Protein AF-A0A539E3U0-F1 (afdb_monomer)

Structure (mmCIF, N/CA/C/O backbone):
data_AF-A0A539E3U0-F1
#
_entry.id   AF-A0A539E3U0-F1
#
loop_
_atom_site.group_PDB
_atom_site.id
_atom_site.type_symbol
_atom_site.label_atom_id
_atom_site.label_alt_id
_atom_site.label_comp_id
_atom_site.label_asym_id
_atom_site.label_entity_id
_atom_site.label_seq_id
_atom_site.pdbx_PDB_ins_code
_atom_site.Cartn_x
_atom_site.Cartn_y
_atom_site.Cartn_z
_atom_site.occupancy
_atom_site.B_iso_or_equiv
_atom_site.auth_seq_id
_atom_site.auth_comp_id
_atom_site.auth_asym_id
_atom_site.auth_atom_id
_atom_site.pdbx_PDB_model_num
ATOM 1 N N . MET A 1 1 ? -37.218 37.143 34.485 1.00 33.44 1 MET A N 1
ATOM 2 C CA . MET A 1 1 ? -38.149 36.478 33.547 1.00 33.44 1 MET A CA 1
ATOM 3 C C . MET A 1 1 ? -37.913 34.990 33.686 1.00 33.44 1 MET A C 1
ATOM 5 O O . MET A 1 1 ? -36.756 34.603 33.692 1.00 33.44 1 MET A O 1
ATOM 9 N N . ALA A 1 2 ? -38.965 34.213 33.936 1.00 28.03 2 ALA A N 1
ATOM 10 C CA . ALA A 1 2 ? -38.876 32.792 34.266 1.00 28.03 2 ALA A CA 1
ATOM 11 C C . ALA A 1 2 ? -38.197 31.981 33.146 1.00 28.03 2 ALA A C 1
ATOM 13 O O . ALA A 1 2 ? -38.540 32.162 31.978 1.00 28.03 2 ALA A O 1
ATOM 14 N N . GLU A 1 3 ? -37.246 31.118 33.519 1.00 32.34 3 GLU A N 1
ATOM 15 C CA . GLU A 1 3 ? -36.592 30.146 32.638 1.00 32.34 3 GLU A CA 1
ATOM 16 C C . GLU A 1 3 ? -37.650 29.213 32.029 1.00 32.34 3 GLU A C 1
ATOM 18 O O . GLU A 1 3 ? -38.343 28.488 32.744 1.00 32.34 3 GLU A O 1
ATOM 23 N N . GLN A 1 4 ? -37.805 29.244 30.705 1.00 30.92 4 GLN A N 1
ATOM 24 C CA . GLN A 1 4 ? -38.531 28.199 29.988 1.00 30.92 4 GLN A CA 1
ATOM 25 C C . GLN A 1 4 ? -37.627 26.961 29.897 1.00 30.92 4 GLN A C 1
ATOM 27 O O . GLN A 1 4 ? -36.489 27.092 29.441 1.00 30.92 4 GLN A O 1
ATOM 32 N N . PRO A 1 5 ? -38.093 25.767 30.301 1.00 37.31 5 PRO A N 1
ATOM 33 C CA . PRO A 1 5 ? -37.320 24.544 30.137 1.00 37.31 5 PRO A CA 1
ATOM 34 C C . PRO A 1 5 ? -37.085 24.264 28.646 1.00 37.31 5 PRO A C 1
ATOM 36 O O . PRO A 1 5 ? -38.015 24.328 27.840 1.00 37.31 5 PRO A O 1
ATOM 39 N N . LEU A 1 6 ? -35.837 23.949 28.287 1.00 42.50 6 LEU A N 1
ATOM 40 C CA . LEU A 1 6 ? -35.470 23.442 26.963 1.00 42.50 6 LEU A CA 1
ATOM 41 C C . LEU A 1 6 ? -36.316 22.191 26.667 1.00 42.50 6 LEU A C 1
ATOM 43 O O . LEU A 1 6 ? -36.338 21.246 27.456 1.00 42.50 6 LEU A O 1
ATOM 47 N N . HIS A 1 7 ? -37.071 22.207 25.567 1.00 41.03 7 HIS A N 1
ATOM 48 C CA . HIS A 1 7 ? -37.987 21.126 25.197 1.00 41.03 7 HIS A CA 1
ATOM 49 C C . HIS A 1 7 ? -37.241 19.781 25.062 1.00 41.03 7 HIS A C 1
ATOM 51 O O . HIS A 1 7 ? -36.463 19.589 24.133 1.00 41.03 7 HIS A O 1
ATOM 57 N N . ARG A 1 8 ? -37.529 18.821 25.954 1.00 48.84 8 ARG A N 1
ATOM 58 C CA . ARG A 1 8 ? -37.165 17.400 25.810 1.00 48.84 8 ARG A CA 1
ATOM 59 C C . ARG A 1 8 ? -38.279 16.667 25.068 1.00 48.84 8 ARG A C 1
ATOM 61 O O . ARG A 1 8 ? -39.195 16.143 25.696 1.00 48.84 8 ARG A O 1
ATOM 68 N N . THR A 1 9 ? -38.221 16.629 23.745 1.00 45.53 9 THR A N 1
ATOM 69 C CA . THR A 1 9 ? -39.052 15.691 22.974 1.00 45.53 9 THR A CA 1
ATOM 70 C C . THR A 1 9 ? -38.102 14.640 22.411 1.00 45.53 9 THR A C 1
ATOM 72 O O . THR A 1 9 ? -37.206 15.032 21.666 1.00 45.53 9 THR A O 1
ATOM 75 N N . PRO A 1 10 ? -38.206 13.348 22.782 1.00 48.88 10 PRO A N 1
ATOM 76 C CA . PRO A 1 10 ? -37.360 12.328 22.177 1.00 48.88 10 PRO A CA 1
ATOM 77 C C . PRO A 1 10 ? -37.630 12.325 20.666 1.00 48.88 10 PRO A C 1
ATOM 79 O O . PRO A 1 10 ? -38.800 12.243 20.275 1.00 48.88 10 PRO A O 1
ATOM 82 N N . PRO A 1 11 ? -36.599 12.463 19.816 1.00 52.38 11 PRO A N 1
ATOM 83 C CA . PRO A 1 11 ? -36.804 12.476 18.380 1.00 52.38 11 PRO A CA 1
ATOM 84 C C . PRO A 1 11 ? -37.381 11.127 17.945 1.00 52.38 11 PRO A C 1
ATOM 86 O O . PRO A 1 11 ? -36.718 10.096 18.033 1.00 52.38 11 PRO A O 1
ATOM 89 N N . THR A 1 12 ? -38.636 11.129 17.502 1.00 45.22 12 THR A N 1
ATOM 90 C CA . THR A 1 12 ? -39.285 9.951 16.913 1.00 45.22 12 THR A CA 1
ATOM 91 C C . THR A 1 12 ? -39.389 10.176 15.407 1.00 45.22 12 THR A C 1
ATOM 93 O O . THR A 1 12 ? -40.139 11.036 14.939 1.00 45.22 12 THR A O 1
ATOM 96 N N . ALA A 1 13 ? -38.578 9.477 14.610 1.00 43.88 13 ALA A N 1
ATOM 97 C CA . ALA A 1 13 ? -38.684 9.556 13.154 1.00 43.88 13 ALA A CA 1
ATOM 98 C C . ALA A 1 13 ? -39.759 8.567 12.668 1.00 43.88 13 ALA A C 1
ATOM 100 O O . ALA A 1 13 ? -39.749 7.426 13.116 1.00 43.88 13 ALA A O 1
ATOM 101 N N . PRO A 1 14 ? -40.685 8.990 11.776 1.00 39.81 14 PRO A N 1
ATOM 102 C CA . PRO A 1 14 ? -40.430 9.943 10.693 1.00 39.81 14 PRO A CA 1
ATOM 103 C C . PRO A 1 14 ? -41.375 11.167 10.699 1.00 39.81 14 PRO A C 1
ATOM 105 O O . PRO A 1 14 ? -42.071 11.422 9.715 1.00 39.81 14 PRO A O 1
ATOM 108 N N . ARG A 1 15 ? -41.449 11.934 11.801 1.00 45.47 15 ARG A N 1
ATOM 109 C CA . ARG A 1 15 ? -42.314 13.138 11.878 1.00 45.47 15 ARG A CA 1
ATOM 110 C C . ARG A 1 15 ? -41.660 14.428 12.385 1.00 45.47 15 ARG A C 1
ATOM 112 O O . ARG A 1 15 ? -42.383 15.392 12.628 1.00 45.47 15 ARG A O 1
ATOM 119 N N . HIS A 1 16 ? -40.338 14.491 12.510 1.00 53.66 16 HIS A N 1
ATOM 120 C CA . HIS A 1 16 ? -39.672 15.746 12.865 1.00 53.66 16 HIS A CA 1
ATOM 121 C C . HIS A 1 16 ? -39.323 16.570 11.622 1.00 53.66 16 HIS A C 1
ATOM 123 O O . HIS A 1 16 ? -38.696 16.087 10.679 1.00 53.66 16 HIS A O 1
ATOM 129 N N . ASP A 1 17 ? -39.777 17.823 11.621 1.00 57.41 17 ASP A N 1
ATOM 130 C CA . ASP A 1 17 ? -39.372 18.830 10.651 1.00 57.41 17 ASP A CA 1
ATOM 131 C C . ASP A 1 17 ? -37.929 19.243 10.971 1.00 57.41 17 ASP A C 1
ATOM 133 O O . ASP A 1 17 ? -37.657 19.889 11.982 1.00 57.41 17 ASP A O 1
ATOM 137 N N . ALA A 1 18 ? -36.998 18.862 10.101 1.00 59.75 18 ALA A N 1
ATOM 138 C CA . ALA A 1 18 ? -35.577 19.191 10.200 1.00 59.75 18 ALA A CA 1
ATOM 139 C C . ALA A 1 18 ? -35.302 20.678 10.435 1.00 59.75 18 ALA A C 1
ATOM 141 O O . ALA A 1 18 ? -34.331 21.052 11.101 1.00 59.75 18 ALA A O 1
ATOM 142 N N . VAL A 1 19 ? -36.159 21.533 9.874 1.00 57.69 19 VAL A N 1
ATOM 143 C CA . VAL A 1 19 ? -36.068 22.979 10.038 1.00 57.69 19 VAL A CA 1
ATOM 144 C C . VAL A 1 19 ? -36.437 23.358 11.468 1.00 57.69 19 VAL A C 1
ATOM 146 O O . VAL A 1 19 ? -35.735 24.167 12.075 1.00 57.69 19 VAL A O 1
ATOM 149 N N . ALA A 1 20 ? -37.476 22.746 12.039 1.00 65.44 20 ALA A N 1
ATOM 150 C CA . ALA A 1 20 ? -37.887 22.968 13.423 1.00 65.44 20 ALA A CA 1
ATOM 151 C C . ALA A 1 20 ? -36.823 22.478 14.419 1.00 65.44 20 ALA A C 1
ATOM 153 O O . ALA A 1 20 ? -36.483 23.210 15.347 1.00 65.44 20 ALA A O 1
ATOM 154 N N . ASP A 1 21 ? -36.229 21.307 14.183 1.00 70.38 21 ASP A N 1
ATOM 155 C CA . ASP A 1 21 ? -35.202 20.719 15.053 1.00 70.38 21 ASP A CA 1
ATOM 156 C C . ASP A 1 21 ? -33.903 21.551 15.064 1.00 70.38 21 ASP A C 1
ATOM 158 O O . ASP A 1 21 ? -33.382 21.892 16.131 1.00 70.38 21 ASP A O 1
ATOM 162 N N . ARG A 1 22 ? -33.418 22.001 13.893 1.00 70.38 22 ARG A N 1
ATOM 163 C CA . ARG A 1 22 ? -32.279 22.944 13.826 1.0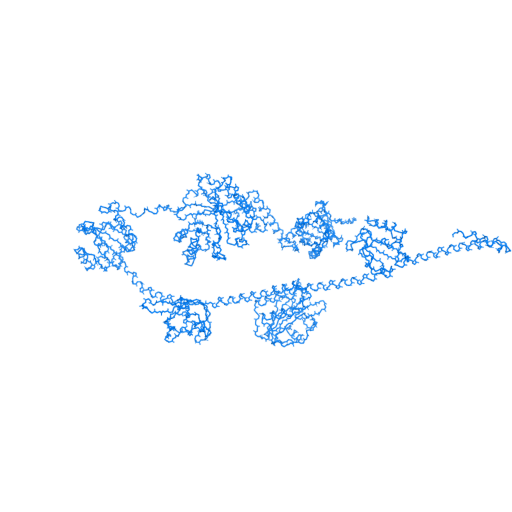0 70.38 22 ARG A CA 1
ATOM 164 C C . ARG A 1 22 ? -32.621 24.308 14.425 1.00 70.38 22 ARG A C 1
ATOM 166 O O . ARG A 1 22 ? -31.754 24.956 15.010 1.00 70.38 22 ARG A O 1
ATOM 173 N N . THR A 1 23 ? -33.871 24.755 14.307 1.00 73.81 23 THR A N 1
ATOM 174 C CA . THR A 1 23 ? -34.323 26.014 14.918 1.00 73.81 23 THR A CA 1
ATOM 175 C C . THR A 1 23 ? -34.346 25.911 16.443 1.00 73.81 23 THR A C 1
ATOM 177 O O . THR A 1 23 ? -33.890 26.838 17.113 1.00 73.81 23 THR A O 1
ATOM 180 N N . ALA A 1 24 ? -34.784 24.778 17.000 1.00 76.56 24 ALA A N 1
ATOM 181 C CA . ALA A 1 24 ? -34.726 24.515 18.434 1.00 76.56 24 ALA A CA 1
ATOM 182 C C . ALA A 1 24 ? -33.275 24.521 18.944 1.00 76.56 24 ALA A C 1
ATOM 184 O O . ALA A 1 24 ? -32.976 25.231 19.904 1.00 76.56 24 ALA A O 1
ATOM 185 N N . ALA A 1 25 ? -32.361 23.830 18.247 1.00 78.31 25 ALA A N 1
ATOM 186 C CA . ALA A 1 25 ? -30.918 23.846 18.522 1.00 78.31 25 ALA A CA 1
ATOM 187 C C . ALA A 1 25 ? -30.332 25.263 18.564 1.00 78.31 25 ALA A C 1
ATOM 189 O O . ALA A 1 25 ? -29.699 25.648 19.548 1.00 78.31 25 ALA A O 1
ATOM 190 N N . ARG A 1 26 ? -30.622 26.084 17.549 1.00 81.56 26 ARG A N 1
ATOM 191 C CA . ARG A 1 26 ? -30.184 27.488 17.509 1.00 81.56 26 ARG A CA 1
ATOM 192 C C . ARG A 1 26 ? -30.777 28.327 18.638 1.00 81.56 26 ARG A C 1
ATOM 194 O O . ARG A 1 26 ? -30.098 29.203 19.167 1.00 81.56 26 ARG A O 1
ATOM 201 N N . HIS A 1 27 ? -32.028 28.078 19.021 1.00 79.69 27 HIS A N 1
ATOM 202 C CA . HIS A 1 27 ? -32.653 28.778 20.141 1.00 79.69 27 HIS A CA 1
ATOM 203 C C . HIS A 1 27 ? -31.982 28.427 21.478 1.00 79.69 27 HIS A C 1
ATOM 205 O O . HIS A 1 27 ? -31.742 29.320 22.288 1.00 79.69 27 HIS A O 1
ATOM 211 N N . ALA A 1 28 ? -31.612 27.159 21.684 1.00 79.94 28 ALA A N 1
ATOM 212 C CA . ALA A 1 28 ? -30.886 26.715 22.873 1.00 79.94 28 ALA A CA 1
ATOM 213 C C . ALA A 1 28 ? -29.486 27.333 22.982 1.00 79.94 28 ALA A C 1
ATOM 215 O O . ALA A 1 28 ? -29.117 27.805 24.055 1.00 79.94 28 ALA A O 1
ATOM 216 N N . LEU A 1 29 ? -28.748 27.401 21.869 1.00 82.12 29 LEU A N 1
ATOM 217 C CA . LEU A 1 29 ? -27.441 28.063 21.811 1.00 82.12 29 LEU A CA 1
ATOM 218 C C . LEU A 1 29 ? -27.545 29.550 22.166 1.00 82.12 29 LEU A C 1
ATOM 220 O O . LEU A 1 29 ? -26.845 30.025 23.056 1.00 82.12 29 LEU A O 1
ATOM 224 N N . ARG A 1 30 ? -28.505 30.265 21.562 1.00 80.81 30 ARG A N 1
ATOM 225 C CA . ARG A 1 30 ? -28.760 31.682 21.873 1.00 80.81 30 ARG A CA 1
ATOM 226 C C . ARG A 1 30 ? -29.142 31.905 23.335 1.00 80.81 30 ARG A C 1
ATOM 228 O O . ARG A 1 30 ? -28.734 32.901 23.924 1.00 80.81 30 ARG A O 1
ATOM 235 N N . ALA A 1 31 ? -29.924 31.000 23.922 1.00 79.19 31 ALA A N 1
ATOM 236 C CA . ALA A 1 31 ? -30.296 31.075 25.331 1.00 79.19 31 ALA A CA 1
ATOM 237 C C . ALA A 1 31 ? -29.088 30.851 26.261 1.00 79.19 31 ALA A C 1
ATOM 239 O O . ALA A 1 31 ? -28.957 31.562 27.256 1.00 79.19 31 ALA A O 1
ATOM 240 N N . ALA A 1 32 ? -28.191 29.916 25.925 1.00 80.19 32 ALA A N 1
ATOM 241 C CA . ALA A 1 32 ? -26.948 29.685 26.662 1.00 80.19 32 ALA A CA 1
ATOM 242 C C . ALA A 1 32 ? -26.010 30.904 26.594 1.00 80.19 32 ALA A C 1
ATOM 244 O O . ALA A 1 32 ? -25.536 31.369 27.632 1.00 80.19 32 ALA A O 1
ATOM 245 N N . HIS A 1 33 ? -25.842 31.492 25.404 1.00 78.81 33 HIS A N 1
ATOM 246 C CA . HIS A 1 33 ? -25.076 32.727 25.207 1.00 78.81 33 HIS A CA 1
ATOM 247 C C . HIS A 1 33 ? -25.655 33.913 25.976 1.00 78.81 33 HIS A C 1
ATOM 249 O O . HIS A 1 33 ? -24.926 34.618 26.670 1.00 78.81 33 HIS A O 1
ATOM 255 N N . ALA A 1 34 ? -26.975 34.114 25.924 1.00 76.56 34 ALA A N 1
ATOM 256 C CA . ALA A 1 34 ? -27.645 35.178 26.674 1.00 76.56 34 ALA A CA 1
ATOM 257 C C . ALA A 1 34 ? -27.510 35.009 28.201 1.00 76.56 34 ALA A C 1
ATOM 259 O O . ALA A 1 34 ? -27.584 35.992 28.938 1.00 76.56 34 ALA A O 1
ATOM 260 N N . ALA A 1 35 ? -27.298 33.777 28.672 1.00 79.75 35 ALA A N 1
ATOM 261 C CA . ALA A 1 35 ? -27.014 33.453 30.067 1.00 79.75 35 ALA A CA 1
ATOM 262 C C . ALA A 1 35 ? -25.514 33.530 30.430 1.00 79.75 35 ALA A C 1
ATOM 264 O O . ALA A 1 35 ? -25.163 33.247 31.575 1.00 79.75 35 ALA A O 1
ATOM 265 N N . GLY A 1 36 ? -24.636 33.907 29.490 1.00 74.94 36 GLY A N 1
ATOM 266 C CA . GLY A 1 36 ? -23.188 34.017 29.697 1.00 74.94 36 GLY A CA 1
ATOM 267 C C . GLY A 1 36 ? -22.456 32.678 29.833 1.00 74.94 36 GLY A C 1
ATOM 268 O O . GLY A 1 36 ? -21.369 32.644 30.406 1.00 74.94 36 GLY A O 1
ATOM 269 N N . ARG A 1 37 ? -23.057 31.581 29.358 1.00 83.56 37 ARG A N 1
ATOM 270 C CA . ARG A 1 37 ? -22.476 30.228 29.384 1.00 83.56 37 ARG A CA 1
ATOM 271 C C . ARG A 1 37 ? -21.713 29.932 28.096 1.00 83.56 37 ARG A C 1
ATOM 273 O O . ARG A 1 37 ? -21.922 30.615 27.093 1.00 83.56 37 ARG A O 1
ATOM 280 N N . ARG A 1 38 ? -20.864 28.900 28.121 1.00 83.62 38 ARG A N 1
ATOM 281 C CA . ARG A 1 38 ? -20.092 28.441 26.954 1.00 83.62 38 ARG A CA 1
ATOM 282 C C . ARG A 1 38 ? -20.682 27.138 26.418 1.00 83.62 38 ARG A C 1
ATOM 284 O O . ARG A 1 38 ? -20.394 26.076 26.969 1.00 83.62 38 ARG A O 1
ATOM 291 N N . PRO A 1 39 ? -21.560 27.194 25.405 1.00 86.75 39 PRO A N 1
ATOM 292 C CA . PRO A 1 39 ? -22.193 25.990 24.905 1.00 86.75 39 PRO A CA 1
ATOM 293 C C . PRO A 1 39 ? -21.253 25.156 24.024 1.00 86.75 39 PRO A C 1
ATOM 295 O O . PRO A 1 39 ? -20.374 25.679 23.337 1.00 86.75 39 PRO A O 1
ATOM 298 N N . ALA A 1 40 ? -21.516 23.852 23.980 1.00 89.12 40 ALA A N 1
ATOM 299 C CA . ALA A 1 40 ? -20.907 22.912 23.047 1.00 89.12 40 ALA A CA 1
ATOM 300 C C . ALA A 1 40 ? -21.977 22.175 22.234 1.00 89.12 40 ALA A C 1
ATOM 302 O O . ALA A 1 40 ? -23.109 21.980 22.681 1.00 89.12 40 ALA A O 1
ATOM 303 N N . VAL A 1 41 ? -21.618 21.749 21.028 1.00 91.12 41 VAL A N 1
ATOM 304 C CA . VAL A 1 41 ? -22.476 21.009 20.107 1.00 91.12 41 VAL A CA 1
ATOM 305 C C . VAL A 1 41 ? -21.795 19.710 19.702 1.00 91.12 41 VAL A C 1
ATOM 307 O O . VAL A 1 41 ? -20.624 19.699 19.327 1.00 91.12 41 VAL A O 1
ATOM 310 N N . ILE A 1 42 ? -22.553 18.616 19.745 1.00 92.69 42 ILE A N 1
ATOM 311 C CA . ILE A 1 42 ? -22.129 17.293 19.288 1.00 92.69 42 ILE A CA 1
ATOM 312 C C . ILE A 1 42 ? -23.054 16.846 18.161 1.00 92.69 42 ILE A C 1
ATOM 314 O O . ILE A 1 42 ? -24.267 16.742 18.344 1.00 92.69 42 ILE A O 1
ATOM 318 N N . HIS A 1 43 ? -22.486 16.561 16.996 1.00 92.44 43 HIS A N 1
ATOM 319 C CA . HIS A 1 43 ? -23.189 15.942 15.882 1.00 92.44 43 HIS A CA 1
ATOM 320 C C . HIS A 1 43 ? -22.836 14.452 15.829 1.00 92.44 43 HIS A C 1
ATOM 322 O O . HIS A 1 43 ? -21.687 14.097 15.581 1.00 92.44 43 HIS A O 1
ATOM 328 N N . LEU A 1 44 ? -23.821 13.588 16.056 1.00 92.81 44 LEU A N 1
ATOM 329 C CA . LEU A 1 44 ? -23.704 12.130 16.041 1.00 92.81 44 LEU A CA 1
ATOM 330 C C . LEU A 1 44 ? -24.348 11.579 14.777 1.00 92.81 44 LEU A C 1
ATOM 332 O O . LEU A 1 44 ? -25.441 12.004 14.413 1.00 92.81 44 LEU A O 1
ATOM 336 N N . ASP A 1 45 ? -23.714 10.612 14.130 1.00 91.12 45 ASP A N 1
ATOM 337 C CA . ASP A 1 45 ? -24.238 10.011 12.907 1.00 91.12 45 ASP A CA 1
ATOM 338 C C . ASP A 1 45 ? -24.031 8.491 12.929 1.00 91.12 45 ASP A C 1
ATOM 340 O O . ASP A 1 45 ? -22.922 8.018 13.188 1.00 91.12 45 ASP A O 1
ATOM 344 N N . ILE A 1 46 ? -25.119 7.737 12.731 1.00 91.56 46 ILE A N 1
ATOM 345 C CA . ILE A 1 46 ? -25.136 6.275 12.850 1.00 91.56 46 ILE A CA 1
ATOM 346 C C . ILE A 1 46 ? -24.450 5.631 11.644 1.00 91.56 46 ILE A C 1
ATOM 348 O O . ILE A 1 46 ? -24.872 5.787 10.493 1.00 91.56 46 ILE A O 1
ATOM 352 N N . ASP A 1 47 ? -23.415 4.840 11.910 1.00 87.69 47 ASP A N 1
ATOM 353 C CA . ASP A 1 47 ? -22.638 4.178 10.872 1.00 87.69 47 ASP A CA 1
ATOM 354 C C . ASP A 1 47 ? -23.458 3.074 10.189 1.00 87.69 47 ASP A C 1
ATOM 356 O O . ASP A 1 47 ? -24.163 2.297 10.834 1.00 87.69 47 ASP A O 1
ATOM 360 N N . ARG A 1 48 ? -23.340 2.989 8.856 1.00 83.88 48 ARG A N 1
ATOM 361 C CA . ARG A 1 48 ? -23.921 1.921 8.014 1.00 83.88 48 ARG A CA 1
ATOM 362 C C . ARG A 1 48 ? -25.433 1.704 8.167 1.00 83.88 48 ARG A C 1
ATOM 364 O O . ARG A 1 48 ? -25.951 0.643 7.830 1.00 83.88 48 ARG A O 1
ATOM 371 N N . LEU A 1 49 ? -26.184 2.725 8.583 1.00 83.62 49 LEU A N 1
ATOM 372 C CA . LEU A 1 49 ? -27.648 2.640 8.678 1.00 83.62 49 LEU A CA 1
ATOM 373 C C . LEU A 1 49 ? -28.309 2.223 7.346 1.00 83.62 49 LEU A C 1
ATOM 375 O O . LEU A 1 49 ? -29.323 1.527 7.340 1.00 83.62 49 LEU A O 1
ATOM 379 N N . HIS A 1 50 ? -27.724 2.618 6.212 1.00 78.44 50 HIS A N 1
ATOM 380 C CA . HIS A 1 50 ? -28.206 2.242 4.883 1.00 78.44 50 HIS A CA 1
ATOM 381 C C . HIS A 1 50 ? -28.114 0.729 4.616 1.00 78.44 50 HIS A C 1
ATOM 383 O O . HIS A 1 50 ? -29.033 0.179 4.017 1.00 78.44 50 HIS A O 1
ATOM 389 N N . GLU A 1 51 ? -27.074 0.045 5.106 1.00 81.44 51 GLU A N 1
ATOM 390 C CA . GLU A 1 51 ? -26.931 -1.416 5.000 1.00 81.44 51 GLU A CA 1
ATOM 391 C C . GLU A 1 51 ? -28.015 -2.124 5.816 1.00 81.44 51 GLU A C 1
ATOM 393 O O . GLU A 1 51 ? -28.620 -3.087 5.353 1.00 81.44 51 GLU A O 1
ATOM 398 N N . ILE A 1 52 ? -28.333 -1.597 7.002 1.00 79.62 52 ILE A N 1
ATOM 399 C CA . ILE A 1 52 ? -29.418 -2.110 7.851 1.00 79.62 52 ILE A CA 1
ATOM 400 C C . ILE A 1 52 ? -30.773 -1.923 7.162 1.00 79.62 52 ILE A C 1
ATOM 402 O O . ILE A 1 52 ? -31.587 -2.848 7.132 1.00 79.62 52 ILE A O 1
ATOM 406 N N . ASN A 1 53 ? -30.999 -0.755 6.557 1.00 78.19 53 ASN A N 1
ATOM 407 C CA . ASN A 1 53 ? -32.207 -0.479 5.782 1.00 78.19 53 ASN A CA 1
ATOM 408 C C . ASN A 1 53 ? -32.326 -1.377 4.545 1.00 78.19 53 ASN A C 1
ATOM 410 O O . ASN A 1 53 ? -33.427 -1.830 4.237 1.00 78.19 53 ASN A O 1
ATOM 414 N N . ALA A 1 54 ? -31.217 -1.652 3.856 1.00 71.25 54 ALA A N 1
ATOM 415 C CA . ALA A 1 54 ? -31.187 -2.534 2.693 1.00 71.25 54 ALA A CA 1
ATOM 416 C C . ALA A 1 54 ? -31.419 -4.003 3.080 1.00 71.25 54 ALA A C 1
ATOM 418 O O . ALA A 1 54 ? -32.171 -4.706 2.409 1.00 71.25 54 ALA A O 1
ATOM 419 N N . ALA A 1 55 ? -30.817 -4.459 4.181 1.00 74.62 55 ALA A N 1
ATOM 420 C CA . ALA A 1 55 ? -30.904 -5.843 4.628 1.00 74.62 55 ALA A CA 1
ATOM 421 C C . ALA A 1 55 ? -32.260 -6.179 5.265 1.00 74.62 55 ALA A C 1
ATOM 423 O O . ALA A 1 55 ? -32.806 -7.258 5.023 1.00 74.62 55 ALA A O 1
ATOM 424 N N . TRP A 1 56 ? -32.796 -5.292 6.109 1.00 77.38 56 TRP A N 1
ATOM 425 C CA . TRP A 1 56 ? -33.949 -5.592 6.972 1.00 77.38 56 TRP A CA 1
ATOM 426 C C . TRP A 1 56 ? -35.136 -4.641 6.787 1.00 77.38 56 TRP A C 1
ATOM 428 O O . TRP A 1 56 ? -36.178 -4.833 7.410 1.00 77.38 56 TRP A O 1
ATOM 438 N N . GLY A 1 57 ? -35.026 -3.678 5.873 1.00 77.25 57 GLY A N 1
ATOM 439 C CA . GLY A 1 57 ? -36.094 -2.755 5.512 1.00 77.25 57 GLY A CA 1
ATOM 440 C C . GLY A 1 57 ? -36.075 -1.459 6.319 1.00 77.25 57 GLY A C 1
ATOM 441 O O . GLY A 1 57 ? -35.643 -1.400 7.470 1.00 77.25 57 GLY A O 1
ATOM 442 N N . GLN A 1 58 ? -36.614 -0.402 5.711 1.00 75.88 58 GLN A N 1
ATOM 443 C CA . GLN A 1 58 ? -36.601 0.959 6.259 1.00 75.88 58 GLN A CA 1
ATOM 444 C C . GLN A 1 58 ? -37.265 1.073 7.640 1.00 75.88 58 GLN A C 1
ATOM 446 O O . GLN A 1 58 ? -36.802 1.814 8.498 1.00 75.88 58 GLN A O 1
ATOM 451 N N . ARG A 1 59 ? -38.296 0.262 7.900 1.00 78.75 59 ARG A N 1
ATOM 452 C CA . ARG A 1 59 ? -38.994 0.223 9.192 1.00 78.75 59 ARG A CA 1
ATOM 453 C C . ARG A 1 59 ? -38.085 -0.215 10.348 1.00 78.75 59 ARG A C 1
ATOM 455 O O . ARG A 1 59 ? -38.253 0.259 11.466 1.00 78.75 59 ARG A O 1
ATOM 462 N N . THR A 1 60 ? -37.131 -1.109 10.091 1.00 80.56 60 THR A N 1
ATOM 463 C CA . THR A 1 60 ? -36.168 -1.576 11.096 1.00 80.56 60 THR A CA 1
ATOM 464 C C . THR A 1 60 ? -35.150 -0.490 11.423 1.00 80.56 60 THR A C 1
ATOM 466 O O . THR A 1 60 ? -34.836 -0.302 12.597 1.00 80.56 60 THR A O 1
ATOM 469 N N . GLY A 1 61 ? -34.683 0.263 10.422 1.00 80.50 61 GLY A N 1
ATOM 470 C CA . GLY A 1 61 ? -33.833 1.431 10.657 1.00 80.50 61 GLY A CA 1
ATOM 471 C C . GLY A 1 61 ? -34.562 2.564 11.371 1.00 80.50 61 GLY A C 1
ATOM 472 O O . GLY A 1 61 ? -33.995 3.150 12.286 1.00 80.50 61 GLY A O 1
ATOM 473 N N . ASP A 1 62 ? -35.831 2.818 11.046 1.00 80.62 62 ASP A N 1
ATOM 474 C CA . ASP A 1 62 ? -36.644 3.805 11.767 1.00 80.62 62 ASP A CA 1
ATOM 475 C C . ASP A 1 62 ? -36.781 3.422 13.251 1.00 80.62 62 ASP A C 1
ATOM 477 O O . ASP A 1 62 ? -36.490 4.233 14.129 1.00 80.62 62 ASP A O 1
ATOM 481 N N . CYS A 1 63 ? -37.112 2.159 13.555 1.00 83.38 63 CYS A N 1
ATOM 482 C CA . CYS A 1 63 ? -37.162 1.667 14.937 1.00 83.38 63 CYS A CA 1
ATOM 483 C C . CYS A 1 63 ? -35.801 1.737 15.649 1.00 83.38 63 CYS A C 1
ATOM 485 O O . CYS A 1 63 ? -35.748 1.996 16.854 1.00 83.38 63 CYS A O 1
ATOM 487 N N . LEU A 1 64 ? -34.701 1.502 14.927 1.00 85.75 64 LEU A N 1
ATOM 488 C CA . LEU A 1 64 ? -33.349 1.644 15.462 1.00 85.75 64 LEU A CA 1
ATOM 489 C C . LEU A 1 64 ? -33.067 3.101 15.849 1.00 85.75 64 LEU A C 1
ATOM 491 O O . LEU A 1 64 ? -32.595 3.355 16.956 1.00 85.75 64 LEU A O 1
ATOM 495 N N . LEU A 1 65 ? -33.397 4.051 14.972 1.00 85.88 65 LEU A N 1
ATOM 496 C CA . LEU A 1 65 ? -33.213 5.477 15.223 1.00 85.88 65 LEU A CA 1
ATOM 497 C C . LEU A 1 65 ? -34.094 5.992 16.359 1.00 85.88 65 LEU A C 1
ATOM 499 O O . LEU A 1 65 ? -33.596 6.716 17.216 1.00 85.88 65 LEU A O 1
ATOM 503 N N . GLU A 1 66 ? -35.365 5.597 16.423 1.00 84.38 66 GLU A N 1
ATOM 504 C CA . GLU A 1 66 ? -36.244 5.961 17.542 1.00 84.38 66 GLU A CA 1
ATOM 505 C C . GLU A 1 66 ? -35.650 5.508 18.882 1.00 84.38 66 GLU A C 1
ATOM 507 O O . GLU A 1 66 ? -35.606 6.270 19.849 1.00 84.38 66 GLU A O 1
ATOM 512 N N . LEU A 1 67 ? -35.142 4.276 18.940 1.00 85.88 67 LEU A N 1
ATOM 513 C CA . LEU A 1 67 ? -34.609 3.711 20.173 1.00 85.88 67 LEU A CA 1
ATOM 514 C C . LEU A 1 67 ? -33.262 4.330 20.565 1.00 85.88 67 LEU A C 1
ATOM 516 O O . LEU A 1 67 ? -33.008 4.551 21.750 1.00 85.88 67 LEU A O 1
ATOM 520 N N . ILE A 1 68 ? -32.418 4.665 19.588 1.00 88.38 68 ILE A N 1
ATOM 521 C CA . ILE A 1 68 ? -31.186 5.418 19.835 1.00 88.38 68 ILE A CA 1
ATOM 522 C C . ILE A 1 68 ? -31.503 6.844 20.304 1.00 88.38 68 ILE A C 1
ATOM 524 O O . ILE A 1 68 ? -30.902 7.303 21.271 1.00 88.38 68 ILE A O 1
ATOM 528 N N . GLY A 1 69 ? -32.474 7.525 19.693 1.00 84.31 69 GLY A N 1
ATOM 529 C CA . GLY A 1 69 ? -32.882 8.874 20.091 1.00 84.31 69 GLY A CA 1
ATOM 530 C C . GLY A 1 69 ? -33.364 8.944 21.539 1.00 84.31 69 GLY A C 1
ATOM 531 O O . GLY A 1 69 ? -33.006 9.865 22.272 1.00 84.31 69 GLY A O 1
ATOM 532 N N . VAL A 1 70 ? -34.109 7.927 21.970 1.00 84.69 70 VAL A N 1
ATOM 533 C CA . VAL A 1 70 ? -34.544 7.742 23.361 1.00 84.69 70 VAL A CA 1
ATOM 534 C C . VAL A 1 70 ? -33.341 7.545 24.297 1.00 84.69 70 VAL A C 1
ATOM 536 O O . VAL A 1 70 ? -33.188 8.295 25.260 1.00 84.69 70 VAL A O 1
ATOM 539 N N . ARG A 1 71 ? -32.411 6.642 23.953 1.00 88.44 71 ARG A N 1
ATOM 540 C CA . ARG A 1 71 ? -31.179 6.412 24.735 1.00 88.44 71 ARG A CA 1
ATOM 541 C C . ARG A 1 71 ? -30.318 7.664 24.886 1.00 88.44 71 ARG A C 1
ATOM 543 O O . ARG A 1 71 ? -29.774 7.911 25.958 1.00 88.44 71 ARG A O 1
ATOM 550 N N . LEU A 1 72 ? -30.180 8.443 23.816 1.00 86.56 72 LEU A N 1
ATOM 551 C CA . LEU A 1 72 ? -29.420 9.690 23.837 1.00 86.56 72 LEU A CA 1
ATOM 552 C C . LEU A 1 72 ? -30.108 10.735 24.722 1.00 86.56 72 LEU A C 1
ATOM 554 O O . LEU A 1 72 ? -29.445 11.369 25.536 1.00 86.56 72 LEU A O 1
ATOM 558 N N . ALA A 1 73 ? -31.432 10.884 24.624 1.00 82.69 73 ALA A N 1
ATOM 559 C CA . ALA A 1 73 ? -32.189 11.839 25.437 1.00 82.69 73 ALA A CA 1
ATOM 560 C C . ALA A 1 73 ? -32.113 11.551 26.948 1.00 82.69 73 ALA A C 1
ATOM 562 O O . ALA A 1 73 ? -32.145 12.480 27.754 1.00 82.69 73 ALA A O 1
ATOM 563 N N . GLU A 1 74 ? -32.005 10.281 27.333 1.00 83.06 74 GLU A N 1
ATOM 564 C CA . GLU A 1 74 ? -31.896 9.844 28.733 1.00 83.06 74 GLU A CA 1
ATOM 565 C C . GLU A 1 74 ? -30.513 10.041 29.329 1.00 83.06 74 GLU A C 1
ATOM 567 O O . GLU A 1 74 ? -30.382 10.349 30.511 1.00 83.06 74 GLU A O 1
ATOM 572 N N . ALA A 1 75 ? -29.487 9.859 28.506 1.00 83.19 75 ALA A N 1
ATOM 573 C CA . ALA A 1 75 ? -28.103 9.979 28.922 1.00 83.19 75 ALA A CA 1
ATOM 574 C C . ALA A 1 75 ? -27.659 11.426 29.146 1.00 83.19 75 ALA A C 1
ATOM 576 O O . ALA A 1 75 ? -26.654 11.673 29.808 1.00 83.19 75 ALA A O 1
ATOM 577 N N . LEU A 1 76 ? -28.391 12.378 28.569 1.00 82.62 76 LEU A N 1
ATOM 578 C CA . LEU A 1 76 ? -28.037 13.786 28.592 1.00 82.62 76 LEU A CA 1
ATOM 579 C C . LEU A 1 76 ? -28.590 14.502 29.838 1.00 82.62 76 LEU A C 1
ATOM 581 O O . LEU A 1 76 ? -29.730 14.253 30.256 1.00 82.62 76 LEU A O 1
ATOM 585 N N . PRO A 1 77 ? -27.824 15.441 30.428 1.00 77.25 77 PRO A N 1
ATOM 586 C CA . PRO A 1 77 ? -28.279 16.230 31.570 1.00 77.25 77 PRO A CA 1
ATOM 587 C C . PRO A 1 77 ? -29.474 17.131 31.212 1.00 77.25 77 PRO A C 1
ATOM 589 O O . PRO A 1 77 ? -29.820 17.334 30.049 1.00 77.25 77 PRO A O 1
ATOM 592 N N . SER A 1 78 ? -30.168 17.678 32.215 1.00 71.00 78 SER A N 1
ATOM 593 C CA . SER A 1 78 ? -31.333 18.564 32.006 1.00 71.00 78 SER A CA 1
ATOM 594 C C . SER A 1 78 ? -30.976 19.900 31.350 1.00 71.00 78 SER A C 1
ATOM 596 O O . SER A 1 78 ? -31.839 20.538 30.752 1.00 71.00 78 SER A O 1
ATOM 598 N N . SER A 1 79 ? -29.707 20.297 31.434 1.00 73.19 79 SER A N 1
ATOM 599 C CA . SER A 1 79 ? -29.113 21.438 30.737 1.00 73.19 79 SER A CA 1
ATOM 600 C C . SER A 1 79 ? -28.765 21.149 29.273 1.00 73.19 79 SER A C 1
ATOM 602 O O . SER A 1 79 ? -28.406 22.077 28.551 1.00 73.19 79 SER A O 1
ATOM 604 N N . ALA A 1 80 ? -28.855 19.893 28.834 1.00 80.69 80 ALA A N 1
ATOM 605 C CA . ALA A 1 80 ? -28.562 19.475 27.475 1.00 80.69 80 ALA A CA 1
ATOM 606 C C . ALA A 1 80 ? -29.839 19.183 26.682 1.00 80.69 80 ALA A C 1
ATOM 608 O O . ALA A 1 80 ? -30.882 18.812 27.225 1.00 80.69 80 ALA A O 1
ATOM 609 N N . MET A 1 81 ? -29.741 19.333 25.369 1.00 83.56 81 MET A N 1
ATOM 610 C CA . MET A 1 81 ? -30.828 19.095 24.430 1.00 83.56 81 MET A CA 1
ATOM 611 C C . MET A 1 81 ? -30.356 18.161 23.322 1.00 83.56 81 MET A C 1
ATOM 613 O O . MET A 1 81 ? -29.219 18.268 22.884 1.00 83.56 81 MET A O 1
ATOM 617 N N . VAL A 1 82 ? -31.234 17.281 22.840 1.00 86.56 82 VAL A N 1
ATOM 618 C CA . VAL A 1 82 ? -30.989 16.422 21.675 1.00 86.56 82 VAL A CA 1
ATOM 619 C C . VAL A 1 82 ? -32.117 16.579 20.664 1.00 86.56 82 VAL A C 1
ATOM 621 O O . VAL A 1 82 ? -33.282 16.685 21.038 1.00 86.56 82 VAL A O 1
ATOM 624 N N . THR A 1 83 ? -31.765 16.600 19.383 1.00 84.38 83 THR A N 1
ATOM 625 C CA . THR A 1 83 ? -32.693 16.677 18.244 1.00 84.38 83 THR A CA 1
ATOM 626 C C . THR A 1 83 ? -32.250 15.694 17.155 1.00 84.38 83 THR A C 1
ATOM 628 O O . THR A 1 83 ? -31.104 15.241 17.188 1.00 84.38 83 THR A O 1
ATOM 631 N N . ALA A 1 84 ? -33.118 15.342 16.199 1.00 83.12 84 ALA A N 1
ATOM 632 C CA . ALA A 1 84 ? -32.761 14.445 15.093 1.00 83.12 84 ALA A CA 1
ATOM 633 C C . ALA A 1 84 ? -33.073 15.111 13.748 1.00 83.12 84 ALA A C 1
ATOM 635 O O . ALA A 1 84 ? -34.125 14.870 13.153 1.00 83.12 84 ALA A O 1
ATOM 636 N N . PRO A 1 85 ? -32.159 15.962 13.252 1.00 64.88 85 PRO A N 1
ATOM 637 C CA . PRO A 1 85 ? -32.453 16.840 12.135 1.00 64.88 85 PRO A CA 1
ATOM 638 C C . PRO A 1 85 ? -32.736 16.105 10.821 1.00 64.88 85 PRO A C 1
ATOM 640 O O . PRO A 1 85 ? -33.480 16.670 10.042 1.00 64.88 85 PRO A O 1
ATOM 643 N N . GLN A 1 86 ? -32.177 14.912 10.543 1.00 68.81 86 GLN A N 1
ATOM 644 C CA . GLN A 1 86 ? -32.561 13.998 9.437 1.00 68.81 86 GLN A CA 1
ATOM 645 C C . GLN A 1 86 ? -31.576 12.810 9.317 1.00 68.81 86 GLN A C 1
ATOM 647 O O . GLN A 1 86 ? -30.460 12.869 9.823 1.00 68.81 86 GLN A O 1
ATOM 652 N N . GLY A 1 87 ? -31.960 11.754 8.584 1.00 65.19 87 GLY A N 1
ATOM 653 C CA . GLY A 1 87 ? -31.005 10.856 7.905 1.00 65.19 87 GLY A CA 1
ATOM 654 C C . GLY A 1 87 ? -30.126 9.957 8.779 1.00 65.19 87 GLY A C 1
ATOM 655 O O . GLY A 1 87 ? -29.070 9.537 8.323 1.00 65.19 87 GLY A O 1
ATOM 656 N N . GLY A 1 88 ? -30.541 9.658 10.011 1.00 77.19 88 GLY A N 1
ATOM 657 C CA . GLY A 1 88 ? -29.736 8.865 10.944 1.00 77.19 88 GLY A CA 1
ATOM 658 C C . GLY A 1 88 ? -28.725 9.671 11.756 1.00 77.19 88 GLY A C 1
ATOM 659 O O . GLY A 1 88 ? -27.816 9.088 12.337 1.00 77.19 88 GLY A O 1
ATOM 660 N N . ALA A 1 89 ? -28.896 10.993 11.817 1.00 85.25 89 ALA A N 1
ATOM 661 C CA . ALA A 1 89 ? -28.089 11.877 12.641 1.00 85.25 89 ALA A CA 1
ATOM 662 C C . ALA A 1 89 ? -28.852 12.418 13.862 1.00 85.25 89 ALA A C 1
ATOM 664 O O . ALA A 1 89 ? -30.057 12.679 13.799 1.00 85.25 89 ALA A O 1
ATOM 665 N N . PHE A 1 90 ? -28.114 12.656 14.947 1.00 90.44 90 PHE A N 1
ATOM 666 C CA . PHE A 1 90 ? -28.568 13.331 16.159 1.00 90.44 90 PHE A CA 1
ATOM 667 C C . PHE A 1 90 ? -27.693 14.548 16.441 1.00 90.44 90 PHE A C 1
ATOM 669 O O . PHE A 1 90 ? -26.474 14.503 16.300 1.00 90.44 90 PHE A O 1
ATOM 676 N N . LEU A 1 91 ? -28.318 15.636 16.875 1.00 88.88 91 LEU A N 1
ATOM 677 C CA . LEU A 1 91 ? -27.636 16.864 17.256 1.00 88.88 91 LEU A CA 1
ATOM 678 C C . LEU A 1 91 ? -27.874 17.130 18.737 1.00 88.88 91 LEU A C 1
ATOM 680 O O . LEU A 1 91 ? -29.021 17.291 19.158 1.00 88.88 91 LEU A O 1
ATOM 684 N N . VAL A 1 92 ? -26.792 17.193 19.502 1.00 90.94 92 VAL A N 1
ATOM 685 C CA . VAL A 1 92 ? -26.794 17.432 20.942 1.00 90.94 92 VAL A CA 1
ATOM 686 C C . VAL A 1 92 ? -26.217 18.812 21.231 1.00 90.94 92 VAL A C 1
ATOM 688 O O . VAL A 1 92 ? -25.147 19.145 20.737 1.00 90.94 92 VAL A O 1
ATOM 691 N N . VAL A 1 93 ? -26.911 19.604 22.043 1.00 88.94 93 VAL A N 1
ATOM 692 C CA . VAL A 1 93 ? -26.459 20.911 22.531 1.00 88.94 93 VAL A CA 1
ATOM 693 C C . VAL A 1 93 ? -26.259 20.818 24.038 1.00 88.94 93 VAL A C 1
ATOM 695 O O . VAL A 1 93 ? -27.208 20.527 24.764 1.00 88.94 93 VAL A O 1
ATOM 698 N N . LEU A 1 94 ? -25.041 21.075 24.503 1.00 89.25 94 LEU A N 1
ATOM 699 C CA . LEU A 1 94 ? -24.672 21.165 25.913 1.00 89.25 94 LEU A CA 1
ATOM 700 C C . LEU A 1 94 ? -24.584 22.649 26.278 1.00 89.25 94 LEU A C 1
ATOM 702 O O . LEU A 1 94 ? -23.828 23.387 25.656 1.00 89.25 94 LEU A O 1
ATOM 706 N N . ALA A 1 95 ? -25.390 23.112 27.237 1.00 80.44 95 ALA A N 1
ATOM 707 C CA . ALA A 1 95 ? -25.531 24.547 27.497 1.00 80.44 95 ALA A CA 1
ATOM 708 C C . ALA A 1 95 ? -24.335 25.202 28.214 1.00 80.44 95 ALA A C 1
ATOM 710 O O . ALA A 1 95 ? -24.273 26.429 28.221 1.00 80.44 95 ALA A O 1
ATOM 711 N N . ASP A 1 96 ? -23.448 24.430 28.846 1.00 80.12 96 ASP A N 1
ATOM 712 C CA . ASP A 1 96 ? -22.258 24.936 29.545 1.00 80.12 96 ASP A CA 1
ATOM 713 C C . ASP A 1 96 ? -21.222 23.814 29.679 1.00 80.12 96 ASP A C 1
ATOM 715 O O . ASP A 1 96 ? -21.307 23.002 30.598 1.00 80.12 96 ASP A O 1
ATOM 719 N N . GLU A 1 97 ? -20.310 23.703 28.716 1.00 78.12 97 GLU A N 1
ATOM 720 C CA . GLU A 1 97 ? -19.354 22.594 28.649 1.00 78.12 97 GLU A CA 1
ATOM 721 C C . GLU A 1 97 ? -18.034 23.047 28.012 1.00 78.12 97 GLU A C 1
ATOM 723 O O . GLU A 1 97 ? -18.023 23.789 27.029 1.00 78.12 97 GLU A O 1
ATOM 728 N N . SER A 1 98 ? -16.904 22.588 28.555 1.00 76.88 98 SER A N 1
ATOM 729 C CA . SER A 1 98 ? -15.591 22.840 27.951 1.00 76.88 98 SER A CA 1
ATOM 730 C C . SER A 1 98 ? -15.359 21.950 26.722 1.00 76.88 98 SER A C 1
ATOM 732 O O . SER A 1 98 ? -16.000 20.910 26.564 1.00 76.88 98 SER A O 1
ATOM 734 N N . CYS A 1 99 ? -14.382 22.291 25.871 1.00 73.56 99 CYS A N 1
ATOM 735 C CA . CYS A 1 99 ? -13.975 21.414 24.762 1.00 73.56 99 CYS A CA 1
ATOM 736 C C . CYS A 1 99 ? -13.647 19.990 25.227 1.00 73.56 99 CYS A C 1
ATOM 738 O O . CYS A 1 99 ? -14.062 19.014 24.605 1.00 73.56 99 CYS A O 1
ATOM 740 N N . GLU A 1 100 ? -12.938 19.866 26.345 1.00 73.56 100 GLU A N 1
ATOM 741 C CA . GLU A 1 100 ? -12.540 18.581 26.915 1.00 73.56 100 GLU A CA 1
ATOM 742 C C . GLU A 1 100 ? -13.742 17.805 27.481 1.00 73.56 100 GLU A C 1
ATOM 744 O O . GLU A 1 100 ? -13.900 16.617 27.198 1.00 73.56 100 GLU A O 1
ATOM 749 N N . GLY A 1 101 ? -14.658 18.491 28.173 1.00 80.62 101 GLY A N 1
ATOM 750 C CA . GLY A 1 101 ? -15.897 17.896 28.686 1.00 80.62 101 GLY A CA 1
ATOM 751 C C . GLY A 1 101 ? -16.869 17.468 27.582 1.00 80.62 101 GLY A C 1
ATOM 752 O O . GLY A 1 101 ? -17.513 16.417 27.670 1.00 80.62 101 GLY A O 1
ATOM 753 N N . SER A 1 102 ? -16.914 18.212 26.473 1.00 83.12 102 SER A N 1
ATOM 754 C CA . SER A 1 102 ? -17.714 17.842 25.304 1.00 83.12 102 SER A CA 1
ATOM 755 C C . SER A 1 102 ? -17.198 16.555 24.655 1.00 83.12 102 SER A C 1
ATOM 757 O O . SER A 1 102 ? -17.995 15.706 24.256 1.00 83.12 102 SER A O 1
ATOM 759 N N . ARG A 1 103 ? -15.871 16.358 24.608 1.00 85.44 103 ARG A N 1
ATOM 760 C CA . ARG A 1 103 ? -15.252 15.149 24.057 1.00 85.44 103 ARG A CA 1
ATOM 761 C C . ARG A 1 103 ? -15.585 13.920 24.894 1.00 85.44 103 ARG A C 1
ATOM 763 O O . ARG A 1 103 ? -16.041 12.928 24.330 1.00 85.44 103 ARG A O 1
ATOM 770 N N . ALA A 1 104 ? -15.448 14.018 26.215 1.00 84.19 104 ALA A N 1
ATOM 771 C CA . ALA A 1 104 ? -15.876 12.962 27.130 1.00 84.19 104 ALA A CA 1
ATOM 772 C C . ALA A 1 104 ? -17.376 12.650 26.960 1.00 84.19 104 ALA A C 1
ATOM 774 O O . ALA A 1 104 ? -17.782 11.489 26.911 1.00 84.19 104 ALA A O 1
ATOM 775 N N . SER A 1 105 ? -18.205 13.682 26.773 1.00 87.25 105 SER A N 1
ATOM 776 C CA . SER A 1 105 ? -19.631 13.511 26.483 1.00 87.25 105 SER A CA 1
ATOM 777 C C . SER A 1 1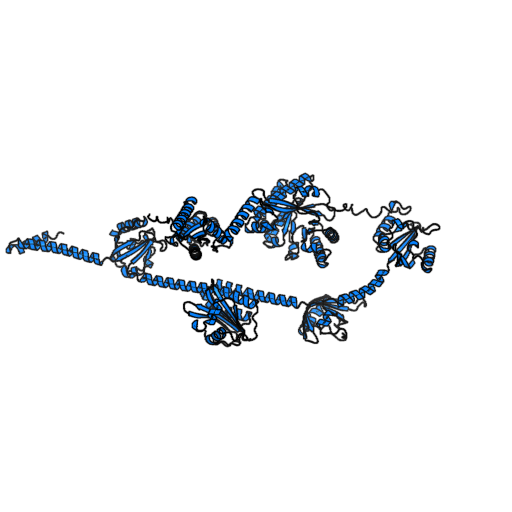05 ? -19.878 12.782 25.155 1.00 87.25 105 SER A C 1
ATOM 779 O O . SER A 1 105 ? -20.712 11.881 25.113 1.00 87.25 105 SER A O 1
ATOM 781 N N . ALA A 1 106 ? -19.149 13.087 24.075 1.00 89.31 106 ALA A N 1
ATOM 782 C CA . ALA A 1 106 ? -19.265 12.341 22.815 1.00 89.31 106 ALA A CA 1
ATOM 783 C C . ALA A 1 106 ? -18.832 10.879 22.948 1.00 89.31 106 ALA A C 1
ATOM 785 O O . ALA A 1 106 ? -19.505 10.009 22.404 1.00 89.31 106 ALA A O 1
ATOM 786 N N . GLU A 1 107 ? -17.755 10.595 23.682 1.00 89.31 107 GLU A N 1
ATOM 787 C CA . GLU A 1 107 ? -17.295 9.225 23.947 1.00 89.31 107 GLU A CA 1
ATOM 788 C C . GLU A 1 107 ? -18.380 8.411 24.661 1.00 89.31 107 GLU A C 1
ATOM 790 O O . GLU A 1 107 ? -18.723 7.304 24.234 1.00 89.31 107 GLU A O 1
ATOM 795 N N . VAL A 1 108 ? -19.010 9.005 25.678 1.00 90.19 108 VAL A N 1
ATOM 796 C CA . VAL A 1 108 ? -20.146 8.408 26.392 1.00 90.19 108 VAL A CA 1
ATOM 797 C C . VAL A 1 108 ? -21.338 8.183 25.456 1.00 90.19 108 VAL A C 1
ATOM 799 O O . VAL A 1 108 ? -21.915 7.094 25.448 1.00 90.19 108 VAL A O 1
ATOM 802 N N . LEU A 1 109 ? -21.703 9.170 24.633 1.00 91.19 109 LEU A N 1
ATOM 803 C CA . LEU A 1 109 ? -22.833 9.052 23.706 1.00 91.19 109 LEU A CA 1
ATOM 804 C C . LEU A 1 109 ? -22.581 7.990 22.622 1.00 91.19 109 LEU A C 1
ATOM 806 O O . LEU A 1 109 ? -23.468 7.176 22.363 1.00 91.19 109 LEU A O 1
ATOM 810 N N . CYS A 1 110 ? -21.379 7.913 22.045 1.00 92.12 110 CYS A N 1
ATOM 811 C CA . CYS A 1 110 ? -21.004 6.859 21.095 1.00 92.12 110 CYS A CA 1
ATOM 812 C C . CYS A 1 110 ? -21.034 5.464 21.735 1.00 92.12 110 CYS A C 1
ATOM 814 O O . CYS A 1 110 ? -21.530 4.509 21.126 1.00 92.12 110 CYS A O 1
ATOM 816 N N . ALA A 1 111 ? -20.570 5.333 22.981 1.00 89.06 111 ALA A N 1
ATOM 817 C CA . ALA A 1 111 ? -20.665 4.080 23.725 1.00 89.06 111 ALA A CA 1
ATOM 818 C C . ALA A 1 111 ? -22.128 3.671 23.975 1.00 89.06 111 ALA A C 1
ATOM 820 O O . ALA A 1 111 ? -22.468 2.490 23.907 1.00 89.06 111 ALA A O 1
ATOM 821 N N . ILE A 1 112 ? -23.018 4.636 24.220 1.00 90.12 112 ILE A N 1
ATOM 822 C CA . ILE A 1 112 ? -24.458 4.403 24.404 1.00 90.12 112 ILE A CA 1
ATOM 823 C C . ILE A 1 112 ? -25.131 3.950 23.109 1.00 90.12 112 ILE A C 1
ATOM 825 O O . ILE A 1 112 ? -25.943 3.019 23.143 1.00 90.12 112 ILE A O 1
ATOM 829 N N . VAL A 1 113 ? -24.776 4.565 21.979 1.00 90.62 113 VAL A N 1
ATOM 830 C CA . VAL A 1 113 ? -25.229 4.131 20.650 1.00 90.62 113 VAL A CA 1
ATOM 831 C C . VAL A 1 113 ? -24.791 2.691 20.372 1.00 90.62 113 VAL A C 1
ATOM 833 O O . VAL A 1 113 ? -25.597 1.891 19.902 1.00 90.62 113 VAL A O 1
ATOM 836 N N . SER A 1 114 ? -23.557 2.344 20.747 1.00 90.94 114 SER A N 1
ATOM 837 C CA . SER A 1 114 ? -22.946 1.035 20.473 1.00 90.94 114 SER A CA 1
ATOM 838 C C . SER A 1 114 ? -23.535 -0.135 21.261 1.00 90.94 114 SER A C 1
ATOM 840 O O . SER A 1 114 ? -23.256 -1.298 20.962 1.00 90.94 114 SER A O 1
ATOM 842 N N . LYS A 1 115 ? -24.389 0.135 22.254 1.00 88.88 115 LYS A N 1
ATOM 843 C CA . LYS A 1 115 ? -25.081 -0.919 23.002 1.00 88.88 115 LYS A CA 1
ATOM 844 C C . LYS A 1 115 ? -26.040 -1.685 22.073 1.00 88.88 115 LYS A C 1
ATOM 846 O O . LYS A 1 115 ? -26.853 -1.047 21.401 1.00 88.88 115 LYS A O 1
ATOM 851 N N . PRO A 1 116 ? -26.055 -3.032 22.083 1.00 88.06 116 PRO A N 1
ATOM 852 C CA . PRO A 1 116 ? -26.977 -3.808 21.258 1.00 88.06 116 PRO A CA 1
ATOM 853 C C . PRO A 1 116 ? -28.447 -3.407 21.467 1.00 88.06 116 PRO A C 1
ATOM 855 O O . PRO A 1 116 ? -28.891 -3.150 22.591 1.00 88.06 116 PRO A O 1
ATOM 858 N N . VAL A 1 117 ? -29.220 -3.359 20.386 1.00 84.25 117 VAL A N 1
ATOM 859 C CA . VAL A 1 117 ? -30.666 -3.106 20.377 1.00 84.25 117 VAL A CA 1
ATOM 860 C C . VAL A 1 117 ? -31.377 -4.361 19.897 1.00 84.25 117 VAL A C 1
ATOM 862 O O . VAL A 1 117 ? -30.946 -4.972 18.927 1.00 84.25 117 VAL A O 1
ATOM 865 N N . VAL A 1 118 ? -32.471 -4.760 20.546 1.00 82.38 118 VAL A N 1
ATOM 866 C CA . VAL A 1 118 ? -33.287 -5.879 20.057 1.00 82.38 118 VAL A CA 1
ATOM 867 C C . VAL A 1 118 ? -34.462 -5.341 19.246 1.00 82.38 118 VAL A C 1
ATOM 869 O O . VAL A 1 118 ? -35.364 -4.728 19.812 1.00 82.38 118 VAL A O 1
ATOM 872 N N . ILE A 1 119 ? -34.470 -5.598 17.938 1.00 81.06 119 ILE A N 1
ATOM 873 C CA . ILE A 1 119 ? -35.551 -5.215 17.018 1.00 81.06 119 ILE A CA 1
ATOM 874 C C . ILE A 1 119 ? -36.120 -6.496 16.412 1.00 81.06 119 ILE A C 1
ATOM 876 O O . ILE A 1 119 ? -35.381 -7.317 15.877 1.00 81.06 119 ILE A O 1
ATOM 880 N N . GLU A 1 120 ? -37.427 -6.720 16.573 1.00 76.88 120 GLU A N 1
ATOM 881 C CA . GLU A 1 120 ? -38.120 -7.932 16.092 1.00 76.88 120 GLU A CA 1
ATOM 882 C C . GLU A 1 120 ? -37.466 -9.261 16.543 1.00 76.88 120 GLU A C 1
ATOM 884 O O . GLU A 1 120 ? -37.490 -10.269 15.840 1.00 76.88 120 GLU A O 1
ATOM 889 N N . GLY A 1 121 ? -36.872 -9.276 17.743 1.00 75.19 121 GLY A N 1
ATOM 890 C CA . GLY A 1 121 ? -36.212 -10.458 18.314 1.00 75.19 121 GLY A CA 1
ATOM 891 C C . GLY A 1 121 ? -34.772 -10.688 17.841 1.00 75.19 121 GLY A C 1
ATOM 892 O O . GLY A 1 121 ? -34.167 -11.684 18.230 1.00 75.19 121 GLY A O 1
ATOM 893 N N . ARG A 1 122 ? -34.205 -9.776 17.045 1.00 71.94 122 ARG A N 1
ATOM 894 C CA . ARG A 1 122 ? -32.813 -9.820 16.575 1.00 71.94 122 ARG A CA 1
ATOM 895 C C . ARG A 1 122 ? -31.981 -8.761 17.280 1.00 71.94 122 ARG A C 1
ATOM 897 O O . ARG A 1 122 ? -32.456 -7.647 17.471 1.00 71.94 122 ARG A O 1
ATOM 904 N N . SER A 1 123 ? -30.755 -9.106 17.660 1.00 83.12 123 SER A N 1
ATOM 905 C CA . SER A 1 123 ? -29.808 -8.156 18.248 1.00 83.12 123 SER A CA 1
ATOM 906 C C . SER A 1 123 ? -29.063 -7.408 17.141 1.00 83.12 123 SER A C 1
ATOM 908 O O . SER A 1 123 ? -28.480 -8.037 16.263 1.00 83.12 123 SER A O 1
ATOM 910 N N . VAL A 1 124 ? -29.117 -6.078 17.177 1.00 82.81 124 VAL A N 1
ATOM 911 C CA . VAL A 1 124 ? -28.499 -5.160 16.217 1.00 82.81 124 VAL A CA 1
ATOM 912 C C . VAL A 1 124 ? -27.525 -4.261 16.966 1.00 82.81 124 VAL A C 1
ATOM 914 O O . VAL A 1 124 ? -27.906 -3.585 17.919 1.00 82.81 124 VAL A O 1
ATOM 917 N N . THR A 1 125 ? -26.272 -4.249 16.534 1.00 86.44 125 THR A N 1
ATOM 918 C CA . THR A 1 125 ? -25.215 -3.371 17.050 1.00 86.44 125 THR A CA 1
ATOM 919 C C . THR A 1 125 ? -24.770 -2.424 15.952 1.00 86.44 125 THR A C 1
ATOM 921 O O . THR A 1 125 ? -24.474 -2.872 14.847 1.00 86.44 125 THR A O 1
ATOM 924 N N . VAL A 1 126 ? -24.704 -1.133 16.268 1.00 89.38 126 VAL A N 1
ATOM 925 C CA . VAL A 1 126 ? -24.242 -0.078 15.358 1.00 89.38 126 VAL A CA 1
ATOM 926 C C . VAL A 1 126 ? -23.232 0.804 16.058 1.00 89.38 126 VAL A C 1
ATOM 928 O O . VAL A 1 126 ? -23.331 0.994 17.260 1.00 89.38 126 VAL A O 1
ATOM 931 N N . THR A 1 127 ? -22.282 1.360 15.322 1.00 91.75 127 THR A N 1
ATOM 932 C CA . THR A 1 127 ? -21.393 2.407 15.835 1.00 91.75 127 THR A CA 1
ATOM 933 C C . THR A 1 127 ? -21.907 3.779 15.399 1.00 91.75 127 THR A C 1
ATOM 935 O O . THR A 1 127 ? -22.799 3.877 14.552 1.00 91.75 127 THR A O 1
ATOM 938 N N . ALA A 1 128 ? -21.380 4.847 15.993 1.00 92.19 128 ALA A N 1
ATOM 939 C CA . ALA A 1 128 ? -21.622 6.205 15.522 1.00 92.19 128 ALA A CA 1
ATOM 940 C C . ALA A 1 128 ? -20.332 7.007 15.480 1.00 92.19 128 ALA A C 1
ATOM 942 O O . ALA A 1 128 ? -19.492 6.898 16.374 1.00 92.19 128 ALA A O 1
ATOM 943 N N . CYS A 1 129 ? -20.236 7.863 14.471 1.00 93.38 129 CYS A N 1
ATOM 944 C CA . CYS A 1 129 ? -19.207 8.885 14.401 1.00 93.38 129 CYS A CA 1
ATOM 945 C C . CYS A 1 129 ? -19.702 10.175 15.065 1.00 93.38 129 CYS A C 1
ATOM 947 O O . CYS A 1 129 ? -20.851 10.578 14.862 1.00 93.38 129 CYS A O 1
ATOM 949 N N . ALA A 1 130 ? -18.833 10.847 15.826 1.00 94.19 130 ALA A N 1
ATOM 950 C CA . ALA A 1 130 ? -19.167 12.096 16.515 1.00 94.19 130 ALA A CA 1
ATOM 951 C C . ALA A 1 130 ? -18.271 13.264 16.092 1.00 94.19 130 ALA A C 1
ATOM 953 O O . ALA A 1 130 ? -17.051 13.139 15.986 1.00 94.19 130 ALA A O 1
ATOM 954 N N . GLY A 1 131 ? -18.890 14.421 15.889 1.00 92.44 131 GLY A N 1
ATOM 955 C CA . GLY A 1 131 ? -18.227 15.699 15.664 1.00 92.44 131 GLY A CA 1
ATOM 956 C C . GLY A 1 131 ? -18.526 16.685 16.773 1.00 92.44 131 GLY A C 1
ATOM 957 O O . GLY A 1 131 ? -19.688 16.842 17.132 1.00 92.44 131 GLY A O 1
ATOM 958 N N . LEU A 1 132 ? -17.502 17.352 17.291 1.00 91.38 132 LEU A N 1
ATOM 959 C CA . LEU A 1 132 ? -17.601 18.268 18.427 1.00 91.38 132 LEU A CA 1
ATOM 960 C C . LEU A 1 132 ? -17.274 19.697 17.996 1.00 91.38 132 LEU A C 1
ATOM 962 O O . LEU A 1 132 ? -16.283 19.895 17.302 1.00 91.38 132 LEU A O 1
ATOM 966 N N . ALA A 1 133 ? -18.035 20.687 18.450 1.00 89.56 133 ALA A N 1
ATOM 967 C CA . ALA A 1 133 ? -17.669 22.102 18.361 1.00 89.56 133 ALA A CA 1
ATOM 968 C C . ALA A 1 133 ? -18.062 22.823 19.647 1.00 89.56 133 ALA A C 1
ATOM 970 O O . ALA A 1 133 ? -19.134 22.564 20.188 1.00 89.56 133 ALA A O 1
ATOM 971 N N . CYS A 1 134 ? -17.206 23.707 20.149 1.00 86.12 134 CYS A N 1
ATOM 972 C CA . CYS A 1 134 ? -17.428 24.381 21.427 1.00 86.12 134 CYS A CA 1
ATOM 973 C C . CYS A 1 134 ? -17.128 25.863 21.310 1.00 86.12 134 CYS A C 1
ATOM 975 O O . CYS A 1 134 ? -16.259 26.260 20.538 1.00 86.12 134 CYS A O 1
ATOM 977 N N . ASP A 1 135 ? -17.821 26.655 22.118 1.00 77.38 135 ASP A N 1
ATOM 978 C CA . ASP A 1 135 ? -17.557 28.079 22.231 1.00 77.38 135 ASP A CA 1
ATOM 979 C C . ASP A 1 135 ? -16.339 28.348 23.135 1.00 77.38 135 ASP A C 1
ATOM 981 O O . ASP A 1 135 ? -16.395 28.260 24.369 1.00 77.38 135 ASP A O 1
ATOM 985 N N . ASP A 1 136 ? -15.212 28.680 22.510 1.00 67.12 136 ASP A N 1
ATOM 986 C CA . ASP A 1 136 ? -13.961 29.028 23.181 1.00 67.12 136 ASP A CA 1
ATOM 987 C C . ASP A 1 136 ? -13.862 30.520 23.560 1.00 67.12 136 ASP A C 1
ATOM 989 O O . ASP A 1 136 ? -12.887 30.941 24.195 1.00 67.12 136 ASP A O 1
ATOM 993 N N . GLY A 1 137 ? -14.921 31.306 23.339 1.00 58.47 137 GLY A N 1
ATOM 994 C CA . GLY A 1 137 ? -14.977 32.728 23.674 1.00 58.47 137 GLY A CA 1
ATOM 995 C C . GLY A 1 137 ? -14.327 33.638 22.631 1.00 58.47 137 GLY A C 1
ATOM 996 O O . GLY A 1 137 ? -14.026 34.791 22.949 1.00 58.47 137 GLY A O 1
ATOM 997 N N . SER A 1 138 ? -14.096 33.140 21.416 1.00 51.38 138 SER A N 1
ATOM 998 C CA . SER A 1 138 ? -13.761 33.963 20.256 1.00 51.38 138 SER A CA 1
ATOM 999 C C . SER A 1 138 ? -14.979 34.800 19.827 1.00 51.38 138 SER A C 1
ATOM 1001 O O . SER A 1 138 ? -16.077 34.292 19.619 1.00 51.38 138 SER A O 1
ATOM 1003 N N . GLU A 1 139 ? -14.820 36.127 19.742 1.00 40.31 139 GLU A N 1
ATOM 1004 C CA . GLU A 1 139 ? -15.891 37.035 19.306 1.00 40.31 139 GLU A CA 1
ATOM 1005 C C . GLU A 1 139 ? -16.213 36.802 17.818 1.00 40.31 139 GLU A C 1
ATOM 1007 O O . GLU A 1 139 ? -15.570 37.360 16.929 1.00 40.31 139 GLU A O 1
ATOM 1012 N N . GLY A 1 140 ? -17.225 35.980 17.540 1.00 46.50 140 GLY A N 1
ATOM 1013 C CA . GLY A 1 140 ? -17.723 35.725 16.193 1.00 46.50 140 GLY A CA 1
ATOM 1014 C C . GLY A 1 140 ? -19.112 35.091 16.204 1.00 46.50 140 GLY A C 1
ATOM 1015 O O . GLY A 1 140 ? -19.449 34.313 17.090 1.00 46.50 140 GLY A O 1
ATOM 1016 N N . ASP A 1 141 ? -19.921 35.419 15.197 1.00 48.81 141 ASP A N 1
ATOM 1017 C CA . ASP A 1 141 ? -21.249 34.842 14.931 1.00 48.81 141 ASP A CA 1
ATOM 1018 C C . ASP A 1 141 ? -21.085 33.408 14.358 1.00 48.81 141 ASP A C 1
ATOM 1020 O O . ASP A 1 141 ? -21.515 33.101 13.247 1.00 48.81 141 ASP A O 1
ATOM 1024 N N . LEU A 1 142 ? -20.336 32.550 15.065 1.00 57.66 142 LEU A N 1
ATOM 1025 C CA . LEU A 1 142 ? -19.915 31.223 14.607 1.00 57.66 142 LEU A CA 1
ATOM 1026 C C . LEU A 1 142 ? -21.063 30.212 14.763 1.00 57.66 142 LEU A C 1
ATOM 1028 O O . LEU A 1 142 ? -21.598 30.010 15.856 1.00 57.66 142 LEU A O 1
ATOM 1032 N N . ASP A 1 143 ? -21.450 29.547 13.667 1.00 78.25 143 ASP A N 1
ATOM 1033 C CA . ASP A 1 143 ? -22.490 28.509 13.691 1.00 78.25 143 ASP A CA 1
ATOM 1034 C C . ASP A 1 143 ? -21.908 27.187 14.227 1.00 78.25 143 ASP A C 1
ATOM 1036 O O . ASP A 1 143 ? -21.512 26.299 13.470 1.00 78.25 143 ASP A O 1
ATOM 1040 N N . LEU A 1 144 ? -21.873 27.040 15.558 1.00 82.06 144 LEU A N 1
ATOM 1041 C CA . LEU A 1 144 ? -21.408 25.831 16.262 1.00 82.06 144 LEU A CA 1
ATOM 1042 C C . LEU A 1 144 ? -22.059 24.532 15.743 1.00 82.06 144 LEU A C 1
ATOM 1044 O O . LEU A 1 144 ? -21.456 23.461 15.802 1.00 82.06 144 LEU A O 1
ATOM 1048 N N . ILE A 1 145 ? -23.286 24.601 15.210 1.00 84.25 145 ILE A N 1
ATOM 1049 C CA . ILE A 1 145 ? -23.969 23.437 14.624 1.00 84.25 145 ILE A CA 1
ATOM 1050 C C . ILE A 1 145 ? -23.283 23.006 13.327 1.00 84.25 145 ILE A C 1
ATOM 1052 O O . ILE A 1 145 ? -23.114 21.810 13.082 1.00 84.25 145 ILE A O 1
ATOM 1056 N N . GLU A 1 146 ? -22.896 23.965 12.489 1.00 80.44 146 GLU A N 1
ATOM 1057 C CA . GLU A 1 146 ? -22.165 23.703 11.250 1.00 80.44 146 GLU A CA 1
ATOM 1058 C C . GLU A 1 146 ? -20.754 23.179 11.534 1.00 80.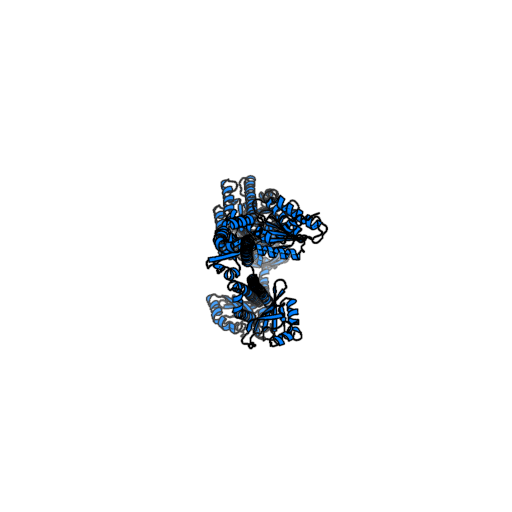44 146 GLU A C 1
ATOM 1060 O O . GLU A 1 146 ? -20.325 22.195 10.929 1.00 80.44 146 GLU A O 1
ATOM 1065 N N . GLN A 1 147 ? -20.078 23.744 12.531 1.00 84.12 147 GLN A N 1
ATOM 1066 C CA . GLN A 1 147 ? -18.756 23.295 12.964 1.00 84.12 147 GLN A CA 1
ATOM 1067 C C . GLN A 1 147 ? -18.769 21.846 13.482 1.00 84.12 147 GLN A C 1
ATOM 1069 O O . GLN A 1 147 ? -17.968 21.015 13.038 1.00 84.12 147 GLN A O 1
ATOM 1074 N N . ALA A 1 148 ? -19.727 21.495 14.349 1.00 87.69 148 ALA A N 1
ATOM 1075 C CA . ALA A 1 148 ? -19.877 20.128 14.851 1.00 87.69 148 ALA A CA 1
ATOM 1076 C C . ALA A 1 148 ? -20.197 19.141 13.716 1.00 87.69 148 ALA A C 1
ATOM 1078 O O . ALA A 1 148 ? -19.671 18.026 13.682 1.00 87.69 148 ALA A O 1
ATOM 1079 N N . PHE A 1 149 ? -21.003 19.556 12.734 1.00 84.94 149 PHE A N 1
ATOM 1080 C CA . PHE A 1 149 ? -21.277 18.760 11.536 1.00 84.94 149 PHE A CA 1
ATOM 1081 C C . PHE A 1 149 ? -20.011 18.504 10.698 1.00 84.94 149 PHE A C 1
ATOM 1083 O O . PHE A 1 149 ? -19.761 17.367 10.285 1.00 84.94 149 PHE A O 1
ATOM 1090 N N . LEU A 1 150 ? -19.178 19.525 10.466 1.00 80.06 150 LEU A N 1
ATOM 1091 C CA . LEU A 1 150 ? -17.915 19.376 9.732 1.00 80.06 150 LEU A CA 1
ATOM 1092 C C . LEU A 1 150 ? -16.944 18.433 10.453 1.00 80.06 150 LEU A C 1
ATOM 1094 O O . LEU A 1 150 ? -16.344 17.563 9.812 1.00 80.06 150 LEU A O 1
ATOM 1098 N N . ALA A 1 151 ? -16.843 18.544 11.778 1.00 85.44 151 ALA A N 1
ATOM 1099 C CA . ALA A 1 151 ? -16.057 17.628 12.595 1.00 85.44 151 ALA A CA 1
ATOM 1100 C C . ALA A 1 151 ? -16.576 16.179 12.495 1.00 85.44 151 ALA A C 1
ATOM 1102 O O . ALA A 1 151 ? -15.788 15.254 12.307 1.00 85.44 151 ALA A O 1
ATOM 1103 N N . CYS A 1 152 ? -17.897 15.970 12.487 1.00 87.44 152 CYS A N 1
ATOM 1104 C CA . CYS A 1 152 ? -18.506 14.636 12.390 1.00 87.44 152 CYS A CA 1
ATOM 1105 C C . CYS A 1 152 ? -18.179 13.962 11.050 1.00 87.44 152 CYS A C 1
ATOM 1107 O O . CYS A 1 152 ? -17.897 12.766 10.989 1.00 87.44 152 CYS A O 1
ATOM 1109 N N . ARG A 1 153 ? -18.113 14.735 9.959 1.00 75.88 153 ARG A N 1
ATOM 1110 C CA . ARG A 1 153 ? -17.671 14.196 8.664 1.00 75.88 153 ARG A CA 1
ATOM 1111 C C . ARG A 1 153 ? -16.198 13.806 8.644 1.00 75.88 153 ARG A C 1
ATOM 1113 O O . ARG A 1 153 ? -15.851 12.835 7.978 1.00 75.88 153 ARG A O 1
ATOM 1120 N N . ARG A 1 154 ? -15.332 14.529 9.363 1.00 77.25 154 ARG A N 1
ATOM 1121 C CA . ARG A 1 154 ? -13.929 14.120 9.525 1.00 77.25 154 ARG A CA 1
ATOM 1122 C C . ARG A 1 154 ? -13.832 12.802 10.283 1.00 77.25 154 ARG A C 1
ATOM 1124 O O . ARG A 1 154 ? -13.053 11.954 9.863 1.00 77.25 154 ARG A O 1
ATOM 1131 N N . ALA A 1 155 ? -14.623 12.638 11.342 1.00 83.69 155 ALA A N 1
ATOM 1132 C CA . ALA A 1 155 ? -14.740 11.360 12.033 1.00 83.69 155 ALA A CA 1
ATOM 1133 C C . ALA A 1 155 ? -15.144 10.259 11.034 1.00 83.69 155 ALA A C 1
ATOM 1135 O O . ALA A 1 155 ? -14.359 9.354 10.773 1.00 83.69 155 ALA A O 1
ATOM 1136 N N . LYS A 1 156 ? -16.250 10.422 10.299 1.00 79.94 156 LYS A N 1
ATOM 1137 C CA . LYS A 1 156 ? -16.659 9.443 9.272 1.00 79.94 156 LYS A CA 1
ATOM 1138 C C . LYS A 1 156 ? -15.566 9.076 8.263 1.00 79.94 156 LYS A C 1
ATOM 1140 O O . LYS A 1 156 ? -15.428 7.908 7.918 1.00 79.94 156 LYS A O 1
ATOM 1145 N N . ALA A 1 157 ? -14.783 10.051 7.798 1.00 67.12 157 ALA A N 1
ATOM 1146 C CA . ALA A 1 157 ? -13.677 9.808 6.870 1.00 67.12 157 ALA A CA 1
ATOM 1147 C C . ALA A 1 157 ? -12.483 9.067 7.506 1.00 67.12 157 ALA A C 1
ATOM 1149 O O . ALA A 1 157 ? -11.714 8.442 6.784 1.00 67.12 157 ALA A O 1
ATOM 1150 N N . ALA A 1 158 ? -12.313 9.147 8.829 1.00 68.44 158 ALA A N 1
ATOM 1151 C CA . ALA A 1 158 ? -11.307 8.397 9.581 1.00 68.44 158 ALA A CA 1
ATOM 1152 C C . ALA A 1 158 ? -11.748 6.954 9.898 1.00 68.44 158 ALA A C 1
ATOM 1154 O O . ALA A 1 158 ? -10.913 6.134 10.272 1.00 68.44 158 ALA A O 1
ATOM 1155 N N . GLY A 1 159 ? -13.037 6.641 9.735 1.00 67.62 159 GLY A N 1
ATOM 1156 C CA . GLY A 1 159 ? -13.609 5.306 9.909 1.00 67.62 159 GLY A CA 1
ATOM 1157 C C . GLY A 1 159 ? -14.765 5.261 10.918 1.00 67.62 159 GLY A C 1
ATOM 1158 O O . GLY A 1 159 ? -15.021 6.252 11.605 1.00 67.62 159 GLY A O 1
ATOM 1159 N N . PRO A 1 160 ? -15.477 4.120 11.019 1.00 79.94 160 PRO A N 1
ATOM 1160 C CA . PRO A 1 160 ? -16.621 3.950 11.919 1.00 79.94 160 PRO A CA 1
ATOM 1161 C C . PRO A 1 160 ? -16.245 4.116 13.397 1.00 79.94 160 PRO A C 1
ATOM 1163 O O . PRO A 1 160 ? -15.154 3.723 13.808 1.00 79.94 160 PRO A O 1
ATOM 1166 N N . GLY A 1 161 ? -17.161 4.643 14.213 1.00 83.50 161 GLY A N 1
ATOM 1167 C CA . GLY A 1 161 ? -16.972 4.772 15.665 1.00 83.50 161 GLY A CA 1
ATOM 1168 C C . GLY A 1 161 ? -15.951 5.826 16.106 1.00 83.50 161 GLY A C 1
ATOM 1169 O O . GLY A 1 161 ? -15.550 5.843 17.268 1.00 83.50 161 GLY A O 1
ATOM 1170 N N . THR A 1 162 ? -15.499 6.688 15.200 1.00 88.12 162 THR A N 1
ATOM 1171 C CA . THR A 1 162 ? -14.480 7.700 15.495 1.00 88.12 162 THR A CA 1
ATOM 1172 C C . THR A 1 162 ? -15.097 9.010 15.990 1.00 88.12 162 THR A C 1
ATOM 1174 O O . THR A 1 162 ? -16.270 9.317 15.767 1.00 88.12 162 THR A O 1
ATOM 1177 N N . ILE A 1 163 ? -14.290 9.809 16.689 1.00 90.56 163 ILE A N 1
ATOM 1178 C CA . ILE A 1 163 ? -14.698 11.094 17.261 1.00 90.56 163 ILE A CA 1
ATOM 1179 C C . ILE A 1 163 ? -13.689 12.151 16.830 1.00 90.56 163 ILE A C 1
ATOM 1181 O O . ILE A 1 163 ? -12.480 11.934 16.916 1.00 90.56 163 ILE A O 1
ATOM 1185 N N . ALA A 1 164 ? -14.172 13.302 16.373 1.00 87.38 164 ALA A N 1
ATOM 1186 C CA . ALA A 1 164 ? -13.327 14.416 15.970 1.00 87.38 164 ALA A CA 1
ATOM 1187 C C . ALA A 1 164 ? -13.838 15.733 16.559 1.00 87.38 164 ALA A C 1
ATOM 1189 O O . ALA A 1 164 ? -15.038 15.998 16.571 1.00 87.38 164 ALA A O 1
ATOM 1190 N N . ALA A 1 165 ? -12.910 16.570 17.019 1.00 86.06 165 ALA A N 1
ATOM 1191 C CA . ALA A 1 165 ? -13.198 17.945 17.401 1.00 86.06 165 ALA A CA 1
ATOM 1192 C C . ALA A 1 165 ? -12.975 18.899 16.229 1.00 86.06 165 ALA A C 1
ATOM 1194 O O . ALA A 1 165 ? -12.123 18.660 15.368 1.00 86.06 165 ALA A O 1
ATOM 1195 N N . TYR A 1 166 ? -13.772 19.959 16.202 1.00 78.25 166 TYR A N 1
ATOM 1196 C CA . TYR A 1 166 ? -13.586 21.095 15.326 1.00 78.25 166 TYR A CA 1
ATOM 1197 C C . TYR A 1 166 ? -12.368 21.907 15.779 1.00 78.25 166 TYR A C 1
ATOM 1199 O O . TYR A 1 166 ? -12.115 22.074 16.967 1.00 78.25 166 TYR A O 1
ATOM 1207 N N . ASP A 1 167 ? -11.615 22.375 14.798 1.00 72.31 167 ASP A N 1
ATOM 1208 C CA . ASP A 1 167 ? -10.434 23.228 14.889 1.00 72.31 167 ASP A CA 1
ATOM 1209 C C . ASP A 1 167 ? -10.436 24.048 13.588 1.00 72.31 167 ASP A C 1
ATOM 1211 O O . ASP A 1 167 ? -10.909 23.554 12.560 1.00 72.31 167 ASP A O 1
ATOM 1215 N N . ASP A 1 168 ? -9.921 25.273 13.591 1.00 57.59 168 ASP A N 1
ATOM 1216 C CA . ASP A 1 168 ? -9.949 26.181 12.434 1.00 57.59 168 ASP A CA 1
ATOM 1217 C C . ASP A 1 168 ? -9.225 25.590 11.205 1.00 57.59 168 ASP A C 1
ATOM 1219 O O . ASP A 1 168 ? -9.509 25.928 10.052 1.00 57.59 168 ASP A O 1
ATOM 1223 N N . SER A 1 169 ? -8.337 24.612 11.417 1.00 50.19 169 SER A N 1
ATOM 1224 C CA . SER A 1 169 ? -7.717 23.834 10.338 1.00 50.19 169 SER A CA 1
ATOM 1225 C C . SER A 1 169 ? -8.654 22.803 9.667 1.00 50.19 169 SER A C 1
ATOM 1227 O O . SER A 1 169 ? -8.358 22.337 8.557 1.00 50.19 169 SER A O 1
ATOM 1229 N N . LEU A 1 170 ? -9.785 22.437 10.298 1.00 49.53 170 LEU A N 1
ATOM 1230 C CA . LEU A 1 170 ? -10.819 21.541 9.754 1.00 49.53 170 LEU A CA 1
ATOM 1231 C C . LEU A 1 170 ? -11.756 22.237 8.773 1.00 49.53 170 LEU A C 1
ATOM 1233 O O . LEU A 1 170 ? -12.117 21.596 7.787 1.00 49.53 170 LEU A O 1
ATOM 1237 N N . GLU A 1 171 ? -12.160 23.488 9.017 1.00 44.75 171 GLU A N 1
ATOM 1238 C CA . GLU A 1 171 ? -13.084 24.209 8.127 1.00 44.75 171 GLU A CA 1
ATOM 1239 C C . GLU A 1 171 ? -12.509 24.246 6.714 1.00 44.75 171 GLU A C 1
ATOM 1241 O O . GLU A 1 171 ? -13.144 23.834 5.748 1.00 44.75 171 GLU A O 1
ATOM 1246 N N . VAL A 1 172 ? -11.219 24.571 6.621 1.00 48.53 172 VAL A N 1
ATOM 1247 C CA . VAL A 1 172 ? -10.486 24.617 5.359 1.00 48.53 172 VAL A CA 1
ATOM 1248 C C . VAL A 1 172 ? -10.356 23.232 4.723 1.00 48.53 172 VAL A C 1
ATOM 1250 O O . VAL A 1 172 ? -10.487 23.124 3.511 1.00 48.53 172 VAL A O 1
ATOM 1253 N N . LYS A 1 173 ? -10.117 22.151 5.479 1.00 43.50 173 LYS A N 1
ATOM 1254 C CA . LYS A 1 173 ? -9.884 20.808 4.902 1.00 43.50 173 LYS A CA 1
ATOM 1255 C C . LYS A 1 173 ? -11.169 20.055 4.556 1.00 43.50 173 LYS A C 1
ATOM 1257 O O . LYS A 1 173 ? -11.219 19.399 3.518 1.00 43.50 173 LYS A O 1
ATOM 1262 N N . VAL A 1 174 ? -12.202 20.138 5.392 1.00 49.06 174 VAL A N 1
ATOM 1263 C CA . VAL A 1 174 ? -13.487 19.455 5.177 1.00 49.06 174 VAL A CA 1
ATOM 1264 C C . VAL A 1 174 ? -14.334 20.206 4.152 1.00 49.06 174 VAL A C 1
ATOM 1266 O O . VAL A 1 174 ? -14.942 19.555 3.302 1.00 49.06 174 VAL A O 1
ATOM 1269 N N . GLU A 1 175 ? -14.339 21.544 4.163 1.00 52.34 175 GLU A N 1
ATOM 1270 C CA . GLU A 1 175 ? -14.988 22.324 3.104 1.00 52.34 175 GLU A CA 1
ATOM 1271 C C . GLU A 1 175 ? -14.227 22.191 1.785 1.00 52.34 175 GLU A C 1
ATOM 1273 O O . GLU A 1 175 ? -14.867 21.992 0.761 1.00 52.34 175 GLU A O 1
ATOM 1278 N N . ARG A 1 176 ? -12.881 22.168 1.777 1.00 53.72 176 ARG A N 1
ATOM 1279 C CA . ARG A 1 176 ? -12.132 21.840 0.548 1.00 53.72 176 ARG A CA 1
ATOM 1280 C C . ARG A 1 176 ? -12.454 20.444 0.041 1.00 53.72 176 ARG A C 1
ATOM 1282 O O . ARG A 1 176 ? -12.694 20.311 -1.145 1.00 53.72 176 ARG A O 1
ATOM 1289 N N . ARG A 1 177 ? -12.504 19.413 0.894 1.00 54.38 177 ARG A N 1
ATOM 1290 C CA . ARG A 1 177 ? -12.798 18.038 0.448 1.00 54.38 177 ARG A CA 1
ATOM 1291 C C . ARG A 1 177 ? -14.248 17.873 -0.014 1.00 54.38 177 ARG A C 1
ATOM 1293 O O . ARG A 1 177 ? -14.489 17.170 -0.987 1.00 54.38 177 ARG A O 1
ATOM 1300 N N . ARG A 1 178 ? -15.208 18.544 0.637 1.00 56.25 178 ARG A N 1
ATOM 1301 C CA . ARG A 1 178 ? -16.613 18.575 0.198 1.00 56.25 178 ARG A CA 1
ATOM 1302 C C . ARG A 1 178 ? -16.778 19.350 -1.099 1.00 56.25 178 ARG A C 1
ATOM 1304 O O . ARG A 1 178 ? -17.380 18.807 -2.013 1.00 56.25 178 ARG A O 1
ATOM 1311 N N . ARG A 1 179 ? -16.240 20.572 -1.186 1.00 65.88 179 ARG A N 1
ATOM 1312 C CA . ARG A 1 179 ? -16.227 21.351 -2.429 1.00 65.88 179 ARG A CA 1
ATOM 1313 C C . ARG A 1 179 ? -15.598 20.531 -3.527 1.00 65.88 179 ARG A C 1
ATOM 1315 O O . ARG A 1 179 ? -16.265 20.293 -4.505 1.00 65.88 179 ARG A O 1
ATOM 1322 N N . ARG A 1 180 ? -14.427 19.943 -3.298 1.00 68.75 180 ARG A N 1
ATOM 1323 C CA . ARG A 1 180 ? -13.750 19.100 -4.282 1.00 68.75 180 ARG A CA 1
ATOM 1324 C C . ARG A 1 180 ? -14.567 17.878 -4.701 1.00 68.75 180 ARG A C 1
ATOM 1326 O O . ARG A 1 180 ? -14.582 17.557 -5.879 1.00 68.75 180 ARG A O 1
ATOM 1333 N N . ALA A 1 181 ? -15.297 17.239 -3.786 1.00 67.19 181 ALA A N 1
ATOM 1334 C CA . ALA A 1 181 ? -16.204 16.140 -4.122 1.00 67.19 181 ALA A CA 1
ATOM 1335 C C . ALA A 1 181 ? -17.436 16.597 -4.924 1.00 67.19 181 ALA A C 1
ATOM 1337 O O . ALA A 1 181 ? -17.813 15.947 -5.897 1.00 67.19 181 ALA A O 1
ATOM 1338 N N . ASP A 1 182 ? -18.064 17.705 -4.529 1.00 71.88 182 ASP A N 1
ATOM 1339 C CA . ASP A 1 182 ? -19.206 18.295 -5.235 1.00 71.88 182 ASP A CA 1
ATOM 1340 C C . ASP A 1 182 ? -18.768 18.893 -6.587 1.00 71.88 182 ASP A C 1
ATOM 1342 O O . ASP A 1 182 ? -19.502 18.821 -7.567 1.00 71.88 182 ASP A O 1
ATOM 1346 N N . ASP A 1 183 ? -17.557 19.436 -6.665 1.00 79.94 183 ASP A N 1
ATOM 1347 C CA . ASP A 1 183 ? -16.915 19.978 -7.859 1.00 79.94 183 ASP A CA 1
ATOM 1348 C C . ASP A 1 183 ? -16.536 18.853 -8.820 1.00 79.94 183 ASP A C 1
ATOM 1350 O O . ASP A 1 183 ? -16.795 19.000 -10.003 1.00 79.94 183 ASP A O 1
ATOM 1354 N N . LEU A 1 184 ? -16.030 17.706 -8.346 1.00 82.88 184 LEU A N 1
ATOM 1355 C CA . LEU A 1 184 ? -15.752 16.534 -9.189 1.00 82.88 184 LEU A CA 1
ATOM 1356 C C . LEU A 1 184 ? -17.031 15.880 -9.724 1.00 82.88 184 LEU A C 1
ATOM 1358 O O . LEU A 1 184 ? -17.112 15.586 -10.914 1.00 82.88 184 LEU A O 1
ATOM 1362 N N . ARG A 1 185 ? -18.066 15.706 -8.888 1.00 82.56 185 ARG A N 1
ATOM 1363 C CA . ARG A 1 185 ? -19.369 15.197 -9.360 1.00 82.56 185 ARG A CA 1
ATOM 1364 C C . ARG A 1 185 ? -20.004 16.136 -10.382 1.00 82.56 185 ARG A C 1
ATOM 1366 O O . ARG A 1 185 ? -20.496 15.676 -11.408 1.00 82.56 185 ARG A O 1
ATOM 1373 N N . ARG A 1 186 ? -19.955 17.450 -10.133 1.00 82.56 186 ARG A N 1
ATOM 1374 C CA . ARG A 1 186 ? -20.375 18.461 -11.113 1.00 82.56 186 ARG A CA 1
ATOM 1375 C C . ARG A 1 186 ? -19.482 18.470 -12.341 1.00 82.56 186 ARG A C 1
ATOM 1377 O O . ARG A 1 186 ? -19.987 18.654 -13.431 1.00 82.56 186 ARG A O 1
ATOM 1384 N N . ALA A 1 187 ? -18.182 18.236 -12.216 1.00 85.38 187 ALA A N 1
ATOM 1385 C CA . ALA A 1 187 ? -17.289 18.223 -13.365 1.00 85.38 187 ALA A CA 1
ATOM 1386 C C . ALA A 1 187 ? -17.642 17.109 -14.353 1.00 85.38 187 ALA A C 1
ATOM 1388 O O . ALA A 1 187 ? -17.648 17.359 -15.561 1.00 85.38 187 ALA A O 1
ATOM 1389 N N . ILE A 1 188 ? -17.979 15.928 -13.819 1.00 85.25 188 ILE A N 1
ATOM 1390 C CA . ILE A 1 188 ? -18.455 14.768 -14.579 1.00 85.25 188 ILE A CA 1
ATOM 1391 C C . ILE A 1 188 ? -19.833 15.055 -15.203 1.00 85.25 188 ILE A C 1
ATOM 1393 O O . ILE A 1 188 ? -20.037 14.777 -16.380 1.00 85.25 188 ILE A O 1
ATOM 1397 N N . ALA A 1 189 ? -20.768 15.652 -14.452 1.00 78.69 189 ALA A N 1
ATOM 1398 C CA . ALA A 1 189 ? -22.142 15.881 -14.919 1.00 78.69 189 ALA A CA 1
ATOM 1399 C C . ALA A 1 189 ? -22.324 17.115 -15.835 1.00 78.69 189 ALA A C 1
ATOM 1401 O O . ALA A 1 189 ? -23.092 17.068 -16.794 1.00 78.69 189 ALA A O 1
ATOM 1402 N N . ASP A 1 190 ? -21.624 18.216 -15.555 1.00 67.88 190 ASP A N 1
ATOM 1403 C CA . ASP A 1 190 ? -21.850 19.558 -16.122 1.00 67.88 190 ASP A CA 1
ATOM 1404 C C . ASP A 1 190 ? -20.829 19.931 -17.217 1.00 67.88 190 ASP A C 1
ATOM 1406 O O . ASP A 1 190 ? -20.698 21.098 -17.596 1.00 67.88 190 ASP A O 1
ATOM 1410 N N . GLY A 1 191 ? -20.073 18.954 -17.731 1.00 76.00 191 GLY A N 1
ATOM 1411 C CA . GLY A 1 191 ? -19.166 19.152 -18.861 1.00 76.00 191 GLY A CA 1
ATOM 1412 C C . GLY A 1 191 ? -17.972 20.054 -18.541 1.00 76.00 191 GLY A C 1
ATOM 1413 O O . GLY A 1 191 ? -17.629 20.928 -19.342 1.00 76.00 191 GLY A O 1
ATOM 1414 N N . GLN A 1 192 ? -17.319 19.860 -17.389 1.00 90.00 192 GLN A N 1
ATOM 1415 C CA . GLN A 1 192 ? -16.037 20.514 -17.060 1.00 90.00 192 GLN A CA 1
ATOM 1416 C C . GLN A 1 192 ? -14.830 19.613 -17.335 1.00 90.00 192 GLN A C 1
ATOM 1418 O O . GLN A 1 192 ? -13.688 20.065 -17.292 1.00 90.00 192 GLN A O 1
ATOM 1423 N N . LEU A 1 193 ? -15.057 18.338 -17.617 1.00 93.50 193 LEU A N 1
ATOM 1424 C CA . LEU A 1 193 ? -14.008 17.448 -18.082 1.00 93.50 193 LEU A CA 1
ATOM 1425 C C . LEU A 1 193 ? -13.710 17.697 -19.564 1.00 93.50 193 LEU A C 1
ATOM 1427 O O . LEU A 1 193 ? -14.583 18.075 -20.349 1.00 93.50 193 LEU A O 1
ATOM 1431 N N . ARG A 1 194 ? -12.451 17.536 -19.951 1.00 93.25 194 ARG A N 1
ATOM 1432 C CA . ARG A 1 194 ? -11.978 17.629 -21.334 1.00 93.25 194 ARG A CA 1
ATOM 1433 C C . ARG A 1 194 ? -11.048 16.458 -21.592 1.00 93.25 194 ARG A C 1
ATOM 1435 O O . ARG A 1 194 ? -10.239 16.128 -20.732 1.00 93.25 194 ARG A O 1
ATOM 1442 N N . LEU A 1 195 ? -11.123 15.875 -22.779 1.00 94.81 195 LEU A N 1
ATOM 1443 C CA . LEU A 1 195 ? -10.056 15.010 -23.262 1.00 94.81 195 LEU A CA 1
ATOM 1444 C C . LEU A 1 195 ? -9.004 15.881 -23.944 1.00 94.81 195 LEU A C 1
ATOM 1446 O O . LEU A 1 195 ? -9.329 16.704 -24.804 1.00 94.81 195 LEU A O 1
ATOM 1450 N N . VAL A 1 196 ? -7.751 15.711 -23.538 1.00 95.31 196 VAL A N 1
ATOM 1451 C CA . VAL A 1 196 ? -6.610 16.012 -24.403 1.00 95.31 196 VAL A CA 1
ATOM 1452 C C . VAL A 1 196 ? -6.118 14.695 -24.974 1.00 95.31 196 VAL A C 1
ATOM 1454 O O . VAL A 1 196 ? -6.374 13.636 -24.408 1.00 95.31 196 VAL A O 1
ATOM 1457 N N . VAL A 1 197 ? -5.454 14.757 -26.113 1.00 94.06 197 VAL A N 1
ATOM 1458 C CA . VAL A 1 197 ? -4.957 13.587 -26.817 1.00 94.06 197 VAL A CA 1
ATOM 1459 C C . VAL A 1 197 ? -3.481 13.742 -27.109 1.00 94.06 197 VAL A C 1
ATOM 1461 O O . VAL A 1 197 ? -3.011 14.853 -27.373 1.00 94.06 197 VAL A O 1
ATOM 1464 N N . GLN A 1 198 ? -2.753 12.634 -27.049 1.00 92.62 198 GLN A N 1
ATOM 1465 C CA . GLN A 1 198 ? -1.350 12.588 -27.436 1.00 92.62 198 GLN A CA 1
ATOM 1466 C C . GLN A 1 198 ? -1.158 11.609 -28.603 1.00 92.62 198 GLN A C 1
ATOM 1468 O O . GLN A 1 198 ? -1.668 10.499 -28.512 1.00 92.62 198 GLN A O 1
ATOM 1473 N N . PRO A 1 199 ? -0.475 11.999 -29.696 1.00 90.75 199 PRO A N 1
ATOM 1474 C CA . PRO A 1 199 ? -0.242 11.115 -30.839 1.00 90.75 199 PRO A CA 1
ATOM 1475 C C . PRO A 1 199 ? 0.669 9.928 -30.518 1.00 90.75 199 PRO A C 1
ATOM 1477 O O . PRO A 1 199 ? 1.686 10.095 -29.843 1.00 90.75 199 PRO A O 1
ATOM 1480 N N . GLU A 1 200 ? 0.346 8.782 -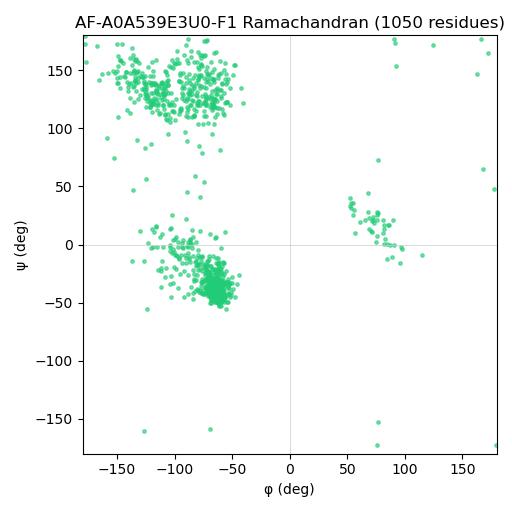31.109 1.00 91.44 200 GLU A N 1
ATOM 1481 C CA . GLU A 1 200 ? 1.195 7.595 -31.215 1.00 91.44 200 GLU A CA 1
ATOM 1482 C C . GLU A 1 200 ? 1.561 7.371 -32.687 1.00 91.44 200 GLU A C 1
ATOM 1484 O O . GLU A 1 200 ? 0.694 7.381 -33.571 1.00 91.44 200 GLU A O 1
ATOM 1489 N N . VAL A 1 201 ? 2.854 7.198 -32.952 1.00 89.00 201 VAL A N 1
ATOM 1490 C CA . VAL A 1 201 ? 3.425 7.145 -34.301 1.00 89.00 201 VAL A CA 1
ATOM 1491 C C . VAL A 1 201 ? 3.974 5.754 -34.593 1.00 89.00 201 VAL A C 1
ATOM 1493 O O . VAL A 1 201 ? 4.688 5.184 -33.770 1.00 89.00 201 VAL A O 1
ATOM 1496 N N . ASP A 1 202 ? 3.668 5.227 -35.777 1.00 88.69 202 ASP A N 1
ATOM 1497 C CA . ASP A 1 202 ? 4.316 4.037 -36.327 1.00 88.69 202 ASP A CA 1
ATOM 1498 C C . ASP A 1 202 ? 5.738 4.394 -36.769 1.00 88.69 202 ASP A C 1
ATOM 1500 O O . ASP A 1 202 ? 5.954 5.284 -37.599 1.00 88.69 202 ASP A O 1
ATOM 1504 N N . LEU A 1 203 ? 6.728 3.706 -36.203 1.00 85.25 203 LEU A N 1
ATOM 1505 C CA . LEU A 1 203 ? 8.137 3.998 -36.454 1.00 85.25 203 LEU A CA 1
ATOM 1506 C C . LEU A 1 203 ? 8.606 3.583 -37.860 1.00 85.25 203 LEU A C 1
ATOM 1508 O O . LEU A 1 203 ? 9.676 4.006 -38.296 1.00 85.25 203 LEU A O 1
ATOM 1512 N N . ARG A 1 204 ? 7.835 2.773 -38.592 1.00 80.06 204 ARG A N 1
ATOM 1513 C CA . ARG A 1 204 ? 8.210 2.233 -39.911 1.00 80.06 204 ARG A CA 1
ATOM 1514 C C . ARG A 1 204 ? 7.906 3.207 -41.040 1.00 80.06 204 ARG A C 1
ATOM 1516 O O . ARG A 1 204 ? 8.703 3.328 -41.970 1.00 80.06 204 ARG A O 1
ATOM 1523 N N . ASP A 1 205 ? 6.752 3.865 -40.986 1.00 78.31 205 ASP A N 1
ATOM 1524 C CA . ASP A 1 205 ? 6.281 4.781 -42.032 1.00 78.31 205 ASP A CA 1
ATOM 1525 C C . ASP A 1 205 ? 6.033 6.220 -41.539 1.00 78.31 205 ASP A C 1
ATOM 1527 O O . ASP A 1 205 ? 5.723 7.108 -42.344 1.00 78.31 205 ASP A O 1
ATOM 1531 N N . GLY A 1 206 ? 6.210 6.465 -40.235 1.00 79.06 206 GLY A N 1
ATOM 1532 C CA . GLY A 1 206 ? 6.048 7.767 -39.594 1.00 79.06 206 GLY A CA 1
ATOM 1533 C C . GLY A 1 206 ? 4.594 8.229 -39.496 1.00 79.06 206 GLY A C 1
ATOM 1534 O O . GLY A 1 206 ? 4.343 9.403 -39.220 1.00 79.06 206 GLY A O 1
ATOM 1535 N N . GLN A 1 207 ? 3.609 7.371 -39.769 1.00 84.25 207 GLN A N 1
ATOM 1536 C CA . GLN A 1 207 ? 2.203 7.755 -39.693 1.00 84.25 207 GLN A CA 1
ATOM 1537 C C . GLN A 1 207 ? 1.708 7.770 -38.248 1.00 84.25 207 GLN A C 1
ATOM 1539 O O . GLN A 1 207 ? 2.052 6.919 -37.435 1.00 84.25 207 GLN A O 1
ATOM 1544 N N . VAL A 1 208 ? 0.828 8.724 -37.937 1.00 86.56 208 VAL A N 1
ATOM 1545 C CA . VAL A 1 208 ? 0.059 8.675 -36.690 1.00 86.56 208 VAL A CA 1
ATOM 1546 C C . VAL A 1 208 ? -1.030 7.609 -36.842 1.00 86.56 208 VAL A C 1
ATOM 1548 O O . VAL A 1 208 ? -1.971 7.793 -37.625 1.00 86.56 208 VAL A O 1
ATOM 1551 N N . GLU A 1 209 ? -0.899 6.500 -36.116 1.00 85.44 209 GLU A N 1
ATOM 1552 C CA . GLU A 1 209 ? -1.859 5.384 -36.134 1.00 85.44 209 GLU A CA 1
ATOM 1553 C C . GLU A 1 209 ? -2.892 5.466 -35.006 1.00 85.44 209 GLU A C 1
ATOM 1555 O O . GLU A 1 209 ? -4.012 4.958 -35.142 1.00 85.44 209 GLU A O 1
ATOM 1560 N N . GLY A 1 210 ? -2.537 6.131 -33.909 1.00 89.81 210 GLY A N 1
ATOM 1561 C CA . GLY A 1 210 ? -3.401 6.258 -32.749 1.00 89.81 210 GLY A CA 1
ATOM 1562 C C . GLY A 1 210 ? -3.171 7.540 -31.970 1.00 89.81 210 GLY A C 1
ATOM 1563 O O . GLY A 1 210 ? -2.250 8.317 -32.230 1.00 89.81 210 GLY A O 1
ATOM 1564 N N . VAL A 1 211 ? -4.045 7.765 -30.999 1.00 92.81 211 VAL A N 1
ATOM 1565 C CA . VAL A 1 211 ? -3.841 8.754 -29.951 1.00 92.81 211 VAL A CA 1
ATOM 1566 C C . VAL A 1 211 ? -4.229 8.170 -28.604 1.00 92.81 211 VAL A C 1
ATOM 1568 O O . VAL A 1 211 ? -5.196 7.416 -28.507 1.00 92.81 211 VAL A O 1
ATOM 1571 N N . GLU A 1 212 ? -3.552 8.601 -27.553 1.00 95.00 212 GLU A N 1
ATOM 1572 C CA . GLU A 1 212 ? -3.960 8.318 -26.184 1.00 95.00 212 GLU A CA 1
ATOM 1573 C C . GLU A 1 212 ? -4.931 9.388 -25.679 1.00 95.00 212 GLU A C 1
ATOM 1575 O O . GLU A 1 212 ? -4.629 10.584 -25.730 1.00 95.00 212 GLU A O 1
ATOM 1580 N N . ALA A 1 213 ? -6.106 8.973 -25.199 1.00 96.06 213 ALA A N 1
ATOM 1581 C CA . ALA A 1 213 ? -7.088 9.854 -24.584 1.00 96.06 213 ALA A CA 1
ATOM 1582 C C . ALA A 1 213 ? -6.758 10.089 -23.109 1.00 96.06 213 ALA A C 1
ATOM 1584 O O . ALA A 1 213 ? -6.907 9.227 -22.244 1.00 96.06 213 ALA A O 1
ATOM 1585 N N . LEU A 1 214 ? -6.375 11.324 -22.810 1.00 94.81 214 LEU A N 1
ATOM 1586 C CA . LEU A 1 214 ? -5.917 11.746 -21.502 1.00 94.81 214 LEU A CA 1
ATOM 1587 C C . LEU A 1 214 ? -6.925 12.717 -20.889 1.00 94.81 214 LEU A C 1
ATOM 1589 O O . LEU A 1 214 ? -7.106 13.850 -21.348 1.00 94.81 214 LEU A O 1
ATOM 1593 N N . VAL A 1 215 ? -7.577 12.298 -19.806 1.00 95.50 215 VAL A N 1
ATOM 1594 C CA . VAL A 1 215 ? -8.563 13.145 -19.129 1.00 95.50 215 VAL A CA 1
ATOM 1595 C C . VAL A 1 215 ? -7.902 14.374 -18.500 1.00 95.50 215 VAL A C 1
ATOM 1597 O O . VAL A 1 215 ? -6.807 14.325 -17.936 1.00 95.50 215 VAL A O 1
ATOM 1600 N N . ARG A 1 216 ? -8.565 15.519 -18.609 1.00 94.94 216 ARG A N 1
ATOM 1601 C CA . ARG A 1 216 ? -8.214 16.767 -17.937 1.00 94.94 216 ARG A CA 1
ATOM 1602 C C . ARG A 1 216 ? -9.457 17.356 -17.307 1.00 94.94 216 ARG A C 1
ATOM 1604 O O . ARG A 1 216 ? -10.560 17.244 -17.840 1.00 94.94 216 ARG A O 1
ATOM 1611 N N . TRP A 1 217 ? -9.267 18.042 -16.194 1.00 93.50 217 TRP A N 1
ATOM 1612 C CA . TRP A 1 217 ? -10.348 18.757 -15.540 1.00 93.50 217 TRP A CA 1
ATOM 1613 C C . TRP A 1 217 ? -10.186 20.256 -15.768 1.00 93.50 217 TRP A C 1
ATOM 1615 O O . TRP A 1 217 ? -9.252 20.869 -15.262 1.00 93.50 217 TRP A O 1
ATOM 1625 N N . GLN A 1 218 ? -11.095 20.859 -16.536 1.00 90.62 218 GLN A N 1
ATOM 1626 C CA . GLN A 1 218 ? -11.178 22.308 -16.696 1.00 90.62 218 GLN A CA 1
ATOM 1627 C C . GLN A 1 218 ? -11.826 22.915 -15.447 1.00 90.62 218 GLN A C 1
ATOM 1629 O O . GLN A 1 218 ? -13.012 23.249 -15.433 1.00 90.62 218 GLN A O 1
ATOM 1634 N N . HIS A 1 219 ? -11.040 23.054 -14.384 1.00 88.38 219 HIS A N 1
ATOM 1635 C CA . HIS A 1 219 ? -11.506 23.630 -13.136 1.00 88.38 219 HIS A CA 1
ATOM 1636 C C . HIS A 1 219 ? -11.821 25.128 -13.323 1.00 88.38 219 HIS A C 1
ATOM 1638 O O . HIS A 1 219 ? -10.983 25.864 -13.860 1.00 88.38 219 HIS A O 1
ATOM 1644 N N . PRO A 1 220 ? -12.987 25.626 -12.862 1.00 82.31 220 PRO A N 1
ATOM 1645 C CA . PRO A 1 220 ? -13.401 27.016 -13.077 1.00 82.31 220 PRO A CA 1
ATOM 1646 C C . PRO A 1 220 ? -12.421 28.069 -12.545 1.00 82.31 220 PRO A C 1
ATOM 1648 O O . PRO A 1 220 ? -12.343 29.163 -13.100 1.00 82.31 220 PRO A O 1
ATOM 1651 N N . THR A 1 221 ? -11.682 27.758 -11.474 1.00 80.25 221 THR A N 1
ATOM 1652 C CA . THR A 1 221 ? -10.753 28.702 -10.827 1.00 80.25 221 THR A CA 1
ATOM 1653 C C . THR A 1 221 ? -9.286 28.302 -10.917 1.00 80.25 221 THR A C 1
ATOM 1655 O O . THR A 1 221 ? -8.428 29.167 -10.781 1.00 80.25 221 THR A O 1
ATOM 1658 N N . GLU A 1 222 ? -8.981 27.019 -11.125 1.00 80.50 222 GLU A N 1
ATOM 1659 C CA . GLU A 1 222 ? -7.596 26.504 -11.134 1.00 80.50 222 GLU A CA 1
ATOM 1660 C C . GLU A 1 222 ? -7.089 26.214 -12.553 1.00 80.50 222 GLU A C 1
ATOM 1662 O O . GLU A 1 222 ? -5.924 25.879 -12.744 1.00 80.50 222 GLU A O 1
ATOM 1667 N N . GLY A 1 223 ? -7.940 26.403 -13.565 1.00 87.69 223 GLY A N 1
ATOM 1668 C CA . GLY A 1 223 ? -7.585 26.140 -14.952 1.00 87.69 223 GLY A CA 1
ATOM 1669 C C . GLY A 1 223 ? -7.602 24.647 -15.272 1.00 87.69 223 GLY A C 1
ATOM 1670 O O . GLY A 1 223 ? -8.369 23.883 -14.692 1.00 87.69 223 GLY A O 1
ATOM 1671 N N . LEU A 1 224 ? -6.802 24.239 -16.254 1.00 89.69 224 LEU A N 1
ATOM 1672 C CA . LEU A 1 224 ? -6.777 22.863 -16.743 1.00 89.69 224 LEU A CA 1
ATOM 1673 C C . LEU A 1 224 ? -5.872 21.995 -15.853 1.00 89.69 224 LEU A C 1
ATOM 1675 O O . LEU A 1 224 ? -4.653 22.148 -15.868 1.00 89.69 224 LEU A O 1
ATOM 1679 N N . LEU A 1 225 ? -6.469 21.079 -15.094 1.00 90.12 225 LEU A N 1
ATOM 1680 C CA . LEU A 1 225 ? -5.780 20.183 -14.166 1.00 90.12 225 LEU A CA 1
ATOM 1681 C C . LEU A 1 225 ? -5.496 18.814 -14.801 1.00 90.12 225 LEU A C 1
ATOM 1683 O O . LEU A 1 225 ? -6.335 18.255 -15.517 1.00 90.12 225 LEU A O 1
ATOM 1687 N N . ALA A 1 226 ? -4.317 18.263 -14.502 1.00 88.88 226 ALA A N 1
ATOM 1688 C CA . ALA A 1 226 ? -3.893 16.926 -14.915 1.00 88.88 226 ALA A CA 1
ATOM 1689 C C . ALA A 1 226 ? -4.436 15.829 -13.970 1.00 88.88 226 ALA A C 1
ATOM 1691 O O . ALA A 1 226 ? -4.709 16.130 -12.804 1.00 88.88 226 ALA A O 1
ATOM 1692 N N . PRO A 1 227 ? -4.548 14.560 -14.422 1.00 88.12 227 PRO A N 1
ATOM 1693 C CA . PRO A 1 227 ? -5.101 13.453 -13.636 1.00 88.12 227 PRO A CA 1
ATOM 1694 C C . PRO A 1 227 ? -4.465 13.302 -12.256 1.00 88.12 227 PRO A C 1
ATOM 1696 O O . PRO A 1 227 ? -5.181 13.221 -11.265 1.00 88.12 227 PRO A O 1
ATOM 1699 N N . ALA A 1 228 ? -3.133 13.382 -12.161 1.00 83.44 228 ALA A N 1
ATOM 1700 C CA . ALA A 1 228 ? -2.403 13.264 -10.895 1.00 83.44 228 ALA A CA 1
ATOM 1701 C C . ALA A 1 228 ? -2.869 14.260 -9.813 1.00 83.44 228 ALA A C 1
ATOM 1703 O O . ALA A 1 228 ? -2.691 14.018 -8.622 1.00 83.44 228 ALA A O 1
ATOM 1704 N N . SER A 1 229 ? -3.483 15.382 -10.203 1.00 83.38 229 SER A N 1
ATOM 1705 C CA . SER A 1 229 ? -4.004 16.372 -9.262 1.00 83.38 229 SER A CA 1
ATOM 1706 C C . SER A 1 229 ? -5.359 16.000 -8.659 1.00 83.38 229 SER A C 1
ATOM 1708 O O . SER A 1 229 ? -5.681 16.554 -7.611 1.00 83.38 229 SER A O 1
ATOM 1710 N N . PHE A 1 230 ? -6.162 15.131 -9.286 1.00 87.62 230 PHE A N 1
ATOM 1711 C CA . PHE A 1 230 ? -7.542 14.856 -8.854 1.00 87.62 230 PHE A CA 1
ATOM 1712 C C . PHE A 1 230 ? -7.963 13.377 -8.860 1.00 87.62 230 PHE A C 1
ATOM 1714 O O . PHE A 1 230 ? -8.975 13.054 -8.245 1.00 87.62 230 PHE A O 1
ATOM 1721 N N . LEU A 1 231 ? -7.219 12.469 -9.498 1.00 86.31 231 LEU A N 1
ATOM 1722 C CA . LEU A 1 231 ? -7.608 11.059 -9.632 1.00 86.31 231 LEU A CA 1
ATOM 1723 C C . LEU A 1 231 ? -7.665 10.340 -8.273 1.00 86.31 231 LEU A C 1
ATOM 1725 O O . LEU A 1 231 ? -8.634 9.644 -7.995 1.00 86.31 231 LEU A O 1
ATOM 1729 N N . ALA A 1 232 ? -6.722 10.629 -7.368 1.00 79.69 232 ALA A N 1
ATOM 1730 C CA . ALA A 1 232 ? -6.752 10.114 -5.994 1.00 79.69 232 ALA A CA 1
ATOM 1731 C C . ALA A 1 232 ? -8.016 10.545 -5.219 1.00 79.69 232 ALA A C 1
ATOM 1733 O O . ALA A 1 232 ? -8.535 9.802 -4.386 1.00 79.69 232 ALA A O 1
ATOM 1734 N N . ASP A 1 233 ? -8.541 11.746 -5.498 1.00 81.19 233 ASP A N 1
ATOM 1735 C CA . ASP A 1 233 ? -9.803 12.202 -4.911 1.00 81.19 233 ASP A CA 1
ATOM 1736 C C . ASP A 1 233 ? -11.001 11.459 -5.529 1.00 81.19 233 ASP A C 1
ATOM 1738 O O . ASP A 1 233 ? -11.937 11.119 -4.810 1.00 81.19 233 ASP A O 1
ATOM 1742 N N . VAL A 1 234 ? -10.973 11.168 -6.835 1.00 85.38 234 VAL A N 1
ATOM 1743 C CA . VAL A 1 234 ? -12.010 10.384 -7.535 1.00 85.38 234 VAL A CA 1
ATOM 1744 C C . VAL A 1 234 ? -12.091 8.961 -6.974 1.00 85.38 234 VAL A C 1
ATOM 1746 O O . VAL A 1 234 ? -13.190 8.499 -6.657 1.00 85.38 234 VAL A O 1
ATOM 1749 N N . GLU A 1 235 ? -10.950 8.299 -6.774 1.00 81.69 235 GLU A N 1
ATOM 1750 C CA . GLU A 1 235 ? -10.859 6.970 -6.152 1.00 81.69 235 GLU A CA 1
ATOM 1751 C C . GLU A 1 235 ? -11.398 6.973 -4.722 1.00 81.69 235 GLU A C 1
ATOM 1753 O O . GLU A 1 235 ? -12.295 6.198 -4.388 1.00 81.69 235 GLU A O 1
ATOM 1758 N N . ALA A 1 236 ? -10.924 7.902 -3.885 1.00 73.50 236 ALA A N 1
ATOM 1759 C CA . ALA A 1 236 ? -11.352 8.006 -2.491 1.00 73.50 236 ALA A CA 1
ATOM 1760 C C . ALA A 1 236 ? -12.852 8.322 -2.334 1.00 73.50 236 ALA A C 1
ATOM 1762 O O . ALA A 1 236 ? -13.425 8.097 -1.265 1.00 73.50 236 ALA A O 1
ATOM 1763 N N . LEU A 1 237 ? -13.485 8.880 -3.370 1.00 78.94 237 LEU A N 1
ATOM 1764 C CA . LEU A 1 237 ? -14.912 9.200 -3.410 1.00 78.94 237 LEU A CA 1
ATOM 1765 C C . LEU A 1 237 ? -15.760 8.127 -4.109 1.00 78.94 237 LEU A C 1
ATOM 1767 O O . LEU A 1 237 ? -16.983 8.287 -4.152 1.00 78.94 237 LEU A O 1
ATOM 1771 N N . GLY A 1 238 ? -15.142 7.066 -4.638 1.00 82.56 238 GLY A N 1
ATOM 1772 C CA . GLY A 1 238 ? -15.825 5.996 -5.368 1.00 82.56 238 GLY A CA 1
ATOM 1773 C C . GLY A 1 238 ? -16.413 6.440 -6.710 1.00 82.56 238 GLY A C 1
ATOM 1774 O O . GLY A 1 238 ? -17.422 5.892 -7.139 1.00 82.56 238 GLY A O 1
ATOM 1775 N N . LEU A 1 239 ? -15.823 7.454 -7.353 1.00 87.62 239 LEU A N 1
ATOM 1776 C CA . LEU A 1 239 ? -16.315 8.055 -8.603 1.00 87.62 239 LEU A CA 1
ATOM 1777 C C . LEU A 1 239 ? -15.597 7.530 -9.859 1.00 87.62 239 LEU A C 1
ATOM 1779 O O . LEU A 1 239 ? -15.822 8.049 -10.951 1.00 87.62 239 LEU A O 1
ATOM 1783 N N . MET A 1 240 ? -14.727 6.523 -9.733 1.00 88.81 240 MET A N 1
ATOM 1784 C CA . MET A 1 240 ? -13.931 6.013 -10.861 1.00 88.81 240 MET A CA 1
ATOM 1785 C C . MET A 1 240 ? -14.790 5.433 -11.977 1.00 88.81 240 MET A C 1
ATOM 1787 O O . MET A 1 240 ? -14.499 5.660 -13.145 1.00 88.81 240 MET A O 1
ATOM 1791 N N . ILE A 1 241 ? -15.872 4.730 -11.635 1.00 89.56 241 ILE A N 1
ATOM 1792 C CA . ILE A 1 241 ? -16.776 4.157 -12.638 1.00 89.56 241 ILE A CA 1
ATOM 1793 C C . ILE A 1 241 ? -17.502 5.271 -13.406 1.00 89.56 241 ILE A C 1
ATOM 1795 O O . ILE A 1 241 ? -17.604 5.203 -14.630 1.00 89.56 241 ILE A O 1
ATOM 1799 N N . ASP A 1 242 ? -17.953 6.324 -12.716 1.00 89.06 242 ASP A N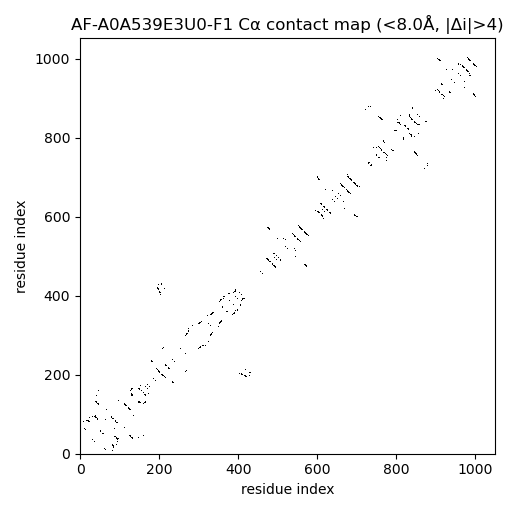 1
ATOM 1800 C CA . ASP A 1 242 ? -18.629 7.466 -13.345 1.00 89.06 242 ASP A CA 1
ATOM 1801 C C . ASP A 1 242 ? -17.673 8.246 -14.262 1.00 89.06 242 ASP A C 1
ATOM 1803 O O . ASP A 1 242 ? -18.012 8.549 -15.408 1.00 89.06 242 ASP A O 1
ATOM 1807 N N . LEU A 1 243 ? -16.454 8.527 -13.783 1.00 91.81 243 LEU A N 1
ATOM 1808 C CA . LEU A 1 243 ? -15.414 9.188 -14.571 1.00 91.81 243 LEU A CA 1
ATOM 1809 C C . LEU A 1 243 ? -15.021 8.347 -15.788 1.00 91.81 243 LEU A C 1
ATOM 1811 O O . LEU A 1 243 ? -14.974 8.863 -16.901 1.00 91.81 243 LEU A O 1
ATOM 1815 N N . GLY A 1 244 ? -14.758 7.058 -15.582 1.00 92.31 244 GLY A N 1
ATOM 1816 C CA . GLY A 1 244 ? -14.362 6.136 -16.638 1.00 92.31 244 GLY A CA 1
ATOM 1817 C C . GLY A 1 244 ? -15.448 5.956 -17.698 1.00 92.31 244 GLY A C 1
ATOM 1818 O O . GLY A 1 244 ? -15.138 5.907 -18.885 1.00 92.31 244 GLY A O 1
ATOM 1819 N N . THR A 1 245 ? -16.723 5.958 -17.298 1.00 91.44 245 THR A N 1
ATOM 1820 C CA . THR A 1 245 ? -17.858 5.949 -18.236 1.00 91.44 245 THR A CA 1
ATOM 1821 C C . THR A 1 245 ? -17.886 7.221 -19.081 1.00 91.44 245 THR A C 1
ATOM 1823 O O . THR A 1 245 ? -18.046 7.141 -20.296 1.00 91.44 245 THR A O 1
ATOM 1826 N N . TRP A 1 246 ? -17.680 8.391 -18.466 1.00 93.00 246 TRP A N 1
ATOM 1827 C CA . TRP A 1 246 ? -17.604 9.656 -19.201 1.00 93.00 246 TRP A CA 1
ATOM 1828 C C . TRP A 1 246 ? -16.430 9.673 -20.192 1.00 93.00 246 TRP A C 1
ATOM 1830 O O . TRP A 1 246 ? -16.610 10.042 -21.351 1.00 93.00 246 TRP A O 1
ATOM 1840 N N . VAL A 1 247 ? -15.240 9.232 -19.762 1.00 95.38 247 VAL A N 1
ATOM 1841 C CA . VAL A 1 247 ? -14.044 9.158 -20.621 1.00 95.38 247 VAL A CA 1
ATOM 1842 C C . VAL A 1 247 ? -14.280 8.216 -21.800 1.00 95.38 247 VAL A C 1
ATOM 1844 O O . VAL A 1 247 ? -13.925 8.557 -22.928 1.00 95.38 247 VAL A O 1
ATOM 1847 N N . LEU A 1 248 ? -14.904 7.061 -21.560 1.00 94.94 248 LEU A N 1
ATOM 1848 C CA . LEU A 1 248 ? -15.247 6.099 -22.601 1.00 94.94 248 LEU A CA 1
ATOM 1849 C C . LEU A 1 248 ? -16.233 6.692 -23.614 1.00 94.94 248 LEU A C 1
ATOM 1851 O O . LEU A 1 248 ? -15.966 6.649 -24.813 1.00 94.94 248 LEU A O 1
ATOM 1855 N N . ASP A 1 249 ? -17.334 7.281 -23.142 1.00 93.62 249 ASP A N 1
ATOM 1856 C CA . ASP A 1 249 ? -18.356 7.877 -24.007 1.00 93.62 249 ASP A CA 1
ATOM 1857 C C . ASP A 1 249 ? -17.751 8.998 -24.882 1.00 93.62 249 ASP A C 1
ATOM 1859 O O . ASP A 1 249 ? -17.960 9.023 -26.097 1.00 93.62 249 ASP A O 1
ATOM 1863 N N . GLU A 1 250 ? -16.925 9.881 -24.313 1.00 94.12 250 GLU A N 1
ATOM 1864 C CA . GLU A 1 250 ? -16.239 10.937 -25.074 1.00 94.12 250 GLU A CA 1
ATOM 1865 C C . GLU A 1 250 ? -15.194 10.389 -26.057 1.00 94.12 250 GLU A C 1
ATOM 1867 O O . GLU A 1 250 ? -15.046 10.919 -27.160 1.00 94.12 250 GLU A O 1
ATOM 1872 N N . SER A 1 251 ? -14.499 9.306 -25.705 1.00 96.12 251 SER A N 1
ATOM 1873 C CA . SER A 1 251 ? -13.519 8.660 -26.589 1.00 96.12 251 SER A CA 1
ATOM 1874 C C . SER A 1 251 ? -14.193 7.983 -27.784 1.00 96.12 251 SER A C 1
ATOM 1876 O O . SER A 1 251 ? -13.725 8.123 -28.914 1.00 96.12 251 SER A O 1
ATOM 1878 N N . ILE A 1 252 ? -15.343 7.333 -27.569 1.00 94.88 252 ILE A N 1
ATOM 1879 C CA . ILE A 1 252 ? -16.191 6.777 -28.637 1.00 94.88 252 ILE A CA 1
ATOM 1880 C C . ILE A 1 252 ? -16.649 7.896 -29.578 1.00 94.88 252 ILE A C 1
ATOM 1882 O O . ILE A 1 252 ? -16.550 7.770 -30.801 1.00 94.88 252 ILE A O 1
ATOM 1886 N N . MET A 1 253 ? -17.117 9.016 -29.023 1.00 92.75 253 MET A N 1
ATOM 1887 C CA . MET A 1 253 ? -17.547 10.167 -29.820 1.00 92.75 253 MET A CA 1
ATOM 1888 C C . MET A 1 253 ? -16.392 10.797 -30.605 1.00 92.75 253 MET A C 1
ATOM 1890 O O . MET A 1 253 ? -16.574 11.189 -31.762 1.00 92.75 253 MET A O 1
ATOM 1894 N N . LEU A 1 254 ? -15.199 10.869 -30.012 1.00 92.44 254 LEU A N 1
ATOM 1895 C CA . LEU A 1 254 ? -14.001 11.363 -30.681 1.00 92.44 254 LEU A CA 1
ATOM 1896 C C . LEU A 1 254 ? -13.592 10.460 -31.852 1.00 92.44 254 LEU A C 1
ATOM 1898 O O . LEU A 1 254 ? -13.403 10.955 -32.967 1.00 92.44 254 LEU A O 1
ATOM 1902 N N . ALA A 1 255 ? -13.519 9.149 -31.621 1.00 92.00 255 ALA A N 1
ATOM 1903 C CA . ALA A 1 255 ? -13.217 8.159 -32.650 1.00 92.00 255 ALA A CA 1
ATOM 1904 C C . ALA A 1 255 ? -14.232 8.227 -33.807 1.00 92.00 255 ALA A C 1
ATOM 1906 O O . ALA A 1 255 ? -13.854 8.287 -34.981 1.00 92.00 255 ALA A O 1
ATOM 1907 N N . SER A 1 256 ? -15.525 8.330 -33.479 1.00 90.12 256 SER A N 1
ATOM 1908 C CA . SER A 1 256 ? -16.606 8.490 -34.456 1.00 90.12 256 SER A CA 1
ATOM 1909 C C . SER A 1 256 ? -16.431 9.748 -35.316 1.00 90.12 256 SER A C 1
ATOM 1911 O O . SER A 1 256 ? -16.525 9.700 -36.548 1.00 90.12 256 SER A O 1
ATOM 1913 N N . ARG A 1 257 ? -16.091 10.887 -34.694 1.00 87.81 257 ARG A N 1
ATOM 1914 C CA . ARG A 1 257 ? -15.824 12.140 -35.412 1.00 87.81 257 ARG A CA 1
ATOM 1915 C C . ARG A 1 257 ? -14.656 11.985 -36.384 1.00 87.81 257 ARG A C 1
ATOM 1917 O O . ARG A 1 257 ? -14.783 12.370 -37.547 1.00 87.81 257 ARG A O 1
ATOM 1924 N N . TRP A 1 258 ? -13.532 11.420 -35.956 1.00 86.88 258 TRP A N 1
ATOM 1925 C CA . TRP A 1 258 ? -12.363 11.299 -36.829 1.00 86.88 258 TRP A CA 1
ATOM 1926 C C . TRP A 1 258 ? -12.541 10.308 -37.975 1.00 86.88 258 TRP A C 1
ATOM 1928 O O . TRP A 1 258 ? -12.011 10.567 -39.059 1.00 86.88 258 TRP A O 1
ATOM 1938 N N . ARG A 1 259 ? -13.372 9.271 -37.806 1.00 81.06 259 ARG A N 1
ATOM 1939 C CA . ARG A 1 259 ? -13.802 8.402 -38.914 1.00 81.06 259 ARG A CA 1
ATOM 1940 C C . ARG A 1 259 ? -14.410 9.225 -40.053 1.00 81.06 259 ARG A C 1
ATOM 1942 O O . ARG A 1 259 ? -14.063 9.027 -41.217 1.00 81.06 259 ARG A O 1
ATOM 1949 N N . THR A 1 260 ? -15.250 10.215 -39.732 1.00 73.44 260 THR A N 1
ATOM 1950 C CA . THR A 1 260 ? -15.820 11.118 -40.748 1.00 73.44 260 THR A CA 1
ATOM 1951 C C . THR A 1 260 ? -14.780 12.067 -41.357 1.00 73.44 260 THR A C 1
ATOM 1953 O O . THR A 1 260 ? -14.770 12.256 -42.573 1.00 73.44 260 THR A O 1
ATOM 1956 N N . THR A 1 261 ? -13.853 12.616 -40.559 1.00 72.06 261 THR A N 1
ATOM 1957 C CA . THR A 1 261 ? -12.825 13.560 -41.044 1.00 72.06 261 THR A CA 1
ATOM 1958 C C . THR A 1 261 ? -11.746 12.899 -41.923 1.00 72.06 261 THR A C 1
ATOM 1960 O O . THR A 1 261 ? -11.145 13.580 -42.764 1.00 72.06 261 THR A O 1
ATOM 1963 N N . ARG A 1 262 ? -11.477 11.594 -41.755 1.00 70.56 262 ARG A N 1
ATOM 1964 C CA . ARG A 1 262 ? -10.455 10.832 -42.508 1.00 70.56 262 ARG A CA 1
ATOM 1965 C C . ARG A 1 262 ? -11.030 9.948 -43.627 1.00 70.56 262 ARG A C 1
ATOM 1967 O O . ARG A 1 262 ? -10.397 8.972 -44.014 1.00 70.56 262 ARG A O 1
ATOM 1974 N N . ASN A 1 263 ? -12.203 10.280 -44.178 1.00 65.69 263 ASN A N 1
ATOM 1975 C CA . ASN A 1 263 ? -12.853 9.504 -45.252 1.00 65.69 263 ASN A CA 1
ATOM 1976 C C . ASN A 1 263 ? -13.023 8.003 -44.917 1.00 65.69 263 ASN A C 1
ATOM 1978 O O . ASN A 1 263 ? -12.914 7.156 -45.801 1.00 65.69 263 ASN A O 1
ATOM 1982 N N . GLY A 1 264 ? -13.287 7.672 -43.651 1.00 64.31 264 GLY A N 1
ATOM 1983 C CA . GLY A 1 264 ? -13.529 6.300 -43.203 1.00 64.31 264 GLY A CA 1
ATOM 1984 C C . GLY A 1 264 ? -12.292 5.517 -42.756 1.00 64.31 264 GLY A C 1
ATOM 1985 O O . GLY A 1 264 ? -12.457 4.378 -42.342 1.00 64.31 264 GLY A O 1
ATOM 1986 N N . ALA A 1 265 ? -11.081 6.086 -42.791 1.00 71.06 265 ALA A N 1
ATOM 1987 C CA . ALA A 1 265 ? -9.918 5.432 -42.184 1.00 71.06 265 ALA A CA 1
ATOM 1988 C C . ALA A 1 265 ? -10.008 5.498 -40.642 1.00 71.06 265 ALA A C 1
ATOM 1990 O O . ALA A 1 265 ? -10.161 6.606 -40.109 1.00 71.06 265 ALA A O 1
ATOM 1991 N N . PRO A 1 266 ? -9.914 4.362 -39.921 1.00 73.50 266 PRO A N 1
ATOM 1992 C CA . PRO A 1 266 ? -9.984 4.353 -38.465 1.00 73.50 266 PRO A CA 1
ATOM 1993 C C . PRO A 1 266 ? -8.761 5.057 -37.861 1.00 73.50 266 PRO A C 1
ATOM 1995 O O . PRO A 1 266 ? -7.648 4.964 -38.375 1.00 73.50 266 PRO A O 1
ATOM 1998 N N . MET A 1 267 ? -8.990 5.798 -36.780 1.00 86.62 267 MET A N 1
ATOM 1999 C CA . MET A 1 267 ? -7.949 6.365 -35.921 1.00 86.62 267 MET A CA 1
ATOM 2000 C C . MET A 1 267 ? -8.158 5.759 -34.547 1.00 86.62 267 MET A C 1
ATOM 2002 O O . MET A 1 267 ? -9.251 5.910 -33.994 1.00 86.62 267 MET A O 1
ATOM 2006 N N . ARG A 1 268 ? -7.152 5.060 -34.023 1.00 92.31 268 ARG A N 1
ATOM 2007 C CA . ARG A 1 268 ? -7.290 4.397 -32.731 1.00 92.31 268 ARG A CA 1
ATOM 2008 C C . ARG A 1 268 ? -7.264 5.433 -31.614 1.00 92.31 268 ARG A C 1
ATOM 2010 O O . ARG A 1 268 ? -6.365 6.266 -31.566 1.00 92.31 268 ARG A O 1
ATOM 2017 N N . VAL A 1 269 ? -8.244 5.378 -30.722 1.00 95.62 269 VAL A N 1
ATOM 2018 C CA . VAL A 1 269 ? -8.243 6.148 -29.476 1.00 95.62 269 VAL A CA 1
ATOM 2019 C C . VAL A 1 269 ? -7.997 5.180 -28.325 1.00 95.62 269 VAL A C 1
ATOM 2021 O O . VAL A 1 269 ? -8.848 4.335 -28.047 1.00 95.62 269 VAL A O 1
ATOM 2024 N N . TRP A 1 270 ? -6.836 5.280 -27.685 1.00 96.56 270 TRP A N 1
ATOM 2025 C CA . TRP A 1 270 ? -6.489 4.490 -26.507 1.00 96.56 270 TRP A CA 1
ATOM 2026 C C . TRP A 1 270 ? -7.117 5.084 -25.252 1.00 96.56 270 TRP A C 1
ATOM 2028 O O . TRP A 1 270 ? -7.037 6.291 -25.016 1.00 96.56 270 TRP A O 1
ATOM 2038 N N . VAL A 1 271 ? -7.765 4.235 -24.459 1.00 96.56 271 VAL A N 1
ATOM 2039 C CA . VAL A 1 271 ? -8.478 4.614 -23.239 1.00 96.56 271 VAL A CA 1
ATOM 2040 C C . VAL A 1 271 ? -7.937 3.815 -22.062 1.00 96.56 271 VAL A C 1
ATOM 2042 O O . VAL A 1 271 ? -7.993 2.588 -22.052 1.00 96.56 271 VAL A O 1
ATOM 2045 N N . ASN A 1 272 ? -7.473 4.517 -21.036 1.00 94.44 272 ASN A N 1
ATOM 2046 C CA . ASN A 1 272 ? -7.026 3.907 -19.789 1.00 94.44 272 ASN A CA 1
ATOM 2047 C C . ASN A 1 272 ? -8.205 3.298 -19.004 1.00 94.44 272 ASN A C 1
ATOM 2049 O O . ASN A 1 272 ? -9.200 3.982 -18.743 1.00 94.44 272 ASN A O 1
ATOM 2053 N N . LEU A 1 273 ? -8.090 2.028 -18.601 1.00 93.00 273 LEU A N 1
ATOM 2054 C CA . LEU A 1 273 ? -9.057 1.328 -17.751 1.00 93.00 273 LEU A CA 1
ATOM 2055 C C . LEU A 1 273 ? -8.518 1.146 -16.331 1.00 93.00 273 LEU A C 1
ATOM 2057 O O . LEU A 1 273 ? -7.490 0.510 -16.111 1.00 93.00 273 LEU A O 1
ATOM 2061 N N . ALA A 1 274 ? -9.271 1.640 -15.350 1.00 90.62 274 ALA A N 1
ATOM 2062 C CA . ALA A 1 274 ? -8.964 1.422 -13.941 1.00 90.62 274 ALA A CA 1
ATOM 2063 C C . ALA A 1 274 ? -9.361 0.011 -13.469 1.00 90.62 274 ALA A C 1
ATOM 2065 O O . ALA A 1 274 ? -10.319 -0.577 -13.979 1.00 90.62 274 ALA A O 1
ATOM 2066 N N . ALA A 1 275 ? -8.711 -0.490 -12.411 1.00 87.12 275 ALA A N 1
ATOM 2067 C CA . ALA A 1 275 ? -8.993 -1.805 -11.819 1.00 87.12 275 ALA A CA 1
ATOM 2068 C C . ALA A 1 275 ? -10.487 -2.024 -11.500 1.00 87.12 275 ALA A C 1
ATOM 2070 O O . ALA A 1 275 ? -11.075 -3.042 -11.861 1.00 87.12 275 ALA A O 1
ATOM 2071 N N . GLN A 1 276 ? -11.151 -1.015 -10.925 1.00 85.56 276 GLN A N 1
ATOM 2072 C CA . GLN A 1 276 ? -12.583 -1.074 -10.599 1.00 85.56 276 GLN A CA 1
ATOM 2073 C C . GLN A 1 276 ? -13.484 -1.249 -11.836 1.00 85.56 276 GLN A C 1
ATOM 2075 O O . GLN A 1 276 ? -14.540 -1.867 -11.733 1.00 85.56 276 GLN A O 1
ATOM 2080 N N . GLN A 1 277 ? -13.077 -0.742 -13.006 1.00 87.50 277 GLN A N 1
ATOM 2081 C CA . GLN A 1 277 ? -13.817 -0.915 -14.264 1.00 87.50 277 GLN A CA 1
ATOM 2082 C C . GLN A 1 277 ? -13.563 -2.279 -14.911 1.00 87.50 277 GLN A C 1
ATOM 2084 O O . GLN A 1 277 ? -14.417 -2.767 -15.643 1.00 87.50 277 GLN A O 1
ATOM 2089 N N . LEU A 1 278 ? -12.408 -2.899 -14.648 1.00 87.94 278 LEU A N 1
ATOM 2090 C CA . LEU A 1 278 ? -12.132 -4.274 -15.070 1.00 87.94 278 LEU A CA 1
ATOM 2091 C C . LEU A 1 278 ? -12.981 -5.274 -14.280 1.00 87.94 278 LEU A C 1
ATOM 2093 O O . LEU A 1 278 ? -13.469 -6.245 -14.860 1.00 87.94 278 LEU A O 1
ATOM 2097 N N . VAL A 1 279 ? -13.187 -5.002 -12.986 1.00 82.44 279 VAL A N 1
ATOM 2098 C CA . VAL A 1 279 ? -14.092 -5.766 -12.115 1.00 82.44 279 VAL A CA 1
ATOM 2099 C C . VAL A 1 279 ? -15.559 -5.547 -12.512 1.00 82.44 279 VAL A C 1
ATOM 2101 O O . VAL A 1 279 ? -16.300 -6.518 -12.635 1.00 82.44 279 VAL A O 1
ATOM 2104 N N . ASP A 1 280 ? -15.981 -4.304 -12.782 1.00 82.44 280 ASP A N 1
ATOM 2105 C CA . ASP A 1 280 ? -17.324 -3.962 -13.302 1.00 82.44 280 ASP A CA 1
ATOM 2106 C C . ASP A 1 280 ? -17.375 -3.969 -14.848 1.00 82.44 280 ASP A C 1
ATOM 2108 O O . ASP A 1 280 ? -17.891 -3.053 -15.497 1.00 82.44 280 ASP A O 1
ATOM 2112 N N . GLY A 1 281 ? -16.786 -5.003 -15.457 1.00 84.75 281 GLY A N 1
ATOM 2113 C CA . GLY A 1 281 ? -16.546 -5.070 -16.902 1.00 84.75 281 GLY A CA 1
ATOM 2114 C C . GLY A 1 281 ? -17.801 -5.113 -17.778 1.00 84.75 281 GLY A C 1
ATOM 2115 O O . GLY A 1 281 ? -17.742 -4.726 -18.946 1.00 84.75 281 GLY A O 1
ATOM 2116 N N . GLU A 1 282 ? -18.948 -5.529 -17.228 1.00 88.50 282 GLU A N 1
ATOM 2117 C CA . GLU A 1 282 ? -20.225 -5.597 -17.956 1.00 88.50 282 GLU A CA 1
ATOM 2118 C C . GLU A 1 282 ? -20.623 -4.231 -18.529 1.00 88.50 282 GLU A C 1
ATOM 2120 O O . GLU A 1 282 ? -21.004 -4.134 -19.693 1.00 88.50 282 GLU A O 1
ATOM 2125 N N . ARG A 1 283 ? -20.446 -3.145 -17.764 1.00 88.88 283 ARG A N 1
ATOM 2126 C CA . ARG A 1 283 ? -20.807 -1.793 -18.223 1.00 88.88 283 ARG A CA 1
ATOM 2127 C C . ARG A 1 283 ? -19.949 -1.311 -19.386 1.00 88.88 283 ARG A C 1
ATOM 2129 O O . ARG A 1 283 ? -20.461 -0.662 -20.300 1.00 88.88 283 ARG A O 1
ATOM 2136 N N . VAL A 1 284 ? -18.651 -1.614 -19.347 1.00 92.38 284 VAL A N 1
ATOM 2137 C CA . VAL A 1 284 ? -17.712 -1.270 -20.425 1.00 92.38 284 VAL A CA 1
ATOM 2138 C C . VAL A 1 284 ? -18.087 -2.037 -21.692 1.00 92.38 284 VAL A C 1
ATOM 2140 O O . VAL A 1 284 ? -18.205 -1.441 -22.764 1.00 92.38 284 VAL A O 1
ATOM 2143 N N . LEU A 1 285 ? -18.346 -3.340 -21.556 1.00 93.94 285 LEU A N 1
ATOM 2144 C CA . LEU A 1 285 ? -18.762 -4.207 -22.657 1.00 93.94 285 LEU A CA 1
ATOM 2145 C C . LEU A 1 285 ? -20.088 -3.761 -23.276 1.00 93.94 285 LEU A C 1
ATOM 2147 O O . LEU A 1 285 ? -20.174 -3.662 -24.500 1.00 93.94 285 LEU A O 1
ATOM 2151 N N . ASP A 1 286 ? -21.093 -3.438 -22.463 1.00 93.50 286 ASP A N 1
ATOM 2152 C CA . ASP A 1 286 ? -22.403 -2.977 -22.931 1.00 93.50 286 ASP A CA 1
ATOM 2153 C C . ASP A 1 286 ? -22.291 -1.677 -23.733 1.00 93.50 286 ASP A C 1
ATOM 2155 O O . ASP A 1 286 ? -22.897 -1.539 -24.802 1.00 93.50 286 ASP A O 1
ATOM 2159 N N . ARG A 1 287 ? -21.489 -0.719 -23.250 1.00 93.06 287 ARG A N 1
ATOM 2160 C CA . ARG A 1 287 ? -21.257 0.560 -23.936 1.00 93.06 287 ARG A CA 1
ATOM 2161 C C . ARG A 1 287 ? -20.561 0.384 -25.276 1.00 93.06 287 ARG A C 1
ATOM 2163 O O . ARG A 1 287 ? -21.028 0.927 -26.277 1.00 93.06 287 ARG A O 1
ATOM 2170 N N . ILE A 1 288 ? -19.485 -0.394 -25.300 1.00 95.00 288 ILE A N 1
ATOM 2171 C CA . ILE A 1 288 ? -18.739 -0.703 -26.519 1.00 95.00 288 ILE A CA 1
ATOM 2172 C C . ILE A 1 288 ? -19.615 -1.447 -27.527 1.00 95.00 288 ILE A C 1
ATOM 2174 O O . ILE A 1 288 ? -19.683 -1.053 -28.690 1.00 95.00 288 ILE A O 1
ATOM 2178 N N . THR A 1 289 ? -20.322 -2.486 -27.082 1.00 94.69 289 THR A N 1
ATOM 2179 C CA . THR A 1 289 ? -21.205 -3.283 -27.943 1.00 94.69 289 THR A CA 1
ATOM 2180 C C . THR A 1 289 ? -22.291 -2.399 -28.543 1.00 94.69 289 THR A C 1
ATOM 2182 O O . THR A 1 289 ? -22.488 -2.412 -29.754 1.00 94.69 289 THR A O 1
ATOM 2185 N N . SER A 1 290 ? -22.910 -1.536 -27.731 1.00 94.69 290 SER A N 1
ATOM 2186 C CA . SER A 1 290 ? -23.897 -0.563 -28.208 1.00 94.69 290 SER A CA 1
ATOM 2187 C C . SER A 1 290 ? -23.314 0.393 -29.255 1.00 94.69 290 SER A C 1
ATOM 2189 O O . SER A 1 290 ? -23.970 0.695 -30.248 1.00 94.69 290 SER A O 1
ATOM 2191 N N . ALA A 1 291 ? -22.085 0.882 -29.062 1.00 93.88 291 ALA A N 1
ATOM 2192 C CA . ALA A 1 291 ? -21.438 1.788 -30.010 1.00 93.88 291 ALA A CA 1
ATOM 2193 C C . ALA A 1 291 ? -21.108 1.108 -31.351 1.00 93.88 291 ALA A C 1
ATOM 2195 O O . ALA A 1 291 ? -21.270 1.730 -32.403 1.00 93.88 291 ALA A O 1
ATOM 2196 N N . LEU A 1 292 ? -20.699 -0.164 -31.315 1.00 93.19 292 LEU A N 1
ATOM 2197 C CA . LEU A 1 292 ? -20.471 -0.992 -32.501 1.00 93.19 292 LEU A CA 1
ATOM 2198 C C . LEU A 1 292 ? -21.786 -1.305 -33.233 1.00 93.19 292 LEU A C 1
ATOM 2200 O O . LEU A 1 292 ? -21.862 -1.166 -34.451 1.00 93.19 292 LEU A O 1
ATOM 2204 N N . GLU A 1 293 ? -22.843 -1.679 -32.507 1.00 93.75 293 GLU A N 1
ATOM 2205 C CA . GLU A 1 293 ? -24.171 -1.963 -33.075 1.00 93.75 293 GLU A CA 1
ATOM 2206 C C . GLU A 1 293 ? -24.814 -0.731 -33.726 1.00 93.75 293 GLU A C 1
ATOM 2208 O O . GLU A 1 293 ? -25.517 -0.850 -34.732 1.00 93.75 293 GLU A O 1
ATOM 2213 N N . LEU A 1 294 ? -24.559 0.456 -33.171 1.00 93.06 294 LEU A N 1
ATOM 2214 C CA . LEU A 1 294 ? -25.005 1.738 -33.719 1.00 93.06 294 LEU A CA 1
ATOM 2215 C C . LEU A 1 294 ? -24.105 2.267 -34.854 1.00 93.06 294 LEU A C 1
ATOM 2217 O O . LEU A 1 294 ? -24.367 3.364 -35.348 1.00 93.06 294 LEU A O 1
ATOM 2221 N N . ASP A 1 295 ? -23.070 1.519 -35.263 1.00 88.56 295 ASP A N 1
ATOM 2222 C CA . ASP A 1 295 ? -22.071 1.904 -36.278 1.00 88.56 295 ASP A CA 1
ATOM 2223 C C . ASP A 1 295 ? -21.415 3.271 -35.983 1.00 88.56 295 ASP A C 1
ATOM 2225 O O . ASP A 1 295 ? -21.039 4.027 -36.882 1.00 88.56 295 ASP A O 1
ATOM 2229 N N . LEU A 1 296 ? -21.281 3.616 -34.695 1.00 88.75 296 LEU A N 1
ATOM 2230 C CA . LEU A 1 296 ? -20.606 4.846 -34.273 1.00 88.75 296 LEU A CA 1
ATOM 2231 C C . LEU A 1 296 ? -19.094 4.724 -34.461 1.00 88.75 296 LEU A C 1
ATOM 2233 O O . LEU A 1 296 ? -18.445 5.696 -34.854 1.00 88.75 296 LEU A O 1
ATOM 2237 N N . ILE A 1 297 ? -18.551 3.534 -34.205 1.00 91.62 297 ILE A N 1
ATOM 2238 C CA . ILE A 1 297 ? -17.129 3.197 -34.294 1.00 91.62 297 ILE A CA 1
ATOM 2239 C C . ILE A 1 297 ? -16.944 1.816 -34.930 1.00 91.62 297 ILE A C 1
ATOM 2241 O O . ILE A 1 297 ? -17.858 0.996 -34.932 1.00 91.62 297 ILE A O 1
ATOM 2245 N N . GLU A 1 298 ? -15.741 1.553 -35.434 1.00 91.06 298 GLU A N 1
ATOM 2246 C CA . GLU A 1 298 ? -15.280 0.204 -35.786 1.00 91.06 298 GLU A CA 1
ATOM 2247 C C . GLU A 1 298 ? -14.382 -0.330 -34.657 1.00 91.06 298 GLU A C 1
ATOM 2249 O O . GLU A 1 298 ? -13.772 0.487 -33.960 1.00 91.06 298 GLU A O 1
ATOM 2254 N N . PRO A 1 299 ? -14.236 -1.657 -34.471 1.00 91.19 299 PRO A N 1
ATOM 2255 C CA . PRO A 1 299 ? -13.431 -2.216 -33.380 1.00 91.19 299 PRO A CA 1
ATOM 2256 C C . PRO A 1 299 ? -11.999 -1.671 -33.309 1.00 91.19 299 PRO A C 1
ATOM 2258 O O . PRO A 1 299 ? -11.476 -1.461 -32.224 1.00 91.19 299 PRO A O 1
ATOM 2261 N N . GLN A 1 300 ? -11.389 -1.366 -34.458 1.00 90.12 300 GLN A N 1
ATOM 2262 C CA . GLN A 1 300 ? -10.025 -0.832 -34.558 1.00 90.12 300 GLN A CA 1
ATOM 2263 C C . GLN A 1 300 ? -9.916 0.655 -34.182 1.00 90.12 300 GLN A C 1
ATOM 2265 O O . GLN A 1 300 ? -8.814 1.187 -34.077 1.00 90.12 300 GLN A O 1
ATOM 2270 N N . SER A 1 301 ? -11.045 1.350 -34.013 1.00 91.31 301 SER A N 1
ATOM 2271 C CA . SER A 1 301 ? -11.077 2.785 -33.699 1.00 91.31 301 SER A CA 1
ATOM 2272 C C . SER A 1 301 ? -10.925 3.071 -32.202 1.00 91.31 301 SER A C 1
ATOM 2274 O O . SER A 1 301 ? -10.760 4.225 -31.815 1.00 91.31 301 SER A O 1
ATOM 2276 N N . ILE A 1 302 ? -10.978 2.044 -31.351 1.00 94.75 302 ILE A N 1
ATOM 2277 C CA . ILE A 1 302 ? -10.812 2.174 -29.905 1.00 94.75 302 ILE A CA 1
ATOM 2278 C C . ILE A 1 302 ? -9.874 1.082 -29.395 1.00 94.75 302 ILE A C 1
ATOM 2280 O O . ILE A 1 302 ? -9.908 -0.049 -29.875 1.00 94.75 302 ILE A O 1
ATOM 2284 N N . GLY A 1 303 ? -9.019 1.433 -28.443 1.00 95.31 303 GLY A N 1
ATOM 2285 C CA . GLY A 1 303 ? -8.135 0.505 -27.749 1.00 95.31 303 GLY A CA 1
ATOM 2286 C C . GLY A 1 303 ? -8.167 0.774 -26.252 1.00 95.31 303 GLY A C 1
ATOM 2287 O O . GLY A 1 303 ? -8.533 1.871 -25.828 1.00 95.31 303 GLY A O 1
ATOM 2288 N N . PHE A 1 304 ? -7.800 -0.219 -25.449 1.00 96.75 304 PHE A N 1
ATOM 2289 C CA . PHE A 1 304 ? -7.755 -0.079 -23.995 1.00 96.75 304 PHE A CA 1
ATOM 2290 C C . PHE A 1 304 ? -6.355 -0.290 -23.442 1.00 96.75 304 PHE A C 1
ATOM 2292 O O . PHE A 1 304 ? -5.658 -1.216 -23.848 1.00 96.75 304 PHE A O 1
ATOM 2299 N N . GLU A 1 305 ? -5.984 0.542 -22.479 1.00 95.00 305 GLU A N 1
ATOM 2300 C CA . GLU A 1 305 ? -4.725 0.444 -21.747 1.00 95.00 305 GLU A CA 1
ATOM 2301 C C . GLU A 1 305 ? -5.012 0.016 -20.314 1.00 95.00 305 GLU A C 1
ATOM 2303 O O . GLU A 1 305 ? -5.952 0.501 -19.677 1.00 95.00 305 GLU A O 1
ATOM 2308 N N . VAL A 1 306 ? -4.235 -0.944 -19.825 1.00 92.88 306 VAL A N 1
ATOM 2309 C CA . VAL A 1 306 ? -4.349 -1.478 -18.468 1.00 92.88 306 VAL A CA 1
ATOM 2310 C C . VAL A 1 306 ? -2.970 -1.553 -17.848 1.00 92.88 306 VAL A C 1
ATOM 2312 O O . VAL A 1 306 ? -2.052 -2.094 -18.456 1.00 92.88 306 VAL A O 1
ATOM 2315 N N . THR A 1 307 ? -2.823 -1.064 -16.622 1.00 88.44 307 THR A N 1
ATOM 2316 C CA . THR A 1 307 ? -1.550 -1.186 -15.907 1.00 88.44 307 THR A CA 1
ATOM 2317 C C . THR A 1 307 ? -1.386 -2.587 -15.323 1.00 88.44 307 THR A C 1
ATOM 2319 O O . THR A 1 307 ? -2.364 -3.236 -14.935 1.00 88.44 307 THR A O 1
ATOM 2322 N N . GLU A 1 308 ? -0.140 -3.047 -15.191 1.00 80.88 308 GLU A N 1
ATOM 2323 C CA . GLU A 1 308 ? 0.179 -4.344 -14.575 1.00 80.88 308 GLU A CA 1
ATOM 2324 C C . GLU A 1 308 ? -0.436 -4.490 -13.170 1.00 80.88 308 GLU A C 1
ATOM 2326 O O . GLU A 1 308 ? -1.022 -5.524 -12.843 1.00 80.88 308 GLU A O 1
ATOM 2331 N N . SER A 1 309 ? -0.377 -3.431 -12.358 1.00 79.69 309 SER A N 1
ATOM 2332 C CA . SER A 1 309 ? -0.943 -3.432 -11.002 1.00 79.69 309 SER A CA 1
ATOM 2333 C C . SER A 1 309 ? -2.469 -3.581 -11.006 1.00 79.69 309 SER A C 1
ATOM 2335 O O . SER A 1 309 ? -3.001 -4.334 -10.191 1.00 79.69 309 SER A O 1
ATOM 2337 N N . SER A 1 310 ? -3.167 -2.941 -11.955 1.00 81.50 310 SER A N 1
ATOM 2338 C CA . SER A 1 310 ? -4.633 -3.017 -12.061 1.00 81.50 310 SER A CA 1
ATOM 2339 C C . SER A 1 310 ? -5.128 -4.425 -12.398 1.00 81.50 310 SER A C 1
ATOM 2341 O O . SER A 1 310 ? -6.220 -4.812 -11.988 1.00 81.50 310 SER A O 1
ATOM 2343 N N . LEU A 1 311 ? -4.330 -5.209 -13.131 1.00 81.00 311 LEU A N 1
ATOM 2344 C CA . LEU A 1 311 ? -4.660 -6.597 -13.468 1.00 81.00 311 LEU A CA 1
ATOM 2345 C C . LEU A 1 311 ? -4.493 -7.549 -12.281 1.00 81.00 311 LEU A C 1
ATOM 2347 O O . LEU A 1 311 ? -5.204 -8.549 -12.197 1.00 81.00 311 LEU A O 1
ATOM 2351 N N . LEU A 1 312 ? -3.554 -7.260 -11.377 1.00 74.31 312 LEU A N 1
ATOM 2352 C CA . LEU A 1 312 ? -3.228 -8.134 -10.249 1.00 74.31 312 LEU A CA 1
ATOM 2353 C C . LEU A 1 312 ? -4.214 -8.018 -9.077 1.00 74.31 312 LEU A C 1
ATOM 2355 O O . LEU A 1 312 ? -4.260 -8.935 -8.257 1.00 74.31 312 LEU A O 1
ATOM 2359 N N . GLU A 1 313 ? -5.012 -6.947 -8.998 1.00 76.75 313 GLU A N 1
ATOM 2360 C CA . GLU A 1 313 ? -6.038 -6.788 -7.954 1.00 76.75 313 GLU A CA 1
ATOM 2361 C C . GLU A 1 313 ? -7.106 -7.895 -8.006 1.00 76.75 313 GLU A C 1
ATOM 2363 O O . GLU A 1 313 ? -7.479 -8.440 -6.966 1.00 76.75 313 GLU A O 1
ATOM 2368 N N . ASP A 1 314 ? -7.569 -8.255 -9.210 1.00 78.88 314 ASP A N 1
ATOM 2369 C CA . ASP A 1 314 ? -8.547 -9.327 -9.449 1.00 78.88 314 ASP A CA 1
ATOM 2370 C C . ASP A 1 314 ? -8.369 -9.940 -10.851 1.00 78.88 314 ASP A C 1
ATOM 2372 O O . ASP A 1 314 ? -9.127 -9.693 -11.796 1.00 78.88 314 ASP A O 1
ATOM 2376 N N . LEU A 1 315 ? -7.312 -10.746 -10.983 1.00 80.56 315 LEU A N 1
ATOM 2377 C CA . LEU A 1 315 ? -6.874 -11.313 -12.258 1.00 80.56 315 LEU A CA 1
ATOM 2378 C C . LEU A 1 315 ? -7.962 -12.124 -12.999 1.00 80.56 315 LEU A C 1
ATOM 2380 O O . LEU A 1 315 ? -8.103 -11.928 -14.208 1.00 80.56 315 LEU A O 1
ATOM 2384 N N . PRO A 1 316 ? -8.757 -13.006 -12.353 1.00 82.00 316 PRO A N 1
ATOM 2385 C CA . PRO A 1 316 ? -9.798 -13.761 -13.053 1.00 82.00 316 PRO A CA 1
ATOM 2386 C C . PRO A 1 316 ? -10.867 -12.876 -13.705 1.00 82.00 316 PRO A C 1
ATOM 2388 O O . PRO A 1 316 ? -11.235 -13.121 -14.857 1.00 82.00 316 PRO A O 1
ATOM 2391 N N . ASN A 1 317 ? -11.349 -11.846 -12.999 1.00 83.12 317 ASN A N 1
ATOM 2392 C CA . ASN A 1 317 ? -12.359 -10.933 -13.538 1.00 83.12 317 ASN A CA 1
ATOM 2393 C C . ASN A 1 317 ? -11.772 -10.044 -14.640 1.00 83.12 317 ASN A C 1
ATOM 2395 O O . ASN A 1 317 ? -12.374 -9.920 -15.709 1.00 83.12 317 ASN A O 1
ATOM 2399 N N . ALA A 1 318 ? -10.560 -9.518 -14.439 1.00 87.19 318 ALA A N 1
ATOM 2400 C CA . ALA A 1 318 ? -9.862 -8.736 -15.455 1.00 87.19 318 ALA A CA 1
ATOM 2401 C C . ALA A 1 318 ? -9.657 -9.535 -16.755 1.00 87.19 318 ALA A C 1
ATOM 2403 O O . ALA A 1 318 ? -9.999 -9.056 -17.836 1.00 87.19 318 ALA A O 1
ATOM 2404 N N . VAL A 1 319 ? -9.182 -10.784 -16.670 1.00 88.25 319 VAL A N 1
ATOM 2405 C CA . VAL A 1 319 ? -9.013 -11.661 -17.842 1.00 88.25 319 VAL A CA 1
ATOM 2406 C C . VAL A 1 319 ? -10.346 -11.922 -18.545 1.00 88.25 319 VAL A C 1
ATOM 2408 O O . VAL A 1 319 ? -10.379 -11.937 -19.777 1.00 88.25 319 VAL A O 1
ATOM 2411 N N . GLY A 1 320 ? -11.443 -12.093 -17.800 1.00 89.81 320 GLY A N 1
ATOM 2412 C CA . GLY A 1 320 ? -12.788 -12.250 -18.360 1.00 89.81 320 GLY A CA 1
ATOM 2413 C C . GLY A 1 320 ? -13.220 -11.043 -19.198 1.00 89.81 320 GLY A C 1
ATOM 2414 O O . GLY A 1 320 ? -13.555 -11.198 -20.376 1.00 89.81 320 GLY A O 1
ATOM 2415 N N . THR A 1 321 ? -13.139 -9.844 -18.618 1.00 91.00 321 THR A N 1
ATOM 2416 C CA . THR A 1 321 ? -13.485 -8.576 -19.280 1.00 91.00 321 THR A CA 1
ATOM 2417 C C . THR A 1 321 ? -12.614 -8.325 -20.510 1.00 91.00 321 THR A C 1
ATOM 2419 O O . THR A 1 321 ? -13.126 -8.070 -21.602 1.00 91.00 321 THR A O 1
ATOM 2422 N N . LEU A 1 322 ? -11.294 -8.468 -20.374 1.00 93.12 322 LEU A N 1
ATOM 2423 C CA . LEU A 1 322 ? -10.354 -8.255 -21.473 1.00 93.12 322 LEU A CA 1
ATOM 2424 C C . LEU A 1 322 ? -10.523 -9.284 -22.600 1.00 93.12 322 LEU A C 1
ATOM 2426 O O . LEU A 1 322 ? -10.460 -8.932 -23.776 1.00 93.12 322 LEU A O 1
ATOM 2430 N N . SER A 1 323 ? -10.801 -10.549 -22.274 1.00 92.88 323 SER A N 1
ATOM 2431 C CA . SER A 1 323 ? -11.074 -11.580 -23.287 1.00 92.88 323 SER A CA 1
ATOM 2432 C C . SER A 1 323 ? -12.338 -11.268 -24.085 1.00 92.88 323 SER A C 1
ATOM 2434 O O . SER A 1 323 ? -12.365 -11.481 -25.298 1.00 92.88 323 SER A O 1
ATOM 2436 N N . ALA A 1 324 ? -13.374 -10.744 -23.424 1.00 93.62 324 ALA A N 1
ATOM 2437 C CA . ALA A 1 324 ? -14.606 -10.326 -24.080 1.00 93.62 324 ALA A CA 1
ATOM 2438 C C . ALA A 1 324 ? -14.378 -9.118 -25.005 1.00 93.62 324 ALA A C 1
ATOM 2440 O O . ALA A 1 324 ? -14.830 -9.140 -26.149 1.00 93.62 324 ALA A O 1
ATOM 2441 N N . LEU A 1 325 ? -13.602 -8.119 -24.572 1.00 93.88 325 LEU A N 1
ATOM 2442 C CA . LEU A 1 325 ? -13.208 -6.985 -25.418 1.00 93.88 325 LEU A CA 1
ATOM 2443 C C . LEU A 1 325 ? -12.395 -7.442 -26.639 1.00 93.88 325 LEU A C 1
ATOM 2445 O O . LEU A 1 325 ? -12.699 -7.062 -27.770 1.00 93.88 325 LEU A O 1
ATOM 2449 N N . ARG A 1 326 ? -11.427 -8.344 -26.444 1.00 93.44 326 ARG A N 1
ATOM 2450 C CA . ARG A 1 326 ? -10.642 -8.929 -27.539 1.00 93.44 326 ARG A CA 1
ATOM 2451 C C . ARG A 1 326 ? -11.514 -9.699 -28.532 1.00 93.44 326 ARG A C 1
ATOM 2453 O O . ARG A 1 326 ? -11.271 -9.641 -29.735 1.00 93.44 326 ARG A O 1
ATOM 2460 N N . ALA A 1 327 ? -12.540 -10.407 -28.055 1.00 93.62 327 ALA A N 1
ATOM 2461 C CA . ALA A 1 327 ? -13.481 -11.127 -28.914 1.00 93.62 327 ALA A CA 1
ATOM 2462 C C . ALA A 1 327 ? -14.303 -10.190 -29.820 1.00 93.62 327 ALA A C 1
ATOM 2464 O O . ALA A 1 327 ? -14.728 -10.613 -30.895 1.00 93.62 327 ALA A O 1
ATOM 2465 N N . LEU A 1 328 ? -14.476 -8.923 -29.427 1.00 92.88 328 LEU A N 1
ATOM 2466 C CA . LEU A 1 328 ? -15.078 -7.873 -30.257 1.00 92.88 328 LEU A CA 1
ATOM 2467 C C . LEU A 1 328 ? -14.096 -7.279 -31.285 1.00 92.88 328 LEU A C 1
ATOM 2469 O O . LEU A 1 328 ? -14.506 -6.473 -32.116 1.00 92.88 328 LEU A O 1
ATOM 2473 N N . GLY A 1 329 ? -12.823 -7.689 -31.268 1.00 92.19 329 GLY A N 1
ATOM 2474 C CA . GLY A 1 329 ? -11.773 -7.186 -32.159 1.00 92.19 329 GLY A CA 1
ATOM 2475 C C . GLY A 1 329 ? -11.071 -5.926 -31.652 1.00 92.19 329 GLY A C 1
ATOM 2476 O O . GLY A 1 329 ? -10.429 -5.244 -32.446 1.00 92.19 329 GLY A O 1
ATOM 2477 N N . ILE A 1 330 ? -11.211 -5.616 -30.360 1.00 94.62 330 ILE A N 1
ATOM 2478 C CA . ILE A 1 330 ? -10.603 -4.443 -29.726 1.00 94.62 330 ILE A CA 1
ATOM 2479 C C . ILE A 1 330 ? -9.190 -4.773 -29.263 1.00 94.62 330 ILE A C 1
ATOM 2481 O O . ILE A 1 330 ? -8.923 -5.855 -28.732 1.00 94.62 330 ILE A O 1
ATOM 2485 N N . GLU A 1 331 ? -8.287 -3.823 -29.473 1.00 94.06 331 GLU A N 1
ATOM 2486 C CA . GLU A 1 331 ? -6.897 -3.935 -29.056 1.00 94.06 331 GLU A CA 1
ATOM 2487 C C . GLU A 1 331 ? -6.722 -3.535 -27.595 1.00 94.06 331 GLU A C 1
ATOM 2489 O O . GLU A 1 331 ? -7.376 -2.626 -27.083 1.00 94.06 331 GLU A O 1
ATOM 2494 N N . ILE A 1 332 ? -5.825 -4.246 -26.922 1.00 94.75 332 ILE A N 1
ATOM 2495 C CA . ILE A 1 332 ? -5.520 -4.050 -25.509 1.00 94.75 332 ILE A CA 1
ATOM 2496 C C . ILE A 1 332 ? -4.005 -3.931 -25.374 1.00 94.75 332 ILE A C 1
ATOM 2498 O O . ILE A 1 332 ? -3.276 -4.798 -25.875 1.00 94.75 332 ILE A O 1
ATOM 2502 N N . ALA A 1 333 ? -3.541 -2.882 -24.708 1.00 93.19 333 ALA A N 1
ATOM 2503 C CA . ALA A 1 333 ? -2.141 -2.659 -24.388 1.00 93.19 333 ALA A CA 1
ATOM 2504 C C . ALA A 1 333 ? -1.908 -2.808 -22.880 1.00 93.19 333 ALA A C 1
ATOM 2506 O O . ALA A 1 333 ? -2.721 -2.367 -22.065 1.00 93.19 333 ALA A O 1
ATOM 2507 N N . LEU A 1 334 ? -0.806 -3.465 -22.524 1.00 90.94 334 LEU A N 1
ATOM 2508 C CA . LEU A 1 334 ? -0.315 -3.525 -21.152 1.00 90.94 334 LEU A CA 1
ATOM 2509 C C . LEU A 1 334 ? 0.617 -2.339 -20.908 1.00 90.94 334 LEU A C 1
ATOM 2511 O O . LEU A 1 334 ? 1.646 -2.237 -21.574 1.00 90.94 334 LEU A O 1
ATOM 2515 N N . ASP A 1 335 ? 0.248 -1.487 -19.963 1.00 87.12 335 ASP A N 1
ATOM 2516 C CA . ASP A 1 335 ? 0.955 -0.260 -19.610 1.00 87.12 335 ASP A CA 1
ATOM 2517 C C . ASP A 1 335 ? 1.878 -0.443 -18.384 1.00 87.12 335 ASP A C 1
ATOM 2519 O O . ASP A 1 335 ? 1.704 -1.388 -17.601 1.00 87.12 335 ASP A O 1
ATOM 2523 N N . ASP A 1 336 ? 2.861 0.451 -18.229 1.00 76.25 336 ASP A N 1
ATOM 2524 C CA . ASP A 1 336 ? 3.900 0.458 -17.181 1.00 76.25 336 ASP A CA 1
ATOM 2525 C C . ASP A 1 336 ? 4.743 -0.839 -17.090 1.00 76.25 336 ASP A C 1
ATOM 2527 O O . ASP A 1 336 ? 5.233 -1.226 -16.015 1.00 76.25 336 ASP A O 1
ATOM 2531 N N . PHE A 1 337 ? 4.939 -1.543 -18.212 1.00 73.44 337 PHE A N 1
ATOM 2532 C CA . PHE A 1 337 ? 5.625 -2.838 -18.217 1.00 73.44 337 PHE A CA 1
ATOM 2533 C C . PHE A 1 337 ? 7.087 -2.725 -17.751 1.00 73.44 337 PHE A C 1
ATOM 2535 O O . PHE A 1 337 ? 7.864 -1.913 -18.255 1.00 73.44 337 PHE A O 1
ATOM 2542 N N . GLY A 1 338 ? 7.474 -3.573 -16.789 1.00 61.47 338 GLY A N 1
ATOM 2543 C CA . GLY A 1 338 ? 8.826 -3.611 -16.215 1.00 61.47 338 GLY A CA 1
ATOM 2544 C C . GLY A 1 338 ? 9.004 -2.825 -14.909 1.00 61.47 338 GLY A C 1
ATOM 2545 O O . GLY A 1 338 ? 10.085 -2.867 -14.323 1.00 61.47 338 GLY A O 1
ATOM 2546 N N . THR A 1 339 ? 7.966 -2.145 -14.409 1.00 58.09 339 THR A N 1
ATOM 2547 C CA . THR A 1 339 ? 8.007 -1.437 -13.113 1.00 58.09 339 THR A CA 1
ATOM 2548 C C . THR A 1 339 ? 7.468 -2.260 -11.928 1.00 58.09 339 THR A C 1
ATOM 2550 O O . THR A 1 339 ? 7.640 -1.847 -10.776 1.00 58.09 339 THR A O 1
ATOM 2553 N N . GLY A 1 340 ? 6.864 -3.430 -12.191 1.00 51.50 340 GLY A N 1
ATOM 2554 C CA . GLY A 1 340 ? 6.219 -4.319 -11.215 1.00 51.50 340 GLY A CA 1
ATOM 2555 C C . GLY A 1 340 ? 6.702 -5.785 -11.223 1.00 51.50 340 GLY A C 1
ATOM 2556 O O . GLY A 1 340 ? 7.804 -6.110 -11.663 1.00 51.50 340 GLY A O 1
ATOM 2557 N N . TYR A 1 341 ? 5.889 -6.690 -10.658 1.00 42.28 341 TYR A N 1
ATOM 2558 C CA . TYR A 1 341 ? 6.203 -8.114 -10.431 1.00 42.28 341 TYR A CA 1
ATOM 2559 C C . TYR A 1 341 ? 5.972 -8.994 -11.676 1.00 42.28 341 TYR A C 1
ATOM 2561 O O . TYR A 1 341 ? 5.217 -9.962 -11.613 1.00 42.28 341 TYR A O 1
ATOM 2569 N N . SER A 1 342 ? 6.636 -8.717 -12.798 1.00 49.94 342 SER A N 1
ATOM 2570 C CA . SER A 1 342 ? 6.417 -9.487 -14.030 1.00 49.94 342 SER A CA 1
ATOM 2571 C C . SER A 1 342 ? 6.862 -10.953 -13.916 1.00 49.94 342 SER A C 1
ATOM 2573 O O . SER A 1 342 ? 8.043 -11.283 -14.015 1.00 49.94 342 SER A O 1
ATOM 2575 N N . SER A 1 343 ? 5.904 -11.876 -13.769 1.00 48.25 343 SER A N 1
ATOM 2576 C CA . SER A 1 343 ? 6.117 -13.296 -14.071 1.00 48.25 343 SER A CA 1
ATOM 2577 C C . SER A 1 343 ? 5.749 -13.531 -15.531 1.00 48.25 343 SER A C 1
ATOM 2579 O O . SER A 1 343 ? 4.576 -13.516 -15.899 1.00 48.25 343 SER A O 1
ATOM 2581 N N . LEU A 1 344 ? 6.761 -13.806 -16.361 1.00 54.22 344 LEU A N 1
ATOM 2582 C CA . LEU A 1 344 ? 6.640 -14.206 -17.777 1.00 54.22 344 LEU A CA 1
ATOM 2583 C C . LEU A 1 344 ? 5.536 -15.253 -18.026 1.00 54.22 344 LEU A C 1
ATOM 2585 O O . LEU A 1 344 ? 4.970 -15.338 -19.114 1.00 54.22 344 LEU A O 1
ATOM 2589 N N . THR A 1 345 ? 5.226 -16.042 -16.997 1.00 52.06 345 THR A N 1
ATOM 2590 C CA . THR A 1 345 ? 4.185 -17.068 -16.990 1.00 52.06 345 THR A CA 1
ATOM 2591 C C . THR A 1 345 ? 2.788 -16.509 -17.271 1.00 52.06 345 THR A C 1
ATOM 2593 O O . THR A 1 345 ? 2.080 -17.104 -18.076 1.00 52.06 345 THR A O 1
ATOM 2596 N N . TYR A 1 346 ? 2.385 -15.380 -16.669 1.00 62.91 346 TYR A N 1
ATOM 2597 C CA . TYR A 1 346 ? 1.028 -14.848 -16.867 1.00 62.91 346 TYR A CA 1
ATOM 2598 C C . TYR A 1 346 ? 0.916 -13.910 -18.068 1.00 62.91 346 TYR A C 1
ATOM 2600 O O . TYR A 1 346 ? -0.152 -13.848 -18.665 1.00 62.91 346 TYR A O 1
ATOM 2608 N N . LEU A 1 347 ? 1.996 -13.237 -18.493 1.00 70.88 347 LEU A N 1
ATOM 2609 C CA . LEU A 1 347 ? 1.975 -12.402 -19.706 1.00 70.88 347 LEU A CA 1
ATOM 2610 C C . LEU A 1 347 ? 1.533 -13.210 -20.938 1.00 70.88 347 LEU A C 1
ATOM 2612 O O . LEU A 1 347 ? 0.807 -12.709 -21.789 1.00 70.88 347 LEU A O 1
ATOM 2616 N N . ARG A 1 348 ? 1.903 -14.496 -20.986 1.00 69.38 348 ARG A N 1
ATOM 2617 C CA . ARG A 1 348 ? 1.458 -15.448 -22.012 1.00 69.38 348 ARG A CA 1
ATOM 2618 C C . ARG A 1 348 ? -0.050 -15.737 -21.978 1.00 69.38 348 ARG A C 1
ATOM 2620 O O . ARG A 1 348 ? -0.619 -16.109 -23.002 1.00 69.38 348 ARG A O 1
ATOM 2627 N N . GLU A 1 349 ? -0.674 -15.651 -20.808 1.00 73.06 349 GLU A N 1
ATOM 2628 C CA . GLU A 1 349 ? -2.086 -15.989 -20.586 1.00 73.06 349 GLU A CA 1
ATOM 2629 C C . GLU A 1 349 ? -3.009 -14.766 -20.695 1.00 73.06 349 GLU A C 1
ATOM 2631 O O . GLU A 1 349 ? -4.220 -14.924 -20.865 1.00 73.06 349 GLU A O 1
ATOM 2636 N N . LEU A 1 350 ? -2.452 -13.553 -20.641 1.00 83.19 350 LEU A N 1
ATOM 2637 C CA . LEU A 1 350 ? -3.210 -12.315 -20.769 1.00 83.19 350 LEU A CA 1
ATOM 2638 C C . LEU A 1 350 ? -3.668 -12.079 -22.223 1.00 83.19 350 LEU A C 1
ATOM 2640 O O . LEU A 1 350 ? -2.868 -12.183 -23.155 1.00 83.19 350 LEU A O 1
ATOM 2644 N N . PRO A 1 351 ? -4.936 -11.692 -22.454 1.00 87.25 351 PRO A N 1
ATOM 2645 C CA . PRO A 1 351 ? -5.482 -11.410 -23.785 1.00 87.25 351 PRO A CA 1
ATOM 2646 C C . PRO A 1 351 ? -5.059 -10.024 -24.324 1.00 87.25 351 PRO A C 1
ATOM 2648 O O . PRO A 1 351 ? -5.870 -9.318 -24.920 1.00 87.25 351 PRO A O 1
ATOM 2651 N N . VAL A 1 352 ? -3.800 -9.630 -24.121 1.00 91.38 352 VAL A N 1
ATOM 2652 C CA . VAL A 1 352 ? -3.233 -8.358 -24.598 1.00 91.38 352 VAL A CA 1
ATOM 2653 C C . VAL A 1 352 ? -2.709 -8.481 -26.034 1.00 91.38 352 VAL A C 1
ATOM 2655 O O . VAL A 1 352 ? -2.510 -9.576 -26.561 1.00 91.38 352 VAL A O 1
ATOM 2658 N N . THR A 1 353 ? -2.531 -7.342 -26.698 1.00 91.56 353 THR A N 1
ATOM 2659 C CA . THR A 1 353 ? -2.081 -7.232 -28.101 1.00 91.56 353 THR A CA 1
ATOM 2660 C C . THR A 1 353 ? -0.864 -6.327 -28.279 1.00 91.56 353 THR A C 1
ATOM 2662 O O . THR A 1 353 ? -0.237 -6.339 -29.341 1.00 91.56 353 THR A O 1
ATOM 2665 N N . ALA A 1 354 ? -0.541 -5.537 -27.259 1.00 90.94 354 ALA A N 1
ATOM 2666 C CA . ALA A 1 354 ? 0.610 -4.655 -27.233 1.00 90.94 354 ALA A CA 1
ATOM 2667 C C . ALA A 1 354 ? 1.156 -4.525 -25.806 1.00 90.94 354 ALA A C 1
ATOM 2669 O O . ALA A 1 354 ? 0.441 -4.777 -24.832 1.00 90.94 354 ALA A O 1
ATOM 2670 N N . VAL A 1 355 ? 2.417 -4.126 -25.704 1.00 91.00 355 VAL A N 1
ATOM 2671 C CA . VAL A 1 355 ? 3.106 -3.776 -24.461 1.00 91.00 355 VAL A CA 1
ATOM 2672 C C . VAL A 1 355 ? 3.673 -2.371 -24.621 1.00 91.00 355 VAL A C 1
ATOM 2674 O O . VAL A 1 355 ? 4.315 -2.090 -25.636 1.00 91.00 355 VAL A O 1
ATOM 2677 N N . LYS A 1 356 ? 3.442 -1.505 -23.632 1.00 91.12 356 LYS A N 1
ATOM 2678 C CA . LYS A 1 356 ? 4.019 -0.163 -23.572 1.00 91.12 356 LYS A CA 1
ATOM 2679 C C . LYS A 1 356 ? 5.239 -0.175 -22.645 1.00 91.12 356 LYS A C 1
ATOM 2681 O O . LYS A 1 356 ? 5.158 -0.642 -21.509 1.00 91.12 356 LYS A O 1
ATOM 2686 N N . ILE A 1 357 ? 6.387 0.271 -23.151 1.00 87.44 357 ILE A N 1
ATOM 2687 C CA . ILE A 1 357 ? 7.637 0.376 -22.386 1.00 87.44 357 ILE A CA 1
ATOM 2688 C C . ILE A 1 357 ? 7.651 1.723 -21.662 1.00 87.44 357 ILE A C 1
ATOM 2690 O O . ILE A 1 357 ? 7.644 2.766 -22.318 1.00 87.44 357 ILE A O 1
ATOM 2694 N N . ASP A 1 358 ? 7.733 1.689 -20.328 1.00 85.31 358 ASP A N 1
ATOM 2695 C CA . ASP A 1 358 ? 7.754 2.884 -19.473 1.00 85.31 358 ASP A CA 1
ATOM 2696 C C . ASP A 1 358 ? 8.932 3.814 -19.825 1.00 85.31 358 ASP A C 1
ATOM 2698 O O . ASP A 1 358 ? 10.082 3.393 -20.025 1.00 85.31 358 ASP A O 1
ATOM 2702 N N . ARG A 1 359 ? 8.642 5.120 -19.825 1.00 82.62 359 ARG A N 1
ATOM 2703 C CA . ARG A 1 359 ? 9.590 6.218 -20.061 1.00 82.62 359 ARG A CA 1
ATOM 2704 C C . ARG A 1 359 ? 10.917 6.088 -19.299 1.00 82.62 359 ARG A C 1
ATOM 2706 O O . ARG A 1 359 ? 11.942 6.555 -19.794 1.00 82.62 359 ARG A O 1
ATOM 2713 N N . LYS A 1 360 ? 10.930 5.526 -18.088 1.00 82.81 360 LYS A N 1
ATOM 2714 C CA . LYS A 1 360 ? 12.134 5.369 -17.252 1.00 82.81 360 LYS A CA 1
ATOM 2715 C C . LYS A 1 360 ? 13.216 4.545 -17.943 1.00 82.81 360 LYS A C 1
ATOM 2717 O O . LYS A 1 360 ? 14.385 4.874 -17.775 1.00 82.81 360 LYS A O 1
ATOM 2722 N N . PHE A 1 361 ? 12.840 3.521 -18.710 1.00 76.00 361 PHE A N 1
ATOM 2723 C CA . PHE A 1 361 ? 13.792 2.703 -19.468 1.00 76.00 361 PHE A CA 1
ATOM 2724 C C . PHE A 1 361 ? 14.223 3.410 -20.753 1.00 76.00 361 PHE A C 1
ATOM 2726 O O . PHE A 1 361 ? 15.405 3.450 -21.087 1.00 76.00 361 PHE A O 1
ATOM 2733 N N . VAL A 1 362 ? 13.271 4.052 -21.432 1.00 82.06 362 VAL A N 1
ATOM 2734 C CA . VAL A 1 362 ? 13.512 4.781 -22.682 1.00 82.06 362 VAL A CA 1
ATOM 2735 C C . VAL A 1 362 ? 14.468 5.963 -22.484 1.00 82.06 362 VAL A C 1
ATOM 2737 O O . VAL A 1 362 ? 15.356 6.170 -23.305 1.00 82.06 362 VAL A O 1
ATOM 2740 N N . ALA A 1 363 ? 14.363 6.681 -21.362 1.00 81.19 363 ALA A N 1
ATOM 2741 C CA . ALA A 1 363 ? 15.236 7.809 -21.032 1.00 81.19 363 ALA A CA 1
ATOM 2742 C C . ALA A 1 363 ? 16.722 7.430 -20.838 1.00 81.19 363 ALA A C 1
ATOM 2744 O O . ALA A 1 363 ? 17.576 8.317 -20.808 1.00 81.19 363 ALA A O 1
ATOM 2745 N N . GLY A 1 364 ? 17.039 6.141 -20.659 1.00 71.75 364 GLY A N 1
ATOM 2746 C CA . GLY A 1 364 ? 18.410 5.637 -20.512 1.00 71.75 364 GLY A CA 1
ATOM 2747 C C . GLY A 1 364 ? 19.107 5.296 -21.836 1.00 71.75 364 GLY A C 1
ATOM 2748 O O . GLY A 1 364 ? 20.330 5.112 -21.858 1.00 71.75 364 GLY A O 1
ATOM 2749 N N . ILE A 1 365 ? 18.363 5.230 -22.946 1.00 71.75 365 ILE A N 1
ATOM 2750 C CA . ILE A 1 365 ? 18.880 4.833 -24.262 1.00 71.75 365 ILE A CA 1
ATOM 2751 C C . ILE A 1 365 ? 19.929 5.848 -24.749 1.00 71.75 365 ILE A C 1
ATOM 2753 O O . ILE A 1 365 ? 19.719 7.058 -24.727 1.00 71.75 365 ILE A O 1
ATOM 2757 N N . GLY A 1 366 ? 21.098 5.354 -25.173 1.00 57.88 366 GLY A N 1
ATOM 2758 C CA . GLY A 1 366 ? 22.238 6.182 -25.593 1.00 57.88 366 GLY A CA 1
ATOM 2759 C C . GLY A 1 366 ? 23.152 6.665 -24.455 1.00 57.88 366 GLY A C 1
ATOM 2760 O O . GLY A 1 366 ? 24.266 7.114 -24.725 1.00 57.88 366 GLY A O 1
ATOM 2761 N N . GLY A 1 367 ? 22.731 6.534 -23.191 1.00 55.66 367 GLY A N 1
ATOM 2762 C CA . GLY A 1 367 ? 23.546 6.831 -22.003 1.00 55.66 367 GLY A CA 1
ATOM 2763 C C . GLY A 1 367 ? 23.922 5.600 -21.166 1.00 55.66 367 GLY A C 1
ATOM 2764 O O . GLY A 1 367 ? 24.916 5.635 -20.438 1.00 55.66 367 GLY A O 1
ATOM 2765 N N . SER A 1 368 ? 23.153 4.513 -21.278 1.00 62.44 368 SER A N 1
ATOM 2766 C CA . SER A 1 368 ? 23.252 3.310 -20.449 1.00 62.44 368 SER A CA 1
ATOM 2767 C C . SER A 1 368 ? 23.095 2.046 -21.296 1.00 62.44 368 SER A C 1
ATOM 2769 O O . SER A 1 368 ? 22.015 1.746 -21.796 1.00 62.44 368 SER A O 1
ATOM 2771 N N . LEU A 1 369 ? 24.170 1.255 -21.403 1.00 54.09 369 LEU A N 1
ATOM 2772 C CA . LEU A 1 369 ? 24.134 -0.052 -22.079 1.00 54.09 369 LEU A CA 1
ATOM 2773 C C . LEU A 1 369 ? 23.183 -1.045 -21.387 1.00 54.09 369 LEU A C 1
ATOM 2775 O O . LEU A 1 369 ? 22.720 -1.989 -22.017 1.00 54.09 369 LEU A O 1
ATOM 2779 N N . ALA A 1 370 ? 22.913 -0.858 -20.090 1.00 51.22 370 ALA A N 1
ATOM 2780 C CA . ALA A 1 370 ? 22.000 -1.715 -19.340 1.00 51.22 370 ALA A CA 1
ATOM 2781 C C . ALA A 1 370 ? 20.535 -1.432 -19.698 1.00 51.22 370 ALA A C 1
ATOM 2783 O O . ALA A 1 370 ? 19.776 -2.375 -19.892 1.00 51.22 370 ALA A O 1
ATOM 2784 N N . ASP A 1 371 ? 20.154 -0.158 -19.825 1.00 59.50 371 ASP A N 1
ATOM 2785 C CA . ASP A 1 371 ? 18.784 0.220 -20.188 1.00 59.50 371 ASP A CA 1
ATOM 2786 C C . ASP A 1 371 ? 18.492 -0.119 -21.654 1.00 59.50 371 ASP A C 1
ATOM 2788 O O . ASP A 1 371 ? 17.423 -0.638 -21.959 1.00 59.50 371 ASP A O 1
ATOM 2792 N N . GLU A 1 372 ? 19.472 0.061 -22.547 1.00 70.00 372 GLU A N 1
ATOM 2793 C CA . GLU A 1 372 ? 19.372 -0.363 -23.950 1.00 70.00 372 GLU A CA 1
ATOM 2794 C C . GLU A 1 372 ? 19.174 -1.884 -24.073 1.00 70.00 372 GLU A C 1
ATOM 2796 O O . GLU A 1 372 ? 18.271 -2.324 -24.779 1.00 70.00 372 GLU A O 1
ATOM 2801 N N . ALA A 1 373 ? 19.925 -2.684 -23.304 1.00 61.47 373 ALA A N 1
ATOM 2802 C CA . ALA A 1 373 ? 19.756 -4.138 -23.267 1.00 61.47 373 ALA A CA 1
ATOM 2803 C C . ALA A 1 373 ? 18.411 -4.582 -22.658 1.00 61.47 373 ALA A C 1
ATOM 2805 O O . ALA A 1 373 ? 17.865 -5.609 -23.058 1.00 61.47 373 ALA A O 1
ATOM 2806 N N . ILE A 1 374 ? 17.865 -3.837 -21.687 1.00 64.88 374 ILE A N 1
ATOM 2807 C CA . ILE A 1 374 ? 16.528 -4.107 -21.132 1.00 64.88 374 ILE A CA 1
ATOM 2808 C C . ILE A 1 374 ? 15.459 -3.822 -22.187 1.00 64.88 374 ILE A C 1
ATOM 2810 O O . ILE A 1 374 ? 14.581 -4.656 -22.394 1.00 64.88 374 ILE A O 1
ATOM 2814 N N . VAL A 1 375 ? 15.543 -2.679 -22.870 1.00 73.38 375 VAL A N 1
ATOM 2815 C CA . VAL A 1 375 ? 14.607 -2.307 -23.940 1.00 73.38 375 VAL A CA 1
ATOM 2816 C C . VAL A 1 375 ? 14.656 -3.329 -25.079 1.00 73.38 375 VAL A C 1
ATOM 2818 O O . VAL A 1 375 ? 13.604 -3.809 -25.491 1.00 73.38 375 VAL A O 1
ATOM 2821 N N . GLU A 1 376 ? 15.851 -3.736 -25.520 1.00 76.00 376 GLU A N 1
ATOM 2822 C CA . GLU A 1 376 ? 16.047 -4.799 -26.518 1.00 76.00 376 GLU A CA 1
ATOM 2823 C C . GLU A 1 376 ? 15.402 -6.122 -26.072 1.00 76.00 376 GLU A C 1
ATOM 2825 O O . GLU A 1 376 ? 14.591 -6.699 -26.794 1.00 76.00 376 GLU A O 1
ATOM 2830 N N . ALA A 1 377 ? 15.671 -6.568 -24.840 1.00 68.69 377 ALA A N 1
ATOM 2831 C CA . ALA A 1 377 ? 15.108 -7.809 -24.311 1.00 68.69 377 ALA A CA 1
ATOM 2832 C C . ALA A 1 377 ? 13.574 -7.773 -24.189 1.00 68.69 377 ALA A C 1
ATOM 2834 O O . ALA A 1 377 ? 12.914 -8.794 -24.395 1.00 68.69 377 ALA A O 1
ATOM 2835 N N . VAL A 1 378 ? 12.996 -6.617 -23.843 1.00 74.44 378 VAL A N 1
ATOM 2836 C CA . VAL A 1 378 ? 11.539 -6.428 -23.786 1.00 74.44 378 VAL A CA 1
ATOM 2837 C C . VAL A 1 378 ? 10.933 -6.466 -25.187 1.00 74.44 378 VAL A C 1
ATOM 2839 O O . VAL A 1 378 ? 9.895 -7.110 -25.363 1.00 74.44 378 VAL A O 1
ATOM 2842 N N . ILE A 1 379 ? 11.583 -5.843 -26.177 1.00 80.06 379 ILE A N 1
ATOM 2843 C CA . ILE A 1 379 ? 11.143 -5.878 -27.577 1.00 80.06 379 ILE A CA 1
ATOM 2844 C C . ILE A 1 379 ? 11.137 -7.318 -28.098 1.00 80.06 379 ILE A C 1
ATOM 2846 O O . ILE A 1 379 ? 10.094 -7.813 -28.534 1.00 80.06 379 ILE A O 1
ATOM 2850 N N . ASP A 1 380 ? 12.258 -8.023 -27.952 1.00 76.56 380 ASP A N 1
ATOM 2851 C CA . ASP A 1 380 ? 12.402 -9.412 -28.393 1.00 76.56 380 ASP A CA 1
ATOM 2852 C C . ASP A 1 380 ? 11.372 -10.337 -27.731 1.00 76.56 380 ASP A C 1
ATOM 2854 O O . ASP A 1 380 ? 10.771 -11.198 -28.381 1.00 76.56 380 ASP A O 1
ATOM 2858 N N . LEU A 1 381 ? 11.134 -10.158 -26.428 1.00 73.12 381 LEU A N 1
ATOM 2859 C CA . LEU A 1 381 ? 10.140 -10.925 -25.684 1.00 73.12 381 LEU A CA 1
ATOM 2860 C C . LEU A 1 381 ? 8.719 -10.666 -26.194 1.00 73.12 381 LEU A C 1
ATOM 2862 O O . LEU A 1 381 ? 7.960 -11.617 -26.402 1.00 73.12 381 LEU A O 1
ATOM 2866 N N . ALA A 1 382 ? 8.343 -9.399 -26.368 1.00 78.75 382 ALA A N 1
ATOM 2867 C CA . ALA A 1 382 ? 7.021 -9.023 -26.849 1.00 78.75 382 ALA A CA 1
ATOM 2868 C C . ALA A 1 382 ? 6.770 -9.610 -28.244 1.00 78.75 382 ALA A C 1
ATOM 2870 O O . ALA A 1 382 ? 5.755 -10.279 -28.460 1.00 78.75 382 ALA A O 1
ATOM 2871 N N . HIS A 1 383 ? 7.739 -9.481 -29.153 1.00 83.12 383 HIS A N 1
ATOM 2872 C CA . HIS A 1 383 ? 7.671 -10.053 -30.497 1.00 83.12 383 HIS A CA 1
ATOM 2873 C C . HIS A 1 383 ? 7.603 -11.582 -30.485 1.00 83.12 383 HIS A C 1
ATOM 2875 O O . HIS A 1 383 ? 6.803 -12.165 -31.221 1.00 83.12 383 HIS A O 1
ATOM 2881 N N . ALA A 1 384 ? 8.354 -12.251 -29.604 1.00 74.25 384 ALA A N 1
ATOM 2882 C CA . ALA A 1 384 ? 8.278 -13.704 -29.429 1.00 74.25 384 ALA A CA 1
ATOM 2883 C C . ALA A 1 384 ? 6.892 -14.181 -28.949 1.00 74.25 384 ALA A C 1
ATOM 2885 O O . ALA A 1 384 ? 6.485 -15.308 -29.247 1.00 74.25 384 ALA A O 1
ATOM 2886 N N . LEU A 1 385 ? 6.153 -13.328 -28.234 1.00 71.62 385 LEU A N 1
ATOM 2887 C CA . LEU A 1 385 ? 4.769 -13.564 -27.810 1.00 71.62 385 LEU A CA 1
ATOM 2888 C C . LEU A 1 385 ? 3.727 -13.083 -28.839 1.00 71.62 385 LEU A C 1
ATOM 2890 O O . LEU A 1 385 ? 2.530 -13.289 -28.634 1.00 71.62 385 LEU A O 1
ATOM 2894 N N . GLY A 1 386 ? 4.162 -12.493 -29.958 1.00 80.94 386 GLY A N 1
ATOM 2895 C CA . GLY A 1 386 ? 3.291 -11.928 -30.990 1.00 80.94 386 GLY A CA 1
ATOM 2896 C C . GLY A 1 386 ? 2.598 -10.627 -30.573 1.00 80.94 386 GLY A C 1
ATOM 2897 O O . GLY A 1 386 ? 1.527 -10.316 -31.095 1.00 80.94 386 GLY A O 1
ATOM 2898 N N . LEU A 1 387 ? 3.174 -9.901 -29.612 1.00 87.00 387 LEU A N 1
ATOM 2899 C CA . LEU A 1 387 ? 2.711 -8.602 -29.126 1.00 87.00 387 LEU A CA 1
ATOM 2900 C C . LEU A 1 387 ? 3.466 -7.481 -29.848 1.00 87.00 387 LEU A C 1
ATOM 2902 O O . LEU A 1 387 ? 4.648 -7.633 -30.148 1.00 87.00 387 LEU A O 1
ATOM 2906 N N . ARG A 1 388 ? 2.795 -6.352 -30.100 1.00 91.19 388 ARG A N 1
ATOM 2907 C CA . ARG A 1 388 ? 3.458 -5.119 -30.564 1.00 91.19 388 ARG A CA 1
ATOM 2908 C C . ARG A 1 388 ? 4.085 -4.362 -29.402 1.00 91.19 388 ARG A C 1
ATOM 2910 O O . ARG A 1 388 ? 3.624 -4.487 -28.266 1.00 91.19 388 ARG A O 1
ATOM 2917 N N . VAL A 1 389 ? 5.074 -3.537 -29.706 1.00 90.62 389 VAL A N 1
ATOM 2918 C CA . VAL A 1 389 ? 5.777 -2.719 -28.720 1.00 90.62 389 VAL A CA 1
ATOM 2919 C C . VAL A 1 389 ? 5.546 -1.242 -28.987 1.00 90.62 389 VAL A C 1
ATOM 2921 O O . VAL A 1 389 ? 5.851 -0.748 -30.071 1.00 90.62 389 VAL A O 1
ATOM 2924 N N . VAL A 1 390 ? 5.069 -0.536 -27.964 1.00 92.50 390 VAL A N 1
ATOM 2925 C CA . VAL A 1 390 ? 4.944 0.923 -27.954 1.00 92.50 390 VAL A CA 1
ATOM 2926 C C . VAL A 1 390 ? 5.977 1.481 -26.977 1.00 92.50 390 VAL A C 1
ATOM 2928 O O . VAL A 1 390 ? 5.964 1.141 -25.800 1.00 92.50 390 VAL A O 1
ATOM 2931 N N . ALA A 1 391 ? 6.896 2.324 -27.436 1.00 90.75 391 ALA A N 1
ATOM 2932 C CA . ALA A 1 391 ? 7.867 2.976 -26.558 1.00 90.75 391 ALA A CA 1
ATOM 2933 C C . ALA A 1 391 ? 7.360 4.351 -26.104 1.00 90.75 391 ALA A C 1
ATOM 2935 O O . ALA A 1 391 ? 7.031 5.198 -26.940 1.00 90.75 391 ALA A O 1
ATOM 2936 N N . GLU A 1 392 ? 7.331 4.598 -24.794 1.00 89.56 392 GLU A N 1
ATOM 2937 C CA . GLU A 1 392 ? 6.831 5.855 -24.241 1.00 89.56 392 GLU A CA 1
ATOM 2938 C C . GLU A 1 392 ? 7.922 6.830 -23.802 1.00 89.56 392 GLU A C 1
ATOM 2940 O O . GLU A 1 392 ? 9.049 6.470 -23.474 1.00 89.56 392 GLU A O 1
ATOM 2945 N N . GLY A 1 393 ? 7.552 8.109 -23.715 1.00 87.56 393 GLY A N 1
ATOM 2946 C CA . GLY A 1 393 ? 8.410 9.137 -23.138 1.00 87.56 393 GLY A CA 1
ATOM 2947 C C . GLY A 1 393 ? 9.537 9.596 -24.054 1.00 87.56 393 GLY A C 1
ATOM 2948 O O . GLY A 1 393 ? 10.558 10.070 -23.568 1.00 87.56 393 GLY A O 1
ATOM 2949 N N . ILE A 1 394 ? 9.339 9.498 -25.366 1.00 88.56 394 ILE A N 1
ATOM 2950 C CA . ILE A 1 394 ? 10.297 9.949 -26.376 1.00 88.56 394 ILE A CA 1
ATOM 2951 C C . ILE A 1 394 ? 10.413 11.471 -26.372 1.00 88.56 394 ILE A C 1
ATOM 2953 O O . ILE A 1 394 ? 9.427 12.177 -26.604 1.00 88.56 394 ILE A O 1
ATOM 2957 N N . GLU A 1 395 ? 11.615 11.991 -26.129 1.00 85.00 395 GLU A N 1
ATOM 2958 C CA . GLU A 1 395 ? 11.859 13.440 -26.040 1.00 85.00 395 GLU A CA 1
ATOM 2959 C C . GLU A 1 395 ? 12.715 13.998 -27.188 1.00 85.00 395 GLU A C 1
ATOM 2961 O O . GLU A 1 395 ? 12.627 15.191 -27.484 1.00 85.00 395 GLU A O 1
ATOM 2966 N N . ASP A 1 396 ? 13.484 13.156 -27.884 1.00 81.44 396 ASP A N 1
ATOM 2967 C CA . ASP A 1 396 ? 14.388 13.573 -28.961 1.00 81.44 396 ASP A CA 1
ATOM 2968 C C . ASP A 1 396 ? 14.497 12.543 -30.101 1.00 81.44 396 ASP A C 1
ATOM 2970 O O . ASP A 1 396 ? 13.987 11.426 -30.011 1.00 81.44 396 ASP A O 1
ATOM 2974 N N . VAL A 1 397 ? 15.179 12.944 -31.182 1.00 80.69 397 VAL A N 1
ATOM 2975 C CA . VAL A 1 397 ? 15.395 12.118 -32.384 1.00 80.69 397 VAL A CA 1
ATOM 2976 C C . VAL A 1 397 ? 16.317 10.929 -32.096 1.00 80.69 397 VAL A C 1
ATOM 2978 O O . VAL A 1 397 ? 16.175 9.882 -32.718 1.00 80.69 397 VAL A O 1
ATOM 2981 N N . ALA A 1 398 ? 17.247 11.054 -31.145 1.00 78.44 398 ALA A N 1
ATOM 2982 C CA . ALA A 1 398 ? 18.205 9.992 -30.851 1.00 78.44 398 ALA A CA 1
ATOM 2983 C C . ALA A 1 398 ? 17.509 8.762 -30.247 1.00 78.44 398 ALA A C 1
ATOM 2985 O O . ALA A 1 398 ? 17.849 7.634 -30.607 1.00 78.44 398 ALA A O 1
ATOM 2986 N N . HIS A 1 399 ? 16.496 8.978 -29.401 1.00 80.75 399 HIS A N 1
ATOM 2987 C CA . HIS A 1 399 ? 15.611 7.917 -28.920 1.00 80.75 399 HIS A CA 1
ATOM 2988 C C . HIS A 1 399 ? 14.880 7.221 -30.076 1.00 80.75 399 HIS A C 1
ATOM 2990 O O . HIS A 1 399 ? 14.831 5.994 -30.106 1.00 80.75 399 HIS A O 1
ATOM 2996 N N . VAL A 1 400 ? 14.357 7.981 -31.048 1.00 81.19 400 VAL A N 1
ATOM 2997 C CA . VAL A 1 400 ? 13.661 7.429 -32.227 1.00 81.19 400 VAL A CA 1
ATOM 2998 C C . VAL A 1 400 ? 14.598 6.553 -33.052 1.00 81.19 400 VAL A C 1
ATOM 3000 O O . VAL A 1 400 ? 14.285 5.391 -33.302 1.00 81.19 400 VAL A O 1
ATOM 3003 N N . ASP A 1 401 ? 15.773 7.072 -33.411 1.00 79.69 401 ASP A N 1
ATOM 3004 C CA . ASP A 1 401 ? 16.759 6.338 -34.204 1.00 79.69 401 ASP A CA 1
ATOM 3005 C C . ASP A 1 401 ? 17.209 5.054 -33.498 1.00 79.69 401 ASP A C 1
ATOM 3007 O O . ASP A 1 401 ? 17.432 4.027 -34.140 1.00 79.69 401 ASP A O 1
ATOM 3011 N N . ALA A 1 402 ? 17.378 5.101 -32.175 1.00 76.44 402 ALA A N 1
ATOM 3012 C CA . ALA A 1 402 ? 17.744 3.935 -31.386 1.00 76.44 402 ALA A CA 1
ATOM 3013 C C . ALA A 1 402 ? 16.621 2.895 -31.340 1.00 76.44 402 ALA A C 1
ATOM 3015 O O . ALA A 1 402 ? 16.870 1.731 -31.635 1.00 76.44 402 ALA A O 1
ATOM 3016 N N . LEU A 1 403 ? 15.385 3.302 -31.064 1.00 80.06 403 LEU A N 1
ATOM 3017 C CA . LEU A 1 403 ? 14.239 2.392 -31.007 1.00 80.06 403 LEU A CA 1
ATOM 3018 C C . LEU A 1 403 ? 13.910 1.766 -32.364 1.00 80.06 403 LEU A C 1
ATOM 3020 O O . LEU A 1 403 ? 13.573 0.586 -32.415 1.00 80.06 403 LEU A O 1
ATOM 3024 N N . MET A 1 404 ? 14.095 2.503 -33.464 1.00 81.12 404 MET A N 1
ATOM 3025 C CA . MET A 1 404 ? 14.008 1.946 -34.817 1.00 81.12 404 MET A CA 1
ATOM 3026 C C . MET A 1 404 ? 15.064 0.861 -35.064 1.00 81.12 404 MET A C 1
ATOM 3028 O O . MET A 1 404 ? 14.759 -0.153 -35.689 1.00 81.12 404 MET A O 1
ATOM 3032 N N . ARG A 1 405 ? 16.300 1.041 -34.572 1.00 78.50 405 ARG A N 1
ATOM 3033 C CA . ARG A 1 405 ? 17.353 0.011 -34.671 1.00 78.50 405 ARG A CA 1
ATOM 3034 C C . ARG A 1 405 ? 17.062 -1.210 -33.803 1.00 78.50 405 ARG A C 1
ATOM 3036 O O . ARG A 1 405 ? 17.355 -2.319 -34.234 1.00 78.50 405 ARG A O 1
ATOM 3043 N N . LEU A 1 406 ? 16.509 -0.995 -32.609 1.00 75.56 406 LEU A N 1
ATOM 3044 C CA . LEU A 1 406 ? 16.141 -2.054 -31.665 1.00 75.56 406 LEU A CA 1
ATOM 3045 C C . LEU A 1 406 ? 14.856 -2.795 -32.068 1.00 75.56 406 LEU A C 1
ATOM 3047 O O . LEU A 1 406 ? 14.557 -3.835 -31.499 1.00 75.56 406 LEU A O 1
ATOM 3051 N N . GLY A 1 407 ? 14.111 -2.285 -33.054 1.00 81.56 407 GLY A N 1
ATOM 3052 C CA . GLY A 1 407 ? 12.936 -2.952 -33.613 1.00 81.56 407 GLY A CA 1
ATOM 3053 C C . GLY A 1 407 ? 11.611 -2.627 -32.921 1.00 81.56 407 GLY A C 1
ATOM 3054 O O . GLY A 1 407 ? 10.672 -3.401 -33.058 1.00 81.56 407 GLY A O 1
ATOM 3055 N N . ALA A 1 408 ? 11.494 -1.510 -32.197 1.00 84.19 408 ALA A N 1
ATOM 3056 C CA . ALA A 1 408 ? 10.199 -1.074 -31.668 1.00 84.19 408 ALA A CA 1
ATOM 3057 C C . ALA A 1 408 ? 9.204 -0.768 -32.809 1.00 84.19 408 ALA A C 1
ATOM 3059 O O . ALA A 1 408 ? 9.591 -0.239 -33.854 1.00 84.19 408 ALA A O 1
ATOM 3060 N N . ASP A 1 409 ? 7.921 -1.085 -32.606 1.00 88.62 409 ASP A N 1
ATOM 3061 C CA . ASP A 1 409 ? 6.882 -0.903 -33.628 1.00 88.62 409 ASP A CA 1
ATOM 3062 C C . ASP A 1 409 ? 6.338 0.535 -33.635 1.00 88.62 409 ASP A C 1
ATOM 3064 O O . ASP A 1 409 ? 6.235 1.177 -34.684 1.00 88.62 409 ASP A O 1
ATOM 3068 N N . HIS A 1 410 ? 6.026 1.051 -32.444 1.00 90.88 410 HIS A N 1
ATOM 3069 C CA . HIS A 1 410 ? 5.346 2.328 -32.237 1.00 90.88 410 HIS A CA 1
ATOM 3070 C C . HIS A 1 410 ? 6.048 3.168 -31.174 1.00 90.88 410 HIS A C 1
ATOM 3072 O O . HIS A 1 410 ? 6.764 2.656 -30.310 1.00 90.88 410 HIS A O 1
ATOM 3078 N N . ALA A 1 411 ? 5.819 4.477 -31.217 1.00 90.75 411 ALA A N 1
ATOM 3079 C CA . ALA A 1 411 ? 6.412 5.418 -30.283 1.00 90.75 411 ALA A CA 1
ATOM 3080 C C . ALA A 1 411 ? 5.463 6.559 -29.901 1.00 90.75 411 ALA A C 1
ATOM 3082 O O . ALA A 1 411 ? 4.717 7.086 -30.729 1.00 90.75 411 ALA A O 1
ATOM 3083 N N . GLN A 1 412 ? 5.550 6.980 -28.640 1.00 90.06 412 GLN A N 1
ATOM 3084 C CA . GLN A 1 412 ? 4.784 8.085 -28.072 1.00 90.06 412 GLN A CA 1
ATOM 3085 C C . GLN A 1 412 ? 5.678 8.955 -27.181 1.00 90.06 412 GLN A C 1
ATOM 3087 O O . GLN A 1 412 ? 6.492 8.472 -26.396 1.00 90.06 412 GLN A O 1
ATOM 3092 N N . GLY A 1 413 ? 5.525 10.278 -27.258 1.00 88.94 413 GLY A N 1
ATOM 3093 C CA . GLY A 1 413 ? 6.295 11.187 -26.412 1.00 88.94 413 GLY A CA 1
ATOM 3094 C C . GLY A 1 413 ? 6.247 12.644 -26.848 1.00 88.94 413 GLY A C 1
ATOM 3095 O O . GLY A 1 413 ? 5.647 12.998 -27.863 1.00 88.94 413 GLY A O 1
ATOM 3096 N N . TYR A 1 414 ? 6.890 13.511 -26.064 1.00 85.69 414 TYR A N 1
ATOM 3097 C CA . TYR A 1 414 ? 6.934 14.956 -26.311 1.00 85.69 414 TYR A CA 1
ATOM 3098 C C . TYR A 1 414 ? 7.623 15.326 -27.620 1.00 85.69 414 TYR A C 1
ATOM 3100 O O . TYR A 1 414 ? 7.333 16.386 -28.173 1.00 85.69 414 TYR A O 1
ATOM 3108 N N . HIS A 1 415 ? 8.480 14.445 -28.131 1.00 84.06 415 HIS A N 1
ATOM 3109 C CA . HIS A 1 415 ? 9.091 14.592 -29.439 1.00 84.06 415 HIS A CA 1
ATOM 3110 C C . HIS A 1 415 ? 8.052 14.657 -30.570 1.00 84.06 415 HIS A C 1
ATOM 3112 O O . HIS A 1 415 ? 8.150 15.500 -31.461 1.00 84.06 415 HIS A O 1
ATOM 3118 N N . PHE A 1 416 ? 7.020 13.813 -30.490 1.00 80.94 416 PHE A N 1
ATOM 3119 C CA . PHE A 1 416 ? 5.944 13.716 -31.481 1.00 80.94 416 PHE A CA 1
ATOM 3120 C C . PHE A 1 416 ? 4.846 14.760 -31.257 1.00 80.94 416 PHE A C 1
ATOM 3122 O O . PHE A 1 416 ? 4.207 15.234 -32.197 1.00 80.94 416 PHE A O 1
ATOM 3129 N N . GLY A 1 417 ? 4.649 15.156 -30.002 1.00 82.31 417 GLY A N 1
ATOM 3130 C CA . GLY A 1 417 ? 3.731 16.212 -29.611 1.00 82.31 417 GLY A CA 1
ATOM 3131 C C . GLY A 1 417 ? 3.403 16.143 -28.126 1.00 82.31 417 GLY A C 1
ATOM 3132 O O . GLY A 1 417 ? 3.317 15.067 -27.531 1.00 82.31 417 GLY A O 1
ATOM 3133 N N . MET A 1 418 ? 3.196 17.306 -27.511 1.00 85.56 418 MET A N 1
ATOM 3134 C CA . MET A 1 418 ? 2.625 17.350 -26.166 1.00 85.56 418 MET A CA 1
ATOM 3135 C C . MET A 1 418 ? 1.134 16.983 -26.209 1.00 85.56 418 MET A C 1
ATOM 3137 O O . MET A 1 418 ? 0.478 17.262 -27.216 1.00 85.56 418 MET A O 1
ATOM 3141 N N . PRO A 1 419 ? 0.573 16.426 -25.118 1.00 90.12 419 PRO A N 1
ATOM 3142 C CA . PRO A 1 419 ? -0.868 16.259 -24.985 1.00 90.12 419 PRO A CA 1
ATOM 3143 C C . PRO A 1 419 ? -1.596 17.582 -25.254 1.00 90.12 419 PRO A C 1
ATOM 3145 O O . PRO A 1 419 ? -1.371 18.574 -24.556 1.00 90.12 419 PRO A O 1
ATOM 3148 N N . ALA A 1 420 ? -2.462 17.594 -26.262 1.00 90.56 420 ALA A N 1
ATOM 3149 C CA . ALA A 1 420 ? -3.145 18.792 -26.743 1.00 90.56 420 ALA A CA 1
ATOM 3150 C C . ALA A 1 420 ? -4.622 18.499 -27.024 1.00 90.56 420 ALA A C 1
ATOM 3152 O O . ALA A 1 420 ? -5.067 17.354 -26.985 1.00 90.56 420 ALA A O 1
ATOM 3153 N N . THR A 1 421 ? -5.437 19.523 -27.260 1.00 92.38 421 THR A N 1
ATOM 3154 C CA . THR A 1 421 ? -6.859 19.287 -27.537 1.00 92.38 421 THR A CA 1
ATOM 3155 C C . THR A 1 421 ? -7.037 18.535 -28.865 1.00 92.38 421 THR A C 1
ATOM 3157 O O . THR A 1 421 ? -6.241 18.722 -29.790 1.00 92.38 421 THR A O 1
ATOM 3160 N N . PRO A 1 422 ? -8.106 17.733 -29.036 1.00 90.38 422 PRO A N 1
ATOM 3161 C CA . PRO A 1 422 ? -8.340 17.010 -30.284 1.00 90.38 422 PRO A CA 1
ATOM 3162 C C . PRO A 1 422 ? -8.324 17.893 -31.535 1.00 90.38 422 PRO A C 1
ATOM 3164 O O . PRO A 1 422 ? -7.861 17.462 -32.583 1.00 90.38 422 PRO A O 1
ATOM 3167 N N . ALA A 1 423 ? -8.787 19.141 -31.426 1.00 87.12 423 ALA A N 1
ATOM 3168 C CA . ALA A 1 423 ? -8.785 20.095 -32.533 1.00 87.12 423 ALA A CA 1
ATOM 3169 C C . ALA A 1 423 ? -7.376 20.589 -32.912 1.00 87.12 423 ALA A C 1
ATOM 3171 O O . ALA A 1 423 ? -7.141 20.899 -34.077 1.00 87.12 423 ALA A O 1
ATOM 3172 N N . GLU A 1 424 ? -6.453 20.669 -31.951 1.00 86.19 424 GLU A N 1
ATOM 3173 C CA . GLU A 1 424 ? -5.055 21.049 -32.192 1.00 86.19 424 GLU A CA 1
ATOM 3174 C C . GLU A 1 424 ? -4.258 19.899 -32.814 1.00 86.19 424 GLU A C 1
ATOM 3176 O O . GLU A 1 424 ? -3.374 20.142 -33.633 1.00 86.19 424 GLU A O 1
ATOM 3181 N N . VAL A 1 425 ? -4.599 18.656 -32.464 1.00 84.62 425 VAL A N 1
ATOM 3182 C CA . VAL A 1 425 ? -3.936 17.453 -32.985 1.00 84.62 425 VAL A CA 1
ATOM 3183 C C . VAL A 1 425 ? -4.498 17.024 -34.345 1.00 84.62 425 VAL A C 1
ATOM 3185 O O . VAL A 1 425 ? -3.746 16.540 -35.183 1.00 84.62 425 VAL A O 1
ATOM 3188 N N . GLU A 1 426 ? -5.785 17.258 -34.627 1.00 83.81 426 GLU A N 1
ATOM 3189 C CA . GLU A 1 426 ? -6.468 16.839 -35.868 1.00 83.81 426 GLU A CA 1
ATOM 3190 C C . GLU A 1 426 ? -5.734 17.205 -37.185 1.00 83.81 426 GLU A C 1
ATOM 3192 O O . GLU A 1 426 ? -5.726 16.374 -38.099 1.00 83.81 426 GLU A O 1
ATOM 3197 N N . PRO A 1 427 ? -5.073 18.375 -37.329 1.00 78.38 427 PRO A N 1
ATOM 3198 C CA . PRO A 1 427 ? -4.242 18.675 -38.498 1.00 78.38 427 PRO A CA 1
ATOM 3199 C C . PRO A 1 427 ? -2.990 17.793 -38.618 1.00 78.38 427 PRO A C 1
ATOM 3201 O O . PRO A 1 427 ? -2.588 17.466 -39.734 1.00 78.38 427 PRO A O 1
ATOM 3204 N N . LEU A 1 428 ? -2.390 17.405 -37.489 1.00 72.69 428 LEU A N 1
ATOM 3205 C CA . LEU A 1 428 ? -1.176 16.584 -37.424 1.00 72.69 428 LEU A CA 1
ATOM 3206 C C . LEU A 1 428 ? -1.463 15.129 -37.805 1.00 72.69 428 LEU A C 1
ATOM 3208 O O . LEU A 1 428 ? -0.631 14.487 -38.429 1.00 72.69 428 LEU A O 1
ATOM 3212 N N . LEU A 1 429 ? -2.683 14.646 -37.549 1.00 74.69 429 LEU A N 1
ATOM 3213 C CA . LEU A 1 429 ? -3.126 13.286 -37.893 1.00 74.69 429 LEU A CA 1
ATOM 3214 C C . LEU A 1 429 ? -3.157 12.989 -39.406 1.00 74.69 429 LEU A C 1
ATOM 3216 O O . LEU A 1 429 ? -3.399 11.853 -39.813 1.00 74.69 429 LEU A O 1
ATOM 3220 N N . LYS A 1 430 ? -3.021 14.003 -40.268 1.00 69.38 430 LYS A N 1
ATOM 3221 C CA . LYS A 1 430 ? -3.052 13.858 -41.737 1.00 69.38 430 LYS A CA 1
ATOM 3222 C C . LYS A 1 430 ? -1.669 13.896 -42.377 1.00 69.38 430 LYS A C 1
ATOM 3224 O O . LYS A 1 430 ? -1.567 13.712 -43.589 1.00 69.38 430 LYS A O 1
ATOM 3229 N N . LEU A 1 431 ? -0.643 14.190 -41.591 1.00 64.69 431 LEU A N 1
ATOM 3230 C CA . LEU A 1 431 ? 0.733 14.274 -42.043 1.00 64.69 431 LEU A CA 1
ATOM 3231 C C . LEU A 1 431 ? 1.471 13.034 -41.522 1.00 64.69 431 LEU A C 1
ATOM 3233 O O . LEU A 1 431 ? 1.229 12.650 -40.377 1.00 64.69 431 LEU A O 1
ATOM 3237 N N . PRO A 1 432 ? 2.377 12.423 -42.309 1.00 64.44 432 PRO A N 1
ATOM 3238 C CA . PRO A 1 432 ? 3.441 11.638 -41.704 1.00 64.44 432 PRO A CA 1
ATOM 3239 C C . PRO A 1 432 ? 4.136 12.566 -40.710 1.00 64.44 432 PRO A C 1
ATOM 3241 O O . PRO A 1 432 ? 4.560 13.666 -41.087 1.00 64.44 432 PRO A O 1
ATOM 3244 N N . TRP A 1 433 ? 4.195 12.179 -39.440 1.00 59.97 433 TRP A N 1
ATOM 3245 C CA . TRP A 1 433 ? 5.098 12.856 -38.537 1.00 59.97 433 TRP A CA 1
ATOM 3246 C C . TRP A 1 433 ? 6.498 12.424 -38.955 1.00 59.97 433 TRP A C 1
ATOM 3248 O O . TRP A 1 433 ? 6.920 11.288 -38.769 1.00 59.97 433 TRP A O 1
ATOM 3258 N N . CYS A 1 434 ? 7.188 13.329 -39.629 1.00 48.88 434 CYS A N 1
ATOM 3259 C CA . CYS A 1 434 ? 8.555 13.124 -40.030 1.00 48.88 434 CYS A CA 1
ATOM 3260 C C . CYS A 1 434 ? 9.232 14.500 -40.039 1.00 48.88 434 CYS A C 1
ATOM 3262 O O . CYS A 1 434 ? 8.948 15.375 -40.856 1.00 48.88 434 CYS A O 1
ATOM 3264 N N . GLY A 1 435 ? 10.140 14.726 -39.090 1.00 47.78 435 GLY A N 1
ATOM 3265 C CA . GLY A 1 435 ? 11.087 15.845 -39.154 1.00 47.78 435 GLY A CA 1
ATOM 3266 C C . GLY A 1 435 ? 12.078 15.744 -40.331 1.00 47.78 435 GLY A C 1
ATOM 3267 O O . GLY A 1 435 ? 12.979 16.570 -40.435 1.00 47.78 435 GLY A O 1
ATOM 3268 N N . ALA A 1 436 ? 11.920 14.751 -41.210 1.00 38.31 436 ALA A N 1
ATOM 3269 C CA . ALA A 1 436 ? 12.670 14.478 -42.435 1.00 38.31 436 ALA A CA 1
ATOM 3270 C C . ALA A 1 436 ? 11.712 13.835 -43.460 1.00 38.31 436 ALA A C 1
ATOM 3272 O O . ALA A 1 436 ? 10.691 13.315 -43.043 1.00 38.31 436 ALA A O 1
ATOM 3273 N N . ASP A 1 437 ? 11.981 13.866 -44.770 1.00 30.98 437 ASP A N 1
ATOM 3274 C CA . ASP A 1 437 ? 11.131 13.188 -45.772 1.00 30.98 437 ASP A CA 1
ATOM 3275 C C . ASP A 1 437 ? 10.834 11.721 -45.378 1.00 30.98 437 ASP A C 1
ATOM 3277 O O . ASP A 1 437 ? 11.710 11.072 -44.796 1.00 30.98 437 ASP A O 1
ATOM 3281 N N . PRO A 1 438 ? 9.639 11.172 -45.696 1.00 32.94 438 PRO A N 1
ATOM 3282 C CA . PRO A 1 438 ? 9.356 9.762 -45.449 1.00 32.94 438 PRO A CA 1
ATOM 3283 C C . PRO A 1 438 ? 10.462 8.924 -46.097 1.00 32.94 438 PRO A C 1
ATOM 3285 O O . PRO A 1 438 ? 10.901 9.279 -47.202 1.00 32.94 438 PRO A O 1
ATOM 3288 N N . PRO A 1 439 ? 10.909 7.808 -45.491 1.00 33.44 439 PRO A N 1
ATOM 3289 C CA . PRO A 1 439 ? 11.664 6.850 -46.264 1.00 33.44 439 PRO A CA 1
ATOM 3290 C C . PRO A 1 439 ? 10.751 6.471 -47.430 1.00 33.44 439 PRO A C 1
ATOM 3292 O O . PRO A 1 439 ? 9.690 5.865 -47.261 1.00 33.44 439 PRO A O 1
ATOM 3295 N N . GLY A 1 440 ? 11.139 6.883 -48.642 1.00 32.84 440 GLY A N 1
ATOM 3296 C CA . GLY A 1 440 ? 10.609 6.263 -49.844 1.00 32.84 440 GLY A CA 1
ATOM 3297 C C . GLY A 1 440 ? 10.718 4.747 -49.668 1.00 32.84 440 GLY A C 1
ATOM 3298 O O . GLY A 1 440 ? 11.571 4.305 -48.889 1.00 32.84 440 GLY A O 1
ATOM 3299 N N . PRO A 1 441 ? 9.868 3.952 -50.346 1.00 29.25 441 PRO A N 1
ATOM 3300 C CA . PRO A 1 441 ? 9.935 2.495 -50.255 1.00 29.25 441 PRO A CA 1
ATOM 3301 C C . PRO A 1 441 ? 11.405 2.093 -50.258 1.00 29.25 441 PRO A C 1
ATOM 3303 O O . PRO A 1 441 ? 12.130 2.540 -51.147 1.00 29.25 441 PRO A O 1
ATOM 3306 N N . LEU A 1 442 ? 11.850 1.391 -49.208 1.00 33.03 442 LEU A N 1
ATOM 3307 C CA . LEU A 1 442 ? 13.236 0.961 -49.023 1.00 33.03 442 LEU A CA 1
ATOM 3308 C C . LEU A 1 442 ? 13.615 0.060 -50.200 1.00 33.03 442 LEU A C 1
ATOM 3310 O O . LEU A 1 442 ? 13.459 -1.152 -50.136 1.00 33.03 442 LEU A O 1
ATOM 3314 N N . LEU A 1 443 ? 13.971 0.714 -51.305 1.00 35.88 443 LEU A N 1
ATOM 3315 C CA . LEU A 1 443 ? 14.359 0.252 -52.632 1.00 35.88 443 LEU A CA 1
ATOM 3316 C C . LEU A 1 443 ? 14.360 1.482 -53.574 1.00 35.88 443 LEU A C 1
ATOM 3318 O O . LEU A 1 443 ? 13.548 1.532 -54.490 1.00 35.88 443 LEU A O 1
ATOM 3322 N N . SER A 1 444 ? 15.238 2.482 -53.372 1.00 34.78 444 SER A N 1
ATOM 3323 C CA . SER A 1 444 ? 15.780 3.307 -54.490 1.00 34.78 444 SER A CA 1
ATOM 3324 C C . SER A 1 444 ? 16.730 4.456 -54.085 1.00 34.78 444 SER A C 1
ATOM 3326 O O . SER A 1 444 ? 16.578 5.571 -54.587 1.00 34.78 444 SER A O 1
ATOM 3328 N N . SER A 1 445 ? 17.730 4.245 -53.224 1.00 32.09 445 SER A N 1
ATOM 3329 C CA . SER A 1 445 ? 18.859 5.202 -53.133 1.00 32.09 445 SER A CA 1
ATOM 3330 C C . SER A 1 445 ? 20.226 4.606 -53.469 1.00 32.09 445 SER A C 1
ATOM 3332 O O . SER A 1 445 ? 21.194 5.354 -53.579 1.00 32.09 445 SER A O 1
ATOM 3334 N N . ILE A 1 446 ? 20.294 3.307 -53.768 1.00 34.62 446 ILE A N 1
ATOM 3335 C CA . ILE A 1 446 ? 21.433 2.721 -54.477 1.00 34.62 446 ILE A CA 1
ATOM 3336 C C . ILE A 1 446 ? 21.088 2.721 -55.976 1.00 34.62 446 ILE A C 1
ATOM 3338 O O . ILE A 1 446 ? 20.003 2.297 -56.367 1.00 34.62 446 ILE A O 1
ATOM 3342 N N . ASP A 1 447 ? 22.013 3.217 -56.796 1.00 41.25 447 ASP A N 1
ATOM 3343 C CA . ASP A 1 447 ? 22.046 3.112 -58.262 1.00 41.25 447 ASP A CA 1
ATOM 3344 C C . ASP A 1 447 ? 21.125 3.993 -59.127 1.00 41.25 447 ASP A C 1
ATOM 3346 O O . ASP A 1 447 ? 20.273 3.523 -59.876 1.00 41.25 447 ASP A O 1
ATOM 3350 N N . ARG A 1 448 ? 21.450 5.291 -59.207 1.00 40.16 448 ARG A N 1
ATOM 3351 C CA . ARG A 1 448 ? 21.289 6.057 -60.467 1.00 40.16 448 ARG A CA 1
ATOM 3352 C C . ARG A 1 448 ? 22.593 6.323 -61.227 1.00 40.16 448 ARG A C 1
ATOM 3354 O O . ARG A 1 448 ? 22.553 6.911 -62.300 1.00 40.16 448 ARG A O 1
ATOM 3361 N N . ARG A 1 449 ? 23.743 5.863 -60.721 1.00 45.09 449 ARG A N 1
ATOM 3362 C CA . ARG A 1 449 ? 25.045 5.976 -61.414 1.00 45.09 449 ARG A CA 1
ATOM 3363 C C . ARG A 1 449 ? 25.267 4.849 -62.439 1.00 45.09 449 ARG A C 1
ATOM 3365 O O . ARG A 1 449 ? 25.969 5.053 -63.424 1.00 45.09 449 ARG A O 1
ATOM 3372 N N . ALA A 1 450 ? 24.625 3.692 -62.250 1.00 38.78 450 ALA A N 1
ATOM 3373 C CA . ALA A 1 450 ? 24.760 2.517 -63.116 1.00 38.78 450 ALA A CA 1
ATOM 3374 C C . ALA A 1 450 ? 24.067 2.643 -64.489 1.00 38.78 450 ALA A C 1
ATOM 3376 O O . ALA A 1 450 ? 24.463 1.965 -65.438 1.00 38.78 450 ALA A O 1
ATOM 3377 N N . ASP A 1 451 ? 23.055 3.506 -64.618 1.00 38.22 451 ASP A N 1
ATOM 3378 C CA . ASP A 1 451 ? 22.246 3.608 -65.841 1.00 38.22 451 ASP A CA 1
ATOM 3379 C C . ASP A 1 451 ? 22.945 4.369 -66.989 1.00 38.22 451 ASP A C 1
ATOM 3381 O O . ASP A 1 451 ? 22.523 4.255 -68.141 1.00 38.22 451 ASP A O 1
ATOM 3385 N N . GLU A 1 452 ? 24.034 5.101 -66.715 1.00 42.59 452 GLU A N 1
ATOM 3386 C CA . GLU A 1 452 ? 24.709 5.969 -67.700 1.00 42.59 452 GLU A CA 1
ATOM 3387 C C . GLU A 1 452 ? 26.095 5.466 -68.162 1.00 42.59 452 GLU A C 1
ATOM 3389 O O . GLU A 1 452 ? 26.703 6.069 -69.048 1.00 42.59 452 GLU A O 1
ATOM 3394 N N . LEU A 1 453 ? 26.597 4.340 -67.634 1.00 42.19 453 LEU A N 1
ATOM 3395 C CA . LEU A 1 453 ? 27.936 3.814 -67.949 1.00 42.19 453 LEU A CA 1
ATOM 3396 C C . LEU A 1 453 ? 27.931 2.885 -69.188 1.00 42.19 453 LEU A C 1
ATOM 3398 O O . LEU A 1 453 ? 27.340 1.796 -69.150 1.00 42.19 453 LEU A O 1
ATOM 3402 N N . PRO A 1 454 ? 28.621 3.238 -70.295 1.00 37.69 454 PRO A N 1
ATOM 3403 C CA . PRO A 1 454 ? 28.690 2.390 -71.484 1.00 37.69 454 PRO A CA 1
ATOM 3404 C C . PRO A 1 454 ? 29.427 1.074 -71.180 1.00 37.69 454 PRO A C 1
ATOM 3406 O O . PRO A 1 454 ? 30.638 1.065 -70.986 1.00 37.69 454 PRO A O 1
ATOM 3409 N N . GLY A 1 455 ? 28.700 -0.049 -71.161 1.00 44.12 455 GLY A N 1
ATOM 3410 C CA . GLY A 1 455 ? 29.263 -1.397 -70.960 1.00 44.12 455 GLY A CA 1
ATOM 3411 C C . GLY A 1 455 ? 28.843 -2.119 -69.671 1.00 44.12 455 GLY A C 1
ATOM 3412 O O . GLY A 1 455 ? 29.070 -3.321 -69.574 1.00 44.12 455 GLY A O 1
ATOM 3413 N N . PHE A 1 456 ? 28.158 -1.446 -68.736 1.00 42.59 456 PHE A N 1
ATOM 3414 C CA . PHE A 1 456 ? 27.674 -2.018 -67.460 1.00 42.59 456 PHE A CA 1
ATOM 3415 C C . PHE A 1 456 ? 26.154 -2.310 -67.421 1.00 42.59 456 PHE A C 1
ATOM 3417 O O . PHE A 1 456 ? 25.592 -2.603 -66.373 1.00 42.59 456 PHE A O 1
ATOM 3424 N N . GLY A 1 457 ? 25.460 -2.303 -68.563 1.00 41.34 457 GLY A N 1
ATOM 3425 C CA . GLY A 1 457 ? 23.991 -2.417 -68.634 1.00 41.34 457 GLY A CA 1
ATOM 3426 C C . GLY A 1 457 ? 23.380 -3.820 -68.459 1.00 41.34 457 GLY A C 1
ATOM 3427 O O . GLY A 1 457 ? 22.203 -4.008 -68.775 1.00 41.34 457 GLY A O 1
ATOM 3428 N N . SER A 1 458 ? 24.136 -4.834 -68.017 1.00 40.66 458 SER A N 1
ATOM 3429 C CA . SER A 1 458 ? 23.590 -6.189 -67.833 1.00 40.66 458 SER A CA 1
ATOM 3430 C C . SER A 1 458 ? 22.963 -6.361 -66.436 1.00 40.66 458 SER A C 1
ATOM 3432 O O . SER A 1 458 ? 23.471 -5.816 -65.457 1.00 40.66 458 SER A O 1
ATOM 3434 N N . PRO A 1 459 ? 21.886 -7.157 -66.275 1.00 37.31 459 PRO A N 1
ATOM 3435 C CA . PRO A 1 459 ? 21.315 -7.465 -64.958 1.00 37.31 459 PRO A CA 1
ATOM 3436 C C . PRO A 1 459 ? 22.334 -8.032 -63.955 1.00 37.31 459 PRO A C 1
ATOM 3438 O O . PRO A 1 459 ? 22.214 -7.789 -62.760 1.00 37.31 459 PRO A O 1
ATOM 3441 N N . ARG A 1 460 ? 23.363 -8.740 -64.441 1.00 37.28 460 ARG A N 1
ATOM 3442 C CA . ARG A 1 460 ? 24.459 -9.294 -63.633 1.00 37.28 460 ARG A CA 1
ATOM 3443 C C . ARG A 1 460 ? 25.420 -8.215 -63.121 1.00 37.28 460 ARG A C 1
ATOM 3445 O O . ARG A 1 460 ? 25.935 -8.347 -62.019 1.00 37.28 460 ARG A O 1
ATOM 3452 N N . ALA A 1 461 ? 25.629 -7.152 -63.895 1.00 41.31 461 ALA A N 1
ATOM 3453 C CA . ALA A 1 461 ? 26.466 -6.019 -63.517 1.00 41.31 461 ALA A CA 1
ATOM 3454 C C . ALA A 1 461 ? 25.818 -5.165 -62.410 1.00 41.31 461 ALA A C 1
ATOM 3456 O O . ALA A 1 461 ? 26.499 -4.786 -61.465 1.00 41.31 461 ALA A O 1
ATOM 3457 N N . ARG A 1 462 ? 24.490 -4.979 -62.453 1.00 44.75 462 ARG A N 1
ATOM 3458 C CA . ARG A 1 462 ? 23.717 -4.343 -61.364 1.00 44.75 462 ARG A CA 1
ATOM 3459 C C . ARG A 1 462 ? 23.730 -5.154 -60.064 1.00 44.75 462 ARG A C 1
ATOM 3461 O O . ARG A 1 462 ? 23.818 -4.596 -58.982 1.00 44.75 462 ARG A O 1
ATOM 3468 N N . LEU A 1 463 ? 23.692 -6.482 -60.174 1.00 38.06 463 LEU A N 1
ATOM 3469 C CA . LEU A 1 463 ? 23.745 -7.387 -59.020 1.00 38.06 463 LEU A CA 1
ATOM 3470 C C . LEU A 1 463 ? 25.146 -7.430 -58.374 1.00 38.06 463 LEU A C 1
ATOM 3472 O O . LEU A 1 463 ? 25.257 -7.616 -57.169 1.00 38.06 463 LEU A O 1
ATOM 3476 N N . LEU A 1 464 ? 26.204 -7.221 -59.167 1.00 43.53 464 LEU A N 1
ATOM 3477 C CA . LEU A 1 464 ? 27.581 -7.070 -58.683 1.00 43.53 464 LEU A CA 1
ATOM 3478 C C . LEU A 1 464 ? 27.817 -5.710 -58.008 1.00 43.53 464 LEU A C 1
ATOM 3480 O O . LEU A 1 464 ? 28.438 -5.682 -56.954 1.00 43.53 464 LEU A O 1
ATOM 3484 N N . LEU A 1 465 ? 27.287 -4.614 -58.563 1.00 48.19 465 LEU A N 1
ATOM 3485 C CA . LEU A 1 465 ? 27.376 -3.275 -57.957 1.00 48.19 465 LEU A CA 1
ATOM 3486 C C . LEU A 1 465 ? 26.674 -3.218 -56.591 1.00 48.19 465 LEU A C 1
ATOM 3488 O O . LEU A 1 465 ? 27.283 -2.803 -55.610 1.00 48.19 465 LEU A O 1
ATOM 3492 N N . ALA A 1 466 ? 25.460 -3.770 -56.492 1.00 45.97 466 ALA A N 1
ATOM 3493 C CA . ALA A 1 466 ? 24.748 -3.893 -55.218 1.00 45.97 466 ALA A CA 1
ATOM 3494 C C . ALA A 1 466 ? 25.483 -4.780 -54.192 1.00 45.97 466 ALA A C 1
ATOM 3496 O O . ALA A 1 466 ? 25.400 -4.537 -52.990 1.00 45.97 466 ALA A O 1
ATOM 3497 N N . ALA A 1 467 ? 26.220 -5.802 -54.645 1.00 42.50 467 ALA A N 1
ATOM 3498 C CA . ALA A 1 467 ? 27.051 -6.613 -53.761 1.00 42.50 467 ALA A CA 1
ATOM 3499 C C . ALA A 1 467 ? 28.267 -5.826 -53.241 1.00 42.50 467 ALA A C 1
ATOM 3501 O O . ALA A 1 467 ? 28.608 -5.966 -52.070 1.00 42.50 467 ALA A O 1
ATOM 3502 N N . PHE A 1 468 ? 28.893 -4.974 -54.060 1.00 52.62 468 PHE A N 1
ATOM 3503 C CA . PHE A 1 468 ? 30.076 -4.197 -53.668 1.00 52.62 468 PHE A CA 1
ATOM 3504 C C . PHE A 1 468 ? 29.787 -3.061 -52.677 1.00 52.62 468 PHE A C 1
ATOM 3506 O O . PHE A 1 468 ? 30.648 -2.766 -51.850 1.00 52.62 468 PHE A O 1
ATOM 3513 N N . ASP A 1 469 ? 28.583 -2.483 -52.684 1.00 49.91 469 ASP A N 1
ATOM 3514 C CA . ASP A 1 469 ? 28.178 -1.480 -51.682 1.00 49.91 469 ASP A CA 1
ATOM 3515 C C . ASP A 1 469 ? 27.929 -2.082 -50.287 1.00 49.91 469 ASP A C 1
ATOM 3517 O O . ASP A 1 469 ? 27.955 -1.366 -49.290 1.00 49.91 469 ASP A O 1
ATOM 3521 N N . SER A 1 470 ? 27.736 -3.403 -50.197 1.00 43.50 470 SER A N 1
ATOM 3522 C CA . SER A 1 470 ? 27.616 -4.126 -48.920 1.00 43.50 470 SER A CA 1
ATOM 3523 C C . SER A 1 470 ? 28.958 -4.604 -48.345 1.00 43.50 470 SER A C 1
ATOM 3525 O O . SER A 1 470 ? 29.006 -5.128 -47.233 1.00 43.50 470 SER A O 1
ATOM 3527 N N . VAL A 1 471 ? 30.051 -4.460 -49.102 1.00 54.97 471 VAL A N 1
ATOM 3528 C CA . VAL A 1 471 ? 31.387 -4.922 -48.707 1.00 54.97 471 VAL A CA 1
ATOM 3529 C C . VAL A 1 471 ? 32.089 -3.836 -47.892 1.00 54.97 471 VAL A C 1
ATOM 3531 O O . VAL A 1 471 ? 32.154 -2.683 -48.305 1.00 54.97 471 VAL A O 1
ATOM 3534 N N . HIS A 1 472 ? 32.634 -4.226 -46.736 1.00 60.16 472 HIS A N 1
ATOM 3535 C CA . HIS A 1 472 ? 33.337 -3.322 -45.819 1.00 60.16 472 HIS A CA 1
ATOM 3536 C C . HIS A 1 472 ? 34.713 -2.852 -46.321 1.00 60.16 472 HIS A C 1
ATOM 3538 O O . HIS A 1 472 ? 35.192 -1.824 -45.854 1.00 60.16 472 HIS A O 1
ATOM 3544 N N . ASP A 1 473 ? 35.339 -3.583 -47.246 1.00 78.19 473 ASP A N 1
ATOM 3545 C CA . ASP A 1 473 ? 36.605 -3.192 -47.873 1.00 78.19 473 ASP A CA 1
ATOM 3546 C C . ASP A 1 473 ? 36.362 -2.142 -48.976 1.00 78.19 473 ASP A C 1
ATOM 3548 O O . ASP A 1 473 ? 35.351 -2.186 -49.691 1.00 78.19 473 ASP A O 1
ATOM 3552 N N . ALA A 1 474 ? 37.300 -1.212 -49.157 1.00 81.06 474 ALA A N 1
ATOM 3553 C CA . ALA A 1 474 ? 37.225 -0.217 -50.218 1.00 81.06 474 ALA A CA 1
ATOM 3554 C C . ALA A 1 474 ? 37.363 -0.880 -51.600 1.00 81.06 474 ALA A C 1
ATOM 3556 O O . ALA A 1 474 ? 38.365 -1.525 -51.918 1.00 81.06 474 ALA A O 1
ATOM 3557 N N . VAL A 1 475 ? 36.351 -0.699 -52.450 1.00 80.62 475 VAL A N 1
ATOM 3558 C CA . VAL A 1 475 ? 36.301 -1.250 -53.809 1.00 80.62 475 VAL A CA 1
ATOM 3559 C C . VAL A 1 475 ? 36.450 -0.125 -54.824 1.00 80.62 475 VAL A C 1
ATOM 3561 O O . VAL A 1 475 ? 35.704 0.852 -54.793 1.00 80.62 475 VAL A O 1
ATOM 3564 N N . VAL A 1 476 ? 37.383 -0.291 -55.762 1.00 83.62 476 VAL A N 1
ATOM 3565 C CA . VAL A 1 476 ? 37.589 0.607 -56.906 1.00 83.62 476 VAL A CA 1
ATOM 3566 C C . VAL A 1 476 ? 37.569 -0.213 -58.190 1.00 83.62 476 VAL A C 1
ATOM 3568 O O . VAL A 1 476 ? 38.237 -1.240 -58.290 1.00 83.62 476 VAL A O 1
ATOM 3571 N N . VAL A 1 477 ? 36.826 0.239 -59.196 1.00 79.62 477 VAL A N 1
ATOM 3572 C CA . VAL A 1 477 ? 36.797 -0.384 -60.524 1.00 79.62 477 VAL A CA 1
ATOM 3573 C C . VAL A 1 477 ? 37.367 0.594 -61.541 1.00 79.62 477 VAL A C 1
ATOM 3575 O O . VAL A 1 477 ? 36.927 1.742 -61.609 1.00 79.62 477 VAL A O 1
ATOM 3578 N N . THR A 1 478 ? 38.323 0.143 -62.353 1.00 82.56 478 THR A N 1
ATOM 3579 C CA . THR A 1 478 ? 38.938 0.940 -63.430 1.00 82.56 478 THR A CA 1
ATOM 3580 C C . THR A 1 478 ? 38.719 0.286 -64.794 1.00 82.56 478 THR A C 1
ATOM 3582 O O . THR A 1 478 ? 38.462 -0.915 -64.889 1.00 82.56 478 THR A O 1
ATOM 3585 N N . ALA A 1 479 ? 38.778 1.054 -65.882 1.00 79.62 479 ALA A N 1
ATOM 3586 C CA . ALA A 1 479 ? 38.681 0.497 -67.235 1.00 79.62 479 ALA A CA 1
ATOM 3587 C C . ALA A 1 479 ? 39.940 -0.309 -67.616 1.00 79.62 479 ALA A C 1
ATOM 3589 O O . ALA A 1 479 ? 41.054 0.068 -67.274 1.00 79.62 479 ALA A O 1
ATOM 3590 N N . ALA A 1 480 ? 39.802 -1.384 -68.401 1.00 73.31 480 ALA A N 1
ATOM 3591 C CA . ALA A 1 480 ? 40.949 -2.208 -68.815 1.00 73.31 480 ALA A CA 1
ATOM 3592 C C . ALA A 1 480 ? 41.960 -1.481 -69.724 1.00 73.31 480 ALA A C 1
ATOM 3594 O O . ALA A 1 480 ? 43.097 -1.934 -69.851 1.00 73.31 480 ALA A O 1
ATOM 3595 N N . HIS A 1 481 ? 41.545 -0.401 -70.394 1.00 67.12 481 HIS A N 1
ATOM 3596 C CA . HIS A 1 481 ? 42.383 0.380 -71.305 1.00 67.12 481 HIS A CA 1
ATOM 3597 C C . HIS A 1 481 ? 42.189 1.875 -71.034 1.00 67.12 481 HIS A C 1
ATOM 3599 O O . HIS A 1 481 ? 41.074 2.388 -71.135 1.00 67.12 481 HIS A O 1
ATOM 3605 N N . GLY A 1 482 ? 43.285 2.565 -70.728 1.00 55.75 482 GLY A N 1
ATOM 3606 C CA . GLY A 1 482 ? 43.351 4.017 -70.588 1.00 55.75 482 GLY A CA 1
ATOM 3607 C C . GLY A 1 482 ? 44.265 4.637 -71.642 1.00 55.75 482 GLY A C 1
ATOM 3608 O O . GLY A 1 482 ? 45.092 3.947 -72.236 1.00 55.75 482 GLY A O 1
ATOM 3609 N N . GLY A 1 483 ? 44.096 5.931 -71.914 1.00 54.62 483 GLY A N 1
ATOM 3610 C CA . GLY A 1 483 ? 44.998 6.683 -72.793 1.00 54.62 483 GLY A CA 1
ATOM 3611 C C . GLY A 1 483 ? 46.388 6.883 -72.171 1.00 54.62 483 GLY A C 1
ATOM 3612 O O . GLY A 1 483 ? 46.777 6.188 -71.239 1.00 54.62 483 GLY A O 1
ATOM 3613 N N . ALA A 1 484 ? 47.132 7.889 -72.641 1.00 43.41 484 ALA A N 1
ATOM 3614 C CA . ALA A 1 484 ? 48.484 8.217 -72.156 1.00 43.41 484 ALA A CA 1
ATOM 3615 C C . ALA A 1 484 ? 48.581 8.579 -70.653 1.00 43.41 484 ALA A C 1
ATOM 3617 O O . ALA A 1 484 ? 49.674 8.846 -70.168 1.00 43.41 484 ALA A O 1
ATOM 3618 N N . THR A 1 485 ? 47.455 8.619 -69.940 1.00 49.62 485 THR A N 1
ATOM 3619 C CA . THR A 1 485 ? 47.315 9.027 -68.538 1.00 49.62 485 THR A CA 1
ATOM 3620 C C . THR A 1 485 ? 46.920 7.881 -67.603 1.00 49.62 485 THR A C 1
ATOM 3622 O O . THR A 1 485 ? 46.633 8.159 -66.451 1.00 49.62 485 THR A O 1
ATOM 3625 N N . GLY A 1 486 ? 46.863 6.628 -68.074 1.00 66.25 486 GLY A N 1
ATOM 3626 C CA . GLY A 1 486 ? 46.465 5.464 -67.266 1.00 66.25 486 GLY A CA 1
ATOM 3627 C C . GLY A 1 486 ? 44.962 5.144 -67.309 1.00 66.25 486 GLY A C 1
ATOM 3628 O O . GLY A 1 486 ? 44.170 5.853 -67.936 1.00 66.25 486 GLY A O 1
ATOM 3629 N N . ALA A 1 487 ? 44.577 4.017 -66.700 1.00 76.62 487 ALA A N 1
ATOM 3630 C CA . ALA A 1 487 ? 43.206 3.497 -66.679 1.00 76.62 487 ALA A CA 1
ATOM 3631 C C . ALA A 1 487 ? 42.287 4.332 -65.761 1.00 76.62 487 ALA A C 1
ATOM 3633 O O . ALA A 1 487 ? 42.552 4.407 -64.558 1.00 76.62 487 ALA A O 1
ATOM 3634 N N . PRO A 1 488 ? 41.201 4.939 -66.281 1.00 83.12 488 PRO A N 1
ATOM 3635 C CA . PRO A 1 488 ? 40.317 5.760 -65.463 1.00 83.12 488 PRO A CA 1
ATOM 3636 C C . PRO A 1 488 ? 39.472 4.912 -64.507 1.00 83.12 488 PRO A C 1
ATOM 3638 O O . PRO A 1 488 ? 38.982 3.838 -64.874 1.00 83.12 488 PRO A O 1
ATOM 3641 N N . ILE A 1 489 ? 39.258 5.436 -63.301 1.00 84.19 489 ILE A N 1
ATOM 3642 C CA . ILE A 1 489 ? 38.300 4.940 -62.314 1.00 84.19 489 ILE A CA 1
ATOM 3643 C C . ILE A 1 489 ? 36.892 5.155 -62.864 1.00 84.19 489 ILE A C 1
ATOM 3645 O O . ILE A 1 489 ? 36.514 6.269 -63.224 1.00 84.19 489 ILE A O 1
ATOM 3649 N N . VAL A 1 490 ? 36.113 4.080 -62.926 1.00 73.31 490 VAL A N 1
ATOM 3650 C CA . VAL A 1 490 ? 34.727 4.091 -63.408 1.00 73.31 490 VAL A CA 1
ATOM 3651 C C . VAL A 1 490 ? 33.715 3.913 -62.278 1.00 73.31 490 VAL A C 1
ATOM 3653 O O . VAL A 1 490 ? 32.559 4.288 -62.447 1.00 73.31 490 VAL A O 1
ATOM 3656 N N . TYR A 1 491 ? 34.135 3.367 -61.132 1.00 76.12 491 TYR A N 1
ATOM 3657 C CA . TYR A 1 491 ? 33.281 3.183 -59.958 1.00 76.12 491 TYR A CA 1
ATOM 3658 C C . TYR A 1 491 ? 34.108 3.057 -58.670 1.00 76.12 491 TYR A C 1
ATOM 3660 O O . TYR A 1 491 ? 35.210 2.507 -58.689 1.00 76.12 491 TYR A O 1
ATOM 3668 N N . VAL A 1 492 ? 33.541 3.537 -57.562 1.00 78.62 492 VAL A N 1
ATOM 3669 C CA . VAL A 1 492 ? 34.006 3.318 -56.185 1.00 78.62 492 VAL A CA 1
ATOM 3670 C C . VAL A 1 492 ? 32.799 3.068 -55.276 1.00 78.62 492 VAL A C 1
ATOM 3672 O O . VAL A 1 492 ? 31.730 3.621 -55.544 1.00 78.62 492 VAL A O 1
ATOM 3675 N N . ASN A 1 493 ? 32.956 2.250 -54.231 1.00 77.12 493 ASN A N 1
ATOM 3676 C CA . ASN A 1 493 ? 31.892 1.976 -53.252 1.00 77.12 493 ASN A CA 1
ATOM 3677 C C . ASN A 1 493 ? 31.909 2.961 -52.063 1.00 77.12 493 ASN A C 1
ATOM 3679 O O . ASN A 1 493 ? 32.848 3.738 -51.890 1.00 77.12 493 ASN A O 1
ATOM 3683 N N . ALA A 1 494 ? 30.886 2.912 -51.206 1.00 75.69 494 ALA A N 1
ATOM 3684 C CA . ALA A 1 494 ? 30.799 3.776 -50.019 1.00 75.69 494 ALA A CA 1
ATOM 3685 C C . ALA A 1 494 ? 31.968 3.583 -49.026 1.00 75.69 494 ALA A C 1
ATOM 3687 O O . ALA A 1 494 ? 32.424 4.545 -48.404 1.00 75.69 494 ALA A O 1
ATOM 3688 N N . ALA A 1 495 ? 32.492 2.356 -48.899 1.00 76.94 495 ALA A N 1
ATOM 3689 C CA . ALA A 1 495 ? 33.650 2.072 -48.050 1.00 76.94 495 ALA A CA 1
ATOM 3690 C C . ALA A 1 495 ? 34.901 2.841 -48.511 1.00 76.94 495 ALA A C 1
ATOM 3692 O O . ALA A 1 495 ? 35.622 3.387 -47.680 1.00 76.94 495 ALA A O 1
ATOM 3693 N N . PHE A 1 496 ? 35.112 2.985 -49.824 1.00 86.75 496 PHE A N 1
ATOM 3694 C CA . PHE A 1 496 ? 36.186 3.810 -50.377 1.00 86.75 496 PHE A CA 1
ATOM 3695 C C . PHE A 1 496 ? 36.068 5.288 -49.975 1.00 86.75 496 PHE A C 1
ATOM 3697 O O . PHE A 1 496 ? 37.069 5.888 -49.573 1.00 86.75 496 PHE A O 1
ATOM 3704 N N . GLU A 1 497 ? 34.871 5.878 -50.063 1.00 81.75 497 GLU A N 1
ATOM 3705 C CA . GLU A 1 497 ? 34.653 7.285 -49.688 1.00 81.75 497 GLU A CA 1
ATOM 3706 C C . GLU A 1 497 ? 34.931 7.495 -48.191 1.00 81.75 497 GLU A C 1
ATOM 3708 O O . GLU A 1 497 ? 35.601 8.457 -47.810 1.00 81.75 497 GLU A O 1
ATOM 3713 N N . SER A 1 498 ? 34.495 6.550 -47.348 1.00 79.50 498 SER A N 1
ATOM 3714 C CA . SER A 1 498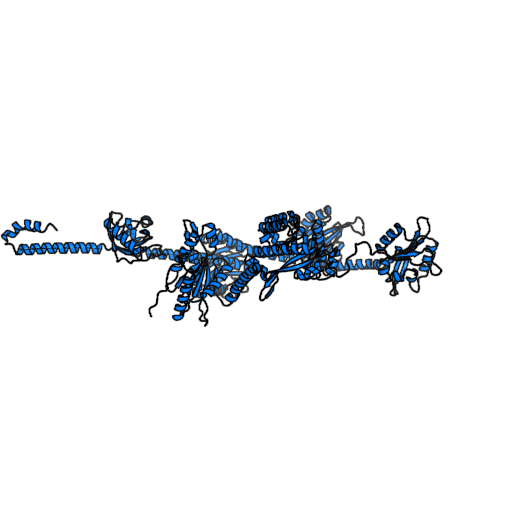 ? 34.734 6.579 -45.902 1.00 79.50 498 SER A CA 1
ATOM 3715 C C . SER A 1 498 ? 36.203 6.355 -45.518 1.00 79.50 498 SER A C 1
ATOM 3717 O O . SER A 1 498 ? 36.678 6.978 -44.571 1.00 79.50 498 SER A O 1
ATOM 3719 N N . GLU A 1 499 ? 36.918 5.454 -46.196 1.00 80.25 499 GLU A N 1
ATOM 3720 C CA . GLU A 1 499 ? 38.307 5.085 -45.872 1.00 80.25 499 GLU A CA 1
ATOM 3721 C C . GLU A 1 499 ? 39.312 6.144 -46.347 1.00 80.25 499 GLU A C 1
ATOM 3723 O O . GLU A 1 499 ? 40.274 6.474 -45.643 1.00 80.25 499 GLU A O 1
ATOM 3728 N N . THR A 1 500 ? 39.095 6.681 -47.550 1.00 82.81 500 THR A N 1
ATOM 3729 C CA . THR A 1 500 ? 40.056 7.562 -48.230 1.00 82.81 500 THR A CA 1
ATOM 3730 C C . THR A 1 500 ? 39.729 9.047 -48.082 1.00 82.81 500 THR A C 1
ATOM 3732 O O . THR A 1 500 ? 40.618 9.885 -48.246 1.00 82.81 500 THR A O 1
ATOM 3735 N N . GLY A 1 501 ? 38.475 9.389 -47.769 1.00 83.25 501 GLY A N 1
ATOM 3736 C CA . GLY A 1 501 ? 37.990 10.767 -47.679 1.00 83.25 501 GLY A CA 1
ATOM 3737 C C . GLY A 1 501 ? 37.766 11.451 -49.032 1.00 83.25 501 GLY A C 1
ATOM 3738 O O . GLY A 1 501 ? 37.393 12.623 -49.057 1.00 83.25 501 GLY A O 1
ATOM 3739 N N . PHE A 1 502 ? 37.984 10.758 -50.154 1.00 84.88 502 PHE A N 1
ATOM 3740 C CA . PHE A 1 502 ? 37.663 11.271 -51.483 1.00 84.88 502 PHE A CA 1
ATOM 3741 C C . PHE A 1 502 ? 36.216 10.936 -51.855 1.00 84.88 502 PHE A C 1
ATOM 3743 O O . PHE A 1 502 ? 35.817 9.774 -51.794 1.00 84.88 502 PHE A O 1
ATOM 3750 N N . ALA A 1 503 ? 35.442 11.926 -52.304 1.00 82.06 503 ALA A N 1
ATOM 3751 C CA . ALA A 1 503 ? 34.100 11.671 -52.816 1.00 82.06 503 ALA A CA 1
ATOM 3752 C C . ALA A 1 503 ? 34.161 11.023 -54.209 1.00 82.06 503 ALA A C 1
ATOM 3754 O O . ALA A 1 503 ? 34.981 11.394 -55.050 1.00 82.06 503 ALA A O 1
ATOM 3755 N N . ALA A 1 504 ? 33.240 10.103 -54.494 1.00 75.50 504 ALA A N 1
ATOM 3756 C CA . ALA A 1 504 ? 33.144 9.368 -55.753 1.00 75.50 504 ALA A CA 1
ATOM 3757 C C . ALA A 1 504 ? 33.111 10.299 -56.975 1.00 75.50 504 ALA A C 1
ATOM 3759 O O . ALA A 1 504 ? 33.714 10.007 -58.004 1.00 75.50 504 ALA A O 1
ATOM 3760 N N . ILE A 1 505 ? 32.434 11.444 -56.854 1.00 76.69 505 ILE A N 1
ATOM 3761 C CA . ILE A 1 505 ? 32.322 12.432 -57.934 1.00 76.69 505 ILE A CA 1
ATOM 3762 C C . ILE A 1 505 ? 33.658 13.105 -58.277 1.00 76.69 505 ILE A C 1
ATOM 3764 O O . ILE A 1 505 ? 33.847 13.519 -59.418 1.00 76.69 505 ILE A O 1
ATOM 3768 N N . ASP A 1 506 ? 34.583 13.166 -57.321 1.00 79.31 506 ASP A N 1
ATOM 3769 C CA . ASP A 1 506 ? 35.892 13.799 -57.484 1.00 79.31 506 ASP A CA 1
ATOM 3770 C C . ASP A 1 506 ? 36.957 12.811 -57.987 1.00 79.31 506 ASP A C 1
ATOM 3772 O O . ASP A 1 506 ? 38.017 13.227 -58.453 1.00 79.31 506 ASP A O 1
ATOM 3776 N N . VAL A 1 507 ? 36.692 11.501 -57.910 1.00 80.38 507 VAL A N 1
ATOM 3777 C CA . VAL A 1 507 ? 37.644 10.440 -58.298 1.00 80.38 507 VAL A CA 1
ATOM 3778 C C . VAL A 1 507 ? 37.265 9.719 -59.585 1.00 80.38 507 VAL A C 1
ATOM 3780 O O . VAL A 1 507 ? 38.147 9.231 -60.290 1.00 80.38 507 VAL A O 1
ATOM 3783 N N . VAL A 1 508 ? 35.976 9.647 -59.927 1.00 80.75 508 VAL A N 1
ATOM 3784 C CA . VAL A 1 508 ? 35.533 9.010 -61.173 1.00 80.75 508 VAL A CA 1
ATOM 3785 C C . VAL A 1 508 ? 36.070 9.802 -62.369 1.00 80.75 508 VAL A C 1
ATOM 3787 O O . VAL A 1 508 ? 35.866 11.007 -62.490 1.00 80.75 508 VAL A O 1
ATOM 3790 N N . GLY A 1 509 ? 36.773 9.108 -63.266 1.00 75.06 509 GLY A N 1
ATOM 3791 C CA . GLY A 1 509 ? 37.489 9.688 -64.404 1.00 75.06 509 GLY A CA 1
ATOM 3792 C C . GLY A 1 509 ? 38.980 9.959 -64.163 1.00 75.06 509 GLY A C 1
ATOM 3793 O O . GLY A 1 509 ? 39.713 10.103 -65.142 1.00 75.06 509 GLY A O 1
ATOM 3794 N N . ASN A 1 510 ? 39.445 9.964 -62.908 1.00 84.62 510 ASN A N 1
ATOM 3795 C CA . ASN A 1 510 ? 40.868 10.048 -62.551 1.00 84.62 510 ASN A CA 1
ATOM 3796 C C . ASN A 1 510 ? 41.517 8.655 -62.490 1.00 84.62 510 ASN A C 1
ATOM 3798 O O . ASN A 1 510 ? 40.847 7.641 -62.685 1.00 84.62 510 ASN A O 1
ATOM 3802 N N . THR A 1 511 ? 42.826 8.585 -62.241 1.00 83.94 511 THR A N 1
ATOM 3803 C CA . THR A 1 511 ? 43.566 7.320 -62.108 1.00 83.94 511 THR A CA 1
ATOM 3804 C C . THR A 1 511 ? 43.872 6.983 -60.657 1.00 83.94 511 THR A C 1
ATOM 3806 O O . THR A 1 511 ? 44.027 7.866 -59.819 1.00 83.94 511 THR A O 1
ATOM 3809 N N . VAL A 1 512 ? 44.004 5.687 -60.355 1.00 82.50 512 VAL A N 1
ATOM 3810 C CA . VAL A 1 512 ? 44.301 5.181 -58.997 1.00 82.50 512 VAL A CA 1
ATOM 3811 C C . VAL A 1 512 ? 45.645 5.654 -58.436 1.00 82.50 512 VAL A C 1
ATOM 3813 O O . VAL A 1 512 ? 45.858 5.589 -57.228 1.00 82.50 512 VAL A O 1
ATOM 3816 N N . GLU A 1 513 ? 46.523 6.183 -59.290 1.00 83.75 513 GLU A N 1
ATOM 3817 C CA . GLU A 1 513 ? 47.786 6.826 -58.913 1.00 83.75 513 GLU A CA 1
ATOM 3818 C C . GLU A 1 513 ? 47.568 8.043 -58.003 1.00 83.75 513 GLU A C 1
ATOM 3820 O O . GLU A 1 513 ? 48.422 8.334 -57.174 1.00 83.75 513 GLU A O 1
ATOM 3825 N N . MET A 1 514 ? 46.401 8.701 -58.071 1.00 85.81 514 MET A N 1
ATOM 3826 C CA . MET A 1 514 ? 46.058 9.818 -57.176 1.00 85.81 514 MET A CA 1
ATOM 3827 C C . MET A 1 514 ? 45.986 9.424 -55.693 1.00 85.81 514 MET A C 1
ATOM 3829 O O . MET A 1 514 ? 45.944 10.290 -54.826 1.00 85.81 514 MET A O 1
ATOM 3833 N N . LEU A 1 515 ? 45.904 8.122 -55.408 1.00 86.25 515 LEU A N 1
ATOM 3834 C CA . LEU A 1 515 ? 45.828 7.571 -54.057 1.00 86.25 515 LEU A CA 1
ATOM 3835 C C . LEU A 1 515 ? 47.214 7.188 -53.525 1.00 86.25 515 LEU A C 1
ATOM 3837 O O . LEU A 1 515 ? 47.321 6.695 -52.405 1.00 86.25 515 LEU A O 1
ATOM 3841 N N . LEU A 1 516 ? 48.271 7.349 -54.321 1.00 85.69 516 LEU A N 1
ATOM 3842 C CA . LEU A 1 516 ? 49.640 7.084 -53.901 1.00 85.69 516 LEU A CA 1
ATOM 3843 C C . LEU A 1 516 ? 50.259 8.340 -53.254 1.00 85.69 516 LEU A C 1
ATOM 3845 O O . LEU A 1 516 ? 49.809 9.453 -53.521 1.00 85.69 516 LEU A O 1
ATOM 3849 N N . PRO A 1 517 ? 51.278 8.185 -52.387 1.00 83.75 517 PRO A N 1
ATOM 3850 C CA . PRO A 1 517 ? 52.040 9.319 -51.867 1.00 83.75 517 PRO A CA 1
ATOM 3851 C C . PRO A 1 517 ? 52.736 10.093 -52.997 1.00 83.75 517 PRO A C 1
ATOM 3853 O O . PRO A 1 517 ? 53.043 9.507 -54.032 1.00 83.75 517 PRO A O 1
ATOM 3856 N N . ASP A 1 518 ? 53.082 11.365 -52.759 1.00 80.38 518 ASP A N 1
ATOM 3857 C CA . ASP A 1 518 ? 53.820 12.210 -53.722 1.00 80.38 518 ASP A CA 1
ATOM 3858 C C . ASP A 1 518 ? 55.133 11.563 -54.221 1.00 80.38 518 ASP A C 1
ATOM 3860 O O . ASP A 1 518 ? 55.536 11.761 -55.367 1.00 80.38 518 ASP A O 1
ATOM 3864 N N . GLU A 1 519 ? 55.788 10.766 -53.370 1.00 82.12 519 GLU A N 1
ATOM 3865 C CA . GLU A 1 519 ? 56.940 9.923 -53.710 1.00 82.12 519 GLU A CA 1
ATOM 3866 C C . GLU A 1 519 ? 56.602 8.447 -53.415 1.00 82.12 519 GLU A C 1
ATOM 3868 O O . GLU A 1 519 ? 56.859 7.966 -52.305 1.00 82.12 519 GLU A O 1
ATOM 3873 N N . PRO A 1 520 ? 55.982 7.715 -54.362 1.00 79.50 520 PRO A N 1
ATOM 3874 C CA . PRO A 1 520 ? 55.636 6.315 -54.156 1.00 79.50 520 PRO A CA 1
ATOM 3875 C C . PRO A 1 520 ? 56.884 5.427 -54.204 1.00 79.50 520 PRO A C 1
ATOM 3877 O O . PRO A 1 520 ? 57.848 5.710 -54.919 1.00 79.50 520 PRO A O 1
ATOM 3880 N N . ASP A 1 521 ? 56.855 4.322 -53.460 1.00 80.38 521 ASP A N 1
ATOM 3881 C CA . ASP A 1 521 ? 57.916 3.315 -53.515 1.00 80.38 521 ASP A CA 1
ATOM 3882 C C . ASP A 1 521 ? 58.023 2.757 -54.953 1.00 80.38 521 ASP A C 1
ATOM 3884 O O . ASP A 1 521 ? 57.003 2.330 -55.506 1.00 80.38 521 ASP A O 1
ATOM 3888 N N . PRO A 1 522 ? 59.218 2.740 -55.578 1.00 82.19 522 PRO A N 1
ATOM 3889 C CA . PRO A 1 522 ? 59.403 2.204 -56.928 1.00 82.19 522 PRO A CA 1
ATOM 3890 C C . PRO A 1 522 ? 58.851 0.785 -57.112 1.00 82.19 522 PRO A C 1
ATOM 3892 O O . PRO A 1 522 ? 58.317 0.475 -58.175 1.00 82.19 522 PRO A O 1
ATOM 3895 N N . SER A 1 523 ? 58.900 -0.047 -56.065 1.00 82.88 523 SER A N 1
ATOM 3896 C CA . SER A 1 523 ? 58.351 -1.409 -56.090 1.00 82.88 523 SER A CA 1
ATOM 3897 C C . SER A 1 523 ? 56.831 -1.445 -56.276 1.00 82.88 523 SER A C 1
ATOM 3899 O O . SER A 1 523 ? 56.306 -2.391 -56.860 1.00 82.88 523 SER A O 1
ATOM 3901 N N . VAL A 1 524 ? 56.116 -0.398 -55.844 1.00 81.31 524 VAL A N 1
ATOM 3902 C CA . VAL A 1 524 ? 54.662 -0.292 -56.021 1.00 81.31 524 VAL A CA 1
ATOM 3903 C C . VAL A 1 524 ? 54.310 -0.055 -57.486 1.00 81.31 524 VAL A C 1
ATOM 3905 O O . VAL A 1 524 ? 53.359 -0.646 -58.000 1.00 81.31 524 VAL A O 1
ATOM 3908 N N . MET A 1 525 ? 55.097 0.780 -58.166 1.00 83.69 525 MET A N 1
ATOM 3909 C CA . MET A 1 525 ? 54.908 1.070 -59.587 1.00 83.69 525 MET A CA 1
ATOM 3910 C C . MET A 1 525 ? 55.287 -0.130 -60.460 1.00 83.69 525 MET A C 1
ATOM 3912 O O . MET A 1 525 ? 54.512 -0.497 -61.341 1.00 83.69 525 MET A O 1
ATOM 3916 N N . GLU A 1 526 ? 56.414 -0.789 -60.166 1.00 82.81 526 GLU A N 1
ATOM 3917 C CA . GLU A 1 526 ? 56.832 -2.024 -60.849 1.00 82.81 526 GLU A CA 1
ATOM 3918 C C . GLU A 1 526 ? 55.768 -3.127 -60.715 1.00 82.81 526 GLU A C 1
ATOM 3920 O O . GLU A 1 526 ? 55.412 -3.776 -61.697 1.00 82.81 526 GLU A O 1
ATOM 3925 N N . TRP A 1 527 ? 55.172 -3.282 -59.529 1.00 86.56 527 TRP A N 1
ATOM 3926 C CA . TRP A 1 527 ? 54.100 -4.254 -59.311 1.00 86.56 527 TRP A CA 1
ATOM 3927 C C . TRP A 1 527 ? 52.838 -3.952 -60.126 1.00 86.56 527 TRP A C 1
ATOM 3929 O O . TRP A 1 527 ? 52.249 -4.870 -60.698 1.00 86.56 527 TRP A O 1
ATOM 3939 N N . PHE A 1 528 ? 52.408 -2.685 -60.221 1.00 83.25 528 PHE A N 1
ATOM 3940 C CA . PHE A 1 528 ? 51.268 -2.344 -61.075 1.00 83.25 528 PHE A CA 1
ATOM 3941 C C . PHE A 1 528 ? 51.552 -2.718 -62.535 1.00 83.25 528 PHE A C 1
ATOM 3943 O O . PHE A 1 528 ? 50.689 -3.330 -63.165 1.00 83.25 528 PHE A O 1
ATOM 3950 N N . GLU A 1 529 ? 52.739 -2.419 -63.066 1.00 82.31 529 GLU A N 1
ATOM 3951 C CA . GLU A 1 529 ? 53.113 -2.788 -64.438 1.00 82.31 529 GLU A CA 1
ATOM 3952 C C . GLU A 1 529 ? 53.087 -4.311 -64.656 1.00 82.31 529 GLU A C 1
ATOM 3954 O O . GLU A 1 529 ? 52.431 -4.786 -65.589 1.00 82.31 529 GLU A O 1
ATOM 3959 N N . GLU A 1 530 ? 53.705 -5.084 -63.756 1.00 81.31 530 GLU A N 1
ATOM 3960 C CA . GLU A 1 530 ? 53.754 -6.550 -63.835 1.00 81.31 530 GLU A CA 1
ATOM 3961 C C . GLU A 1 530 ? 52.357 -7.186 -63.808 1.00 81.31 530 GLU A C 1
ATOM 3963 O O . GLU A 1 530 ? 52.050 -8.076 -64.607 1.00 81.31 530 GLU A O 1
ATOM 3968 N N . VAL A 1 531 ? 51.475 -6.719 -62.919 1.00 80.75 531 VAL A N 1
ATOM 3969 C CA . VAL A 1 531 ? 50.114 -7.259 -62.781 1.00 80.75 531 VAL A CA 1
ATOM 3970 C C . VAL A 1 531 ? 49.262 -6.941 -64.011 1.00 80.75 531 VAL A C 1
ATOM 3972 O O . VAL A 1 531 ? 48.517 -7.806 -64.492 1.00 80.75 531 VAL A O 1
ATOM 3975 N N . HIS A 1 532 ? 49.401 -5.734 -64.569 1.00 82.00 532 HIS A N 1
ATOM 3976 C CA . HIS A 1 532 ? 48.690 -5.340 -65.785 1.00 82.00 532 HIS A CA 1
ATOM 3977 C C . HIS A 1 532 ? 49.164 -6.122 -67.021 1.00 82.00 532 HIS A C 1
ATOM 3979 O O . HIS A 1 532 ? 48.329 -6.512 -67.847 1.00 82.00 532 HIS A O 1
ATOM 3985 N N . GLU A 1 533 ? 50.471 -6.391 -67.142 1.00 79.88 533 GLU A N 1
ATOM 3986 C CA . GLU A 1 533 ? 51.040 -7.198 -68.228 1.00 79.88 533 GLU A CA 1
ATOM 3987 C C . GLU A 1 533 ? 50.634 -8.677 -68.109 1.00 79.88 533 GLU A C 1
ATOM 3989 O O . GLU A 1 533 ? 50.184 -9.281 -69.088 1.00 79.88 533 GLU A O 1
ATOM 3994 N N . ALA A 1 534 ? 50.716 -9.246 -66.901 1.00 78.88 534 ALA A N 1
ATOM 3995 C CA . ALA A 1 534 ? 50.404 -10.649 -66.638 1.00 78.88 534 ALA A CA 1
ATOM 3996 C C . ALA A 1 534 ? 48.905 -10.980 -66.742 1.00 78.88 534 ALA A C 1
ATOM 3998 O O . ALA A 1 534 ? 48.546 -12.134 -66.993 1.00 78.88 534 ALA A O 1
ATOM 3999 N N . ARG A 1 535 ? 48.017 -9.986 -66.568 1.00 76.81 535 ARG A N 1
ATOM 4000 C CA . ARG A 1 535 ? 46.547 -10.156 -66.559 1.00 76.81 535 ARG A CA 1
ATOM 4001 C C . ARG A 1 535 ? 46.082 -11.248 -65.591 1.00 76.81 535 ARG A C 1
ATOM 4003 O O . ARG A 1 535 ? 45.164 -12.015 -65.888 1.00 76.81 535 ARG A O 1
ATOM 4010 N N . SER A 1 536 ? 46.712 -11.309 -64.425 1.00 71.75 536 SER A N 1
ATOM 4011 C CA . SER A 1 536 ? 46.396 -12.240 -63.342 1.00 71.75 536 SER A CA 1
ATOM 4012 C C . SER A 1 536 ? 46.261 -11.477 -62.036 1.00 71.75 536 SER A C 1
ATOM 4014 O O . SER A 1 536 ? 46.980 -10.508 -61.830 1.00 71.75 536 SER A O 1
ATOM 4016 N N . GLY A 1 537 ? 45.357 -11.907 -61.154 1.00 73.75 537 GLY A N 1
ATOM 4017 C CA . GLY A 1 537 ? 45.171 -11.224 -59.879 1.00 73.75 537 GLY A CA 1
ATOM 4018 C C . GLY A 1 537 ? 46.397 -11.329 -58.968 1.00 73.75 537 GLY A C 1
ATOM 4019 O O . GLY A 1 537 ? 47.042 -12.377 -58.921 1.00 73.75 537 GLY A O 1
ATOM 4020 N N . ALA A 1 538 ? 46.702 -10.255 -58.245 1.00 72.69 538 ALA A N 1
ATOM 4021 C CA . ALA A 1 538 ? 47.794 -10.193 -57.279 1.00 72.69 538 ALA A CA 1
ATOM 4022 C C . ALA A 1 538 ? 47.429 -9.273 -56.110 1.00 72.69 538 ALA A C 1
ATOM 4024 O O . ALA A 1 538 ? 46.589 -8.383 -56.251 1.00 72.69 538 ALA A O 1
ATOM 4025 N N . THR A 1 539 ? 48.098 -9.459 -54.974 1.00 79.94 539 THR A N 1
ATOM 4026 C CA . THR A 1 539 ? 47.899 -8.668 -53.753 1.00 79.94 539 THR A CA 1
ATOM 4027 C C . THR A 1 539 ? 49.234 -8.116 -53.274 1.00 79.94 539 THR A C 1
ATOM 4029 O O . THR A 1 539 ? 50.237 -8.830 -53.313 1.00 79.94 539 THR A O 1
ATOM 4032 N N . MET A 1 540 ? 49.249 -6.864 -52.821 1.00 81.69 540 MET A N 1
ATOM 4033 C CA . MET A 1 540 ? 50.433 -6.215 -52.261 1.00 81.69 540 MET A CA 1
ATOM 4034 C C . MET A 1 540 ? 50.053 -5.214 -51.170 1.00 81.69 540 MET A C 1
ATOM 4036 O O . MET A 1 540 ? 49.039 -4.523 -51.269 1.00 81.69 540 MET A O 1
ATOM 4040 N N . GLU A 1 541 ? 50.892 -5.111 -50.144 1.00 85.62 541 GLU A N 1
ATOM 4041 C CA . GLU A 1 541 ? 50.800 -4.062 -49.130 1.00 85.62 541 GLU A CA 1
ATOM 4042 C C . GLU A 1 541 ? 51.526 -2.803 -49.613 1.00 85.62 541 GLU A C 1
ATOM 4044 O O . GLU A 1 541 ? 52.676 -2.864 -50.045 1.00 85.62 541 GLU A O 1
ATOM 4049 N N . MET A 1 542 ? 50.861 -1.653 -49.540 1.00 84.00 542 MET A N 1
ATOM 4050 C CA . MET A 1 542 ? 51.405 -0.375 -49.996 1.00 84.00 542 MET A CA 1
ATOM 4051 C C . MET A 1 542 ? 50.931 0.776 -49.107 1.00 84.00 542 MET A C 1
ATOM 4053 O O . MET A 1 542 ? 49.887 0.696 -48.458 1.00 84.00 542 MET A O 1
ATOM 4057 N N . ALA A 1 543 ? 51.697 1.866 -49.088 1.00 85.12 543 ALA A N 1
ATOM 4058 C CA . ALA A 1 543 ? 51.263 3.112 -48.470 1.00 85.12 543 ALA A CA 1
ATOM 4059 C C . ALA A 1 543 ? 50.305 3.863 -49.404 1.00 85.12 543 ALA A C 1
ATOM 4061 O O . ALA A 1 543 ? 50.545 3.951 -50.608 1.00 85.12 543 ALA A O 1
ATOM 4062 N N . VAL A 1 544 ? 49.232 4.411 -48.839 1.00 85.38 544 VAL A N 1
ATOM 4063 C CA . VAL A 1 544 ? 48.153 5.087 -49.568 1.00 85.38 544 VAL A CA 1
ATOM 4064 C C . VAL A 1 544 ? 47.856 6.420 -48.898 1.00 85.38 544 VAL A C 1
ATOM 4066 O O . VAL A 1 544 ? 47.856 6.506 -47.670 1.00 85.38 544 VAL A O 1
ATOM 4069 N N . ALA A 1 545 ? 47.616 7.454 -49.698 1.00 86.19 545 ALA A N 1
ATOM 4070 C CA . ALA A 1 545 ? 47.265 8.789 -49.239 1.00 86.19 545 ALA A CA 1
ATOM 4071 C C . ALA A 1 545 ? 45.743 8.977 -49.159 1.00 86.19 545 ALA A C 1
ATOM 4073 O O . ALA A 1 545 ? 44.998 8.577 -50.058 1.00 86.19 545 ALA A O 1
ATOM 4074 N N . ARG A 1 546 ? 45.285 9.604 -48.074 1.00 87.94 546 ARG A N 1
ATOM 4075 C CA . ARG A 1 546 ? 43.918 10.119 -47.926 1.00 87.94 546 ARG A CA 1
ATOM 4076 C C . ARG A 1 546 ? 43.795 11.522 -48.520 1.00 87.94 546 ARG A C 1
ATOM 4078 O O . ARG A 1 546 ? 44.797 12.202 -48.737 1.00 87.94 546 ARG A O 1
ATOM 4085 N N . ALA A 1 547 ? 42.562 11.989 -48.701 1.00 85.56 547 ALA A N 1
ATOM 4086 C CA . ALA A 1 547 ? 42.264 13.336 -49.194 1.00 85.56 547 ALA A CA 1
ATOM 4087 C C . ALA A 1 547 ? 42.848 14.466 -48.318 1.00 85.56 547 ALA A C 1
ATOM 4089 O O . ALA A 1 547 ? 43.094 15.565 -48.812 1.00 85.56 547 ALA A O 1
ATOM 4090 N N . ASP A 1 548 ? 43.099 14.202 -47.031 1.00 82.12 548 ASP A N 1
ATOM 4091 C CA . ASP A 1 548 ? 43.723 15.139 -46.086 1.00 82.12 548 ASP A CA 1
ATOM 4092 C C . ASP A 1 548 ? 45.266 15.098 -46.083 1.00 82.12 548 ASP A C 1
ATOM 4094 O O . ASP A 1 548 ? 45.905 15.835 -45.330 1.00 82.12 548 ASP A O 1
ATOM 4098 N N . GLY A 1 549 ? 45.871 14.247 -46.919 1.00 77.88 549 GLY A N 1
ATOM 4099 C CA . GLY A 1 549 ? 47.316 14.041 -47.012 1.00 77.88 549 GLY A CA 1
ATOM 4100 C C . GLY A 1 549 ? 47.894 13.051 -45.993 1.00 77.88 549 GLY A C 1
ATOM 4101 O O . GLY A 1 549 ? 49.102 12.810 -46.004 1.00 77.88 549 GLY A O 1
ATOM 4102 N N . SER A 1 550 ? 47.080 12.455 -45.114 1.00 83.44 550 SER A N 1
ATOM 4103 C CA . SER A 1 550 ? 47.545 11.409 -44.198 1.00 83.44 550 SER A CA 1
ATOM 4104 C C . SER A 1 550 ? 47.813 10.096 -44.937 1.00 83.44 550 SER A C 1
ATOM 4106 O O . SER A 1 550 ? 47.054 9.688 -45.818 1.00 83.44 550 SER A O 1
ATOM 4108 N N . LEU A 1 551 ? 48.900 9.413 -44.567 1.00 84.00 551 LEU A N 1
ATOM 4109 C CA . LEU A 1 551 ? 49.258 8.114 -45.135 1.00 84.00 551 LEU A CA 1
ATOM 4110 C C . LEU A 1 551 ? 48.768 6.974 -44.237 1.00 84.00 551 LEU A C 1
ATOM 4112 O O . LEU A 1 551 ? 48.881 7.048 -43.011 1.00 84.00 551 LEU A O 1
ATOM 4116 N N . TYR A 1 552 ? 48.278 5.897 -44.844 1.00 82.88 552 TYR A N 1
ATOM 4117 C CA . TYR A 1 552 ? 47.960 4.643 -44.161 1.00 82.88 552 TYR A CA 1
ATOM 4118 C C . TYR A 1 552 ? 48.467 3.436 -44.944 1.00 82.88 552 TYR A C 1
ATOM 4120 O O . TYR A 1 552 ? 48.763 3.526 -46.136 1.00 82.88 552 TYR A O 1
ATOM 4128 N N . LEU A 1 553 ? 48.615 2.311 -44.243 1.00 82.44 553 LEU A N 1
ATOM 4129 C CA . LEU A 1 553 ? 49.055 1.057 -44.842 1.00 82.44 553 LEU A CA 1
ATOM 4130 C C . LEU A 1 553 ? 47.833 0.268 -45.310 1.00 82.44 553 LEU A C 1
ATOM 4132 O O . LEU A 1 553 ? 46.947 -0.043 -44.514 1.00 82.44 553 LEU A O 1
ATOM 4136 N N . CYS A 1 554 ? 47.815 -0.073 -46.591 1.00 83.69 554 CYS A N 1
ATOM 4137 C CA . CYS A 1 554 ? 46.696 -0.721 -47.251 1.00 83.69 554 CYS A CA 1
ATOM 4138 C C . CYS A 1 554 ? 47.166 -2.002 -47.942 1.00 83.69 554 CYS A C 1
ATOM 4140 O O . CYS A 1 554 ? 48.116 -1.975 -48.726 1.00 83.69 554 CYS A O 1
ATOM 4142 N N . GLU A 1 555 ? 46.480 -3.115 -47.699 1.00 87.25 555 GLU A N 1
ATOM 4143 C CA . GLU A 1 555 ? 46.591 -4.302 -48.546 1.00 87.25 555 GLU A CA 1
ATOM 4144 C C . GLU A 1 555 ? 45.698 -4.095 -49.775 1.00 87.25 555 GLU A C 1
ATOM 4146 O O . GLU A 1 555 ? 44.480 -3.974 -49.658 1.00 87.25 555 GLU A O 1
ATOM 4151 N N . THR A 1 556 ? 46.291 -4.012 -50.966 1.00 85.12 556 THR A N 1
ATOM 4152 C CA . THR A 1 556 ? 45.571 -3.812 -52.229 1.00 85.12 556 THR A CA 1
ATOM 4153 C C . THR A 1 556 ? 45.640 -5.081 -53.072 1.00 85.12 556 THR A C 1
ATOM 4155 O O . THR A 1 556 ? 46.716 -5.522 -53.471 1.00 85.12 556 THR A O 1
ATOM 4158 N N . THR A 1 557 ? 44.476 -5.651 -53.377 1.00 82.44 557 THR A N 1
ATOM 4159 C CA . THR A 1 557 ? 44.304 -6.769 -54.309 1.00 82.44 557 THR A CA 1
ATOM 4160 C C . THR A 1 557 ? 43.775 -6.254 -55.638 1.00 82.44 557 THR A C 1
ATOM 4162 O O . THR A 1 557 ? 42.707 -5.650 -55.686 1.00 82.44 557 THR A O 1
ATOM 4165 N N . LEU A 1 558 ? 44.496 -6.525 -56.721 1.00 83.25 558 LEU A N 1
ATOM 4166 C CA . LEU A 1 558 ? 44.114 -6.177 -58.086 1.00 83.25 558 LEU A CA 1
ATOM 4167 C C . LEU A 1 558 ? 43.712 -7.446 -58.841 1.00 83.25 558 LEU A C 1
ATOM 4169 O O . LEU A 1 558 ? 44.443 -8.430 -58.808 1.00 83.25 558 LEU A O 1
ATOM 4173 N N . SER A 1 559 ? 42.551 -7.463 -59.500 1.00 78.50 559 SER A N 1
ATOM 4174 C CA . SER A 1 559 ? 42.043 -8.620 -60.257 1.00 78.50 559 SER A CA 1
ATOM 4175 C C . SER A 1 559 ? 41.361 -8.201 -61.569 1.00 78.50 559 SER A C 1
ATOM 4177 O O . SER A 1 559 ? 40.566 -7.261 -61.558 1.00 78.50 559 SER A O 1
ATOM 4179 N N . PRO A 1 560 ? 41.615 -8.877 -62.706 1.00 79.00 560 PRO A N 1
ATOM 4180 C CA . PRO A 1 560 ? 40.995 -8.523 -63.983 1.00 79.00 560 PRO A CA 1
ATOM 4181 C C . PRO A 1 560 ? 39.543 -9.019 -64.070 1.00 79.00 560 PRO A C 1
ATOM 4183 O O . PRO A 1 560 ? 39.247 -10.182 -63.793 1.00 79.00 560 PRO A O 1
ATOM 4186 N N . ILE A 1 561 ? 38.634 -8.159 -64.531 1.00 70.25 561 ILE A N 1
ATOM 4187 C CA . ILE A 1 561 ? 37.241 -8.494 -64.851 1.00 70.25 561 ILE A CA 1
ATOM 4188 C C . ILE A 1 561 ? 37.138 -8.807 -66.345 1.00 70.25 561 ILE A C 1
ATOM 4190 O O . ILE A 1 561 ? 37.359 -7.958 -67.217 1.00 70.25 561 ILE A O 1
ATOM 4194 N N . ILE A 1 562 ? 36.756 -10.044 -66.640 1.00 68.19 562 ILE A N 1
ATOM 4195 C CA . ILE A 1 562 ? 36.612 -10.571 -67.995 1.00 68.19 562 ILE A CA 1
ATOM 4196 C C . ILE A 1 562 ? 35.119 -10.745 -68.304 1.00 68.19 562 ILE A C 1
ATOM 4198 O O . ILE A 1 562 ? 34.365 -11.244 -67.468 1.00 68.19 562 ILE A O 1
ATOM 4202 N N . ASP A 1 563 ? 34.682 -10.316 -69.488 1.00 61.59 563 ASP A N 1
ATOM 4203 C CA . ASP A 1 563 ? 33.298 -10.479 -69.935 1.00 61.59 563 ASP A CA 1
ATOM 4204 C C . ASP A 1 563 ? 32.967 -11.931 -70.339 1.00 61.59 563 ASP A C 1
ATOM 4206 O O . ASP A 1 563 ? 33.824 -12.815 -70.404 1.00 61.59 563 ASP A O 1
ATOM 4210 N N . GLU A 1 564 ? 31.696 -12.190 -70.658 1.00 53.44 564 GLU A N 1
ATOM 4211 C CA . GLU A 1 564 ? 31.204 -13.519 -71.065 1.00 53.44 564 GLU A CA 1
ATOM 4212 C C . GLU A 1 564 ? 31.841 -14.048 -72.366 1.00 53.44 564 GLU A C 1
ATOM 4214 O O . GLU A 1 564 ? 31.680 -15.221 -72.705 1.00 53.44 564 GLU A O 1
ATOM 4219 N N . ARG A 1 565 ? 32.564 -13.198 -73.106 1.00 60.19 565 ARG A N 1
ATOM 4220 C CA . ARG A 1 565 ? 33.271 -13.532 -74.349 1.00 60.19 565 ARG A CA 1
ATOM 4221 C C . ARG A 1 565 ? 34.774 -13.726 -74.132 1.00 60.19 565 ARG A C 1
ATOM 4223 O O . ARG A 1 565 ? 35.488 -13.964 -75.105 1.00 60.19 565 ARG A O 1
ATOM 4230 N N . GLY A 1 566 ? 35.253 -13.660 -72.888 1.00 62.16 566 GLY A N 1
ATOM 4231 C CA . GLY A 1 566 ? 36.666 -13.827 -72.556 1.00 62.16 566 GLY A CA 1
ATOM 4232 C C . GLY A 1 566 ? 37.508 -12.560 -72.752 1.00 62.16 566 GLY A C 1
ATOM 4233 O O . GLY A 1 566 ? 38.735 -12.647 -72.753 1.00 62.16 566 GLY A O 1
ATOM 4234 N N . VAL A 1 567 ? 36.887 -11.389 -72.928 1.00 73.50 567 VAL A N 1
ATOM 4235 C CA . VAL A 1 567 ? 37.584 -10.110 -73.115 1.00 73.50 567 VAL A CA 1
ATOM 4236 C C . VAL A 1 567 ? 37.757 -9.409 -71.770 1.00 73.50 567 VAL A C 1
ATOM 4238 O O . VAL A 1 567 ? 36.800 -9.227 -71.027 1.00 73.50 567 VAL A O 1
ATOM 4241 N N . HIS A 1 568 ? 38.980 -8.986 -71.452 1.00 76.25 568 HIS A N 1
ATOM 4242 C CA . HIS A 1 568 ? 39.261 -8.158 -70.278 1.00 76.25 568 HIS A CA 1
ATOM 4243 C C . HIS A 1 568 ? 38.679 -6.749 -70.474 1.00 76.25 568 HIS A C 1
ATOM 4245 O O . HIS A 1 568 ? 39.061 -6.045 -71.411 1.00 76.25 568 HIS A O 1
ATOM 4251 N N . THR A 1 569 ? 37.740 -6.361 -69.611 1.00 70.69 569 THR A N 1
ATOM 4252 C CA . THR A 1 569 ? 36.974 -5.110 -69.747 1.00 70.69 569 THR A CA 1
ATOM 4253 C C . THR A 1 569 ? 37.306 -4.081 -68.672 1.00 70.69 569 THR A C 1
ATOM 4255 O O . THR A 1 569 ? 37.368 -2.894 -68.990 1.00 70.69 569 THR A O 1
ATOM 4258 N N . HIS A 1 570 ? 37.565 -4.518 -67.437 1.00 78.00 570 HIS A N 1
ATOM 4259 C CA . HIS A 1 570 ? 37.799 -3.659 -66.272 1.00 78.00 570 HIS A CA 1
ATOM 4260 C C . HIS A 1 570 ? 38.763 -4.323 -65.285 1.00 78.00 570 HIS A C 1
ATOM 4262 O O . HIS A 1 570 ? 38.897 -5.544 -65.300 1.00 78.00 570 HIS A O 1
ATOM 4268 N N . TRP A 1 571 ? 39.355 -3.549 -64.381 1.00 77.56 571 TRP A N 1
ATOM 4269 C CA . TRP A 1 571 ? 40.058 -4.061 -63.205 1.00 77.56 571 TRP A CA 1
ATOM 4270 C C . TRP A 1 571 ? 39.242 -3.836 -61.939 1.00 77.56 571 TRP A C 1
ATOM 4272 O O . TRP A 1 571 ? 38.632 -2.782 -61.774 1.00 77.56 571 TRP A O 1
ATOM 4282 N N . LEU A 1 572 ? 39.273 -4.813 -61.035 1.00 80.06 572 LEU A N 1
ATOM 4283 C CA . LEU A 1 572 ? 38.752 -4.720 -59.677 1.00 80.06 572 LEU A CA 1
ATOM 4284 C C . LEU A 1 572 ? 39.917 -4.539 -58.705 1.00 80.06 572 LEU A C 1
ATOM 4286 O O . LEU A 1 572 ? 40.779 -5.412 -58.608 1.00 80.06 572 LEU A O 1
ATOM 4290 N N . HIS A 1 573 ? 39.911 -3.436 -57.970 1.00 84.69 573 HIS A N 1
ATOM 4291 C CA . HIS A 1 573 ? 40.798 -3.193 -56.844 1.00 84.69 573 HIS A CA 1
ATOM 4292 C C . HIS A 1 573 ? 39.982 -3.372 -55.560 1.00 84.69 573 HIS A C 1
ATOM 4294 O O . HIS A 1 573 ? 38.998 -2.662 -55.357 1.00 84.69 573 HIS A O 1
ATOM 4300 N N . VAL A 1 574 ? 40.388 -4.303 -54.701 1.00 77.50 574 VAL A N 1
ATOM 4301 C CA . VAL A 1 574 ? 39.864 -4.447 -53.336 1.00 77.50 574 VAL A CA 1
ATOM 4302 C C . VAL A 1 574 ? 40.965 -4.023 -52.381 1.00 77.50 574 VAL A C 1
ATOM 4304 O O . VAL A 1 574 ? 42.091 -4.513 -52.478 1.00 77.50 574 VAL A O 1
ATOM 4307 N N . ARG A 1 575 ? 40.659 -3.075 -51.505 1.00 84.62 575 ARG A N 1
ATOM 4308 C CA . ARG A 1 575 ? 41.621 -2.393 -50.649 1.00 84.62 575 ARG A CA 1
ATOM 4309 C C . ARG A 1 575 ? 41.187 -2.524 -49.201 1.00 84.62 575 ARG A C 1
ATOM 4311 O O . ARG A 1 575 ? 40.036 -2.255 -48.877 1.00 84.62 575 ARG A O 1
ATOM 4318 N N . ARG A 1 576 ? 42.112 -2.968 -48.355 1.00 79.62 576 ARG A N 1
ATOM 4319 C CA . ARG A 1 576 ? 41.860 -3.217 -46.941 1.00 79.62 576 ARG A CA 1
ATOM 4320 C C . ARG A 1 576 ? 42.844 -2.441 -46.076 1.00 79.62 576 ARG A C 1
ATOM 4322 O O . ARG A 1 576 ? 44.052 -2.685 -46.134 1.00 79.62 576 ARG A O 1
ATOM 4329 N N . ASP A 1 577 ? 42.325 -1.538 -45.248 1.00 78.56 577 ASP A N 1
ATOM 4330 C CA . ASP A 1 577 ? 43.118 -0.797 -44.264 1.00 78.56 577 ASP A CA 1
ATOM 4331 C C . ASP A 1 577 ? 43.680 -1.755 -43.190 1.00 78.56 577 ASP A C 1
ATOM 4333 O O . ASP A 1 577 ? 42.944 -2.424 -42.458 1.00 78.56 577 ASP A O 1
ATOM 4337 N N . LEU A 1 578 ? 45.010 -1.828 -43.073 1.00 67.06 578 LEU A N 1
ATOM 4338 C CA . LEU A 1 578 ? 45.694 -2.677 -42.092 1.00 67.06 578 LEU A CA 1
ATOM 4339 C C . LEU A 1 578 ? 45.915 -1.986 -40.732 1.00 67.06 578 LEU A C 1
ATOM 4341 O O . LEU A 1 578 ? 46.469 -2.598 -39.812 1.00 67.06 578 LEU A O 1
ATOM 4345 N N . THR A 1 579 ? 45.454 -0.745 -40.553 1.00 61.44 579 THR A N 1
ATOM 4346 C CA . THR A 1 579 ? 45.659 0.056 -39.332 1.00 61.44 579 THR A CA 1
ATOM 4347 C C . THR A 1 579 ? 45.011 -0.590 -38.094 1.00 61.44 579 THR A C 1
ATOM 4349 O O . THR A 1 579 ? 45.612 -0.597 -37.017 1.00 61.44 579 THR A O 1
ATOM 4352 N N . GLN A 1 580 ? 43.842 -1.233 -38.237 1.00 50.97 580 GLN A N 1
ATOM 4353 C CA . GLN A 1 580 ? 43.141 -1.925 -37.138 1.00 50.97 580 GLN A CA 1
ATOM 4354 C C . GLN A 1 580 ? 43.796 -3.254 -36.723 1.00 50.97 580 GLN A C 1
ATOM 4356 O O . GLN A 1 580 ? 43.701 -3.661 -35.566 1.00 50.97 580 GLN A O 1
ATOM 4361 N N . ARG A 1 581 ? 44.521 -3.937 -37.620 1.00 43.62 581 ARG A N 1
ATOM 4362 C CA . ARG A 1 581 ? 45.142 -5.237 -37.304 1.00 43.62 581 ARG A CA 1
ATOM 4363 C C . ARG A 1 581 ? 46.284 -5.107 -36.290 1.00 43.62 581 ARG A C 1
ATOM 4365 O O . ARG A 1 581 ? 46.476 -6.011 -35.483 1.00 43.62 581 ARG A O 1
ATOM 4372 N N . ARG A 1 582 ? 46.992 -3.970 -36.269 1.00 45.78 582 ARG A N 1
ATOM 4373 C CA . ARG A 1 582 ? 47.923 -3.625 -35.175 1.00 45.78 582 ARG A CA 1
ATOM 4374 C C . ARG A 1 582 ? 47.207 -3.142 -33.906 1.00 45.78 582 ARG A C 1
ATOM 4376 O O . ARG A 1 582 ? 47.764 -3.279 -32.823 1.00 45.78 582 ARG A O 1
ATOM 4383 N N . ALA A 1 583 ? 45.973 -2.638 -34.002 1.00 44.09 583 ALA A N 1
ATOM 4384 C CA . ALA A 1 583 ? 45.153 -2.297 -32.836 1.00 44.09 583 ALA A CA 1
ATOM 4385 C C . ALA A 1 583 ? 44.658 -3.545 -32.078 1.00 44.09 583 ALA A C 1
ATOM 4387 O O . ALA A 1 583 ? 44.565 -3.489 -30.858 1.00 44.09 583 ALA A O 1
ATOM 4388 N N . ALA A 1 584 ? 44.476 -4.691 -32.747 1.00 42.94 584 ALA A N 1
ATOM 4389 C CA . ALA A 1 584 ? 44.132 -5.967 -32.103 1.00 42.94 584 ALA A CA 1
ATOM 4390 C C . ALA A 1 584 ? 45.216 -6.481 -31.122 1.00 42.94 584 ALA A C 1
ATOM 4392 O O . ALA A 1 584 ? 44.899 -7.113 -30.112 1.00 42.94 584 ALA A O 1
ATOM 4393 N N . GLU A 1 585 ? 46.497 -6.165 -31.360 1.00 45.06 585 GLU A N 1
ATOM 4394 C CA . GLU A 1 585 ? 47.573 -6.399 -30.379 1.00 45.06 585 GLU A CA 1
ATOM 4395 C C . GLU A 1 585 ? 47.460 -5.454 -29.165 1.00 45.06 585 GLU A C 1
ATOM 4397 O O . GLU A 1 585 ? 47.813 -5.833 -28.048 1.00 45.06 585 GLU A O 1
ATOM 4402 N N . GLY A 1 586 ? 46.900 -4.254 -29.357 1.00 43.53 586 GLY A N 1
ATOM 4403 C CA . GLY A 1 586 ? 46.544 -3.310 -28.292 1.00 43.53 586 GLY A CA 1
ATOM 4404 C C . GLY A 1 586 ? 45.256 -3.674 -27.540 1.00 43.53 586 GLY A C 1
ATOM 4405 O O . GLY A 1 586 ? 45.177 -3.448 -26.333 1.00 43.53 586 GLY A O 1
ATOM 4406 N N . ASP A 1 587 ? 44.277 -4.293 -28.204 1.00 44.53 587 ASP A N 1
ATOM 4407 C CA . ASP A 1 587 ? 43.038 -4.763 -27.579 1.00 44.53 587 ASP A CA 1
ATOM 4408 C C . ASP A 1 587 ? 43.298 -5.930 -26.627 1.00 44.53 587 ASP A C 1
ATOM 4410 O O . ASP A 1 587 ? 42.689 -5.981 -25.564 1.00 44.53 587 ASP A O 1
ATOM 4414 N N . ARG A 1 588 ? 44.276 -6.803 -26.912 1.00 49.56 588 ARG A N 1
ATOM 4415 C CA . ARG A 1 588 ? 44.705 -7.835 -25.951 1.00 49.56 588 ARG A CA 1
ATOM 4416 C C . ARG A 1 588 ? 45.211 -7.224 -24.639 1.00 49.56 588 ARG A C 1
ATOM 4418 O O . ARG A 1 588 ? 44.810 -7.667 -23.568 1.00 49.56 588 ARG A O 1
ATOM 4425 N N . ALA A 1 589 ? 46.010 -6.157 -24.723 1.00 50.16 589 ALA A N 1
ATOM 4426 C CA . ALA A 1 589 ? 46.477 -5.413 -23.552 1.00 50.16 589 ALA A CA 1
ATOM 4427 C C . ALA A 1 589 ? 45.345 -4.629 -22.855 1.00 50.16 589 ALA A C 1
ATOM 4429 O O . ALA A 1 589 ? 45.356 -4.486 -21.633 1.00 50.16 589 ALA A O 1
ATOM 4430 N N . ARG A 1 590 ? 44.338 -4.148 -23.603 1.00 47.44 590 ARG A N 1
ATOM 4431 C CA . ARG A 1 590 ? 43.126 -3.535 -23.028 1.00 47.44 590 ARG A CA 1
ATOM 4432 C C . ARG A 1 590 ? 42.239 -4.552 -22.317 1.00 47.44 590 ARG A C 1
ATOM 4434 O O . ARG A 1 590 ? 41.777 -4.243 -21.228 1.00 47.44 590 ARG A O 1
ATOM 4441 N N . PHE A 1 591 ? 42.014 -5.741 -22.877 1.00 48.91 591 PHE A N 1
ATOM 4442 C CA . PHE A 1 591 ? 41.225 -6.802 -22.241 1.00 48.91 591 PHE A CA 1
ATOM 4443 C C . PHE A 1 591 ? 41.905 -7.334 -20.976 1.00 48.91 591 PHE A C 1
ATOM 4445 O O . PHE A 1 591 ? 41.238 -7.466 -19.952 1.00 48.91 591 PHE A O 1
ATOM 4452 N N . GLU A 1 592 ? 43.225 -7.553 -21.005 1.00 55.94 592 GLU A N 1
ATOM 4453 C CA . GLU A 1 592 ? 44.006 -7.855 -19.795 1.00 55.94 592 GLU A CA 1
ATOM 4454 C C . GLU A 1 592 ? 43.869 -6.722 -18.761 1.00 55.94 592 GLU A C 1
ATOM 4456 O O . GLU A 1 592 ? 43.581 -6.982 -17.595 1.00 55.94 592 GLU A O 1
ATOM 4461 N N . GLY A 1 593 ? 43.947 -5.457 -19.192 1.00 63.78 593 GLY A N 1
ATOM 4462 C CA . GLY A 1 593 ? 43.703 -4.298 -18.328 1.00 63.78 593 GLY A CA 1
ATOM 4463 C C . GLY A 1 593 ? 42.285 -4.230 -17.740 1.00 63.78 593 GLY A C 1
ATOM 4464 O O . GLY A 1 593 ? 42.129 -3.885 -16.572 1.00 63.78 593 GLY A O 1
ATOM 4465 N N . LEU A 1 594 ? 41.251 -4.582 -18.510 1.00 61.66 594 LEU A N 1
ATOM 4466 C CA . LEU A 1 594 ? 39.848 -4.572 -18.077 1.00 61.66 594 LEU A CA 1
ATOM 4467 C C . LEU A 1 594 ? 39.543 -5.692 -17.074 1.00 61.66 594 LEU A C 1
ATOM 4469 O O . LEU A 1 594 ? 38.830 -5.455 -16.098 1.00 61.66 594 LEU A O 1
ATOM 4473 N N . ILE A 1 595 ? 40.095 -6.894 -17.275 1.00 69.25 595 ILE A N 1
ATOM 4474 C CA . ILE A 1 595 ? 39.948 -8.011 -16.326 1.00 69.25 595 ILE A CA 1
ATOM 4475 C C . ILE A 1 595 ? 40.730 -7.727 -15.035 1.00 69.25 595 ILE A C 1
ATOM 4477 O O . ILE A 1 595 ? 40.244 -8.044 -13.951 1.00 69.25 595 ILE A O 1
ATOM 4481 N N . GLU A 1 596 ? 41.890 -7.071 -15.111 1.00 78.19 596 GLU A N 1
ATOM 4482 C CA . GLU A 1 596 ? 42.634 -6.642 -13.917 1.00 78.19 596 GLU A CA 1
ATOM 4483 C C . GLU A 1 596 ? 41.940 -5.510 -13.143 1.00 78.19 596 GLU A C 1
ATOM 4485 O O . GLU A 1 596 ? 42.055 -5.435 -11.921 1.00 78.19 596 GLU A O 1
ATOM 4490 N N . GLN A 1 597 ? 41.192 -4.640 -13.826 1.00 71.06 597 GLN A N 1
ATOM 4491 C CA . GLN A 1 597 ? 40.475 -3.519 -13.205 1.00 71.06 597 GLN A CA 1
ATOM 4492 C C . GLN A 1 597 ? 39.040 -3.854 -12.776 1.00 71.06 597 GLN A C 1
ATOM 4494 O O . GLN A 1 597 ? 38.399 -3.040 -12.104 1.00 71.06 597 GLN A O 1
ATOM 4499 N N . THR A 1 598 ? 38.511 -5.026 -13.144 1.00 76.38 598 THR A N 1
ATOM 4500 C CA . THR A 1 598 ? 37.165 -5.427 -12.723 1.00 76.38 598 THR A CA 1
ATOM 4501 C C . THR A 1 598 ? 37.113 -5.691 -11.221 1.00 76.38 598 THR A C 1
ATOM 4503 O O . THR A 1 598 ? 38.036 -6.243 -10.626 1.00 76.38 598 THR A O 1
ATOM 4506 N N . LYS A 1 599 ? 35.992 -5.320 -10.600 1.00 75.12 599 LYS A N 1
ATOM 4507 C CA . LYS A 1 599 ? 35.728 -5.583 -9.178 1.00 75.12 599 LYS A CA 1
ATOM 4508 C C . LYS A 1 599 ? 35.248 -7.013 -8.917 1.00 75.12 599 LYS A C 1
ATOM 4510 O O . LYS A 1 599 ? 35.178 -7.421 -7.764 1.00 75.12 599 LYS A O 1
ATOM 4515 N N . ALA A 1 600 ? 34.894 -7.760 -9.965 1.00 80.31 600 ALA A N 1
ATOM 4516 C CA . ALA A 1 600 ? 34.561 -9.173 -9.840 1.00 80.31 600 ALA A CA 1
ATOM 4517 C C . ALA A 1 600 ? 35.823 -9.999 -9.555 1.00 80.31 600 ALA A C 1
ATOM 4519 O O . ALA A 1 600 ? 36.906 -9.697 -10.053 1.00 80.31 600 ALA A O 1
ATOM 4520 N N . PHE A 1 601 ? 35.679 -11.070 -8.788 1.00 89.69 601 PHE A N 1
ATOM 4521 C CA . PHE A 1 601 ? 36.751 -12.010 -8.504 1.00 89.69 601 PHE A CA 1
ATOM 4522 C C . PHE A 1 601 ? 36.857 -13.020 -9.639 1.00 89.69 601 PHE A C 1
ATOM 4524 O O . PHE A 1 601 ? 35.968 -13.855 -9.816 1.00 89.69 601 PHE A O 1
ATOM 4531 N N . VAL A 1 602 ? 37.933 -12.945 -10.416 1.00 87.25 602 VAL A N 1
ATOM 4532 C CA . VAL A 1 602 ? 38.110 -13.780 -11.607 1.00 87.25 602 VAL A CA 1
ATOM 4533 C C . VAL A 1 602 ? 39.304 -14.697 -11.417 1.00 87.25 602 VAL A C 1
ATOM 4535 O O . VAL A 1 602 ? 40.380 -14.234 -11.037 1.00 87.25 602 VAL A O 1
ATOM 4538 N N . PHE A 1 603 ? 39.133 -15.983 -11.729 1.00 88.88 603 PHE A N 1
ATOM 4539 C CA . PHE A 1 603 ? 40.250 -16.913 -11.872 1.00 88.88 603 PHE A CA 1
ATOM 4540 C C . PHE A 1 603 ? 40.101 -17.836 -13.083 1.00 88.88 603 PHE A C 1
ATOM 4542 O O . PHE A 1 603 ? 38.991 -18.146 -13.520 1.00 88.88 603 PHE A O 1
ATOM 4549 N N . LEU A 1 604 ? 41.244 -18.307 -13.584 1.00 86.94 604 LEU A N 1
ATOM 4550 C CA . LEU A 1 604 ? 41.345 -19.436 -14.506 1.00 86.94 604 LEU A CA 1
ATOM 4551 C C . LEU A 1 604 ? 42.143 -20.550 -13.838 1.00 86.94 604 LEU A C 1
ATOM 4553 O O . LEU A 1 604 ? 43.169 -20.285 -13.211 1.00 86.94 604 LEU A O 1
ATOM 4557 N N . ALA A 1 605 ? 41.699 -21.788 -14.003 1.00 87.88 605 ALA A N 1
ATOM 4558 C CA . ALA A 1 605 ? 42.392 -22.982 -13.547 1.00 87.88 605 ALA A CA 1
ATOM 4559 C C . ALA A 1 605 ? 42.435 -24.049 -14.649 1.00 87.88 605 ALA A C 1
ATOM 4561 O O . ALA A 1 605 ? 41.640 -24.017 -15.587 1.00 87.88 605 ALA A O 1
ATOM 4562 N N . ASP A 1 606 ? 43.360 -24.997 -14.546 1.00 86.94 606 ASP A N 1
ATOM 4563 C CA . ASP A 1 606 ? 43.376 -26.168 -15.422 1.00 86.94 606 ASP A CA 1
ATOM 4564 C C . ASP A 1 606 ? 42.249 -27.163 -15.068 1.00 86.94 606 ASP A C 1
ATOM 4566 O O . ASP A 1 606 ? 41.528 -27.008 -14.078 1.00 86.94 606 ASP A O 1
ATOM 4570 N N . ALA A 1 607 ? 42.105 -28.226 -15.862 1.00 82.31 607 ALA A N 1
ATOM 4571 C CA . ALA A 1 607 ? 41.103 -29.271 -15.629 1.00 82.31 607 ALA A CA 1
ATOM 4572 C C . ALA A 1 607 ? 41.272 -30.041 -14.296 1.00 82.31 607 ALA A C 1
ATOM 4574 O O . ALA A 1 607 ? 40.336 -30.714 -13.859 1.00 82.31 607 ALA A O 1
ATOM 4575 N N . ASN A 1 608 ? 42.436 -29.952 -13.641 1.00 82.31 608 ASN A N 1
ATOM 4576 C CA . ASN A 1 608 ? 42.691 -30.528 -12.316 1.00 82.31 608 ASN A CA 1
ATOM 4577 C C . ASN A 1 608 ? 42.427 -29.523 -11.180 1.00 82.31 608 ASN A C 1
ATOM 4579 O O . ASN A 1 608 ? 42.530 -29.880 -10.004 1.00 82.31 608 ASN A O 1
ATOM 4583 N N . GLY A 1 609 ? 42.069 -28.281 -11.514 1.00 80.88 609 GLY A N 1
ATOM 4584 C CA . GLY A 1 609 ? 41.821 -27.206 -10.565 1.00 80.88 609 GLY A CA 1
ATOM 4585 C C . GLY A 1 609 ? 43.090 -26.520 -10.060 1.00 80.88 609 GLY A C 1
ATOM 4586 O O . GLY A 1 609 ? 43.041 -25.922 -8.988 1.00 80.88 609 GLY A O 1
ATOM 4587 N N . ALA A 1 610 ? 44.218 -26.603 -10.770 1.00 87.19 610 ALA A N 1
ATOM 4588 C CA . ALA A 1 610 ? 45.402 -25.792 -10.485 1.00 87.19 610 ALA A CA 1
ATOM 4589 C C . ALA A 1 610 ? 45.226 -24.386 -11.075 1.00 87.19 610 ALA A C 1
ATOM 4591 O O . ALA A 1 610 ? 44.904 -24.249 -12.254 1.00 87.19 610 ALA A O 1
ATOM 4592 N N . LEU A 1 611 ? 45.415 -23.341 -10.267 1.00 86.19 611 LEU A N 1
ATOM 4593 C CA . LEU A 1 611 ? 45.198 -21.956 -10.691 1.00 86.19 611 LEU A CA 1
ATOM 4594 C C . LEU A 1 611 ? 46.270 -21.504 -11.690 1.00 86.19 611 LEU A C 1
ATOM 4596 O O . LEU A 1 611 ? 47.467 -21.580 -11.428 1.00 86.19 611 LEU A O 1
ATOM 4600 N N . LEU A 1 612 ? 45.817 -20.995 -12.832 1.00 84.25 612 LEU A N 1
ATOM 4601 C CA . LEU A 1 612 ? 46.644 -20.450 -13.909 1.00 84.25 612 LEU A CA 1
ATOM 4602 C C . LEU A 1 612 ? 46.659 -18.919 -13.887 1.00 84.25 612 LEU A C 1
ATOM 4604 O O . LEU A 1 612 ? 47.663 -18.300 -14.232 1.00 84.25 612 LEU A O 1
ATOM 4608 N N . TYR A 1 613 ? 45.546 -18.309 -13.480 1.00 85.12 613 TYR A N 1
ATOM 4609 C CA . TYR A 1 613 ? 45.376 -16.862 -13.442 1.00 85.12 613 TYR A CA 1
ATOM 4610 C C . TYR A 1 613 ? 44.388 -16.457 -12.347 1.00 85.12 613 TYR A C 1
ATOM 4612 O O . TYR A 1 613 ? 43.417 -17.166 -12.092 1.00 85.12 613 TYR A O 1
ATOM 4620 N N . MET A 1 614 ? 44.614 -15.290 -11.746 1.00 87.19 614 MET A N 1
ATOM 4621 C CA . MET A 1 614 ? 43.623 -14.558 -10.960 1.00 87.19 614 MET A CA 1
ATOM 4622 C C . MET A 1 614 ? 43.887 -13.059 -11.056 1.00 87.19 614 MET A C 1
ATOM 4624 O O . MET A 1 614 ? 45.051 -12.635 -11.059 1.00 87.19 614 MET A O 1
ATOM 4628 N N . ASN A 1 615 ? 42.811 -12.280 -11.098 1.00 84.94 615 ASN A N 1
ATOM 4629 C CA . ASN A 1 615 ? 42.888 -10.829 -11.211 1.00 84.94 615 ASN A CA 1
ATOM 4630 C C . ASN A 1 615 ? 43.197 -10.140 -9.870 1.00 84.94 615 ASN A C 1
ATOM 4632 O O . ASN A 1 615 ? 43.083 -10.739 -8.796 1.00 84.94 615 ASN A O 1
ATOM 4636 N N . ALA A 1 616 ? 43.567 -8.858 -9.922 1.00 85.50 616 ALA A N 1
ATOM 4637 C CA . ALA A 1 616 ? 43.904 -8.055 -8.747 1.00 85.50 616 ALA A CA 1
ATOM 4638 C C . ALA A 1 616 ? 42.814 -8.043 -7.658 1.00 85.50 616 ALA A C 1
ATOM 4640 O O . ALA A 1 616 ? 43.145 -8.097 -6.472 1.00 85.50 616 ALA A O 1
ATOM 4641 N N . ALA A 1 617 ? 41.530 -8.018 -8.033 1.00 86.06 617 ALA A N 1
ATOM 4642 C CA . ALA A 1 617 ? 40.422 -8.024 -7.076 1.00 86.06 617 ALA A CA 1
ATOM 4643 C C . ALA A 1 617 ? 40.382 -9.310 -6.233 1.00 86.06 617 ALA A C 1
ATOM 4645 O O . ALA A 1 617 ? 40.273 -9.238 -5.008 1.00 86.06 617 ALA A O 1
ATOM 4646 N N . LEU A 1 618 ? 40.527 -10.484 -6.862 1.00 87.56 618 LEU A N 1
ATOM 4647 C CA . LEU A 1 618 ? 40.574 -11.755 -6.136 1.00 87.56 618 LEU A CA 1
ATOM 4648 C C . LEU A 1 618 ? 41.855 -11.879 -5.299 1.00 87.56 618 LEU A C 1
ATOM 4650 O O . LEU A 1 618 ? 41.796 -12.332 -4.160 1.00 87.56 618 LEU A O 1
ATOM 4654 N N . ARG A 1 619 ? 43.004 -11.420 -5.813 1.00 86.75 619 ARG A N 1
ATOM 4655 C CA . ARG A 1 619 ? 44.266 -11.397 -5.048 1.00 86.75 619 ARG A CA 1
ATOM 4656 C C . ARG A 1 619 ? 44.138 -10.587 -3.763 1.00 86.75 619 ARG A C 1
ATOM 4658 O O . ARG A 1 619 ? 44.542 -11.063 -2.707 1.00 86.75 619 ARG A O 1
ATOM 4665 N N . ALA A 1 620 ? 43.532 -9.403 -3.847 1.00 84.44 620 ALA A N 1
ATOM 4666 C CA . ALA A 1 620 ? 43.326 -8.529 -2.698 1.00 84.44 620 ALA A CA 1
ATOM 4667 C C . ALA A 1 620 ? 42.446 -9.183 -1.622 1.00 84.44 620 ALA A C 1
ATOM 4669 O O . ALA A 1 620 ? 42.780 -9.114 -0.443 1.00 84.44 620 ALA A O 1
ATOM 4670 N N . VAL A 1 621 ? 41.363 -9.859 -2.023 1.00 85.62 621 VAL A N 1
ATOM 4671 C CA . VAL A 1 621 ? 40.464 -10.564 -1.093 1.00 85.62 621 VAL A CA 1
ATOM 4672 C C . VAL A 1 621 ? 41.102 -11.810 -0.480 1.00 85.62 621 VAL A C 1
ATOM 4674 O O . VAL A 1 621 ? 40.799 -12.154 0.659 1.00 85.62 621 VAL A O 1
ATOM 4677 N N . LEU A 1 622 ? 42.016 -12.469 -1.193 1.00 85.00 622 LEU A N 1
ATOM 4678 C CA . LEU A 1 622 ? 42.751 -13.627 -0.677 1.00 85.00 622 LEU A CA 1
ATOM 4679 C C . LEU A 1 622 ? 44.000 -13.263 0.143 1.00 85.00 622 LEU A C 1
ATOM 4681 O O . LEU A 1 622 ? 44.665 -14.170 0.654 1.00 85.00 622 LEU A O 1
ATOM 4685 N N . GLY A 1 623 ? 44.319 -11.968 0.250 1.00 78.56 623 GLY A N 1
ATOM 4686 C CA . GLY A 1 623 ? 45.503 -11.463 0.944 1.00 78.56 623 GLY A CA 1
ATOM 4687 C C . GLY A 1 623 ? 46.822 -11.716 0.201 1.00 78.56 623 GLY A C 1
ATOM 4688 O O . GLY A 1 623 ? 47.876 -11.729 0.834 1.00 78.56 623 GLY A O 1
ATOM 4689 N N . LEU A 1 624 ? 46.779 -11.939 -1.118 1.00 80.38 624 LEU A N 1
ATOM 4690 C CA . LEU A 1 624 ? 47.940 -12.268 -1.955 1.00 80.38 624 LEU A CA 1
ATOM 4691 C C . LEU A 1 624 ? 48.551 -11.016 -2.605 1.00 80.38 624 LEU A C 1
ATOM 4693 O O . LEU A 1 624 ? 47.843 -10.124 -3.079 1.00 80.38 624 LEU A O 1
ATOM 4697 N N . GLY A 1 625 ? 49.882 -10.957 -2.662 1.00 72.12 625 GLY A N 1
ATOM 4698 C CA . GLY A 1 625 ? 50.641 -9.884 -3.302 1.00 72.12 625 GLY A CA 1
ATOM 4699 C C . GLY A 1 625 ? 50.674 -9.983 -4.834 1.00 72.12 625 GLY A C 1
ATOM 4700 O O . GLY A 1 625 ? 50.456 -11.038 -5.432 1.00 72.12 625 GLY A O 1
ATOM 4701 N N . GLY A 1 626 ? 50.988 -8.866 -5.503 1.00 64.19 626 GLY A N 1
ATOM 4702 C CA . GLY A 1 626 ? 51.066 -8.796 -6.973 1.00 64.19 626 GLY A CA 1
ATOM 4703 C C . GLY A 1 626 ? 52.112 -9.732 -7.602 1.00 64.19 626 GLY A C 1
ATOM 4704 O O . GLY A 1 626 ? 51.880 -10.252 -8.691 1.00 64.19 626 GLY A O 1
ATOM 4705 N N . ASP A 1 627 ? 53.205 -10.017 -6.886 1.00 59.84 627 ASP A N 1
ATOM 4706 C CA . ASP A 1 627 ? 54.315 -10.866 -7.353 1.00 59.84 627 ASP A CA 1
ATOM 4707 C C . ASP A 1 627 ? 54.229 -12.332 -6.881 1.00 59.84 627 ASP A C 1
ATOM 4709 O O . ASP A 1 627 ? 55.120 -13.135 -7.185 1.00 59.84 627 ASP A O 1
ATOM 4713 N N . ASP A 1 628 ? 53.170 -12.715 -6.156 1.00 70.06 628 ASP A N 1
ATOM 4714 C CA . ASP A 1 628 ? 53.033 -14.082 -5.656 1.00 70.06 628 ASP A CA 1
ATOM 4715 C C . ASP A 1 628 ? 52.815 -15.058 -6.818 1.00 70.06 628 ASP A C 1
ATOM 4717 O O . ASP A 1 628 ? 51.889 -14.943 -7.629 1.00 70.06 628 ASP A O 1
ATOM 4721 N N . ARG A 1 629 ? 53.713 -16.042 -6.919 1.00 67.06 629 ARG A N 1
ATOM 4722 C CA . ARG A 1 629 ? 53.629 -17.095 -7.930 1.00 67.06 629 ARG A CA 1
ATOM 4723 C C . ARG A 1 629 ? 52.502 -18.057 -7.564 1.00 67.06 629 ARG A C 1
ATOM 4725 O O . ARG A 1 629 ? 52.593 -18.743 -6.557 1.00 67.06 629 ARG A O 1
ATOM 4732 N N . LEU A 1 630 ? 51.514 -18.189 -8.449 1.00 70.38 630 LEU A N 1
ATOM 4733 C CA . LEU A 1 630 ? 50.375 -19.120 -8.332 1.00 70.38 630 LEU A CA 1
ATOM 4734 C C . LEU A 1 630 ? 50.749 -20.609 -8.482 1.00 70.38 630 LEU A C 1
ATOM 4736 O O . LEU A 1 630 ? 49.878 -21.466 -8.598 1.00 70.38 630 LEU A O 1
ATOM 4740 N N . VAL A 1 631 ? 52.044 -20.928 -8.507 1.00 61.97 631 VAL A N 1
ATOM 4741 C CA . VAL A 1 631 ? 52.540 -22.288 -8.727 1.00 61.97 631 VAL A CA 1
ATOM 4742 C C . VAL A 1 631 ? 52.103 -23.168 -7.552 1.00 61.97 631 VAL A C 1
ATOM 4744 O O . VAL A 1 631 ? 52.371 -22.834 -6.402 1.00 61.97 631 VAL A O 1
ATOM 4747 N N . ASP A 1 632 ? 51.427 -24.276 -7.863 1.00 64.56 632 ASP A N 1
ATOM 4748 C CA . ASP A 1 632 ? 50.868 -25.264 -6.924 1.00 64.56 632 ASP A CA 1
ATOM 4749 C C . ASP A 1 632 ? 49.677 -24.798 -6.055 1.00 64.56 632 ASP A C 1
ATOM 4751 O O . ASP A 1 632 ? 49.282 -25.505 -5.124 1.00 64.56 632 ASP A O 1
ATOM 4755 N N . VAL A 1 633 ? 49.037 -23.661 -6.363 1.00 77.44 633 VAL A N 1
ATOM 4756 C CA . VAL A 1 633 ? 47.810 -23.236 -5.661 1.00 77.44 633 VAL A CA 1
ATOM 4757 C C . VAL A 1 633 ? 46.582 -23.867 -6.320 1.00 77.44 633 VAL A C 1
ATOM 4759 O O . VAL A 1 633 ? 46.292 -23.641 -7.496 1.00 77.44 633 VAL A O 1
ATOM 4762 N N . SER A 1 634 ? 45.828 -24.661 -5.558 1.00 83.62 634 SER A N 1
ATOM 4763 C CA . SER A 1 634 ? 44.568 -25.233 -6.037 1.00 83.62 634 SER A CA 1
ATOM 4764 C C . SER A 1 634 ? 43.428 -24.224 -5.908 1.00 83.62 634 SER A C 1
ATOM 4766 O O . SER A 1 634 ? 43.257 -23.602 -4.865 1.00 83.62 634 SER A O 1
ATOM 4768 N N . ALA A 1 635 ? 42.555 -24.147 -6.910 1.00 83.69 635 ALA A N 1
ATOM 4769 C CA . ALA A 1 635 ? 41.306 -23.390 -6.845 1.00 83.69 635 ALA A CA 1
ATOM 4770 C C . ALA A 1 635 ? 40.393 -23.843 -5.689 1.00 83.69 635 ALA A C 1
ATOM 4772 O O . ALA A 1 635 ? 39.482 -23.123 -5.308 1.00 83.69 635 ALA A O 1
ATOM 4773 N N . ARG A 1 636 ? 40.627 -25.017 -5.091 1.00 85.19 636 ARG A N 1
ATOM 4774 C CA . ARG A 1 636 ? 39.901 -25.465 -3.894 1.00 85.19 636 ARG A CA 1
ATOM 4775 C C . ARG A 1 636 ? 40.337 -24.742 -2.623 1.00 85.19 636 ARG A C 1
ATOM 4777 O O . ARG A 1 636 ? 39.529 -24.586 -1.720 1.00 85.19 636 ARG A O 1
ATOM 4784 N N . SER A 1 637 ? 41.599 -24.317 -2.530 1.00 83.56 637 SER A N 1
ATOM 4785 C CA . SER A 1 637 ? 42.149 -23.756 -1.289 1.00 83.56 637 SER A CA 1
ATOM 4786 C C . SER A 1 637 ? 41.724 -22.315 -1.022 1.00 83.56 637 SER A C 1
ATOM 4788 O O . SER A 1 637 ? 41.989 -21.808 0.061 1.00 83.56 637 SER A O 1
ATOM 4790 N N . ILE A 1 638 ? 41.100 -21.653 -2.000 1.00 87.00 638 ILE A N 1
ATOM 4791 C CA . ILE A 1 638 ? 40.610 -20.273 -1.871 1.00 87.00 638 ILE A CA 1
ATOM 4792 C C . ILE A 1 638 ? 39.182 -20.205 -1.304 1.00 87.00 638 ILE A C 1
ATOM 4794 O O . ILE A 1 638 ? 38.718 -19.126 -0.942 1.00 87.00 638 ILE A O 1
ATOM 4798 N N . PHE A 1 639 ? 38.492 -21.347 -1.213 1.00 88.19 639 PHE A N 1
ATOM 4799 C CA . PHE A 1 639 ? 37.170 -21.467 -0.599 1.00 88.19 639 PHE A CA 1
ATOM 4800 C C . PHE A 1 639 ? 37.275 -21.981 0.840 1.00 88.19 639 PHE A C 1
ATOM 4802 O O . PHE A 1 639 ? 38.242 -22.646 1.218 1.00 88.19 639 PHE A O 1
ATOM 4809 N N . ALA A 1 640 ? 36.260 -21.680 1.649 1.00 85.81 640 ALA A N 1
ATOM 4810 C CA . ALA A 1 640 ? 36.177 -22.149 3.026 1.00 85.81 640 ALA A CA 1
ATOM 4811 C C . ALA A 1 640 ? 36.171 -23.687 3.102 1.00 85.81 640 ALA A C 1
ATOM 4813 O O . ALA A 1 640 ? 35.653 -24.366 2.218 1.00 85.81 640 ALA A O 1
ATOM 4814 N N . ALA A 1 641 ? 36.740 -24.254 4.169 1.00 82.81 641 ALA A N 1
ATOM 4815 C CA . ALA A 1 641 ? 36.899 -25.705 4.301 1.00 82.81 641 ALA A CA 1
ATOM 4816 C C . ALA A 1 641 ? 35.557 -26.460 4.254 1.00 82.81 641 ALA A C 1
ATOM 4818 O O . ALA A 1 641 ? 35.494 -27.584 3.757 1.00 82.81 641 ALA A O 1
ATOM 4819 N N . GLU A 1 642 ? 34.486 -25.824 4.730 1.00 82.38 642 GLU A N 1
ATOM 4820 C CA . GLU A 1 642 ? 33.118 -26.341 4.714 1.00 82.38 642 GLU A CA 1
ATOM 4821 C C . GLU A 1 642 ? 32.553 -26.485 3.284 1.00 82.38 642 GLU A C 1
ATOM 4823 O O . GLU A 1 642 ? 31.685 -27.321 3.044 1.00 82.38 642 GLU A O 1
ATOM 4828 N N . GLU A 1 643 ? 33.080 -25.731 2.313 1.00 85.50 643 GLU A N 1
ATOM 4829 C CA . GLU A 1 643 ? 32.662 -25.779 0.904 1.00 85.50 643 GLU A CA 1
ATOM 4830 C C . GLU A 1 643 ? 33.239 -26.974 0.143 1.00 85.50 643 GLU A C 1
ATOM 4832 O O . GLU A 1 643 ? 32.739 -27.345 -0.919 1.00 85.50 643 GLU A O 1
ATOM 4837 N N . SER A 1 644 ? 34.275 -27.614 0.689 1.00 82.75 644 SER A N 1
ATOM 4838 C CA . SER A 1 644 ? 35.004 -28.694 0.020 1.00 82.75 644 SER A CA 1
ATOM 4839 C C . SER A 1 644 ? 34.092 -29.872 -0.356 1.00 82.75 644 SER A C 1
ATOM 4841 O O . SER A 1 644 ? 34.123 -30.351 -1.491 1.00 82.75 644 SER A O 1
ATOM 4843 N N . GLU A 1 645 ? 33.200 -30.290 0.553 1.00 83.69 645 GLU A N 1
ATOM 4844 C CA . GLU A 1 645 ? 32.235 -31.365 0.276 1.00 83.69 645 GLU A CA 1
ATOM 4845 C C . GLU A 1 645 ? 31.223 -30.975 -0.810 1.00 83.69 645 GLU A C 1
ATOM 4847 O O . GLU A 1 645 ? 30.822 -31.816 -1.619 1.00 83.69 645 GLU A O 1
ATOM 4852 N N . ARG A 1 646 ? 30.814 -29.701 -0.853 1.00 85.62 646 ARG A N 1
ATOM 4853 C CA . ARG A 1 646 ? 29.878 -29.195 -1.862 1.00 85.62 646 ARG A CA 1
ATOM 4854 C C . ARG A 1 646 ? 30.532 -29.131 -3.238 1.00 85.62 646 ARG A C 1
ATOM 4856 O O . ARG A 1 646 ? 29.917 -29.544 -4.219 1.00 85.62 646 ARG A O 1
ATOM 4863 N N . ILE A 1 647 ? 31.793 -28.710 -3.307 1.00 87.56 647 ILE A N 1
ATOM 4864 C CA . ILE A 1 647 ? 32.567 -28.689 -4.551 1.00 87.56 647 ILE A CA 1
ATOM 4865 C C . ILE A 1 647 ? 32.638 -30.092 -5.175 1.00 87.56 647 ILE A C 1
ATOM 4867 O O . ILE A 1 647 ? 32.389 -30.243 -6.371 1.00 87.56 647 ILE A O 1
ATOM 4871 N N . ASP A 1 648 ? 32.911 -31.128 -4.378 1.00 86.69 648 ASP A N 1
ATOM 4872 C CA . ASP A 1 648 ? 32.999 -32.505 -4.880 1.00 86.69 648 ASP A CA 1
ATOM 4873 C C . ASP A 1 648 ? 31.634 -33.118 -5.230 1.00 86.69 648 ASP A C 1
ATOM 4875 O O . ASP A 1 648 ? 31.526 -33.877 -6.197 1.00 86.69 648 ASP A O 1
ATOM 4879 N N . ARG A 1 649 ? 30.587 -32.801 -4.460 1.00 87.88 649 ARG A N 1
ATOM 4880 C CA . ARG A 1 649 ? 29.247 -33.376 -4.652 1.00 87.88 649 ARG A CA 1
ATOM 4881 C C . ARG A 1 649 ? 28.447 -32.695 -5.761 1.00 87.88 649 ARG A C 1
ATOM 4883 O O . ARG A 1 649 ? 27.602 -33.347 -6.367 1.00 87.88 649 ARG A O 1
ATOM 4890 N N . GLU A 1 650 ? 28.674 -31.408 -5.995 1.00 89.00 650 GLU A N 1
ATOM 4891 C CA . GLU A 1 650 ? 27.803 -30.572 -6.824 1.00 89.00 650 GLU A CA 1
ATOM 4892 C C . GLU A 1 650 ? 28.559 -29.891 -7.970 1.00 89.00 650 GLU A C 1
ATOM 4894 O O . GLU A 1 650 ? 28.221 -30.096 -9.135 1.00 89.00 650 GLU A O 1
ATOM 4899 N N . VAL A 1 651 ? 29.625 -29.146 -7.661 1.00 88.44 651 VAL A N 1
ATOM 4900 C CA . VAL A 1 651 ? 30.325 -28.305 -8.648 1.00 88.44 651 VAL A CA 1
ATOM 4901 C C . VAL A 1 651 ? 31.065 -29.154 -9.684 1.00 88.44 651 VAL A C 1
ATOM 4903 O O . VAL A 1 651 ? 30.896 -28.963 -10.888 1.00 88.44 651 VAL A O 1
ATOM 4906 N N . VAL A 1 652 ? 31.874 -30.126 -9.246 1.00 88.44 652 VAL A N 1
ATOM 4907 C CA . VAL A 1 652 ? 32.671 -30.972 -10.152 1.00 88.44 652 VAL A CA 1
ATOM 4908 C C . VAL A 1 652 ? 31.789 -31.820 -11.085 1.00 88.44 652 VAL A C 1
ATOM 4910 O O . VAL A 1 652 ? 32.071 -31.841 -12.288 1.00 88.44 652 VAL A O 1
ATOM 4913 N N . PRO A 1 653 ? 30.726 -32.500 -10.607 1.00 89.69 653 PRO A N 1
ATOM 4914 C CA . PRO A 1 653 ? 29.788 -33.191 -11.490 1.00 89.69 653 PRO A CA 1
ATOM 4915 C C . PRO A 1 653 ? 29.095 -32.250 -12.483 1.00 89.69 653 PRO A C 1
ATOM 4917 O O . PRO A 1 653 ? 29.082 -32.553 -13.676 1.00 89.69 653 PRO A O 1
ATOM 4920 N N . ALA A 1 654 ? 28.609 -31.086 -12.033 1.00 87.88 654 ALA A N 1
ATOM 4921 C CA . ALA A 1 654 ? 27.927 -30.121 -12.898 1.00 87.88 654 ALA A CA 1
ATOM 4922 C C . ALA A 1 654 ? 28.838 -29.581 -14.013 1.00 87.88 654 ALA A C 1
ATOM 4924 O O . ALA A 1 654 ? 28.415 -29.472 -15.163 1.00 87.88 654 ALA A O 1
ATOM 4925 N N . LEU A 1 655 ? 30.118 -29.326 -13.726 1.00 88.12 655 LEU A N 1
ATOM 4926 C CA . LEU A 1 655 ? 31.085 -28.917 -14.750 1.00 88.12 655 LEU A CA 1
ATOM 4927 C C . LEU A 1 655 ? 31.384 -30.029 -15.768 1.00 88.12 655 LEU A C 1
ATOM 4929 O O . LEU A 1 655 ? 31.623 -29.729 -16.935 1.00 88.12 655 LEU A O 1
ATOM 4933 N N . ARG A 1 656 ? 31.348 -31.305 -15.364 1.00 86.38 656 ARG A N 1
ATOM 4934 C CA . ARG A 1 656 ? 31.548 -32.442 -16.282 1.00 86.38 656 ARG A CA 1
ATOM 4935 C C . ARG A 1 656 ? 30.332 -32.712 -17.163 1.00 86.38 656 ARG A C 1
ATOM 4937 O O . ARG A 1 656 ? 30.505 -33.057 -18.327 1.00 86.38 656 ARG A O 1
ATOM 4944 N N . GLU A 1 657 ? 29.129 -32.591 -16.609 1.00 88.38 657 GLU A N 1
ATOM 4945 C CA . GLU A 1 657 ? 27.883 -32.931 -17.304 1.00 88.38 657 GLU A CA 1
ATOM 4946 C C . GLU A 1 657 ? 27.311 -31.750 -18.097 1.00 88.38 657 GLU A C 1
ATOM 4948 O O . GLU A 1 657 ? 26.892 -31.907 -19.242 1.00 88.38 657 GLU A O 1
ATOM 4953 N N . HIS A 1 658 ? 27.329 -30.555 -17.508 1.00 88.12 658 HIS A N 1
ATOM 4954 C CA . HIS A 1 658 ? 26.655 -29.366 -18.033 1.00 88.12 658 HIS A CA 1
ATOM 4955 C C . HIS A 1 658 ? 27.619 -28.248 -18.445 1.00 88.12 658 HIS A C 1
ATOM 4957 O O . HIS A 1 658 ? 27.175 -27.212 -18.934 1.00 88.12 658 HIS A O 1
ATOM 4963 N N . ARG A 1 659 ? 28.936 -28.432 -18.253 1.00 89.31 659 ARG A N 1
ATOM 4964 C CA . ARG A 1 659 ? 29.997 -27.443 -18.545 1.00 89.31 659 ARG A CA 1
ATOM 4965 C C . ARG A 1 659 ? 29.847 -26.090 -17.835 1.00 89.31 659 ARG A C 1
ATOM 4967 O O . ARG A 1 659 ? 30.606 -25.166 -18.127 1.00 89.31 659 ARG A O 1
ATOM 4974 N N . ARG A 1 660 ? 28.923 -25.970 -16.879 1.00 89.50 660 ARG A N 1
ATOM 4975 C CA . ARG A 1 660 ? 28.659 -24.758 -16.097 1.00 89.50 660 ARG A CA 1
ATOM 4976 C C . ARG A 1 660 ? 28.060 -25.109 -14.736 1.00 89.50 660 ARG A C 1
ATOM 4978 O O . ARG A 1 660 ? 27.317 -26.078 -14.616 1.00 89.50 660 ARG A O 1
ATOM 4985 N N . TRP A 1 661 ? 28.350 -24.283 -13.739 1.00 92.31 661 TRP A N 1
ATOM 4986 C CA . TRP A 1 661 ? 27.699 -24.260 -12.433 1.00 92.31 661 TRP A CA 1
ATOM 4987 C C . TRP A 1 661 ? 27.561 -22.808 -11.958 1.00 92.31 661 TRP A C 1
ATOM 4989 O O . TRP A 1 661 ? 28.393 -21.967 -12.298 1.00 92.31 661 TRP A O 1
ATOM 4999 N N . SER A 1 662 ? 26.508 -22.503 -11.205 1.00 89.06 662 SER A N 1
ATOM 5000 C CA . SER A 1 662 ? 26.303 -21.189 -10.595 1.00 89.06 662 SER A CA 1
ATOM 5001 C C . SER A 1 662 ? 25.739 -21.375 -9.194 1.00 89.06 662 SER A C 1
ATOM 5003 O O . SER A 1 662 ? 24.800 -22.153 -9.017 1.00 89.06 662 SER A O 1
ATOM 5005 N N . GLY A 1 663 ? 26.309 -20.693 -8.207 1.00 86.44 663 GLY A N 1
ATOM 5006 C CA . GLY A 1 663 ? 25.870 -20.819 -6.823 1.00 86.44 663 GLY A CA 1
ATOM 5007 C C . GLY A 1 663 ? 26.632 -19.910 -5.874 1.00 86.44 663 GLY A C 1
ATOM 5008 O O . GLY A 1 663 ? 27.586 -19.232 -6.254 1.00 86.44 663 GLY A O 1
ATOM 5009 N N . ASP A 1 664 ? 26.183 -19.860 -4.627 1.00 88.75 664 ASP A N 1
ATOM 5010 C CA . ASP A 1 664 ? 26.863 -19.107 -3.584 1.00 88.75 664 ASP A CA 1
ATOM 5011 C C . ASP A 1 664 ? 28.090 -19.857 -3.056 1.00 88.75 664 ASP A C 1
ATOM 5013 O O . ASP A 1 664 ? 28.222 -21.061 -3.247 1.00 88.75 664 ASP A O 1
ATOM 5017 N N . GLY A 1 665 ? 28.991 -19.162 -2.374 1.00 87.19 665 GLY A N 1
ATOM 5018 C CA . GLY A 1 665 ? 30.186 -19.735 -1.768 1.00 87.19 665 GLY A CA 1
ATOM 5019 C C . GLY A 1 665 ? 30.845 -18.759 -0.805 1.00 87.19 665 GLY A C 1
ATOM 5020 O O . GLY A 1 665 ? 30.479 -17.587 -0.731 1.00 87.19 665 GLY A O 1
ATOM 5021 N N . THR A 1 666 ? 31.832 -19.244 -0.059 1.00 90.25 666 THR A N 1
ATOM 5022 C CA . THR A 1 666 ? 32.622 -18.405 0.848 1.00 90.25 666 THR A CA 1
ATOM 5023 C C . THR A 1 666 ? 34.087 -18.480 0.456 1.00 90.25 666 THR A C 1
ATOM 5025 O O . THR A 1 666 ? 34.685 -19.555 0.520 1.00 90.25 666 THR A O 1
ATOM 5028 N N . LEU A 1 667 ? 34.666 -17.343 0.074 1.00 89.12 667 LEU A N 1
ATOM 5029 C CA . LEU A 1 667 ? 36.109 -17.201 -0.100 1.00 89.12 667 LEU A CA 1
ATOM 5030 C C . LEU A 1 667 ? 36.767 -16.931 1.250 1.00 89.12 667 LEU A C 1
ATOM 5032 O O . LEU A 1 667 ? 36.189 -16.254 2.105 1.00 89.12 667 LEU A O 1
ATOM 5036 N N . VAL A 1 668 ? 37.978 -17.450 1.435 1.00 87.56 668 VAL A N 1
ATOM 5037 C CA . VAL A 1 668 ? 38.753 -17.254 2.663 1.00 87.56 668 VAL A CA 1
ATOM 5038 C C . VAL A 1 668 ? 40.109 -16.658 2.327 1.00 87.56 668 VAL A C 1
ATOM 5040 O O . VAL A 1 668 ? 40.864 -17.215 1.532 1.00 87.56 668 VAL A O 1
ATOM 5043 N N . ASP A 1 669 ? 40.428 -15.541 2.975 1.00 85.50 669 ASP A N 1
ATOM 5044 C CA . ASP A 1 669 ? 41.769 -14.974 2.986 1.00 85.50 669 ASP A CA 1
ATOM 5045 C C . ASP A 1 669 ? 42.728 -15.980 3.629 1.00 85.50 669 ASP A C 1
ATOM 5047 O O . ASP A 1 669 ? 42.605 -16.346 4.802 1.00 85.50 669 ASP A O 1
ATOM 5051 N N . THR A 1 670 ? 43.696 -16.432 2.838 1.00 71.12 670 THR A N 1
ATOM 5052 C CA . THR A 1 670 ? 44.644 -17.483 3.227 1.00 71.12 670 THR A CA 1
ATOM 5053 C C . THR A 1 670 ? 45.660 -17.035 4.284 1.00 71.12 670 THR A C 1
ATOM 5055 O O . THR A 1 670 ? 46.299 -17.877 4.914 1.00 71.12 670 THR A O 1
ATOM 5058 N N . THR A 1 671 ? 45.780 -15.726 4.519 1.00 73.00 671 THR A N 1
ATOM 5059 C CA . THR A 1 671 ? 46.708 -15.105 5.472 1.00 73.00 671 THR A CA 1
ATOM 5060 C C . THR A 1 671 ? 46.003 -14.665 6.754 1.00 73.00 671 THR A C 1
ATOM 5062 O O . THR A 1 671 ? 46.514 -14.902 7.850 1.00 73.00 671 THR A O 1
ATOM 5065 N N . THR A 1 672 ? 44.837 -14.019 6.642 1.00 78.19 672 THR A N 1
ATOM 5066 C CA . THR A 1 672 ? 44.113 -13.441 7.791 1.00 78.19 672 THR A CA 1
ATOM 5067 C C . THR A 1 672 ? 42.947 -14.299 8.282 1.00 78.19 672 THR A C 1
ATOM 5069 O O . THR A 1 672 ? 42.504 -14.136 9.420 1.00 78.19 672 THR A O 1
ATOM 5072 N N . GLY A 1 673 ? 42.446 -15.217 7.450 1.00 77.94 673 GLY A N 1
ATOM 5073 C CA . GLY A 1 673 ? 41.235 -15.993 7.717 1.00 77.94 673 GLY A CA 1
ATOM 5074 C C . GLY A 1 673 ? 39.929 -15.210 7.524 1.00 77.94 673 GLY A C 1
ATOM 5075 O O . GLY A 1 673 ? 38.865 -15.726 7.873 1.00 77.94 673 GLY A O 1
ATOM 5076 N N . ALA A 1 674 ? 39.985 -13.982 6.993 1.00 80.44 674 ALA A N 1
ATOM 5077 C CA . ALA A 1 674 ? 38.801 -13.196 6.660 1.00 80.44 674 ALA A CA 1
ATOM 5078 C C . ALA A 1 674 ? 37.916 -13.932 5.642 1.00 80.44 674 ALA A C 1
ATOM 5080 O O . ALA A 1 674 ? 38.409 -14.548 4.699 1.00 80.44 674 ALA A O 1
ATOM 5081 N N . ARG A 1 675 ? 36.597 -13.886 5.846 1.00 86.06 675 ARG A N 1
ATOM 5082 C CA . ARG A 1 675 ? 35.609 -14.581 5.011 1.00 86.06 675 ARG A CA 1
ATOM 5083 C C . ARG A 1 675 ? 34.860 -13.573 4.148 1.00 86.06 675 ARG A C 1
ATOM 5085 O O . ARG A 1 675 ? 34.376 -12.578 4.678 1.00 86.06 675 ARG A O 1
ATOM 5092 N N . THR A 1 676 ? 34.735 -13.863 2.858 1.00 87.00 676 THR A N 1
ATOM 5093 C CA . THR A 1 676 ? 33.965 -13.051 1.903 1.00 87.00 676 THR A CA 1
ATOM 5094 C C . THR A 1 676 ? 32.889 -13.921 1.273 1.00 87.00 676 THR A C 1
ATOM 5096 O O . THR A 1 676 ? 33.195 -14.973 0.708 1.00 87.00 676 THR A O 1
ATOM 5099 N N . GLU A 1 677 ? 31.627 -13.511 1.390 1.00 87.38 677 GLU A N 1
ATOM 5100 C CA . GLU A 1 677 ? 30.511 -14.239 0.788 1.00 87.38 677 GLU A CA 1
ATOM 5101 C C . GLU A 1 677 ? 30.394 -13.863 -0.684 1.00 87.38 677 GLU A C 1
ATOM 5103 O O . GLU A 1 677 ? 30.337 -12.685 -1.039 1.00 87.38 677 GLU A O 1
ATOM 5108 N N . VAL A 1 678 ? 30.349 -14.872 -1.550 1.00 90.06 678 VAL A N 1
ATOM 5109 C CA . VAL A 1 678 ? 30.342 -14.678 -2.997 1.00 90.06 678 VAL A CA 1
ATOM 5110 C C . VAL A 1 678 ? 29.241 -15.472 -3.677 1.00 90.06 678 VAL A C 1
ATOM 5112 O O . VAL A 1 678 ? 28.778 -16.487 -3.164 1.00 90.06 678 VAL A O 1
ATOM 5115 N N . VAL A 1 679 ? 28.838 -15.017 -4.859 1.00 86.94 679 VAL A N 1
ATOM 5116 C CA . VAL A 1 679 ? 28.125 -15.841 -5.843 1.00 86.94 679 VAL A CA 1
ATOM 5117 C C . VAL A 1 679 ? 29.049 -16.045 -7.030 1.00 86.94 679 VAL A C 1
ATOM 5119 O O . VAL A 1 679 ? 29.579 -15.069 -7.560 1.00 86.94 679 VAL A O 1
ATOM 5122 N N . SER A 1 680 ? 29.262 -17.300 -7.412 1.00 88.31 680 SER A N 1
ATOM 5123 C CA . SER A 1 680 ? 30.231 -17.730 -8.416 1.00 88.31 680 SER A CA 1
ATOM 5124 C C . SER A 1 680 ? 29.529 -18.370 -9.607 1.00 88.31 680 SER A C 1
ATOM 5126 O O . SER A 1 680 ? 28.819 -19.358 -9.449 1.00 88.31 680 SER A O 1
ATOM 5128 N N . ASP A 1 681 ? 29.792 -17.852 -10.805 1.00 88.75 681 ASP A N 1
ATOM 5129 C CA . ASP A 1 681 ? 29.543 -18.535 -12.072 1.00 88.75 681 ASP A CA 1
ATOM 5130 C C . ASP A 1 681 ? 30.839 -19.220 -12.517 1.00 88.75 681 ASP A C 1
ATOM 5132 O O . ASP A 1 681 ? 31.842 -18.557 -12.794 1.00 88.75 681 ASP A O 1
ATOM 5136 N N . ILE A 1 682 ? 30.816 -20.550 -12.596 1.00 90.50 682 ILE A N 1
ATOM 5137 C CA . ILE A 1 682 ? 31.966 -21.385 -12.953 1.00 90.50 682 ILE A CA 1
ATOM 5138 C C . ILE A 1 682 ? 31.657 -22.116 -14.258 1.00 90.50 682 ILE A C 1
ATOM 5140 O O . ILE A 1 682 ? 30.594 -22.716 -14.407 1.00 90.50 682 ILE A O 1
ATOM 5144 N N . GLN A 1 683 ? 32.577 -22.081 -15.217 1.00 89.88 683 GLN A N 1
ATOM 5145 C CA . GLN A 1 683 ? 32.417 -22.681 -16.539 1.00 89.88 683 GLN A CA 1
ATOM 5146 C C . GLN A 1 683 ? 33.648 -23.477 -16.952 1.00 89.88 683 GLN A C 1
ATOM 5148 O O . GLN A 1 683 ? 34.777 -23.119 -16.627 1.00 89.88 683 GLN A O 1
ATOM 5153 N N . LEU A 1 684 ? 33.419 -24.543 -17.716 1.00 89.56 684 LEU A N 1
ATOM 5154 C CA . LEU A 1 684 ? 34.467 -25.319 -18.363 1.00 89.56 684 LEU A CA 1
ATOM 5155 C C . LEU A 1 684 ? 34.577 -24.892 -19.833 1.00 89.56 684 LEU A C 1
ATOM 5157 O O . LEU A 1 684 ? 33.717 -25.233 -20.652 1.00 89.56 684 LEU A O 1
ATOM 5161 N N . VAL A 1 685 ? 35.641 -24.173 -20.176 1.00 85.25 685 VAL A N 1
ATOM 5162 C CA . VAL A 1 685 ? 35.897 -23.614 -21.512 1.00 85.25 685 VAL A CA 1
ATOM 5163 C C . VAL A 1 685 ? 37.035 -24.359 -22.208 1.00 85.25 685 VAL A C 1
ATOM 5165 O O . VAL A 1 685 ? 37.929 -24.889 -21.552 1.00 85.25 685 VAL A O 1
ATOM 5168 N N . ASP A 1 686 ? 36.994 -24.437 -23.536 1.00 84.12 686 ASP A N 1
ATOM 5169 C CA . ASP A 1 686 ? 38.099 -24.999 -24.317 1.00 84.12 686 ASP A CA 1
ATOM 5170 C C . ASP A 1 686 ? 39.146 -23.898 -24.564 1.00 84.12 686 ASP A C 1
ATOM 5172 O O . ASP A 1 686 ? 38.782 -22.756 -24.852 1.00 84.12 686 ASP A O 1
ATOM 5176 N N . ASP A 1 687 ? 40.435 -24.217 -24.427 1.00 77.44 687 ASP A N 1
ATOM 5177 C CA . ASP A 1 687 ? 41.523 -23.263 -24.659 1.00 77.44 687 ASP A CA 1
ATOM 5178 C C . ASP A 1 687 ? 41.578 -22.896 -26.158 1.00 77.44 687 ASP A C 1
ATOM 5180 O O . ASP A 1 687 ? 41.867 -23.762 -26.995 1.00 77.44 687 ASP A O 1
ATOM 5184 N N . PRO A 1 688 ? 41.329 -21.625 -26.531 1.00 60.72 688 PRO A N 1
ATOM 5185 C CA . PRO A 1 688 ? 41.313 -21.201 -27.929 1.00 60.72 688 PRO A CA 1
ATOM 5186 C C . PRO A 1 688 ? 42.700 -21.243 -28.588 1.00 60.72 688 PRO A C 1
ATOM 5188 O O . PRO A 1 688 ? 42.790 -21.259 -29.815 1.00 60.72 688 PRO A O 1
ATOM 5191 N N . LEU A 1 689 ? 43.780 -21.265 -27.800 1.00 69.88 689 LEU A N 1
ATOM 5192 C CA . LEU A 1 689 ? 45.157 -21.353 -28.289 1.00 69.88 689 LEU A CA 1
ATOM 5193 C C . LEU A 1 689 ? 45.649 -22.805 -28.378 1.00 69.88 689 LEU A C 1
ATOM 5195 O O . LEU A 1 689 ? 46.556 -23.091 -29.162 1.00 69.88 689 LEU A O 1
ATOM 5199 N N . HIS A 1 690 ? 45.042 -23.727 -27.622 1.00 75.62 690 HIS A N 1
ATOM 5200 C CA . HIS A 1 690 ? 45.436 -25.137 -27.565 1.00 75.62 690 HIS A CA 1
ATOM 5201 C C . HIS A 1 690 ? 44.220 -26.071 -27.704 1.00 75.62 690 HIS A C 1
ATOM 5203 O O . HIS A 1 690 ? 43.636 -26.499 -26.704 1.00 75.62 690 HIS A O 1
ATOM 5209 N N . PRO A 1 691 ? 43.858 -26.460 -28.942 1.00 72.19 691 PRO A N 1
ATOM 5210 C CA . PRO A 1 691 ? 42.734 -27.357 -29.192 1.00 72.19 691 PRO A CA 1
ATOM 5211 C C . PRO A 1 691 ? 42.855 -28.672 -28.405 1.00 72.19 691 PRO A C 1
ATOM 5213 O O . PRO A 1 691 ? 43.829 -29.410 -28.555 1.00 72.19 691 PRO A O 1
ATOM 5216 N N . GLY A 1 692 ? 41.849 -28.972 -27.578 1.00 73.62 692 GLY A N 1
ATOM 5217 C CA . GLY A 1 692 ? 41.800 -30.169 -26.727 1.00 73.62 692 GLY A CA 1
ATOM 5218 C C . GLY A 1 692 ? 42.234 -29.957 -25.272 1.00 73.62 692 GLY A C 1
ATOM 5219 O O . GLY A 1 692 ? 42.118 -30.888 -24.476 1.00 73.62 692 GLY A O 1
ATOM 5220 N N . VAL A 1 693 ? 42.691 -28.756 -24.903 1.00 80.62 693 VAL A N 1
ATOM 5221 C CA . VAL A 1 693 ? 42.927 -28.362 -23.506 1.00 80.62 693 VAL A CA 1
ATOM 5222 C C . VAL A 1 693 ? 41.667 -27.696 -22.952 1.00 80.62 693 VAL A C 1
ATOM 5224 O O . VAL A 1 693 ? 41.061 -26.865 -23.621 1.00 80.62 693 VAL A O 1
ATOM 5227 N N . GLN A 1 694 ? 41.265 -28.064 -21.734 1.00 85.31 694 GLN A N 1
ATOM 5228 C CA . GLN A 1 694 ? 40.108 -27.481 -21.047 1.00 85.31 694 GLN A CA 1
ATOM 5229 C C . GLN A 1 694 ? 40.549 -26.668 -19.835 1.00 85.31 694 GLN A C 1
ATOM 5231 O O . GLN A 1 694 ? 41.418 -27.098 -19.073 1.00 85.31 694 GLN A O 1
ATOM 5236 N N . LEU A 1 695 ? 39.911 -25.517 -19.653 1.00 87.62 695 LEU A N 1
ATOM 5237 C CA . LEU A 1 695 ? 40.150 -24.577 -18.568 1.00 87.62 695 LEU A CA 1
ATOM 5238 C C . LEU A 1 695 ? 38.863 -24.363 -17.773 1.00 87.62 695 LEU A C 1
ATOM 5240 O O . LEU A 1 695 ? 37.766 -24.330 -18.327 1.00 87.62 695 LEU A O 1
ATOM 5244 N N . ILE A 1 696 ? 39.001 -24.186 -16.466 1.00 88.62 696 ILE A N 1
ATOM 5245 C CA . ILE A 1 696 ? 37.920 -23.778 -15.576 1.00 88.62 696 ILE A CA 1
ATOM 5246 C C . ILE A 1 696 ? 38.012 -22.263 -15.417 1.00 88.62 696 ILE A C 1
ATOM 5248 O O . ILE A 1 696 ? 38.983 -21.759 -14.856 1.00 88.62 696 ILE A O 1
ATOM 5252 N N . ALA A 1 697 ? 37.008 -21.544 -15.904 1.00 88.06 697 ALA A N 1
ATOM 5253 C CA . ALA A 1 697 ? 36.868 -20.108 -15.725 1.00 88.06 697 ALA A CA 1
ATOM 5254 C C . ALA A 1 697 ? 35.821 -19.824 -14.654 1.00 88.06 697 ALA A C 1
ATOM 5256 O O . ALA A 1 697 ? 34.716 -20.359 -14.709 1.00 88.06 697 ALA A O 1
ATOM 5257 N N . SER A 1 698 ? 36.157 -18.975 -13.688 1.00 87.88 698 SER A N 1
ATOM 5258 C CA . SER A 1 698 ? 35.228 -18.561 -12.643 1.00 87.88 698 SER A CA 1
ATOM 5259 C C . SER A 1 698 ? 35.155 -17.050 -12.572 1.00 87.88 698 SER A C 1
ATOM 5261 O O . SER A 1 698 ? 36.183 -16.375 -12.521 1.00 87.88 698 SER A O 1
ATOM 5263 N N . VAL A 1 699 ? 33.933 -16.538 -12.478 1.00 87.56 699 VAL A N 1
ATOM 5264 C CA . VAL A 1 699 ? 33.649 -15.146 -12.136 1.00 87.56 699 VAL A CA 1
ATOM 5265 C C . VAL A 1 699 ? 32.785 -15.156 -10.889 1.00 87.56 699 VAL A C 1
ATOM 5267 O O . VAL A 1 699 ? 31.686 -15.701 -10.898 1.00 87.56 699 VAL A O 1
ATOM 5270 N N . SER A 1 700 ? 33.284 -14.563 -9.812 1.00 87.31 700 SER A N 1
ATOM 5271 C CA . SER A 1 700 ? 32.558 -14.456 -8.549 1.00 87.31 700 SER A CA 1
ATOM 5272 C C . SER A 1 700 ? 32.330 -12.998 -8.186 1.00 87.31 700 SER A C 1
ATOM 5274 O O . SER A 1 700 ? 33.165 -12.142 -8.469 1.00 87.31 700 SER A O 1
ATOM 5276 N N . ARG A 1 701 ? 31.195 -12.692 -7.566 1.00 85.69 701 ARG A N 1
ATOM 5277 C CA . ARG A 1 701 ? 30.866 -11.343 -7.086 1.00 85.69 701 ARG A CA 1
ATOM 5278 C C . ARG A 1 701 ? 30.733 -11.364 -5.579 1.00 85.69 701 ARG A C 1
ATOM 5280 O O . ARG A 1 701 ? 30.141 -12.299 -5.049 1.00 85.69 701 ARG A O 1
ATOM 5287 N N . ASP A 1 702 ? 31.250 -10.335 -4.921 1.00 86.69 702 ASP A N 1
ATOM 5288 C CA . ASP A 1 702 ? 31.008 -10.113 -3.499 1.00 86.69 702 ASP A CA 1
ATOM 5289 C C . ASP A 1 702 ? 29.524 -9.802 -3.274 1.00 86.69 702 ASP A C 1
ATOM 5291 O O . ASP A 1 702 ? 28.972 -8.877 -3.872 1.00 86.69 702 ASP A O 1
ATOM 5295 N N . VAL A 1 703 ? 28.876 -10.605 -2.436 1.00 81.00 703 VAL A N 1
ATOM 5296 C CA . VAL A 1 703 ? 27.483 -10.417 -2.012 1.00 81.00 703 VAL A CA 1
ATOM 5297 C C . VAL A 1 703 ? 27.377 -10.233 -0.502 1.00 81.00 703 VAL A C 1
ATOM 5299 O O . VAL A 1 703 ? 26.279 -10.307 0.045 1.00 81.00 703 VAL A O 1
ATOM 5302 N N . SER A 1 704 ? 28.495 -9.991 0.185 1.00 76.38 704 SER A N 1
ATOM 5303 C CA . SER A 1 704 ? 28.543 -9.891 1.646 1.00 76.38 704 SER A CA 1
ATOM 5304 C C . SER A 1 704 ? 27.594 -8.806 2.166 1.00 76.38 704 SER A C 1
ATOM 5306 O O . SER A 1 704 ? 26.844 -9.042 3.113 1.00 76.38 704 SER A O 1
ATOM 5308 N N . GLU A 1 705 ? 27.551 -7.643 1.507 1.00 72.88 705 GLU A N 1
ATOM 5309 C CA . GLU A 1 705 ? 26.657 -6.538 1.875 1.00 72.88 705 GLU A CA 1
ATOM 5310 C C . GLU A 1 705 ? 25.184 -6.893 1.624 1.00 72.88 705 GLU A C 1
ATOM 5312 O O . GLU A 1 705 ? 24.358 -6.776 2.530 1.00 72.88 705 GLU A O 1
ATOM 5317 N N . VAL A 1 706 ? 24.870 -7.433 0.442 1.00 72.00 706 VAL A N 1
ATOM 5318 C CA . VAL A 1 706 ? 23.509 -7.850 0.061 1.00 72.00 706 VAL A CA 1
ATOM 5319 C C . VAL A 1 706 ? 22.974 -8.925 1.011 1.00 72.00 706 VAL A C 1
ATOM 5321 O O . VAL A 1 706 ? 21.901 -8.756 1.586 1.00 72.00 706 VAL A O 1
ATOM 5324 N N . LYS A 1 707 ? 23.743 -9.989 1.275 1.00 69.81 707 LYS A N 1
ATOM 5325 C CA . LYS A 1 707 ? 23.332 -11.045 2.210 1.00 69.81 707 LYS A CA 1
ATOM 5326 C C . LYS A 1 707 ? 23.230 -10.542 3.653 1.00 69.81 707 LYS A C 1
ATOM 5328 O O . LYS A 1 707 ? 22.408 -11.048 4.416 1.00 69.81 707 LYS A O 1
ATOM 5333 N N . SER A 1 708 ? 24.028 -9.550 4.059 1.00 68.19 708 SER A N 1
ATOM 5334 C CA . SER A 1 708 ? 23.891 -8.929 5.386 1.00 68.19 708 SER A CA 1
ATOM 5335 C C . SER A 1 708 ? 22.588 -8.128 5.522 1.00 68.19 708 SER A C 1
ATOM 5337 O O . SER A 1 708 ? 21.898 -8.254 6.537 1.00 68.19 708 SER A O 1
ATOM 5339 N N . LEU A 1 709 ? 22.202 -7.393 4.472 1.00 70.31 709 LEU A N 1
ATOM 5340 C CA . LEU A 1 709 ? 20.948 -6.640 4.391 1.00 70.31 709 LEU A CA 1
ATOM 5341 C C . LEU A 1 709 ? 19.734 -7.574 4.387 1.00 70.31 709 LEU A C 1
ATOM 5343 O O . LEU A 1 709 ? 18.804 -7.361 5.161 1.00 70.31 709 LEU A O 1
ATOM 5347 N N . GLU A 1 710 ? 19.769 -8.652 3.603 1.00 71.44 710 GLU A N 1
ATOM 5348 C CA . GLU A 1 710 ? 18.702 -9.660 3.572 1.00 71.44 710 GLU A CA 1
ATOM 5349 C C . GLU A 1 710 ? 18.501 -10.340 4.935 1.00 71.44 710 GLU A C 1
ATOM 5351 O O . GLU A 1 710 ? 17.366 -10.545 5.375 1.00 71.44 710 GLU A O 1
ATOM 5356 N N . ARG A 1 711 ? 19.593 -10.673 5.642 1.00 74.00 711 ARG A N 1
ATOM 5357 C CA . ARG A 1 711 ? 19.524 -11.228 7.006 1.00 74.00 711 ARG A CA 1
ATOM 5358 C C . ARG A 1 711 ? 18.912 -10.227 7.986 1.00 74.00 711 ARG A C 1
ATOM 5360 O O . ARG A 1 711 ? 18.070 -10.623 8.793 1.00 74.00 711 ARG A O 1
ATOM 5367 N N . ALA A 1 712 ? 19.295 -8.951 7.905 1.00 70.12 712 ALA A N 1
ATOM 5368 C CA . ALA A 1 712 ? 18.735 -7.891 8.744 1.00 70.12 712 ALA A CA 1
ATOM 5369 C C . ALA A 1 712 ? 17.239 -7.670 8.465 1.00 70.12 712 ALA A C 1
ATOM 5371 O O . ALA A 1 712 ? 16.436 -7.571 9.392 1.00 70.12 712 ALA A O 1
ATOM 5372 N N . GLU A 1 713 ? 16.832 -7.667 7.196 1.00 70.69 713 GLU A N 1
ATOM 5373 C CA . GLU A 1 713 ? 15.432 -7.501 6.819 1.00 70.69 713 GLU A CA 1
ATOM 5374 C C . GLU A 1 713 ? 14.576 -8.704 7.242 1.00 70.69 713 GLU A C 1
ATOM 5376 O O . GLU A 1 713 ? 13.492 -8.527 7.803 1.00 70.69 713 GLU A O 1
ATOM 5381 N N . ARG A 1 714 ? 15.079 -9.934 7.059 1.00 76.19 714 ARG A N 1
ATOM 5382 C CA . ARG A 1 714 ? 14.422 -11.147 7.569 1.00 76.19 714 ARG A CA 1
ATOM 5383 C C . ARG A 1 714 ? 14.228 -11.061 9.082 1.00 76.19 714 ARG A C 1
ATOM 5385 O O . ARG A 1 714 ? 13.121 -11.303 9.561 1.00 76.19 714 ARG A O 1
ATOM 5392 N N . ARG A 1 715 ? 15.272 -10.669 9.819 1.00 76.69 715 ARG A N 1
ATOM 5393 C CA . ARG A 1 715 ? 15.221 -10.498 11.275 1.00 76.69 715 ARG A CA 1
ATOM 5394 C C . ARG A 1 715 ? 14.165 -9.467 11.687 1.00 76.69 715 ARG A C 1
ATOM 5396 O O . ARG A 1 715 ? 13.388 -9.738 12.599 1.00 76.69 715 ARG A O 1
ATOM 5403 N N . ARG A 1 716 ? 14.066 -8.335 10.981 1.00 74.94 716 ARG A N 1
ATOM 5404 C CA . ARG A 1 716 ? 13.031 -7.314 11.220 1.00 74.94 716 ARG A CA 1
ATOM 5405 C C . ARG A 1 716 ? 11.616 -7.848 10.979 1.00 74.94 716 ARG A C 1
ATOM 5407 O O . ARG A 1 716 ? 10.727 -7.602 11.793 1.00 74.94 716 ARG A O 1
ATOM 5414 N N . ARG A 1 717 ? 11.392 -8.610 9.900 1.00 76.19 717 ARG A N 1
ATOM 5415 C CA . ARG A 1 717 ? 10.083 -9.235 9.623 1.00 76.19 717 ARG A CA 1
ATOM 5416 C C . ARG A 1 717 ? 9.698 -10.263 10.686 1.00 76.19 717 ARG A C 1
ATOM 5418 O O . ARG A 1 717 ? 8.547 -10.277 11.114 1.00 76.19 717 ARG A O 1
ATOM 5425 N N . GLU A 1 718 ? 10.643 -11.089 11.136 1.00 79.88 718 GLU A N 1
ATOM 5426 C CA . GLU A 1 718 ? 10.414 -12.048 12.225 1.00 79.88 718 GLU A CA 1
ATOM 5427 C C . GLU A 1 718 ? 9.981 -11.331 13.513 1.00 79.88 718 GLU A C 1
ATOM 5429 O O . GLU A 1 718 ? 8.957 -11.694 14.095 1.00 79.88 718 GLU A O 1
ATOM 5434 N N . LEU A 1 719 ? 10.684 -10.260 13.904 1.00 81.94 719 LEU A N 1
ATOM 5435 C CA . LEU A 1 719 ? 10.335 -9.438 15.069 1.00 81.94 719 LEU A CA 1
ATOM 5436 C C . LEU A 1 719 ? 8.947 -8.786 14.943 1.00 81.94 719 LEU A C 1
ATOM 5438 O O . LEU A 1 719 ? 8.150 -8.858 15.879 1.00 81.94 719 LEU A O 1
ATOM 5442 N N . GLY A 1 720 ? 8.615 -8.218 13.778 1.00 73.56 720 GLY A N 1
ATOM 5443 C CA . GLY A 1 720 ? 7.297 -7.623 13.523 1.00 73.56 720 GLY A CA 1
ATOM 5444 C C . GLY A 1 720 ? 6.150 -8.643 13.525 1.00 73.56 720 GLY A C 1
ATOM 5445 O O . GLY A 1 720 ? 5.066 -8.363 14.041 1.00 73.56 720 GLY A O 1
ATOM 5446 N N . SER A 1 721 ? 6.385 -9.857 13.014 1.00 82.62 721 SER A N 1
ATOM 5447 C CA . SER A 1 721 ? 5.371 -10.923 12.974 1.00 82.62 721 SER A CA 1
ATOM 5448 C C . SER A 1 721 ? 4.930 -11.388 14.368 1.00 82.62 721 SER A C 1
ATOM 5450 O O . SER A 1 721 ? 3.782 -11.799 14.555 1.00 82.62 721 SER A O 1
ATOM 5452 N N . PHE A 1 722 ? 5.806 -11.264 15.370 1.00 87.75 722 PHE A N 1
ATOM 5453 C CA . PHE A 1 722 ? 5.496 -11.652 16.742 1.00 87.75 722 PHE A CA 1
ATOM 5454 C C . PHE A 1 722 ? 4.418 -10.757 17.371 1.00 87.75 722 PHE A C 1
ATOM 5456 O O . PHE A 1 722 ? 3.528 -11.258 18.056 1.00 87.75 722 PHE A O 1
ATOM 5463 N N . ALA A 1 723 ? 4.426 -9.450 17.092 1.00 82.69 723 ALA A N 1
ATOM 5464 C CA . ALA A 1 723 ? 3.380 -8.543 17.570 1.00 82.69 723 ALA A CA 1
ATOM 5465 C C . ALA A 1 723 ? 1.994 -8.949 17.033 1.00 82.69 723 ALA A C 1
ATOM 5467 O O . ALA A 1 723 ? 1.021 -9.010 17.787 1.00 82.69 723 ALA A O 1
ATOM 5468 N N . ALA A 1 724 ? 1.913 -9.328 15.754 1.00 80.38 724 ALA A N 1
ATOM 5469 C CA . ALA A 1 724 ? 0.681 -9.843 15.157 1.00 80.38 724 ALA A CA 1
ATOM 5470 C C . ALA A 1 724 ? 0.222 -11.164 15.806 1.00 80.38 724 ALA A C 1
ATOM 5472 O O . ALA A 1 724 ? -0.970 -11.342 16.056 1.00 80.38 724 ALA A O 1
ATOM 5473 N N . LEU A 1 725 ? 1.154 -12.064 16.148 1.00 87.00 725 LEU A N 1
ATOM 5474 C CA . LEU A 1 725 ? 0.848 -13.299 16.880 1.00 87.00 725 LEU A CA 1
ATOM 5475 C C . LEU A 1 725 ? 0.248 -13.014 18.266 1.00 87.00 725 LEU A C 1
ATOM 5477 O O . LEU A 1 725 ? -0.734 -13.655 18.646 1.00 87.00 725 LEU A O 1
ATOM 5481 N N . VAL A 1 726 ? 0.807 -12.053 19.012 1.00 85.12 726 VAL A N 1
ATOM 5482 C CA . VAL A 1 726 ? 0.284 -11.648 20.330 1.00 85.12 726 VAL A CA 1
ATOM 5483 C C . VAL A 1 726 ? -1.136 -11.093 20.197 1.00 85.12 726 VAL A C 1
ATOM 5485 O O . VAL A 1 726 ? -2.022 -11.517 20.939 1.00 85.12 726 VAL A O 1
ATOM 5488 N N . ALA A 1 727 ? -1.376 -10.212 19.220 1.00 82.69 727 ALA A N 1
ATOM 5489 C CA . ALA A 1 727 ? -2.707 -9.671 18.947 1.00 82.69 727 ALA A CA 1
ATOM 5490 C C . ALA A 1 727 ? -3.716 -10.770 18.562 1.00 82.69 727 ALA A C 1
ATOM 5492 O O . ALA A 1 727 ? -4.831 -10.781 19.078 1.00 82.69 727 ALA A O 1
ATOM 5493 N N . SER A 1 728 ? -3.316 -11.724 17.713 1.00 83.00 728 SER A N 1
ATOM 5494 C CA . SER A 1 728 ? -4.164 -12.853 17.308 1.00 83.00 728 SER A CA 1
ATOM 5495 C C . SER A 1 728 ? -4.527 -13.749 18.491 1.00 83.00 728 SER A C 1
ATOM 5497 O O . SER A 1 728 ? -5.705 -14.021 18.706 1.00 83.00 728 SER A O 1
ATOM 5499 N N . ARG A 1 729 ? -3.550 -14.169 19.313 1.00 82.50 729 ARG A N 1
ATOM 5500 C CA . ARG A 1 729 ? -3.842 -15.008 20.490 1.00 82.50 729 ARG A CA 1
ATOM 5501 C C . ARG A 1 729 ? -4.748 -14.284 21.488 1.00 82.50 729 ARG A C 1
ATOM 5503 O O . ARG A 1 729 ? -5.598 -14.918 22.095 1.00 82.50 729 ARG A O 1
ATOM 5510 N N . ALA A 1 730 ? -4.609 -12.969 21.643 1.00 79.00 730 ALA A N 1
ATOM 5511 C CA . ALA A 1 730 ? -5.484 -12.192 22.519 1.00 79.00 730 ALA A CA 1
ATOM 5512 C C . ALA A 1 730 ? -6.935 -12.062 22.008 1.00 79.00 730 ALA A C 1
ATOM 5514 O O . ALA A 1 730 ? -7.823 -11.724 22.789 1.00 79.00 730 ALA A O 1
ATOM 5515 N N . LEU A 1 731 ? -7.182 -12.300 20.714 1.00 77.12 731 LEU A N 1
ATOM 5516 C CA . LEU A 1 731 ? -8.531 -12.381 20.143 1.00 77.12 731 LEU A CA 1
ATOM 5517 C C . LEU A 1 731 ? -9.132 -13.786 20.281 1.00 77.12 731 LEU A C 1
ATOM 5519 O O . LEU A 1 731 ? -10.336 -13.901 20.510 1.00 77.12 731 LEU A O 1
ATOM 5523 N N . ASP A 1 732 ? -8.309 -14.830 20.153 1.00 74.12 732 ASP A N 1
ATOM 5524 C CA . ASP A 1 732 ? -8.752 -16.229 20.218 1.00 74.12 732 ASP A CA 1
ATOM 5525 C C . ASP A 1 732 ? -9.143 -16.662 21.635 1.00 74.12 732 ASP A C 1
ATOM 5527 O O . ASP A 1 732 ? -10.107 -17.408 21.823 1.00 74.12 732 ASP A O 1
ATOM 5531 N N . VAL A 1 733 ? -8.388 -16.204 22.636 1.00 71.62 733 VAL A N 1
ATOM 5532 C CA . VAL A 1 733 ? -8.602 -16.538 24.047 1.00 71.62 733 VAL A CA 1
ATOM 5533 C C . VAL A 1 733 ? -9.143 -15.306 24.775 1.00 71.62 733 VAL A C 1
ATOM 5535 O O . VAL A 1 733 ? -8.670 -14.193 24.556 1.00 71.62 733 VAL A O 1
ATOM 5538 N N . GLY A 1 734 ? -10.153 -15.471 25.635 1.00 65.88 734 GLY A N 1
ATOM 5539 C CA . GLY A 1 734 ? -10.718 -14.350 26.397 1.00 65.88 734 GLY A CA 1
ATOM 5540 C C . GLY A 1 734 ? -9.650 -13.629 27.232 1.00 65.88 734 GLY A C 1
ATOM 5541 O O . GLY A 1 734 ? -8.690 -14.248 27.680 1.00 65.88 734 GLY A O 1
ATOM 5542 N N . HIS A 1 735 ? -9.819 -12.323 27.473 1.00 67.12 735 HIS A N 1
ATOM 5543 C CA . HIS A 1 735 ? -8.781 -11.485 28.097 1.00 67.12 735 HIS A CA 1
ATOM 5544 C C . HIS A 1 735 ? -8.251 -12.020 29.438 1.00 67.12 735 HIS A C 1
ATOM 5546 O O . HIS A 1 735 ? -7.066 -11.874 29.708 1.00 67.12 735 HIS A O 1
ATOM 5552 N N . ASP A 1 736 ? -9.093 -12.644 30.269 1.00 68.25 736 ASP A N 1
ATOM 5553 C CA . ASP A 1 736 ? -8.664 -13.207 31.557 1.00 68.25 736 ASP A CA 1
ATOM 5554 C C . ASP A 1 736 ? -7.819 -14.481 31.349 1.00 68.25 736 ASP A C 1
ATOM 5556 O O . ASP A 1 736 ? -6.747 -14.615 31.931 1.00 68.25 736 ASP A O 1
ATOM 5560 N N . GLU A 1 737 ? -8.231 -15.349 30.424 1.00 79.12 737 GLU A N 1
ATOM 5561 C CA . GLU A 1 737 ? -7.557 -16.615 30.102 1.00 79.12 737 GLU A CA 1
ATOM 5562 C C . GLU A 1 737 ? -6.243 -16.413 29.320 1.00 79.12 737 GLU A C 1
ATOM 5564 O O . GLU A 1 737 ? -5.332 -17.243 29.390 1.00 79.12 737 GLU A O 1
ATOM 5569 N N . PHE A 1 738 ? -6.106 -15.289 28.605 1.00 86.19 738 PHE A N 1
ATOM 5570 C CA . PHE A 1 738 ? -4.857 -14.893 27.951 1.00 86.19 738 PHE A CA 1
ATOM 5571 C C . PHE A 1 738 ? -3.721 -14.712 28.967 1.00 86.19 738 PHE A C 1
ATOM 5573 O O . PHE A 1 738 ? -2.618 -15.225 28.761 1.00 86.19 738 PHE A O 1
ATOM 5580 N N . PHE A 1 739 ? -3.987 -14.010 30.075 1.00 84.69 739 PHE A N 1
ATOM 5581 C CA . PHE A 1 739 ? -2.974 -13.760 31.102 1.00 84.69 739 PHE A CA 1
ATOM 5582 C C . PHE A 1 739 ? -2.617 -15.023 31.890 1.00 84.69 739 PHE A C 1
ATOM 5584 O O . PHE A 1 739 ? -1.458 -15.179 32.257 1.00 84.69 739 PHE A O 1
ATOM 5591 N N . ASP A 1 740 ? -3.546 -15.970 32.041 1.00 82.75 740 ASP A N 1
ATOM 5592 C CA . ASP A 1 740 ? -3.262 -17.273 32.661 1.00 82.75 740 ASP A CA 1
ATOM 5593 C C . ASP A 1 740 ? -2.221 -18.098 31.874 1.00 82.75 740 ASP A C 1
ATOM 5595 O O . ASP A 1 740 ? -1.568 -18.984 32.426 1.00 82.75 740 ASP A O 1
ATOM 5599 N N . HIS A 1 741 ? -2.034 -17.802 30.583 1.00 83.88 741 HIS A N 1
ATOM 5600 C CA . HIS A 1 741 ? -1.112 -18.511 29.690 1.00 83.88 741 HIS A CA 1
ATOM 5601 C C . HIS A 1 741 ? 0.016 -17.626 29.134 1.00 83.88 741 HIS A C 1
ATOM 5603 O O . HIS A 1 741 ? 0.744 -18.051 28.225 1.00 83.88 741 HIS A O 1
ATOM 5609 N N . ILE A 1 742 ? 0.187 -16.411 29.666 1.00 88.75 742 ILE A N 1
ATOM 5610 C CA . ILE A 1 742 ? 1.114 -15.414 29.113 1.00 88.75 742 ILE A CA 1
ATOM 5611 C C . ILE A 1 742 ? 2.577 -15.867 29.185 1.00 88.75 742 ILE A C 1
ATOM 5613 O O . ILE A 1 742 ? 3.349 -15.574 28.276 1.00 88.75 742 ILE A O 1
ATOM 5617 N N . ASP A 1 743 ? 2.955 -16.668 30.184 1.00 89.19 743 ASP A N 1
ATOM 5618 C CA . ASP A 1 743 ? 4.336 -17.124 30.394 1.00 89.19 743 ASP A CA 1
ATOM 5619 C C . ASP A 1 743 ? 4.925 -17.854 29.180 1.00 89.19 743 ASP A C 1
ATOM 5621 O O . ASP A 1 743 ? 6.105 -17.696 28.862 1.00 89.19 743 ASP A O 1
ATOM 5625 N N . ARG A 1 744 ? 4.103 -18.625 28.449 1.00 88.44 744 ARG A N 1
ATOM 5626 C CA . ARG A 1 744 ? 4.553 -19.306 27.225 1.00 88.44 744 ARG A CA 1
ATOM 5627 C C . ARG A 1 744 ? 4.899 -18.298 26.131 1.00 88.44 744 ARG A C 1
ATOM 5629 O O . ARG A 1 744 ? 5.933 -18.438 25.486 1.00 88.44 744 ARG A O 1
ATOM 5636 N N . LEU A 1 745 ? 4.055 -17.281 25.950 1.00 90.19 745 LEU A N 1
ATOM 5637 C CA . LEU A 1 745 ? 4.296 -16.198 24.995 1.00 90.19 745 LEU A CA 1
ATOM 5638 C C . LEU A 1 745 ? 5.537 -15.389 25.373 1.00 90.19 745 LEU A C 1
ATOM 5640 O O . LEU A 1 745 ? 6.358 -15.100 24.508 1.00 90.19 745 LEU A O 1
ATOM 5644 N N . LEU A 1 746 ? 5.720 -15.078 26.658 1.00 91.56 746 LEU A N 1
ATOM 5645 C CA . LEU A 1 746 ? 6.917 -14.382 27.135 1.00 91.56 746 LEU A CA 1
ATOM 5646 C C . LEU A 1 746 ? 8.190 -15.207 26.896 1.00 91.56 746 LEU A C 1
ATOM 5648 O O . LEU A 1 746 ? 9.233 -14.630 26.601 1.00 91.56 746 LEU A O 1
ATOM 5652 N N . GLY A 1 747 ? 8.111 -16.540 26.960 1.00 89.69 747 GLY A N 1
ATOM 5653 C CA . GLY A 1 747 ? 9.227 -17.424 26.622 1.00 89.69 747 GLY A CA 1
ATOM 5654 C C . GLY A 1 747 ? 9.548 -17.501 25.130 1.00 89.69 747 GLY A C 1
ATOM 5655 O O . GLY A 1 747 ? 10.724 -17.484 24.758 1.00 89.69 747 GLY A O 1
ATOM 5656 N N . GLU A 1 748 ? 8.526 -17.530 24.270 1.00 91.19 748 GLU A N 1
ATOM 5657 C CA . GLU A 1 748 ? 8.701 -17.404 22.816 1.00 91.19 748 GLU A CA 1
ATOM 5658 C C . GLU A 1 748 ? 9.356 -16.050 22.477 1.00 91.19 748 GLU A C 1
ATOM 5660 O O . GLU A 1 748 ? 10.332 -16.003 21.727 1.00 91.19 748 GLU A O 1
ATOM 5665 N N . PHE A 1 749 ? 8.895 -14.966 23.112 1.00 92.12 749 PHE A N 1
ATOM 5666 C CA . PHE A 1 749 ? 9.435 -13.621 22.915 1.00 92.12 749 PHE A CA 1
ATOM 5667 C C . PHE A 1 749 ? 10.872 -13.476 23.422 1.00 92.12 749 PHE A C 1
ATOM 5669 O O . PHE A 1 749 ? 11.730 -12.929 22.731 1.00 92.12 749 PHE A O 1
ATOM 5676 N N . GLY A 1 750 ? 11.156 -14.013 24.611 1.00 88.81 750 GLY A N 1
ATOM 5677 C CA . GLY A 1 750 ? 12.496 -14.010 25.187 1.00 88.81 750 GLY A CA 1
ATOM 5678 C C . GLY A 1 750 ? 13.489 -14.786 24.330 1.00 88.81 750 GLY A C 1
ATOM 5679 O O . GLY A 1 750 ? 14.581 -14.294 24.063 1.00 88.81 750 GLY A O 1
ATOM 5680 N N . SER A 1 751 ? 13.083 -15.948 23.813 1.00 88.62 751 SER A N 1
ATOM 5681 C CA . SER A 1 751 ? 13.906 -16.741 22.891 1.00 88.62 751 SER A CA 1
ATOM 5682 C C . SER A 1 751 ? 14.166 -16.003 21.578 1.00 88.62 751 SER A C 1
ATOM 5684 O O . SER A 1 751 ? 15.288 -16.022 21.077 1.00 88.62 751 SER A O 1
ATOM 5686 N N . LEU A 1 752 ? 13.148 -15.321 21.041 1.00 89.12 752 LEU A N 1
ATOM 5687 C CA . LEU A 1 752 ? 13.269 -14.538 19.816 1.00 89.12 752 LEU A CA 1
ATOM 5688 C C . LEU A 1 752 ? 14.277 -13.396 19.975 1.00 89.12 752 LEU A C 1
ATOM 5690 O O . LEU A 1 752 ? 15.095 -13.199 19.081 1.00 89.12 752 LEU A O 1
ATOM 5694 N N . LEU A 1 753 ? 14.249 -12.688 21.106 1.00 88.12 753 LEU A N 1
ATOM 5695 C CA . LEU A 1 753 ? 15.104 -11.533 21.405 1.00 88.12 753 LEU A CA 1
ATOM 5696 C C . LEU A 1 753 ? 16.448 -11.890 22.061 1.00 88.12 753 LEU A C 1
ATOM 5698 O O . LEU A 1 753 ? 17.236 -11.002 22.362 1.00 88.12 753 LEU A O 1
ATOM 5702 N N . GLY A 1 754 ? 16.714 -13.169 22.341 1.00 85.62 754 GLY A N 1
ATOM 5703 C CA . GLY A 1 754 ? 17.903 -13.573 23.101 1.00 85.62 754 GLY A CA 1
ATOM 5704 C C . GLY A 1 754 ? 17.907 -13.081 24.556 1.00 85.62 754 GLY A C 1
ATOM 5705 O O . GLY A 1 754 ? 18.964 -13.012 25.183 1.00 85.62 754 GLY A O 1
ATOM 5706 N N . ALA A 1 755 ? 16.737 -12.744 25.105 1.00 87.69 755 ALA A N 1
ATOM 5707 C CA . ALA A 1 755 ? 16.585 -12.373 26.502 1.00 87.69 755 ALA A CA 1
ATOM 5708 C C . ALA A 1 755 ? 16.598 -13.621 27.393 1.00 87.69 755 ALA A C 1
ATOM 5710 O O . ALA A 1 755 ? 16.053 -14.671 27.055 1.00 87.69 755 ALA A O 1
ATOM 5711 N N . ASP A 1 756 ? 17.174 -13.490 28.582 1.00 87.50 756 ASP A N 1
ATOM 5712 C CA . ASP A 1 756 ? 17.210 -14.557 29.579 1.00 87.50 756 ASP A CA 1
ATOM 5713 C C . ASP A 1 756 ? 16.097 -14.434 30.620 1.00 87.50 756 ASP A C 1
ATOM 5715 O O . ASP A 1 756 ? 15.853 -15.368 31.383 1.00 87.50 756 ASP A O 1
ATOM 5719 N N . ARG A 1 757 ? 15.404 -13.296 30.657 1.00 87.19 757 ARG A N 1
ATOM 5720 C CA . ARG A 1 757 ? 14.201 -13.101 31.458 1.00 87.19 757 ARG A CA 1
ATOM 5721 C C . ARG A 1 757 ? 13.269 -12.103 30.796 1.00 87.19 757 ARG A C 1
ATOM 5723 O O . ARG A 1 757 ? 13.726 -11.072 30.313 1.00 87.19 757 ARG A O 1
ATOM 5730 N N . VAL A 1 758 ? 11.974 -12.395 30.841 1.00 90.69 758 VAL A N 1
ATOM 5731 C CA . VAL A 1 758 ? 10.892 -11.527 30.362 1.00 90.69 758 VAL A CA 1
ATOM 5732 C C . VAL A 1 758 ? 9.778 -11.533 31.405 1.00 90.69 758 VAL A C 1
ATOM 5734 O O . VAL A 1 758 ? 9.463 -12.592 31.942 1.00 90.69 758 VAL A O 1
ATOM 5737 N N . TYR A 1 759 ? 9.199 -10.382 31.733 1.00 89.50 759 TYR A N 1
ATOM 5738 C CA . TYR A 1 759 ? 8.111 -10.277 32.707 1.00 89.50 759 TYR A CA 1
ATOM 5739 C C . TYR A 1 759 ? 7.159 -9.128 32.384 1.00 89.50 759 TYR A C 1
ATOM 5741 O O . TYR A 1 759 ? 7.556 -8.141 31.765 1.00 89.50 759 TYR A O 1
ATOM 5749 N N . VAL A 1 760 ? 5.910 -9.264 32.825 1.00 92.56 760 VAL A N 1
ATOM 5750 C CA . VAL A 1 760 ? 4.864 -8.248 32.691 1.00 92.56 760 VAL A CA 1
ATOM 5751 C C . VAL A 1 760 ? 4.276 -7.961 34.063 1.00 92.56 760 VAL A C 1
ATOM 5753 O O . VAL A 1 760 ? 3.796 -8.873 34.739 1.00 92.56 760 VAL A O 1
ATOM 5756 N N . ASP A 1 761 ? 4.272 -6.686 34.434 1.00 91.50 761 ASP A N 1
ATOM 5757 C CA . ASP A 1 761 ? 3.700 -6.200 35.686 1.00 91.50 761 ASP A CA 1
ATOM 5758 C C . ASP A 1 761 ? 2.536 -5.242 35.407 1.00 91.50 761 ASP A C 1
ATOM 5760 O O . ASP A 1 761 ? 2.629 -4.362 34.545 1.00 91.50 761 ASP A O 1
ATOM 5764 N N . ARG A 1 762 ? 1.452 -5.382 36.172 1.00 92.00 762 ARG A N 1
ATOM 5765 C CA . ARG A 1 762 ? 0.382 -4.388 36.289 1.00 92.00 762 ARG A CA 1
ATOM 5766 C C . ARG A 1 762 ? 0.789 -3.337 37.310 1.00 92.00 762 ARG A C 1
ATOM 5768 O O . ARG A 1 762 ? 1.291 -3.675 38.377 1.00 92.00 762 ARG A O 1
ATOM 5775 N N . ILE A 1 763 ? 0.553 -2.070 36.999 1.00 92.31 763 ILE A N 1
ATOM 5776 C CA . ILE A 1 763 ? 0.838 -0.960 37.910 1.00 92.31 763 ILE A CA 1
ATOM 5777 C C . ILE A 1 763 ? -0.476 -0.243 38.188 1.00 92.31 763 ILE A C 1
ATOM 5779 O O . ILE A 1 763 ? -1.056 0.356 37.288 1.00 92.31 763 ILE A O 1
ATOM 5783 N N . ASP A 1 764 ? -0.928 -0.296 39.436 1.00 88.94 764 ASP A N 1
ATOM 5784 C CA . ASP A 1 764 ? -2.093 0.439 39.909 1.00 88.94 764 ASP A CA 1
ATOM 5785 C C . ASP A 1 764 ? -1.611 1.642 40.738 1.00 88.94 764 ASP A C 1
ATOM 5787 O O . ASP A 1 764 ? -1.112 1.513 41.861 1.00 88.94 764 ASP A O 1
ATOM 5791 N N . ILE A 1 765 ? -1.715 2.828 40.134 1.00 86.31 765 ILE A N 1
ATOM 5792 C CA . ILE A 1 765 ? -1.272 4.089 40.738 1.00 86.31 765 ILE A CA 1
ATOM 5793 C C . ILE A 1 765 ? -2.140 4.483 41.939 1.00 86.31 765 ILE A C 1
ATOM 5795 O O . ILE A 1 765 ? -1.609 5.062 42.887 1.00 86.31 765 ILE A O 1
ATOM 5799 N N . ASP A 1 766 ? -3.432 4.158 41.922 1.00 83.00 766 ASP A N 1
ATOM 5800 C CA . ASP A 1 766 ? -4.391 4.580 42.948 1.00 83.00 766 ASP A CA 1
ATOM 5801 C C . ASP A 1 766 ? -4.227 3.770 44.235 1.00 83.00 766 ASP A C 1
ATOM 5803 O O . ASP A 1 766 ? -4.240 4.312 45.343 1.00 83.00 766 ASP A O 1
ATOM 5807 N N . SER A 1 767 ? -4.028 2.461 44.087 1.00 83.62 767 SER A N 1
ATOM 5808 C CA . SER A 1 767 ? -3.740 1.543 45.188 1.00 83.62 767 SER A CA 1
ATOM 5809 C C . SER A 1 767 ? -2.284 1.619 45.669 1.00 83.62 767 SER A C 1
ATOM 5811 O O . SER A 1 767 ? -1.985 1.226 46.800 1.00 83.62 767 SER A O 1
ATOM 5813 N N . GLY A 1 768 ? -1.374 2.133 44.832 1.00 88.50 768 GLY A N 1
ATOM 5814 C CA . GLY A 1 768 ? 0.059 2.196 45.114 1.00 88.50 768 GLY A CA 1
ATOM 5815 C C . GLY A 1 768 ? 0.772 0.845 44.976 1.00 88.50 768 GLY A C 1
ATOM 5816 O O . GLY A 1 768 ? 1.802 0.633 45.630 1.00 88.50 768 GLY A O 1
ATOM 5817 N N . VAL A 1 769 ? 0.236 -0.081 44.172 1.00 90.88 769 VAL A N 1
ATOM 5818 C CA . VAL A 1 769 ? 0.705 -1.474 44.072 1.00 90.88 769 VAL A CA 1
ATOM 5819 C C . VAL A 1 769 ? 1.146 -1.831 42.648 1.00 90.88 769 VAL A C 1
ATOM 5821 O O . VAL A 1 769 ? 0.512 -1.480 41.658 1.00 90.88 769 VAL A O 1
ATOM 5824 N N . ILE A 1 770 ? 2.251 -2.567 42.560 1.00 90.62 770 ILE A N 1
ATOM 5825 C CA . ILE A 1 770 ? 2.760 -3.241 41.367 1.00 90.62 770 ILE A CA 1
ATOM 5826 C C . ILE A 1 770 ? 2.467 -4.730 41.534 1.00 90.62 770 ILE A C 1
ATOM 5828 O O . ILE A 1 770 ? 2.931 -5.352 42.492 1.00 90.62 770 ILE A O 1
ATOM 5832 N N . GLU A 1 771 ? 1.698 -5.299 40.618 1.00 90.00 771 GLU A N 1
ATOM 5833 C CA . GLU A 1 771 ? 1.274 -6.692 40.657 1.00 90.00 771 GLU A CA 1
ATOM 5834 C C . GLU A 1 771 ? 1.869 -7.473 39.482 1.00 90.00 771 GLU A C 1
ATOM 5836 O O . GLU A 1 771 ? 1.624 -7.126 38.326 1.00 90.00 771 GLU A O 1
ATOM 5841 N N . PRO A 1 772 ? 2.629 -8.543 39.745 1.00 89.25 772 PRO A N 1
ATOM 5842 C CA . PRO A 1 772 ? 3.190 -9.366 38.688 1.00 89.25 772 PRO A CA 1
ATOM 5843 C C . PRO A 1 772 ? 2.102 -10.213 38.029 1.00 89.25 772 PRO A C 1
ATOM 5845 O O . PRO A 1 772 ? 1.362 -10.922 38.710 1.00 89.25 772 PRO A O 1
ATOM 5848 N N . LEU A 1 773 ? 2.018 -10.153 36.700 1.00 88.06 773 LEU A N 1
ATOM 5849 C CA . LEU A 1 773 ? 1.014 -10.890 35.925 1.00 88.06 773 LEU A CA 1
ATOM 5850 C C . LEU A 1 773 ? 1.570 -12.127 35.229 1.00 88.06 773 LEU A C 1
ATOM 5852 O O . LEU A 1 773 ? 0.822 -13.063 34.972 1.00 88.06 773 LEU A O 1
ATOM 5856 N N . GLY A 1 774 ? 2.862 -12.126 34.913 1.00 87.62 774 GLY A N 1
ATOM 5857 C CA . GLY A 1 774 ? 3.519 -13.260 34.281 1.00 87.62 774 GLY A CA 1
ATOM 5858 C C . GLY A 1 774 ? 5.008 -13.025 34.093 1.00 87.62 774 GLY A C 1
ATOM 5859 O O . GLY A 1 774 ? 5.485 -11.885 34.057 1.00 87.62 774 GLY A O 1
ATOM 5860 N N . GLY A 1 775 ? 5.760 -14.111 33.981 1.00 88.75 775 GLY A N 1
ATOM 5861 C CA . GLY A 1 775 ? 7.200 -14.058 33.821 1.00 88.75 775 GLY A CA 1
ATOM 5862 C C . GLY A 1 775 ? 7.807 -15.375 33.368 1.00 88.75 775 GLY A C 1
ATOM 5863 O O . GLY A 1 775 ? 7.458 -16.455 33.831 1.00 88.75 775 GLY A O 1
ATOM 5864 N N . TRP A 1 776 ? 8.800 -15.267 32.497 1.00 90.19 776 TRP A N 1
ATOM 5865 C CA . TRP A 1 776 ? 9.583 -16.383 31.993 1.00 90.19 776 TRP A CA 1
ATOM 5866 C C . TRP A 1 776 ? 11.075 -16.131 32.215 1.00 90.19 776 TRP A C 1
ATOM 5868 O O . TRP A 1 776 ? 11.541 -14.993 32.152 1.00 90.19 776 TRP A O 1
ATOM 5878 N N . SER A 1 777 ? 11.836 -17.190 32.492 1.00 87.12 777 SER A N 1
ATOM 5879 C CA . SER A 1 777 ? 13.298 -17.142 32.627 1.00 87.12 777 SER A CA 1
ATOM 5880 C C . SER A 1 777 ? 13.946 -18.300 31.866 1.00 87.12 777 SER A C 1
ATOM 5882 O O . SER A 1 777 ? 13.436 -19.422 31.882 1.00 87.12 777 SER A O 1
ATOM 5884 N N . SER A 1 778 ? 15.078 -18.035 31.217 1.00 86.44 778 SER A N 1
ATOM 5885 C CA . SER A 1 778 ? 15.895 -19.046 30.549 1.00 86.44 778 SER A CA 1
ATOM 5886 C C . SER A 1 778 ? 16.653 -19.891 31.576 1.00 86.44 778 SER A C 1
ATOM 5888 O O . SER A 1 778 ? 16.854 -19.488 32.720 1.00 86.44 778 SER A O 1
ATOM 5890 N N . ALA A 1 779 ? 17.166 -21.052 31.159 1.00 80.88 779 ALA A N 1
ATOM 5891 C CA . ALA A 1 779 ? 18.001 -21.892 32.022 1.00 80.88 779 ALA A CA 1
ATOM 5892 C C . ALA A 1 779 ? 19.304 -21.202 32.484 1.00 80.88 779 ALA A C 1
ATOM 5894 O O . ALA A 1 779 ? 19.913 -21.635 33.462 1.00 80.88 779 ALA A O 1
ATOM 5895 N N . ARG A 1 780 ? 19.737 -20.135 31.791 1.00 77.25 780 ARG A N 1
ATOM 5896 C CA . ARG A 1 780 ? 20.921 -19.338 32.151 1.00 77.25 780 ARG A CA 1
ATOM 5897 C C . ARG A 1 780 ? 20.629 -18.333 33.271 1.00 77.25 780 ARG A C 1
ATOM 5899 O O . ARG A 1 780 ? 21.567 -17.853 33.904 1.00 77.25 780 ARG A O 1
ATOM 5906 N N . TYR A 1 781 ? 19.354 -18.041 33.539 1.00 73.56 781 TYR A N 1
ATOM 5907 C CA . TYR A 1 781 ? 18.912 -17.112 34.575 1.00 73.56 781 TYR A CA 1
ATOM 5908 C C . TYR A 1 781 ? 18.285 -17.890 35.745 1.00 73.56 781 TYR A C 1
ATOM 5910 O O . TYR A 1 781 ? 17.188 -18.429 35.600 1.00 73.56 781 TYR A O 1
ATOM 5918 N N . PRO A 1 782 ? 18.938 -17.988 36.919 1.00 62.41 782 PRO A N 1
ATOM 5919 C CA . PRO A 1 782 ? 18.400 -18.764 38.033 1.00 62.41 782 PRO A CA 1
ATOM 5920 C C . PRO A 1 782 ? 17.041 -18.211 38.485 1.00 62.41 782 PRO A C 1
ATOM 5922 O O . PRO A 1 782 ? 16.877 -16.999 38.652 1.00 62.41 782 PRO A O 1
ATOM 5925 N N . ALA A 1 783 ? 16.070 -19.111 38.674 1.00 55.00 783 ALA A N 1
ATOM 5926 C CA . ALA A 1 783 ? 14.716 -18.768 39.092 1.00 55.00 783 ALA A CA 1
ATOM 5927 C C . ALA A 1 783 ? 14.744 -17.975 40.409 1.00 55.00 783 ALA A C 1
ATOM 5929 O O . ALA A 1 783 ? 15.273 -18.440 41.421 1.00 55.00 783 ALA A O 1
ATOM 5930 N N . VAL A 1 784 ? 14.187 -16.764 40.383 1.00 57.31 784 VAL A N 1
ATOM 5931 C CA . VAL A 1 784 ? 13.925 -15.985 41.599 1.00 57.31 784 VAL A CA 1
ATOM 5932 C C . VAL A 1 784 ? 12.671 -16.556 42.270 1.00 57.31 784 VAL A C 1
ATOM 5934 O O . VAL A 1 784 ? 11.847 -17.183 41.604 1.00 57.31 784 VAL A O 1
ATOM 5937 N N . ALA A 1 785 ? 12.552 -16.371 43.589 1.00 58.06 785 ALA A N 1
ATOM 5938 C CA . ALA A 1 785 ? 11.354 -16.707 44.360 1.00 58.06 785 ALA A CA 1
ATOM 5939 C C . ALA A 1 785 ? 10.069 -16.183 43.689 1.00 58.06 785 ALA A C 1
ATOM 5941 O O . ALA A 1 785 ? 10.128 -15.205 42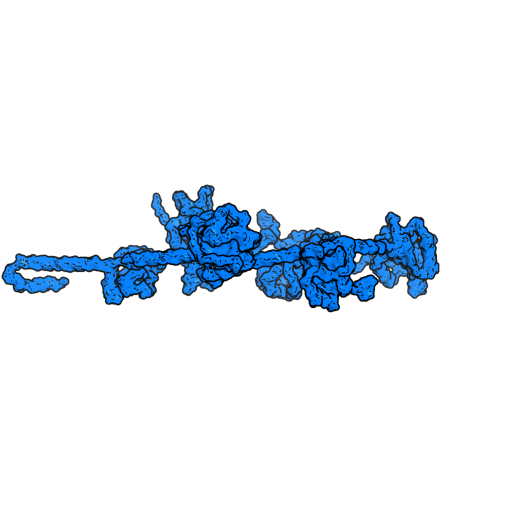.939 1.00 58.06 785 ALA A O 1
ATOM 5942 N N . GLU A 1 786 ? 8.934 -16.836 43.972 1.00 59.81 786 GLU A N 1
ATOM 5943 C CA . GLU A 1 786 ? 7.619 -16.483 43.418 1.00 59.81 786 GLU A CA 1
ATOM 5944 C C . GLU A 1 786 ? 7.395 -14.964 43.416 1.00 59.81 786 GLU A C 1
ATOM 5946 O O . GLU A 1 786 ? 7.714 -14.293 44.404 1.00 59.81 786 GLU A O 1
ATOM 5951 N N . PRO A 1 787 ? 6.889 -14.402 42.308 1.00 65.12 787 PRO A N 1
ATOM 5952 C CA . PRO A 1 787 ? 6.756 -12.966 42.181 1.00 65.12 787 PRO A CA 1
ATOM 5953 C C . PRO A 1 787 ? 5.702 -12.451 43.180 1.00 65.12 787 PRO A C 1
ATOM 5955 O O . PRO A 1 787 ? 4.577 -12.941 43.232 1.00 65.12 787 PRO A O 1
ATOM 5958 N N . VAL A 1 788 ? 6.088 -11.474 44.008 1.00 75.25 788 VAL A N 1
ATOM 5959 C CA . VAL A 1 788 ? 5.248 -10.892 45.070 1.00 75.25 788 VAL A CA 1
ATOM 5960 C C . VAL A 1 788 ? 4.877 -9.464 44.694 1.00 75.25 788 VAL A C 1
ATOM 5962 O O . VAL A 1 788 ? 5.738 -8.713 44.232 1.00 75.25 788 VAL A O 1
ATOM 5965 N N . SER A 1 789 ? 3.628 -9.066 44.949 1.00 85.06 789 SER A N 1
ATOM 5966 C CA . SER A 1 789 ? 3.191 -7.681 44.763 1.00 85.06 789 SER A CA 1
ATOM 5967 C C . SER A 1 789 ? 4.068 -6.701 45.548 1.00 85.06 789 SER A C 1
ATOM 5969 O O . SER A 1 789 ? 4.443 -6.931 46.704 1.00 85.06 789 SER A O 1
ATOM 5971 N N . LEU A 1 790 ? 4.395 -5.584 44.909 1.00 86.44 790 LEU A N 1
ATOM 5972 C CA . LEU A 1 790 ? 5.364 -4.607 45.380 1.00 86.44 790 LEU A CA 1
ATOM 5973 C C . LEU A 1 790 ? 4.685 -3.253 45.562 1.00 86.44 790 LEU A C 1
ATOM 5975 O O . LEU A 1 790 ? 3.871 -2.846 44.749 1.00 86.44 790 LEU A O 1
ATOM 5979 N N . SER A 1 791 ? 5.014 -2.531 46.630 1.00 88.19 791 SER A N 1
ATOM 5980 C CA . SER A 1 791 ? 4.537 -1.153 46.779 1.00 88.19 791 SER A CA 1
ATOM 5981 C C . SER A 1 791 ? 5.351 -0.225 45.879 1.00 88.19 791 SER A C 1
ATOM 5983 O O . SER A 1 791 ? 6.584 -0.313 45.862 1.00 88.19 791 SER A O 1
ATOM 5985 N N . ILE A 1 792 ? 4.664 0.687 45.188 1.00 89.75 792 ILE A N 1
ATOM 5986 C CA . ILE A 1 792 ? 5.260 1.738 44.352 1.00 89.75 792 ILE A CA 1
ATOM 5987 C C . ILE A 1 792 ? 6.282 2.577 45.140 1.00 89.75 792 ILE A C 1
ATOM 5989 O O . ILE A 1 792 ? 7.319 2.953 44.594 1.00 89.75 792 ILE A O 1
ATOM 5993 N N . ASP A 1 793 ? 6.070 2.770 46.445 1.00 87.75 793 ASP A N 1
ATOM 5994 C CA . ASP A 1 793 ? 6.962 3.537 47.329 1.00 87.75 793 ASP A CA 1
ATOM 5995 C C . ASP A 1 793 ? 8.371 2.940 47.458 1.00 87.75 793 ASP A C 1
ATOM 5997 O O . ASP A 1 793 ? 9.307 3.620 47.883 1.00 87.75 793 ASP A O 1
ATOM 6001 N N . LYS A 1 794 ? 8.551 1.662 47.100 1.00 86.62 794 LYS A N 1
ATOM 6002 C CA . LYS A 1 794 ? 9.868 1.008 47.089 1.00 86.62 794 LYS A CA 1
ATOM 6003 C C . LYS A 1 794 ? 10.679 1.315 45.828 1.00 86.62 794 LYS A C 1
ATOM 6005 O O . LYS A 1 794 ? 11.890 1.104 45.842 1.00 86.62 794 LYS A O 1
ATOM 6010 N N . VAL A 1 795 ? 10.031 1.779 44.757 1.00 88.44 795 VAL A N 1
ATOM 6011 C CA . VAL A 1 795 ? 10.644 2.052 43.445 1.00 88.44 795 VAL A CA 1
ATOM 6012 C C . VAL A 1 795 ? 10.181 3.393 42.829 1.00 88.44 795 VAL A C 1
ATOM 6014 O O . VAL A 1 795 ? 9.813 3.448 41.650 1.00 88.44 795 VAL A O 1
ATOM 6017 N N . PRO A 1 796 ? 10.174 4.506 43.589 1.00 89.31 796 PRO A N 1
ATOM 6018 C CA . PRO A 1 796 ? 9.543 5.753 43.159 1.00 89.31 796 PRO A CA 1
ATOM 6019 C C . PRO A 1 796 ? 10.196 6.367 41.914 1.00 89.31 796 PRO A C 1
ATOM 6021 O O . PRO A 1 796 ? 9.497 6.900 41.052 1.00 89.31 796 PRO A O 1
ATOM 6024 N N . ARG A 1 797 ? 11.525 6.265 41.768 1.00 87.88 797 ARG A N 1
ATOM 6025 C CA . ARG A 1 797 ? 12.234 6.849 40.617 1.00 87.88 797 ARG A CA 1
ATOM 6026 C C . ARG A 1 797 ? 12.051 6.024 39.356 1.00 87.88 797 ARG A C 1
ATOM 6028 O O . ARG A 1 797 ? 12.092 6.561 38.253 1.00 87.88 797 ARG A O 1
ATOM 6035 N N . TRP A 1 798 ? 11.863 4.717 39.506 1.00 87.31 798 TRP A N 1
ATOM 6036 C CA . TRP A 1 798 ? 11.517 3.867 38.376 1.00 87.31 798 TRP A CA 1
ATOM 6037 C C . TRP A 1 798 ? 10.115 4.189 37.843 1.00 87.31 798 TRP A C 1
ATOM 6039 O O . TRP A 1 798 ? 9.940 4.304 36.633 1.00 87.31 798 TRP A O 1
ATOM 6049 N N . ILE A 1 799 ? 9.144 4.420 38.734 1.00 90.38 799 ILE A N 1
ATOM 6050 C CA . ILE A 1 799 ? 7.787 4.829 38.341 1.00 90.38 799 ILE A CA 1
ATOM 6051 C C . ILE A 1 799 ? 7.798 6.184 37.631 1.00 90.38 799 ILE A C 1
ATOM 6053 O O . ILE A 1 799 ? 7.153 6.334 36.595 1.00 90.38 799 ILE A O 1
ATOM 6057 N N . GLU A 1 800 ? 8.556 7.159 38.140 1.00 89.00 800 GLU A N 1
ATOM 6058 C CA . GLU A 1 800 ? 8.737 8.451 37.469 1.00 89.00 800 GLU A CA 1
ATOM 6059 C C . GLU A 1 800 ? 9.300 8.263 36.056 1.00 89.00 800 GLU A C 1
ATOM 6061 O O . GLU A 1 800 ? 8.743 8.788 35.091 1.00 89.00 800 GLU A O 1
ATOM 6066 N N . ARG A 1 801 ? 10.321 7.410 35.908 1.00 88.06 801 ARG A N 1
ATOM 6067 C CA . ARG A 1 801 ? 10.918 7.142 34.601 1.00 88.06 801 ARG A CA 1
ATOM 6068 C C . ARG A 1 801 ? 9.955 6.455 33.630 1.00 88.06 801 ARG A C 1
ATOM 6070 O O . ARG A 1 801 ? 9.981 6.759 32.443 1.00 88.06 801 ARG A O 1
ATOM 6077 N N . LEU A 1 802 ? 9.083 5.567 34.104 1.00 89.50 802 LEU A N 1
ATOM 6078 C CA . LEU A 1 802 ? 8.051 4.967 33.254 1.00 89.50 802 LEU A CA 1
ATOM 6079 C C . LEU A 1 802 ? 6.975 5.955 32.804 1.00 89.50 802 LEU A C 1
ATOM 6081 O O . LEU A 1 802 ? 6.449 5.808 31.697 1.00 89.50 802 LEU A O 1
ATOM 6085 N N . ARG A 1 803 ? 6.642 6.950 33.636 1.00 88.56 803 ARG A N 1
ATOM 6086 C CA . ARG A 1 803 ? 5.658 7.991 33.296 1.00 88.56 803 ARG A CA 1
ATOM 6087 C C . ARG A 1 803 ? 6.129 8.885 32.152 1.00 88.56 803 ARG A C 1
ATOM 6089 O O . ARG A 1 803 ? 5.299 9.359 31.379 1.00 88.56 803 ARG A O 1
ATOM 6096 N N . GLU A 1 804 ? 7.440 9.074 32.010 1.00 86.62 804 GLU A N 1
ATOM 6097 C CA . GLU A 1 804 ? 8.028 9.800 30.876 1.00 86.62 804 GLU A CA 1
ATOM 6098 C C . GLU A 1 804 ? 7.754 9.092 29.533 1.00 86.62 804 GLU A C 1
ATOM 6100 O O . GLU A 1 804 ? 7.575 9.756 28.513 1.00 86.62 804 GLU A O 1
ATOM 6105 N N . GLY A 1 805 ? 7.595 7.763 29.543 1.00 81.12 805 GLY A N 1
ATOM 6106 C CA . GLY A 1 805 ? 7.239 6.951 28.377 1.00 81.12 805 GLY A CA 1
ATOM 6107 C C . GLY A 1 805 ? 8.429 6.422 27.570 1.00 81.12 805 GLY A C 1
ATOM 6108 O O . GLY A 1 805 ? 9.589 6.705 27.866 1.00 81.12 805 GLY A O 1
ATOM 6109 N N . GLY A 1 806 ? 8.111 5.632 26.540 1.00 81.19 806 GLY A N 1
ATOM 6110 C CA . GLY A 1 806 ? 9.085 4.957 25.681 1.00 81.19 806 GLY A CA 1
ATOM 6111 C C . GLY A 1 806 ? 9.739 3.731 26.326 1.00 81.19 806 GLY A C 1
ATOM 6112 O O . GLY A 1 806 ? 9.361 3.289 27.416 1.00 81.19 806 GLY A O 1
ATOM 6113 N N . VAL A 1 807 ? 10.741 3.189 25.631 1.00 86.06 807 VAL A N 1
ATOM 6114 C CA . VAL A 1 807 ? 11.526 2.042 26.095 1.00 86.06 807 VAL A CA 1
ATOM 6115 C C . VAL A 1 807 ? 12.754 2.520 26.863 1.00 86.06 807 VAL A C 1
ATOM 6117 O O . VAL A 1 807 ? 13.586 3.281 26.367 1.00 86.06 807 VAL A O 1
ATOM 6120 N N . ILE A 1 808 ? 12.889 2.050 28.097 1.00 86.69 808 ILE A N 1
ATOM 6121 C CA . ILE A 1 808 ? 14.033 2.318 28.960 1.00 86.69 808 ILE A CA 1
ATOM 6122 C C . ILE A 1 808 ? 15.086 1.239 28.707 1.00 86.69 808 ILE A C 1
ATOM 6124 O O . ILE A 1 808 ? 14.883 0.073 29.047 1.00 86.69 808 ILE A O 1
ATOM 6128 N N . VAL A 1 809 ? 16.231 1.635 28.152 1.00 82.06 809 VAL A N 1
ATOM 6129 C CA . VAL A 1 809 ? 17.388 0.751 27.965 1.00 82.06 809 VAL A CA 1
ATOM 6130 C C . VAL A 1 809 ? 18.338 0.903 29.154 1.00 82.06 809 VAL A C 1
ATOM 6132 O O . VAL A 1 809 ? 18.904 1.972 29.389 1.00 82.06 809 VAL A O 1
ATOM 6135 N N . GLY A 1 810 ? 18.512 -0.165 29.926 1.00 72.44 810 GLY A N 1
ATOM 6136 C CA . GLY A 1 810 ? 19.477 -0.243 31.018 1.00 72.44 810 GLY A CA 1
ATOM 6137 C C . GLY A 1 810 ? 20.723 -1.007 30.581 1.00 72.44 810 GLY A C 1
ATOM 6138 O O . GLY A 1 810 ? 20.657 -2.205 30.344 1.00 72.44 810 GLY A O 1
ATOM 6139 N N . SER A 1 811 ? 21.874 -0.344 30.507 1.00 64.06 811 SER A N 1
ATOM 6140 C CA . SER A 1 811 ? 23.169 -1.018 30.331 1.00 64.06 811 SER A CA 1
ATOM 6141 C C . SER A 1 811 ? 23.837 -1.241 31.695 1.00 64.06 811 SER A C 1
ATOM 6143 O O . SER A 1 811 ? 23.718 -0.375 32.565 1.00 64.06 811 SER A O 1
ATOM 6145 N N . PRO A 1 812 ? 24.619 -2.313 31.902 1.00 55.69 812 PRO A N 1
ATOM 6146 C CA . PRO A 1 812 ? 25.463 -2.430 33.092 1.00 55.69 812 PRO A CA 1
ATOM 6147 C C . PRO A 1 812 ? 26.513 -1.309 33.208 1.00 55.69 812 PRO A C 1
ATOM 6149 O O . PRO A 1 812 ? 26.937 -0.981 34.317 1.00 55.69 812 PRO A O 1
ATOM 6152 N N . LEU A 1 813 ? 26.867 -0.630 32.106 1.00 52.50 813 LEU A N 1
ATOM 6153 C CA . LEU A 1 813 ? 27.694 0.589 32.121 1.00 52.50 813 LEU A CA 1
ATOM 6154 C C . LEU A 1 813 ? 26.946 1.816 32.688 1.00 52.50 813 LEU A C 1
ATOM 6156 O O . LEU A 1 813 ? 27.572 2.740 33.209 1.00 52.50 813 LEU A O 1
ATOM 6160 N N . LEU A 1 814 ? 25.608 1.813 32.653 1.00 51.28 814 LEU A N 1
ATOM 6161 C CA . LEU A 1 814 ? 24.727 2.843 33.226 1.00 51.28 814 LEU A CA 1
ATOM 6162 C C . LEU A 1 814 ? 24.444 2.628 34.723 1.00 51.28 814 LEU A C 1
ATOM 6164 O O . LEU A 1 814 ? 23.586 3.322 35.280 1.00 51.28 814 LEU A O 1
ATOM 6168 N N . GLY A 1 815 ? 25.182 1.732 35.396 1.00 51.91 815 GLY A N 1
ATOM 6169 C CA . GLY A 1 815 ? 25.047 1.340 36.813 1.00 51.91 815 GLY A CA 1
ATOM 6170 C C . GLY A 1 815 ? 25.133 2.461 37.867 1.00 51.91 815 GLY A C 1
ATOM 6171 O O . GLY A 1 815 ? 25.222 2.185 39.059 1.00 51.91 815 GLY A O 1
ATOM 6172 N N . ARG A 1 816 ? 25.099 3.732 37.455 1.00 55.59 816 ARG A N 1
ATOM 6173 C CA . ARG A 1 816 ? 24.978 4.926 38.304 1.00 55.59 816 ARG A CA 1
ATOM 6174 C C . ARG A 1 816 ? 23.566 5.522 38.340 1.00 55.59 816 ARG A C 1
ATOM 6176 O O . ARG A 1 816 ? 23.350 6.494 39.059 1.00 55.59 816 ARG A O 1
ATOM 6183 N N . SER A 1 817 ? 22.620 4.978 37.575 1.00 66.62 817 SER A N 1
ATOM 6184 C CA . SER A 1 817 ? 21.249 5.493 37.537 1.00 66.62 817 SER A CA 1
ATOM 6185 C C . SER A 1 817 ? 20.489 5.127 38.820 1.00 66.62 817 SER A C 1
ATOM 6187 O O . SER A 1 817 ? 20.383 3.941 39.137 1.00 66.62 817 SER A O 1
ATOM 6189 N N . PRO A 1 818 ? 19.928 6.097 39.565 1.00 70.69 818 PRO A N 1
ATOM 6190 C CA . PRO A 1 818 ? 19.337 5.817 40.874 1.00 70.69 818 PRO A CA 1
ATOM 6191 C C . PRO A 1 818 ? 18.127 4.863 40.842 1.00 70.69 818 PRO A C 1
ATOM 6193 O O . PRO A 1 818 ? 17.942 4.094 41.781 1.00 70.69 818 PRO A O 1
ATOM 6196 N N . TRP A 1 819 ? 17.354 4.852 39.750 1.00 80.75 819 TRP A N 1
ATOM 6197 C CA . TRP A 1 819 ? 16.220 3.936 39.548 1.00 80.75 819 TRP A CA 1
ATOM 6198 C C . TRP A 1 819 ? 16.645 2.472 39.321 1.00 80.75 819 TRP A C 1
ATOM 6200 O O . TRP A 1 819 ? 15.898 1.550 39.642 1.00 80.75 819 TRP A O 1
ATOM 6210 N N . ALA A 1 820 ? 17.857 2.222 38.808 1.00 72.94 820 ALA A N 1
ATOM 6211 C CA . ALA A 1 820 ? 18.350 0.863 38.566 1.00 72.94 820 ALA A CA 1
ATOM 6212 C C . ALA A 1 820 ? 18.666 0.131 39.883 1.00 72.94 820 ALA A C 1
ATOM 6214 O O . ALA A 1 820 ? 18.436 -1.074 40.001 1.00 72.94 820 ALA A O 1
ATOM 6215 N N . GLY A 1 821 ? 19.145 0.871 40.891 1.00 72.81 821 GLY A N 1
ATOM 6216 C CA . GLY A 1 821 ? 19.379 0.348 42.239 1.00 72.81 821 GLY A CA 1
ATOM 6217 C C . GLY A 1 821 ? 18.084 -0.017 42.971 1.00 72.81 821 GLY A C 1
ATOM 6218 O O . GLY A 1 821 ? 18.034 -1.052 43.632 1.00 72.81 821 GLY A O 1
ATOM 6219 N N . GLU A 1 822 ? 17.028 0.787 42.805 1.00 78.88 822 GLU A N 1
ATOM 6220 C CA . GLU A 1 822 ? 15.694 0.517 43.368 1.00 78.88 822 GLU A CA 1
ATOM 6221 C C . GLU A 1 822 ? 15.121 -0.801 42.828 1.00 78.88 822 GLU A C 1
ATOM 6223 O O . GLU A 1 822 ? 14.729 -1.674 43.602 1.00 78.88 822 GLU A O 1
ATOM 6228 N N . LEU A 1 823 ? 15.176 -1.003 41.507 1.00 74.75 823 LEU A N 1
ATOM 6229 C CA . LEU A 1 823 ? 14.762 -2.254 40.865 1.00 74.75 823 LEU A CA 1
ATOM 6230 C C . LEU A 1 823 ? 15.576 -3.470 41.325 1.00 74.75 823 LEU A C 1
ATOM 6232 O O . LEU A 1 823 ? 15.012 -4.544 41.538 1.00 74.75 823 LEU A O 1
ATOM 6236 N N . ALA A 1 824 ? 16.902 -3.328 41.435 1.00 71.44 824 ALA A N 1
ATOM 6237 C CA . ALA A 1 824 ? 17.775 -4.416 41.873 1.00 71.44 824 ALA A CA 1
ATOM 6238 C C . ALA A 1 824 ? 17.440 -4.864 43.305 1.00 71.44 824 ALA A C 1
ATOM 6240 O O . ALA A 1 824 ? 17.394 -6.064 43.577 1.00 71.44 824 ALA A O 1
ATOM 6241 N N . ALA A 1 825 ? 17.135 -3.913 44.194 1.00 72.44 825 ALA A N 1
ATOM 6242 C CA . ALA A 1 825 ? 16.707 -4.193 45.561 1.00 72.44 825 ALA A CA 1
ATOM 6243 C C . ALA A 1 825 ? 15.292 -4.794 45.632 1.00 72.44 825 ALA A C 1
ATOM 6245 O O . ALA A 1 825 ? 15.063 -5.722 46.405 1.00 72.44 825 ALA A O 1
ATOM 6246 N N . ALA A 1 826 ? 14.353 -4.287 44.827 1.00 70.38 826 ALA A N 1
ATOM 6247 C CA . ALA A 1 826 ? 12.954 -4.710 44.844 1.00 70.38 826 ALA A CA 1
ATOM 6248 C C . ALA A 1 826 ? 12.750 -6.140 44.320 1.00 70.38 826 ALA A C 1
ATOM 6250 O O . ALA A 1 826 ? 12.040 -6.927 44.939 1.00 70.38 826 ALA A O 1
ATOM 6251 N N . TYR A 1 827 ? 13.414 -6.500 43.223 1.00 66.31 827 TYR A N 1
ATOM 6252 C CA . TYR A 1 827 ? 13.188 -7.771 42.527 1.00 66.31 827 TYR A CA 1
ATOM 6253 C C . TYR A 1 827 ? 14.371 -8.759 42.628 1.00 66.31 827 TYR A C 1
ATOM 6255 O O . TYR A 1 827 ? 14.386 -9.779 41.938 1.00 66.31 827 TYR A O 1
ATOM 6263 N N . GLN A 1 828 ? 15.375 -8.468 43.467 1.00 65.19 828 GLN A N 1
ATOM 6264 C CA . GLN A 1 828 ? 16.572 -9.307 43.670 1.00 65.19 828 GLN A CA 1
ATOM 6265 C C . GLN A 1 828 ? 17.325 -9.625 42.364 1.00 65.19 828 GLN A C 1
ATOM 6267 O O . GLN A 1 828 ? 17.855 -10.719 42.165 1.00 65.19 828 GLN A O 1
ATOM 6272 N N . PHE A 1 829 ? 17.353 -8.666 41.439 1.00 65.25 829 PHE A N 1
ATOM 6273 C CA . PHE A 1 829 ? 18.002 -8.827 40.141 1.00 65.25 829 PHE A CA 1
ATOM 6274 C C . PHE A 1 829 ? 19.515 -8.640 40.221 1.00 65.25 829 PHE A C 1
ATOM 6276 O O . PHE A 1 829 ? 20.011 -7.866 41.039 1.00 65.25 829 PHE A O 1
ATOM 6283 N N . ASN A 1 830 ? 20.246 -9.281 39.305 1.00 62.91 830 ASN A N 1
ATOM 6284 C CA . ASN A 1 830 ? 21.667 -9.011 39.134 1.00 62.91 830 ASN A CA 1
ATOM 6285 C C . ASN A 1 830 ? 21.846 -7.654 38.412 1.00 62.91 830 ASN A C 1
ATOM 6287 O O . ASN A 1 830 ? 21.443 -7.531 37.250 1.00 62.91 830 ASN A O 1
ATOM 6291 N N . PRO A 1 831 ? 22.439 -6.632 39.058 1.00 58.69 831 PRO A N 1
ATOM 6292 C CA . PRO A 1 831 ? 22.618 -5.304 38.467 1.00 58.69 831 PRO A CA 1
ATOM 6293 C C . PRO A 1 831 ? 23.595 -5.280 37.279 1.00 58.69 831 PRO A C 1
ATOM 6295 O O . PRO A 1 831 ? 23.672 -4.271 36.585 1.00 58.69 831 PRO A O 1
ATOM 6298 N N . SER A 1 832 ? 24.323 -6.370 37.022 1.00 60.06 832 SER A N 1
ATOM 6299 C CA . SER A 1 832 ? 25.259 -6.513 35.899 1.00 60.06 832 SER A CA 1
ATOM 6300 C C . SER A 1 832 ? 24.605 -6.942 34.577 1.00 60.06 832 SER A C 1
ATOM 6302 O O . SER A 1 832 ? 25.316 -7.230 33.622 1.00 60.06 832 SER A O 1
ATOM 6304 N N . THR A 1 833 ? 23.275 -7.020 34.513 1.00 69.81 833 THR A N 1
ATOM 6305 C CA . THR A 1 833 ? 22.529 -7.493 33.335 1.00 69.81 833 THR A CA 1
ATOM 6306 C C . THR A 1 833 ? 22.176 -6.346 32.389 1.00 69.81 833 THR A C 1
ATOM 6308 O O . THR A 1 833 ? 21.879 -5.237 32.838 1.00 69.81 833 THR A O 1
ATOM 6311 N N . ALA A 1 834 ? 22.195 -6.602 31.079 1.00 75.44 834 ALA A N 1
ATOM 6312 C CA . ALA A 1 834 ? 21.617 -5.689 30.095 1.00 75.44 834 ALA A CA 1
ATOM 6313 C C . ALA A 1 834 ? 20.088 -5.786 30.154 1.00 75.44 834 ALA A C 1
ATOM 6315 O O . ALA A 1 834 ? 19.535 -6.883 30.254 1.00 75.44 834 ALA A O 1
ATOM 6316 N N . ARG A 1 835 ? 19.390 -4.647 30.132 1.00 81.25 835 ARG A N 1
ATOM 6317 C CA . ARG A 1 835 ? 17.954 -4.560 30.423 1.00 81.25 835 ARG A CA 1
ATOM 6318 C C . ARG A 1 835 ? 17.218 -3.682 29.434 1.00 81.25 835 ARG A C 1
ATOM 6320 O O . ARG A 1 835 ? 17.745 -2.680 28.956 1.00 81.25 835 ARG A O 1
ATOM 6327 N N . LEU A 1 836 ? 15.965 -4.042 29.225 1.00 87.69 836 LEU A N 1
ATOM 6328 C CA . LEU A 1 836 ? 15.022 -3.308 28.409 1.00 87.69 836 LEU A CA 1
ATOM 6329 C C . LEU A 1 836 ? 13.688 -3.252 29.152 1.00 87.69 836 LEU A C 1
ATOM 6331 O O . LEU A 1 836 ? 13.267 -4.247 29.737 1.00 87.69 836 LEU A O 1
ATOM 6335 N N . THR A 1 837 ? 13.023 -2.105 29.209 1.00 90.12 837 THR A N 1
ATOM 6336 C CA . THR A 1 837 ? 11.696 -2.011 29.833 1.00 90.12 837 THR A CA 1
ATOM 6337 C C . THR A 1 837 ? 10.801 -1.079 29.042 1.00 90.12 837 THR A C 1
ATOM 6339 O O . THR A 1 837 ? 11.081 0.114 28.968 1.00 90.12 837 THR A O 1
ATOM 6342 N N . ALA A 1 838 ? 9.723 -1.612 28.473 1.00 93.00 838 ALA A N 1
ATOM 6343 C CA . ALA A 1 838 ? 8.683 -0.815 27.838 1.00 93.00 838 ALA A CA 1
ATOM 6344 C C . ALA A 1 838 ? 7.631 -0.386 28.864 1.00 93.00 838 ALA A C 1
ATOM 6346 O O . ALA A 1 838 ? 7.147 -1.189 29.669 1.00 93.00 838 ALA A O 1
ATOM 6347 N N . SER A 1 839 ? 7.279 0.896 28.810 1.00 94.19 839 SER A N 1
ATOM 6348 C CA . SER A 1 839 ? 6.173 1.476 29.567 1.00 94.19 839 SER A CA 1
ATOM 6349 C C . SER A 1 839 ? 4.847 1.119 28.896 1.00 94.19 839 SER A C 1
ATOM 6351 O O . SER A 1 839 ? 4.636 1.466 27.735 1.00 94.19 839 SER A O 1
ATOM 6353 N N . LEU A 1 840 ? 3.956 0.420 29.608 1.00 94.69 840 LEU A N 1
ATOM 6354 C CA . LEU A 1 840 ? 2.642 0.036 29.087 1.00 94.69 840 LEU A CA 1
ATOM 6355 C C . LEU A 1 840 ? 1.660 1.161 29.398 1.00 94.69 840 LEU A C 1
ATOM 6357 O O . LEU A 1 840 ? 1.331 1.395 30.566 1.00 94.69 840 LEU A O 1
ATOM 6361 N N . ARG A 1 841 ? 1.222 1.883 28.362 1.00 91.00 841 ARG A N 1
ATOM 6362 C CA . ARG A 1 841 ? 0.390 3.081 28.514 1.00 91.00 841 ARG A CA 1
ATOM 6363 C C . ARG A 1 841 ? -0.822 3.070 27.598 1.00 91.00 841 ARG A C 1
ATOM 6365 O O . ARG A 1 841 ? -0.723 2.680 26.441 1.00 91.00 841 ARG A O 1
ATOM 6372 N N . VAL A 1 842 ? -1.944 3.579 28.099 1.00 87.06 842 VAL A N 1
ATOM 6373 C CA . VAL A 1 842 ? -3.171 3.797 27.318 1.00 87.06 842 VAL A CA 1
ATOM 6374 C C . VAL A 1 842 ? -3.659 5.212 27.594 1.00 87.06 842 VAL A C 1
ATOM 6376 O O . VAL A 1 842 ? -3.773 5.612 28.745 1.00 87.06 842 VAL A O 1
ATOM 6379 N N . GLY A 1 843 ? -3.859 6.017 26.547 1.00 80.94 843 GLY A N 1
ATOM 6380 C CA . GLY A 1 843 ? -4.271 7.421 26.709 1.00 80.94 843 GLY A CA 1
ATOM 6381 C C . GLY A 1 843 ? -3.276 8.295 27.491 1.00 80.94 843 GLY A C 1
ATOM 6382 O O . GLY A 1 843 ? -3.651 9.339 28.005 1.00 80.94 843 GLY A O 1
ATOM 6383 N N . GLY A 1 844 ? -2.011 7.874 27.602 1.00 80.69 844 GLY A N 1
ATOM 6384 C CA . GLY A 1 844 ? -0.991 8.550 28.408 1.00 80.69 844 GLY A CA 1
ATOM 6385 C C . GLY A 1 844 ? -0.922 8.087 29.868 1.00 80.69 844 GLY A C 1
ATOM 6386 O O . GLY A 1 844 ? 0.078 8.375 30.529 1.00 80.69 844 GLY A O 1
ATOM 6387 N N . GLU A 1 845 ? -1.886 7.310 30.356 1.00 87.50 845 GLU A N 1
ATOM 6388 C CA . GLU A 1 845 ? -1.842 6.728 31.699 1.00 87.50 845 GLU A CA 1
ATOM 6389 C C . GLU A 1 845 ? -0.957 5.482 31.741 1.00 87.50 845 GLU A C 1
ATOM 6391 O O . GLU A 1 845 ? -0.939 4.691 30.800 1.00 87.50 845 GLU A O 1
ATOM 6396 N N . LEU A 1 846 ? -0.201 5.319 32.830 1.00 91.44 846 LEU A N 1
ATOM 6397 C CA . LEU A 1 846 ? 0.653 4.156 33.063 1.00 91.44 846 LEU A CA 1
ATOM 6398 C C . LEU A 1 846 ? -0.180 3.020 33.657 1.00 91.44 846 LEU A C 1
ATOM 6400 O O . LEU A 1 846 ? -0.662 3.151 34.777 1.00 91.44 846 LEU A O 1
ATOM 6404 N N . VAL A 1 847 ? -0.298 1.910 32.927 1.00 92.12 847 VAL A N 1
ATOM 6405 C CA . VAL A 1 847 ? -1.082 0.733 33.345 1.00 92.12 847 VAL A CA 1
ATOM 6406 C C . VAL A 1 847 ? -0.211 -0.485 33.669 1.00 92.12 847 VAL A C 1
ATOM 6408 O O . VAL A 1 847 ? -0.675 -1.442 34.290 1.00 92.12 847 VAL A O 1
ATOM 6411 N N . GLY A 1 848 ? 1.066 -0.471 33.274 1.00 92.88 848 GLY A N 1
ATOM 6412 C CA . GLY A 1 848 ? 1.981 -1.579 33.531 1.00 92.88 848 GLY A CA 1
ATOM 6413 C C . GLY A 1 848 ? 3.390 -1.385 32.974 1.00 92.88 848 GLY A C 1
ATOM 6414 O O . GLY A 1 848 ? 3.738 -0.321 32.457 1.00 92.88 848 GLY A O 1
ATOM 6415 N N . ALA A 1 849 ? 4.198 -2.440 33.052 1.00 93.31 849 ALA A N 1
ATOM 6416 C CA . ALA A 1 849 ? 5.539 -2.494 32.477 1.00 93.31 849 ALA A CA 1
ATOM 6417 C C . ALA A 1 849 ? 5.842 -3.875 31.877 1.00 93.31 849 ALA A C 1
ATOM 6419 O O . ALA A 1 849 ? 5.514 -4.897 32.478 1.00 93.31 849 ALA A O 1
ATOM 6420 N N . LEU A 1 850 ? 6.509 -3.899 30.720 1.00 94.56 850 LEU A N 1
ATOM 6421 C CA . LEU A 1 850 ? 7.084 -5.106 30.114 1.00 94.56 850 LEU A CA 1
ATOM 6422 C C . LEU A 1 850 ? 8.605 -5.031 30.239 1.00 94.56 850 LEU A C 1
ATOM 6424 O O . LEU A 1 850 ? 9.236 -4.173 29.625 1.00 94.56 850 LEU A O 1
ATOM 6428 N N . GLY A 1 851 ? 9.194 -5.910 31.046 1.00 90.38 851 GLY A N 1
ATOM 6429 C CA . GLY A 1 851 ? 10.625 -5.920 31.327 1.00 90.38 851 GLY A CA 1
ATOM 6430 C C . GLY A 1 851 ? 11.346 -7.125 30.733 1.00 90.38 851 GLY A C 1
ATOM 6431 O O . GLY A 1 851 ? 10.855 -8.249 30.797 1.00 90.38 851 GLY A O 1
ATOM 6432 N N . LEU A 1 852 ? 12.542 -6.889 30.195 1.00 90.69 852 LEU A N 1
ATOM 6433 C CA . LEU A 1 852 ? 13.455 -7.899 29.674 1.00 90.69 852 LEU A CA 1
ATOM 6434 C C . LEU A 1 852 ? 14.850 -7.732 30.286 1.00 90.69 852 LEU A C 1
ATOM 6436 O O . LEU A 1 852 ? 15.292 -6.616 30.581 1.00 90.69 852 LEU A O 1
ATOM 6440 N N . ALA A 1 853 ? 15.553 -8.847 30.470 1.00 85.69 853 ALA A N 1
ATOM 6441 C CA . ALA A 1 853 ? 16.938 -8.861 30.927 1.00 85.69 853 ALA A CA 1
ATOM 6442 C C . ALA A 1 853 ? 17.749 -9.978 30.256 1.00 85.69 853 ALA A C 1
ATOM 6444 O O . ALA A 1 853 ? 17.236 -11.073 30.035 1.00 85.69 853 ALA A O 1
ATOM 6445 N N . SER A 1 854 ? 19.026 -9.709 29.989 1.00 84.69 854 SER A N 1
ATOM 6446 C CA . SER A 1 854 ? 20.013 -10.674 29.490 1.00 84.69 854 SER A CA 1
ATOM 6447 C C . SER A 1 854 ? 21.165 -10.822 30.488 1.00 84.69 854 SER A C 1
ATOM 6449 O O . SER A 1 854 ? 21.618 -9.828 31.067 1.00 84.69 854 SER A O 1
ATOM 6451 N N . VAL A 1 855 ? 21.635 -12.058 30.723 1.00 76.62 855 VAL A N 1
ATOM 6452 C CA . VAL A 1 855 ? 22.792 -12.306 31.612 1.00 76.62 855 VAL A CA 1
ATOM 6453 C C . VAL A 1 855 ? 24.113 -11.858 30.992 1.00 76.62 855 VAL A C 1
ATOM 6455 O O . VAL A 1 855 ? 25.096 -11.666 31.709 1.00 76.62 855 VAL A O 1
ATOM 6458 N N . GLU A 1 856 ? 24.138 -11.668 29.675 1.00 72.88 856 GLU A N 1
ATOM 6459 C CA . GLU A 1 856 ? 25.284 -11.139 28.950 1.00 72.88 856 GLU A CA 1
ATOM 6460 C C . GLU A 1 856 ? 25.373 -9.627 29.184 1.00 72.88 856 GLU A C 1
ATOM 6462 O O . GLU A 1 856 ? 24.617 -8.833 28.626 1.00 72.88 856 GLU A O 1
ATOM 6467 N N . ALA A 1 857 ? 26.312 -9.216 30.040 1.00 60.06 857 ALA A N 1
ATOM 6468 C CA . ALA A 1 857 ? 26.513 -7.811 30.397 1.00 60.06 857 ALA A CA 1
ATOM 6469 C C . ALA A 1 857 ? 26.846 -6.916 29.180 1.00 60.06 857 ALA A C 1
ATOM 6471 O O . ALA A 1 857 ? 26.611 -5.712 29.210 1.00 60.06 857 ALA A O 1
ATOM 6472 N N . GLU A 1 858 ? 27.378 -7.490 28.101 1.00 62.00 858 GLU A N 1
ATOM 6473 C CA . GLU A 1 858 ? 27.718 -6.772 26.866 1.00 62.00 858 GLU A CA 1
ATOM 6474 C C . GLU A 1 858 ? 26.593 -6.777 25.823 1.00 62.00 858 GLU A C 1
ATOM 6476 O O . GLU A 1 858 ? 26.784 -6.257 24.729 1.00 62.00 858 GLU A O 1
ATOM 6481 N N . HIS A 1 859 ? 25.417 -7.334 26.130 1.00 75.06 859 HIS A N 1
ATOM 6482 C CA . HIS A 1 859 ? 24.311 -7.361 25.179 1.00 75.06 859 HIS A CA 1
ATOM 6483 C C . HIS A 1 859 ? 23.811 -5.935 24.875 1.00 75.06 859 HIS A C 1
ATOM 6485 O O . HIS A 1 859 ? 23.356 -5.210 25.767 1.00 75.06 859 HIS A O 1
ATOM 6491 N N . ILE A 1 860 ? 23.909 -5.529 23.606 1.00 78.75 860 ILE A N 1
ATOM 6492 C CA . ILE A 1 860 ? 23.457 -4.228 23.101 1.00 78.75 860 ILE A CA 1
ATOM 6493 C C . ILE A 1 860 ? 22.148 -4.450 22.347 1.00 78.75 860 ILE A C 1
ATOM 6495 O O . ILE A 1 860 ? 22.159 -4.996 21.248 1.00 78.75 860 ILE A O 1
ATOM 6499 N N . TRP A 1 861 ? 21.041 -3.993 22.932 1.00 84.38 861 TRP A N 1
ATOM 6500 C CA . TRP A 1 861 ? 19.728 -4.032 22.289 1.00 84.38 861 TRP A CA 1
ATOM 6501 C C . TRP A 1 861 ? 19.725 -3.169 21.023 1.00 84.38 861 TRP A C 1
ATOM 6503 O O . TRP A 1 861 ? 20.040 -1.976 21.077 1.00 84.38 861 TRP A O 1
ATOM 6513 N N . SER A 1 862 ? 19.373 -3.770 19.892 1.00 85.06 862 SER A N 1
ATOM 6514 C CA . SER A 1 862 ? 19.241 -3.078 18.608 1.00 85.06 862 SER A CA 1
ATOM 6515 C C . SER A 1 862 ? 17.968 -2.225 18.543 1.00 85.06 862 SER A C 1
ATOM 6517 O O . SER A 1 862 ? 17.030 -2.419 19.318 1.00 85.06 862 SER A O 1
ATOM 6519 N N . SER A 1 863 ? 17.906 -1.281 17.598 1.00 84.25 863 SER A N 1
ATOM 6520 C CA . SER A 1 863 ? 16.698 -0.471 17.372 1.00 84.25 863 SER A CA 1
ATOM 6521 C C . SER A 1 863 ? 15.487 -1.329 17.002 1.00 84.25 863 SER A C 1
ATOM 6523 O O . SER A 1 863 ? 14.412 -1.121 17.550 1.00 84.25 863 SER A O 1
ATOM 6525 N N . ASP A 1 864 ? 15.681 -2.345 16.155 1.00 84.06 864 ASP A N 1
ATOM 6526 C CA . ASP A 1 864 ? 14.607 -3.254 15.738 1.00 84.06 864 ASP A CA 1
ATOM 6527 C C . ASP A 1 864 ? 14.043 -4.050 16.941 1.00 84.06 864 ASP A C 1
ATOM 6529 O O . ASP A 1 864 ? 12.839 -4.288 17.029 1.00 84.06 864 ASP A O 1
ATOM 6533 N N . GLU A 1 865 ? 14.885 -4.433 17.910 1.00 87.50 865 GLU A N 1
ATOM 6534 C CA . GLU A 1 865 ? 14.448 -5.117 19.140 1.00 87.50 865 GLU A CA 1
ATOM 6535 C C . GLU A 1 865 ? 13.706 -4.175 20.097 1.00 87.50 865 GLU A C 1
ATOM 6537 O O . GLU A 1 865 ? 12.711 -4.570 20.708 1.00 87.50 865 GLU A O 1
ATOM 6542 N N . ILE A 1 866 ? 14.158 -2.922 20.206 1.00 89.56 866 ILE A N 1
ATOM 6543 C CA . ILE A 1 866 ? 13.486 -1.874 20.985 1.00 89.56 866 ILE A CA 1
ATOM 6544 C C . ILE A 1 866 ? 12.074 -1.631 20.438 1.00 89.56 866 ILE A C 1
ATOM 6546 O O . ILE A 1 866 ? 11.108 -1.640 21.206 1.00 89.56 866 ILE A O 1
ATOM 6550 N N . ASP A 1 867 ? 11.949 -1.481 19.121 1.00 87.38 867 ASP A N 1
ATOM 6551 C CA . ASP A 1 867 ? 10.675 -1.236 18.443 1.00 87.38 867 ASP A CA 1
ATOM 6552 C C . ASP A 1 867 ? 9.724 -2.436 18.566 1.00 87.38 867 ASP A C 1
ATOM 6554 O O . ASP A 1 867 ? 8.518 -2.269 18.780 1.00 87.38 867 ASP A O 1
ATOM 6558 N N . ALA A 1 868 ? 10.256 -3.661 18.505 1.00 88.38 868 ALA A N 1
ATOM 6559 C CA . ALA A 1 868 ? 9.476 -4.878 18.714 1.00 88.38 868 ALA A CA 1
ATOM 6560 C C . ALA A 1 868 ? 8.910 -4.960 20.140 1.00 88.38 868 ALA A C 1
ATOM 6562 O O . ALA A 1 868 ? 7.734 -5.280 20.330 1.00 88.38 868 ALA A O 1
ATOM 6563 N N . VAL A 1 869 ? 9.720 -4.633 21.152 1.00 91.75 869 VAL A N 1
ATOM 6564 C CA . VAL A 1 869 ? 9.273 -4.615 22.552 1.00 91.75 869 VAL A CA 1
ATOM 6565 C C . VAL A 1 869 ? 8.259 -3.504 22.798 1.00 91.75 869 VAL A C 1
ATOM 6567 O O . VAL A 1 869 ? 7.282 -3.745 23.507 1.00 91.75 869 VAL A O 1
ATOM 6570 N N . GLN A 1 870 ? 8.428 -2.331 22.183 1.00 90.50 870 GLN A N 1
ATOM 6571 C CA . GLN A 1 870 ? 7.418 -1.275 22.239 1.00 90.50 870 GLN A CA 1
ATOM 6572 C C . GLN A 1 870 ? 6.096 -1.744 21.617 1.00 90.50 870 GLN A C 1
ATOM 6574 O O . GLN A 1 870 ? 5.054 -1.625 22.253 1.00 90.50 870 GLN A O 1
ATOM 6579 N N . SER A 1 871 ? 6.140 -2.364 20.435 1.00 90.69 871 SER A N 1
ATOM 6580 C CA . SER A 1 871 ? 4.946 -2.842 19.721 1.00 90.69 871 SER A CA 1
ATOM 6581 C C . SER A 1 871 ? 4.172 -3.901 20.514 1.00 90.69 871 SER A C 1
ATOM 6583 O O . SER A 1 871 ? 2.950 -3.826 20.645 1.00 90.69 871 SER A O 1
ATOM 6585 N N . VAL A 1 872 ? 4.874 -4.885 21.089 1.00 91.56 872 VAL A N 1
ATOM 6586 C CA . VAL A 1 872 ? 4.256 -5.886 21.978 1.00 91.56 872 VAL A CA 1
ATOM 6587 C C . VAL A 1 872 ? 3.735 -5.227 23.257 1.00 91.56 872 VAL A C 1
ATOM 6589 O O . VAL A 1 872 ? 2.647 -5.566 23.726 1.00 91.56 872 VAL A O 1
ATOM 6592 N N . GLY A 1 873 ? 4.477 -4.260 23.800 1.00 91.38 873 GLY A N 1
ATOM 6593 C CA . GLY A 1 873 ? 4.064 -3.466 24.949 1.00 91.38 873 GLY A CA 1
ATOM 6594 C C . GLY A 1 873 ? 2.746 -2.726 24.710 1.00 91.38 873 GLY A C 1
ATOM 6595 O O . GLY A 1 873 ? 1.843 -2.810 25.536 1.00 91.38 873 GLY A O 1
ATOM 6596 N N . ASP A 1 874 ? 2.574 -2.082 23.560 1.00 90.12 874 ASP A N 1
ATOM 6597 C CA . ASP A 1 874 ? 1.350 -1.344 23.230 1.00 90.12 874 ASP A CA 1
ATOM 6598 C C . ASP A 1 874 ? 0.123 -2.270 23.149 1.00 90.12 874 ASP A C 1
ATOM 6600 O O . ASP A 1 874 ? -0.972 -1.922 23.606 1.00 90.12 874 ASP A O 1
ATOM 6604 N N . ILE A 1 875 ? 0.297 -3.490 22.631 1.00 90.75 875 ILE A N 1
ATOM 6605 C CA . ILE A 1 875 ? -0.766 -4.506 22.612 1.00 90.75 875 ILE A CA 1
ATOM 6606 C C . ILE A 1 875 ? -1.121 -4.927 24.042 1.00 90.75 875 ILE A C 1
ATOM 6608 O O . ILE A 1 875 ? -2.295 -4.913 24.420 1.00 90.75 875 ILE A O 1
ATOM 6612 N N . LEU A 1 876 ? -0.118 -5.257 24.863 1.00 91.94 876 LEU A N 1
ATOM 6613 C CA . LEU A 1 876 ? -0.330 -5.647 26.258 1.00 91.94 876 LEU A CA 1
ATOM 6614 C C . LEU A 1 876 ? -0.966 -4.517 27.079 1.00 91.94 876 LEU A C 1
ATOM 6616 O O . LEU A 1 876 ? -1.857 -4.788 27.880 1.00 91.94 876 LEU A O 1
ATOM 6620 N N . ALA A 1 877 ? -0.582 -3.259 26.850 1.00 91.56 877 ALA A N 1
ATOM 6621 C CA . ALA A 1 877 ? -1.162 -2.094 27.513 1.00 91.56 877 ALA A CA 1
ATOM 6622 C C . ALA A 1 877 ? -2.678 -2.008 27.284 1.00 91.56 877 ALA A C 1
ATOM 6624 O O . ALA A 1 877 ? -3.447 -1.866 28.237 1.00 91.56 877 ALA A O 1
ATOM 6625 N N . ASN A 1 878 ? -3.116 -2.170 26.032 1.00 89.19 878 ASN A N 1
ATOM 6626 C CA . ASN A 1 878 ? -4.536 -2.171 25.682 1.00 89.19 878 ASN A CA 1
ATOM 6627 C C . ASN A 1 878 ? -5.296 -3.340 26.329 1.00 89.19 878 ASN A C 1
ATOM 6629 O O . ASN A 1 878 ? -6.416 -3.160 26.816 1.00 89.19 878 ASN A O 1
ATOM 6633 N N . LEU A 1 879 ? -4.692 -4.531 26.383 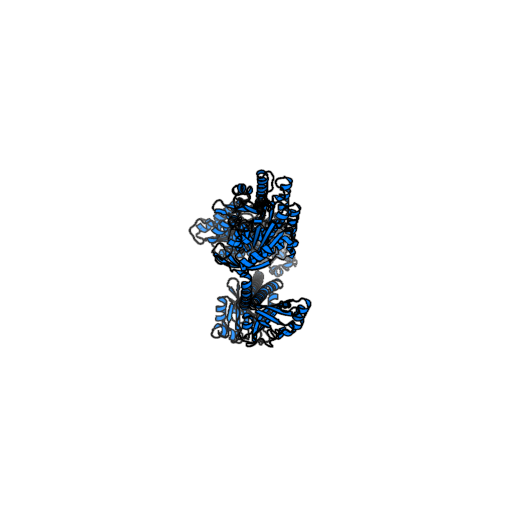1.00 88.94 879 LEU A N 1
ATOM 6634 C CA . LEU A 1 879 ? -5.294 -5.699 27.038 1.00 88.94 879 LEU A CA 1
ATOM 6635 C C . LEU A 1 879 ? -5.432 -5.504 28.554 1.00 88.94 879 LEU A C 1
ATOM 6637 O O . LEU A 1 879 ? -6.473 -5.842 29.121 1.00 88.94 879 LEU A O 1
ATOM 6641 N N . LEU A 1 880 ? -4.425 -4.908 29.199 1.00 88.19 880 LEU A N 1
ATOM 6642 C CA . LEU A 1 880 ? -4.452 -4.582 30.626 1.00 88.19 880 LEU A CA 1
ATOM 6643 C C . LEU A 1 880 ? -5.523 -3.548 30.958 1.00 88.19 880 LEU A C 1
ATOM 6645 O O . LEU A 1 880 ? -6.328 -3.779 31.860 1.00 88.19 880 LEU A O 1
ATOM 6649 N N . ALA A 1 881 ? -5.587 -2.449 30.203 1.00 86.12 881 ALA A N 1
ATOM 6650 C CA . ALA A 1 881 ? -6.602 -1.418 30.406 1.00 86.12 881 ALA A CA 1
ATOM 6651 C C . ALA A 1 881 ? -8.023 -1.989 30.264 1.00 86.12 881 ALA A C 1
ATOM 6653 O O . ALA A 1 881 ? -8.902 -1.711 31.084 1.00 86.12 881 ALA A O 1
ATOM 6654 N N . ARG A 1 882 ? -8.239 -2.862 29.270 1.00 83.00 882 ARG A N 1
ATOM 6655 C CA . ARG A 1 882 ? -9.526 -3.536 29.060 1.00 83.00 882 ARG A CA 1
ATOM 6656 C C . ARG A 1 882 ? -9.904 -4.452 30.227 1.00 83.00 882 ARG A C 1
ATOM 6658 O O . ARG A 1 882 ? -11.066 -4.456 30.636 1.00 83.00 882 ARG A O 1
ATOM 6665 N N . ARG A 1 883 ? -8.945 -5.203 30.779 1.00 81.94 883 ARG A N 1
ATOM 6666 C CA . ARG A 1 883 ? -9.161 -6.060 31.955 1.00 81.94 883 ARG A CA 1
ATOM 6667 C C . ARG A 1 883 ? -9.521 -5.237 33.195 1.00 81.94 883 ARG A C 1
ATOM 6669 O O . ARG A 1 883 ? -10.514 -5.547 33.851 1.00 81.94 883 ARG A O 1
ATOM 6676 N N . SER A 1 884 ? -8.778 -4.165 33.477 1.00 77.12 884 SER A N 1
ATOM 6677 C CA . SER A 1 884 ? -9.050 -3.279 34.618 1.00 77.12 884 SER A CA 1
ATOM 6678 C C . SER A 1 884 ? -10.439 -2.636 34.530 1.00 77.12 884 SER A C 1
ATOM 6680 O O . SER A 1 884 ? -11.175 -2.614 35.517 1.00 77.12 884 SER A O 1
ATOM 6682 N N . ALA A 1 885 ? -10.860 -2.202 33.336 1.00 76.19 885 ALA A N 1
ATOM 6683 C CA . ALA A 1 885 ? -12.206 -1.669 33.120 1.00 76.19 885 ALA A CA 1
ATOM 6684 C C . ALA A 1 885 ? -13.309 -2.714 33.394 1.00 76.19 885 ALA A C 1
ATOM 6686 O O . ALA A 1 885 ? -14.336 -2.396 34.001 1.00 76.19 885 ALA A O 1
ATOM 6687 N N . ALA A 1 886 ? -13.096 -3.974 32.996 1.00 74.81 886 ALA A N 1
ATOM 6688 C CA . ALA A 1 886 ? -14.037 -5.062 33.260 1.00 74.81 886 ALA A CA 1
ATOM 6689 C C . ALA A 1 886 ? -14.134 -5.407 34.761 1.00 74.81 886 ALA A C 1
ATOM 6691 O O . ALA A 1 886 ? -15.231 -5.645 35.271 1.00 74.81 886 ALA A O 1
ATOM 6692 N N . GLU A 1 887 ? -13.011 -5.406 35.487 1.00 72.31 887 GLU A N 1
ATOM 6693 C CA . GLU A 1 887 ? -12.971 -5.612 36.944 1.00 72.31 887 GLU A CA 1
ATOM 6694 C C . GLU A 1 887 ? -13.683 -4.479 37.708 1.00 72.31 887 GLU A C 1
ATOM 6696 O O . GLU A 1 887 ? -14.486 -4.749 38.612 1.00 72.31 887 GLU A O 1
ATOM 6701 N N . ALA A 1 888 ? -13.465 -3.224 37.304 1.00 70.12 888 ALA A N 1
ATOM 6702 C CA . ALA A 1 888 ? -14.129 -2.058 37.887 1.00 70.12 888 ALA A CA 1
ATOM 6703 C C . ALA A 1 888 ? -15.654 -2.100 37.686 1.00 70.12 888 ALA A C 1
ATOM 6705 O O . ALA A 1 888 ? -16.415 -1.853 38.628 1.00 70.12 888 ALA A O 1
ATOM 6706 N N . LEU A 1 889 ? -16.114 -2.492 36.491 1.00 70.38 889 LEU A N 1
ATOM 6707 C CA . LEU A 1 889 ? -17.539 -2.639 36.194 1.00 70.38 889 LEU A CA 1
ATOM 6708 C C . LEU A 1 889 ? -18.194 -3.711 37.076 1.00 70.38 889 LEU A C 1
ATOM 6710 O O . LEU A 1 889 ? -19.200 -3.428 37.727 1.00 70.38 889 LEU A O 1
ATOM 6714 N N . ARG A 1 890 ? -17.592 -4.906 37.172 1.00 72.75 890 ARG A N 1
ATOM 6715 C CA . ARG A 1 890 ? -18.104 -5.998 38.025 1.00 72.75 890 ARG A CA 1
ATOM 6716 C C . ARG A 1 890 ? -18.223 -5.581 39.493 1.00 72.75 890 ARG A C 1
ATOM 6718 O O . ARG A 1 890 ? -19.204 -5.909 40.160 1.00 72.75 890 ARG A O 1
ATOM 6725 N N . THR A 1 891 ? -17.236 -4.842 39.996 1.00 64.81 891 THR A N 1
ATOM 6726 C CA . THR A 1 891 ? -17.217 -4.354 41.384 1.00 64.81 891 THR A CA 1
ATOM 6727 C C . THR A 1 891 ? -18.304 -3.301 41.627 1.00 64.81 891 THR A C 1
ATOM 6729 O O . THR A 1 891 ? -18.995 -3.338 42.652 1.00 64.81 891 THR A O 1
ATOM 6732 N N . SER A 1 892 ? -18.513 -2.397 40.666 1.00 57.75 892 SER A N 1
ATOM 6733 C CA . SER A 1 892 ? -19.587 -1.398 40.701 1.00 57.75 892 SER A CA 1
ATOM 6734 C C . SER A 1 892 ? -20.978 -2.049 40.682 1.00 57.75 892 SER A C 1
ATOM 6736 O O . SER A 1 892 ? -21.824 -1.738 41.525 1.00 57.75 892 SER A O 1
ATOM 6738 N N . GLU A 1 893 ? -21.198 -3.034 39.804 1.00 61.78 893 GLU A N 1
ATOM 6739 C CA . GLU A 1 893 ? -22.458 -3.786 39.710 1.00 61.78 893 GLU A CA 1
ATOM 6740 C C . GLU A 1 893 ? -22.793 -4.541 41.007 1.00 61.78 893 GLU A C 1
ATOM 6742 O O . GLU A 1 893 ? -23.927 -4.477 41.492 1.00 61.78 893 GLU A O 1
ATOM 6747 N N . ALA A 1 894 ? -21.809 -5.210 41.617 1.00 58.78 894 ALA A N 1
ATOM 6748 C CA . ALA A 1 894 ? -21.990 -5.908 42.892 1.00 58.78 894 ALA A CA 1
ATOM 6749 C C . ALA A 1 894 ? -22.339 -4.943 44.040 1.00 58.78 894 ALA A C 1
ATOM 6751 O O . ALA A 1 894 ? -23.197 -5.240 44.878 1.00 58.78 894 ALA A O 1
ATOM 6752 N N . THR A 1 895 ? -21.713 -3.764 44.051 1.00 55.84 895 THR A N 1
ATOM 6753 C CA . THR A 1 895 ? -21.964 -2.715 45.047 1.00 55.84 895 THR A CA 1
ATOM 6754 C C . THR A 1 895 ? -23.385 -2.157 44.921 1.00 55.84 895 THR A C 1
ATOM 6756 O O . THR A 1 895 ? -24.103 -2.068 45.920 1.00 55.84 895 THR A O 1
ATOM 6759 N N . LEU A 1 896 ? -23.843 -1.865 43.698 1.00 57.44 896 LEU A N 1
ATOM 6760 C CA . LEU A 1 896 ? -25.218 -1.425 43.427 1.00 57.44 896 LEU A CA 1
ATOM 6761 C C . LEU A 1 896 ? -26.256 -2.491 43.813 1.00 57.44 896 LEU A C 1
ATOM 6763 O O . LEU A 1 896 ? -27.275 -2.171 44.432 1.00 57.44 896 LEU A O 1
ATOM 6767 N N . GLY A 1 897 ? -25.978 -3.766 43.522 1.00 56.44 897 GLY A N 1
ATOM 6768 C CA . GLY A 1 897 ? -26.829 -4.887 43.930 1.00 56.44 897 GLY A CA 1
ATOM 6769 C C . GLY A 1 897 ? -27.003 -4.988 45.451 1.00 56.44 897 GLY A C 1
ATOM 6770 O O . GLY A 1 897 ? -28.115 -5.213 45.935 1.00 56.44 897 GLY A O 1
ATOM 6771 N N . ALA A 1 898 ? -25.934 -4.755 46.218 1.00 55.12 898 ALA A N 1
ATOM 6772 C CA . ALA A 1 898 ? -25.980 -4.744 47.680 1.00 55.12 898 ALA A CA 1
ATOM 6773 C C . ALA A 1 898 ? -26.733 -3.523 48.247 1.00 55.12 898 ALA A C 1
ATOM 6775 O O . ALA A 1 898 ? -27.474 -3.655 49.224 1.00 55.12 898 ALA A O 1
ATOM 6776 N N . MET A 1 899 ? -26.598 -2.346 47.627 1.00 53.19 899 MET A N 1
ATOM 6777 C CA . MET A 1 899 ? -27.306 -1.128 48.048 1.00 53.19 899 MET A CA 1
ATOM 6778 C C . MET A 1 899 ? -28.828 -1.248 47.873 1.00 53.19 899 MET A C 1
ATOM 6780 O O . MET A 1 899 ? -29.583 -0.905 48.784 1.00 53.19 899 MET A O 1
ATOM 6784 N N . LEU A 1 900 ? -29.294 -1.799 46.747 1.00 54.44 900 LEU A N 1
ATOM 6785 C CA . LEU A 1 900 ? -30.727 -1.966 46.458 1.00 54.44 900 LEU A CA 1
ATOM 6786 C C . LEU A 1 900 ? -31.415 -3.010 47.355 1.00 54.44 900 LEU A C 1
ATOM 6788 O O . LEU A 1 900 ? -32.625 -2.930 47.582 1.00 54.44 900 LEU A O 1
ATOM 6792 N N . ALA A 1 901 ? -30.662 -3.973 47.895 1.00 49.56 901 ALA A N 1
ATOM 6793 C CA . ALA A 1 901 ? -31.180 -4.987 48.815 1.00 49.56 901 ALA A CA 1
ATOM 6794 C C . ALA A 1 901 ? -31.504 -4.438 50.222 1.00 49.56 901 ALA A C 1
ATOM 6796 O O . ALA A 1 901 ? -32.311 -5.039 50.931 1.00 49.56 901 ALA A O 1
ATOM 6797 N N . ASN A 1 902 ? -30.918 -3.298 50.612 1.00 50.03 902 ASN A N 1
ATOM 6798 C CA . ASN A 1 902 ? -31.095 -2.679 51.933 1.00 50.03 902 ASN A CA 1
ATOM 6799 C C . ASN A 1 902 ? -32.213 -1.618 51.997 1.00 50.03 902 ASN A C 1
ATOM 6801 O O . ASN A 1 902 ? -32.442 -1.038 53.059 1.00 50.03 902 ASN A O 1
ATOM 6805 N N . VAL A 1 903 ? -32.936 -1.365 50.901 1.00 58.78 903 VAL A N 1
ATOM 6806 C CA . VAL A 1 903 ? -34.093 -0.454 50.901 1.00 58.78 903 VAL A CA 1
ATOM 6807 C C . VAL A 1 903 ? -35.276 -1.121 51.621 1.00 58.78 903 VAL A C 1
ATOM 6809 O O . VAL A 1 903 ? -35.677 -2.233 51.281 1.00 58.78 903 VAL A O 1
ATOM 6812 N N . GLY A 1 904 ? -35.832 -0.454 52.640 1.00 63.81 904 GLY A N 1
ATOM 6813 C CA . GLY A 1 904 ? -36.895 -0.995 53.503 1.00 63.81 904 GLY A CA 1
ATOM 6814 C C . GLY A 1 904 ? -38.274 -1.153 52.843 1.00 63.81 904 GLY A C 1
ATOM 6815 O O . GLY A 1 904 ? -39.136 -1.833 53.402 1.00 63.81 904 GLY A O 1
ATOM 6816 N N . GLU A 1 905 ? -38.472 -0.562 51.665 1.00 80.38 905 GLU A N 1
ATOM 6817 C CA . GLU A 1 905 ? -39.716 -0.579 50.886 1.00 80.38 905 GLU A CA 1
ATOM 6818 C C . GLU A 1 905 ? -39.716 -1.678 49.815 1.00 80.38 905 GLU A C 1
ATOM 6820 O O . GLU A 1 905 ? -38.668 -2.148 49.357 1.00 80.38 905 GLU A O 1
ATOM 6825 N N . LEU A 1 906 ? -40.909 -2.101 49.398 1.00 85.62 906 LEU A N 1
ATOM 6826 C CA . LEU A 1 906 ? -41.064 -2.972 48.238 1.00 85.62 906 LEU A CA 1
ATOM 6827 C C . LEU A 1 906 ? -40.975 -2.127 46.971 1.00 85.62 906 LEU A C 1
ATOM 6829 O O . LEU A 1 906 ? -41.798 -1.243 46.764 1.00 85.62 906 LEU A O 1
ATOM 6833 N N . LEU A 1 907 ? -40.008 -2.426 46.110 1.00 86.69 907 LEU A N 1
ATOM 6834 C CA . LEU A 1 907 ? -39.825 -1.719 44.845 1.00 86.69 907 LEU A CA 1
ATOM 6835 C C . LEU A 1 907 ? -40.165 -2.644 43.689 1.00 86.69 907 LEU A C 1
ATOM 6837 O O . LEU A 1 907 ? -39.569 -3.714 43.559 1.00 86.69 907 LEU A O 1
ATOM 6841 N N . PHE A 1 908 ? -41.089 -2.207 42.843 1.00 88.94 908 PHE A N 1
ATOM 6842 C CA . PHE A 1 908 ? -41.452 -2.855 41.591 1.00 88.94 908 PHE A CA 1
ATOM 6843 C C . PHE A 1 908 ? -41.176 -1.919 40.423 1.00 88.94 908 PHE A C 1
ATOM 6845 O O . PHE A 1 908 ? -41.325 -0.708 40.530 1.00 88.94 908 PHE A O 1
ATOM 6852 N N . VAL A 1 909 ? -40.840 -2.499 39.279 1.00 89.12 909 VAL A N 1
ATOM 6853 C CA . VAL A 1 909 ? -40.791 -1.794 37.998 1.00 89.12 909 VAL A CA 1
ATOM 6854 C C . VAL A 1 909 ? -41.768 -2.492 37.078 1.00 89.12 909 VAL A C 1
ATOM 6856 O O . VAL A 1 909 ? -41.640 -3.696 36.840 1.00 89.12 909 VAL A O 1
ATOM 6859 N N . LEU A 1 910 ? -42.769 -1.764 36.599 1.00 90.19 910 LEU A N 1
ATOM 6860 C CA . LEU A 1 910 ? -43.845 -2.300 35.772 1.00 90.19 910 LEU A CA 1
ATOM 6861 C C . LEU A 1 910 ? -43.721 -1.786 34.337 1.00 90.19 910 LEU A C 1
ATOM 6863 O O . LEU A 1 910 ? -43.569 -0.591 34.124 1.00 90.19 910 LEU A O 1
ATOM 6867 N N . ASP A 1 911 ? -43.829 -2.647 33.327 1.00 87.19 911 ASP A N 1
ATOM 6868 C CA . ASP A 1 911 ? -43.906 -2.167 31.941 1.00 87.19 911 ASP A CA 1
ATOM 6869 C C . ASP A 1 911 ? -45.260 -1.501 31.636 1.00 87.19 911 ASP A C 1
ATOM 6871 O O . ASP A 1 911 ? -46.181 -1.527 32.448 1.00 87.19 911 ASP A O 1
ATOM 6875 N N . ARG A 1 912 ? -45.430 -0.943 30.430 1.00 85.88 912 ARG A N 1
ATOM 6876 C CA . ARG A 1 912 ? -46.667 -0.245 30.015 1.00 85.88 912 ARG A CA 1
ATOM 6877 C C . ARG A 1 912 ? -47.946 -1.093 30.086 1.00 85.88 912 ARG A C 1
ATOM 6879 O O . ARG A 1 912 ? -49.038 -0.542 30.008 1.00 85.88 912 ARG A O 1
ATOM 6886 N N . LYS A 1 913 ? -47.840 -2.420 30.207 1.00 86.31 913 LYS A N 1
ATOM 6887 C CA . LYS A 1 913 ? -48.977 -3.341 30.353 1.00 86.31 913 LYS A CA 1
ATOM 6888 C C . LYS A 1 913 ? -49.214 -3.753 31.813 1.00 86.31 913 LYS A C 1
ATOM 6890 O O . LYS A 1 913 ? -50.071 -4.597 32.068 1.00 86.31 913 LYS A O 1
ATOM 6895 N N . GLY A 1 914 ? -48.467 -3.188 32.764 1.00 85.69 914 GLY A N 1
ATOM 6896 C CA . GLY A 1 914 ? -48.523 -3.541 34.181 1.00 85.69 914 GLY A CA 1
ATOM 6897 C C . GLY A 1 914 ? -47.826 -4.866 34.499 1.00 85.69 914 GLY A C 1
ATOM 6898 O O . GLY A 1 914 ? -48.149 -5.499 35.507 1.00 85.69 914 GLY A O 1
ATOM 6899 N N . ILE A 1 915 ? -46.918 -5.333 33.632 1.00 90.62 915 ILE A N 1
ATOM 6900 C CA . ILE A 1 915 ? -46.141 -6.555 33.860 1.00 90.62 915 ILE A CA 1
ATOM 6901 C C . ILE A 1 915 ? -44.891 -6.221 34.667 1.00 90.62 915 ILE A C 1
ATOM 6903 O O . ILE A 1 915 ? -44.154 -5.301 34.323 1.00 90.62 915 ILE A O 1
ATOM 6907 N N . VAL A 1 916 ? -44.622 -7.000 35.713 1.00 91.25 916 VAL A N 1
ATOM 6908 C CA . VAL A 1 916 ? -43.445 -6.823 36.570 1.00 91.25 916 VAL A CA 1
ATOM 6909 C C . VAL A 1 916 ? -42.174 -7.130 35.776 1.00 91.25 916 VAL A C 1
ATOM 6911 O O . VAL A 1 916 ? -41.979 -8.254 35.316 1.00 91.25 916 VAL A O 1
ATOM 6914 N N . ARG A 1 917 ? -41.300 -6.138 35.614 1.00 86.12 917 ARG A N 1
ATOM 6915 C CA . ARG A 1 917 ? -39.980 -6.253 34.972 1.00 86.12 917 ARG A CA 1
ATOM 6916 C C . ARG A 1 917 ? -38.864 -6.433 35.979 1.00 86.12 917 ARG A C 1
ATOM 6918 O O . ARG A 1 917 ? -37.959 -7.227 35.752 1.00 86.12 917 ARG A O 1
ATOM 6925 N N . TYR A 1 918 ? -38.984 -5.758 37.109 1.00 87.44 918 TYR A N 1
ATOM 6926 C CA . TYR A 1 918 ? -38.066 -5.887 38.223 1.00 87.44 918 TYR A CA 1
ATOM 6927 C C . TYR A 1 918 ? -38.843 -5.815 39.535 1.00 87.44 918 TYR A C 1
ATOM 6929 O O . TYR A 1 918 ? -39.885 -5.163 39.622 1.00 87.44 918 TYR A O 1
ATOM 6937 N N . VAL A 1 919 ? -38.342 -6.523 40.542 1.00 88.38 919 VAL A N 1
ATOM 6938 C CA . VAL A 1 919 ? -38.796 -6.406 41.923 1.00 88.38 919 VAL A CA 1
ATOM 6939 C C . VAL A 1 919 ? -37.614 -6.669 42.850 1.00 88.38 919 VAL A C 1
ATOM 6941 O O . VAL A 1 919 ? -36.858 -7.620 42.628 1.00 88.38 919 VAL A O 1
ATOM 6944 N N . ASN A 1 920 ? -37.436 -5.832 43.871 1.00 84.38 920 ASN A N 1
ATOM 6945 C CA . ASN A 1 920 ? -36.346 -6.012 44.828 1.00 84.38 920 ASN A CA 1
ATOM 6946 C C . ASN A 1 920 ? -36.560 -7.265 45.705 1.00 84.38 920 ASN A C 1
ATOM 6948 O O . ASN A 1 920 ? -37.679 -7.745 45.904 1.00 84.38 920 ASN A O 1
ATOM 6952 N N . ALA A 1 921 ? -35.474 -7.812 46.261 1.00 81.06 921 ALA A N 1
ATOM 6953 C CA . ALA A 1 921 ? -35.499 -9.065 47.031 1.00 81.06 921 ALA A CA 1
ATOM 6954 C C . ALA A 1 921 ? -36.426 -9.026 48.267 1.00 81.06 921 ALA A C 1
ATOM 6956 O O . ALA A 1 921 ? -36.859 -10.068 48.763 1.00 81.06 921 ALA A O 1
ATOM 6957 N N . ARG A 1 922 ? -36.797 -7.824 48.729 1.00 84.31 922 ARG A N 1
ATOM 6958 C CA . ARG A 1 922 ? -37.703 -7.590 49.860 1.00 84.31 922 ARG A CA 1
ATOM 6959 C C . ARG A 1 922 ? -39.086 -8.228 49.675 1.00 84.31 922 ARG A C 1
ATOM 6961 O O . ARG A 1 922 ? -39.710 -8.610 50.664 1.00 84.31 922 ARG A O 1
ATOM 6968 N N . VAL A 1 923 ? -39.542 -8.415 48.434 1.00 85.88 923 VAL A N 1
ATOM 6969 C CA . VAL A 1 923 ? -40.843 -9.038 48.124 1.00 85.88 923 VAL A CA 1
ATOM 6970 C C . VAL A 1 923 ? -40.989 -10.458 48.659 1.00 85.88 923 VAL A C 1
ATOM 6972 O O . VAL A 1 923 ? -42.088 -10.864 49.043 1.00 85.88 923 VAL A O 1
ATOM 6975 N N . GLU A 1 924 ? -39.888 -11.200 48.760 1.00 87.00 924 GLU A N 1
ATOM 6976 C CA . GLU A 1 924 ? -39.911 -12.559 49.291 1.00 87.00 924 GLU A CA 1
ATOM 6977 C C . GLU A 1 924 ? -40.153 -12.567 50.799 1.00 87.00 924 GLU A C 1
ATOM 6979 O O . GLU A 1 924 ? -40.957 -13.362 51.283 1.00 87.00 924 GLU A O 1
ATOM 6984 N N . ALA A 1 925 ? -39.544 -11.627 51.523 1.00 81.69 925 ALA A N 1
ATOM 6985 C CA . ALA A 1 925 ? -39.728 -11.486 52.963 1.00 81.69 925 ALA A CA 1
ATOM 6986 C C . ALA A 1 925 ? -41.144 -11.007 53.334 1.00 81.69 925 ALA A C 1
ATOM 6988 O O . ALA A 1 925 ? -41.688 -11.443 54.344 1.00 81.69 925 ALA A O 1
ATOM 6989 N N . VAL A 1 926 ? -41.744 -10.124 52.526 1.00 81.94 926 VAL A N 1
ATOM 6990 C CA . VAL A 1 926 ? -43.035 -9.486 52.846 1.00 81.94 926 VAL A CA 1
ATOM 6991 C C . VAL A 1 926 ? -44.234 -10.263 52.285 1.00 81.94 926 VAL A C 1
ATOM 6993 O O . VAL A 1 926 ? -45.210 -10.501 52.993 1.00 81.94 926 VAL A O 1
ATOM 6996 N N . LEU A 1 927 ? -44.177 -10.706 51.024 1.00 86.31 927 LEU A N 1
ATOM 6997 C CA . LEU A 1 927 ? -45.294 -11.392 50.352 1.00 86.31 927 LEU A CA 1
ATOM 6998 C C . LEU A 1 927 ? -45.097 -12.914 50.232 1.00 86.31 927 LEU A C 1
ATOM 7000 O O . LEU A 1 927 ? -46.008 -13.619 49.782 1.00 86.31 927 LEU A O 1
ATOM 7004 N N . GLY A 1 928 ? -43.934 -13.450 50.625 1.00 83.94 928 GLY A N 1
ATOM 7005 C CA . GLY A 1 928 ? -43.639 -14.888 50.597 1.00 83.94 928 GLY A CA 1
ATOM 7006 C C . GLY A 1 928 ? -43.414 -15.460 49.192 1.00 83.94 928 GLY A C 1
ATOM 7007 O O . GLY A 1 928 ? -43.561 -16.670 48.985 1.00 83.94 928 GLY A O 1
ATOM 7008 N N . ARG A 1 929 ? -43.127 -14.605 48.200 1.00 88.00 929 ARG A N 1
ATOM 7009 C CA . ARG A 1 929 ? -42.934 -14.980 46.789 1.00 88.00 929 ARG A CA 1
ATOM 7010 C C . ARG A 1 929 ? -41.555 -14.513 46.304 1.00 88.00 929 ARG A C 1
ATOM 7012 O O . ARG A 1 929 ? -41.280 -13.326 46.429 1.00 88.00 929 ARG A O 1
ATOM 7019 N N . PRO A 1 930 ? -40.715 -15.383 45.718 1.00 88.06 930 PRO A N 1
ATOM 7020 C CA . PRO A 1 930 ? -39.395 -14.975 45.242 1.00 88.06 930 PRO A CA 1
ATOM 7021 C C . PRO A 1 930 ? -39.505 -14.069 43.998 1.00 88.06 930 PRO A C 1
ATOM 7023 O O . PRO A 1 930 ? -40.384 -14.323 43.164 1.00 88.06 930 PRO A O 1
ATOM 7026 N N . PRO A 1 931 ? -38.599 -13.088 43.794 1.00 86.12 931 PRO A N 1
ATOM 7027 C CA . PRO A 1 931 ? -38.617 -12.167 42.649 1.00 86.12 931 PRO A CA 1
ATOM 7028 C C . PRO A 1 931 ? -38.816 -12.852 41.291 1.00 86.12 931 PRO A C 1
ATOM 7030 O O . PRO A 1 931 ? -39.682 -12.470 40.504 1.00 86.12 931 PRO A O 1
ATOM 7033 N N . ARG A 1 932 ? -38.095 -13.957 41.056 1.00 87.56 932 ARG A N 1
ATOM 7034 C CA . ARG A 1 932 ? -38.174 -14.764 39.823 1.00 87.56 932 ARG A CA 1
ATOM 7035 C C . ARG A 1 932 ? -39.571 -15.303 39.493 1.00 87.56 932 ARG A C 1
ATOM 7037 O O . ARG A 1 932 ? -39.847 -15.589 38.338 1.00 87.56 932 ARG A O 1
ATOM 7044 N N . ALA A 1 933 ? -40.443 -15.481 40.489 1.00 87.50 933 ALA A N 1
ATOM 7045 C CA . ALA A 1 933 ? -41.810 -15.960 40.271 1.00 87.50 933 ALA A CA 1
ATOM 7046 C C . ALA A 1 933 ? -42.773 -14.835 39.851 1.00 87.50 933 ALA A C 1
ATOM 7048 O O . ALA A 1 933 ? -43.886 -15.115 39.400 1.00 87.50 933 ALA A O 1
ATOM 7049 N N . LEU A 1 934 ? -42.360 -13.580 40.040 1.00 88.62 934 LEU A N 1
ATOM 7050 C CA . LEU A 1 934 ? -43.159 -12.385 39.791 1.00 88.62 934 LEU A CA 1
ATOM 7051 C C . LEU A 1 934 ? -42.751 -11.683 38.495 1.00 88.62 934 LEU A C 1
ATOM 7053 O O . LEU A 1 934 ? -43.625 -11.168 37.803 1.00 88.62 934 LEU A O 1
ATOM 7057 N N . ILE A 1 935 ? -41.466 -11.713 38.131 1.00 89.00 935 ILE A N 1
ATOM 7058 C CA . ILE A 1 935 ? -40.973 -11.150 36.867 1.00 89.00 935 ILE A CA 1
ATOM 7059 C C . ILE A 1 935 ? -41.708 -11.797 35.679 1.00 89.00 935 ILE A C 1
ATOM 7061 O O . ILE A 1 935 ? -41.856 -13.017 35.596 1.00 89.00 935 ILE A O 1
ATOM 7065 N N . GLY A 1 936 ? -42.213 -10.967 34.766 1.00 85.25 936 GLY A N 1
ATOM 7066 C CA . GLY A 1 936 ? -43.014 -11.374 33.612 1.00 85.25 936 GLY A CA 1
ATOM 7067 C C . GLY A 1 936 ? -44.499 -11.625 33.908 1.00 85.25 936 GLY A C 1
ATOM 7068 O O . GLY A 1 936 ? -45.251 -11.955 32.989 1.00 85.25 936 GLY A O 1
ATOM 7069 N N . ARG A 1 937 ? -44.965 -11.464 35.157 1.00 91.69 937 ARG A N 1
ATOM 7070 C CA . ARG A 1 937 ? -46.387 -11.587 35.529 1.00 91.69 937 ARG A CA 1
ATOM 7071 C C . ARG A 1 937 ? -47.056 -10.215 35.693 1.00 91.69 937 ARG A C 1
ATOM 7073 O O . ARG A 1 937 ? -46.386 -9.256 36.067 1.00 91.69 937 ARG A O 1
ATOM 7080 N N . PRO A 1 938 ? -48.378 -10.104 35.462 1.00 91.19 938 PRO A N 1
ATOM 7081 C CA . PRO A 1 938 ? -49.112 -8.878 35.763 1.00 91.19 938 PRO A CA 1
ATOM 7082 C C . PRO A 1 938 ? -49.094 -8.567 37.261 1.00 91.19 938 PRO A C 1
ATOM 7084 O O . PRO A 1 938 ? -49.403 -9.440 38.075 1.00 91.19 938 PRO A O 1
ATOM 7087 N N . PHE A 1 939 ? -48.827 -7.311 37.619 1.00 91.19 939 PHE A N 1
ATOM 7088 C CA . PHE A 1 939 ? -48.858 -6.834 39.004 1.00 91.19 939 PHE A CA 1
ATOM 7089 C C . PHE A 1 939 ? -50.216 -7.089 39.682 1.00 91.19 939 PHE A C 1
ATOM 7091 O O . PHE A 1 939 ? -50.279 -7.460 40.851 1.00 91.19 939 PHE A O 1
ATOM 7098 N N . ALA A 1 940 ? -51.310 -7.029 38.912 1.00 87.75 940 ALA A N 1
ATOM 7099 C CA . ALA A 1 940 ? -52.674 -7.311 39.368 1.00 87.75 940 ALA A CA 1
ATOM 7100 C C . ALA A 1 940 ? -52.876 -8.716 39.981 1.00 87.75 940 ALA A C 1
ATOM 7102 O O . ALA A 1 940 ? -53.879 -8.949 40.655 1.00 87.75 940 ALA A O 1
ATOM 7103 N N . VAL A 1 941 ? -51.949 -9.661 39.769 1.00 88.56 941 VAL A N 1
ATOM 7104 C CA . VAL A 1 941 ? -51.969 -10.980 40.430 1.00 88.56 941 VAL A CA 1
ATOM 7105 C C . VAL A 1 941 ? -51.722 -10.861 41.937 1.00 88.56 941 VAL A C 1
ATOM 7107 O O . VAL A 1 941 ? -52.212 -11.699 42.693 1.00 88.56 941 VAL A O 1
ATOM 7110 N N . LEU A 1 942 ? -50.988 -9.832 42.370 1.00 90.31 942 LEU A N 1
ATOM 7111 C CA . LEU A 1 942 ? -50.723 -9.551 43.779 1.00 90.31 942 LEU A CA 1
ATOM 7112 C C . LEU A 1 942 ? -51.856 -8.760 44.439 1.00 90.31 942 LEU A C 1
ATOM 7114 O O . LEU A 1 942 ? -51.985 -8.835 45.651 1.00 90.31 942 LEU A O 1
ATOM 7118 N N . VAL A 1 943 ? -52.686 -8.051 43.669 1.00 90.44 943 VAL A N 1
ATOM 7119 C CA . VAL A 1 943 ? -53.760 -7.186 44.184 1.00 90.44 943 VAL A CA 1
ATOM 7120 C C . VAL A 1 943 ? -55.022 -7.997 44.502 1.00 90.44 943 VAL A C 1
ATOM 7122 O O . VAL A 1 943 ? -55.465 -8.828 43.689 1.00 90.44 943 VAL A O 1
ATOM 7125 N N . ASP A 1 944 ? -55.615 -7.736 45.671 1.00 91.75 944 ASP A N 1
ATOM 7126 C CA . ASP A 1 944 ? -56.891 -8.316 46.092 1.00 91.75 944 ASP A CA 1
ATOM 7127 C C . ASP A 1 944 ? -57.995 -8.037 45.065 1.00 91.75 944 ASP A C 1
ATOM 7129 O O . ASP A 1 944 ? -58.029 -6.999 44.401 1.00 91.75 944 ASP A O 1
ATOM 7133 N N . ARG A 1 945 ? -58.925 -8.984 44.916 1.00 87.19 945 ARG A N 1
ATOM 7134 C CA . ARG A 1 945 ? -59.953 -8.929 43.874 1.00 87.19 945 ARG A CA 1
ATOM 7135 C C . ARG A 1 945 ? -60.805 -7.659 43.945 1.00 87.19 945 ARG A C 1
ATOM 7137 O O . ARG A 1 945 ? -61.218 -7.189 42.886 1.00 87.19 945 ARG A O 1
ATOM 7144 N N . ALA A 1 946 ? -61.063 -7.131 45.141 1.00 86.81 946 ALA A N 1
ATOM 7145 C CA . ALA A 1 946 ? -61.861 -5.923 45.320 1.00 86.81 946 ALA A CA 1
ATOM 7146 C C . ALA A 1 946 ? -61.132 -4.647 44.856 1.00 86.81 946 ALA A C 1
ATOM 7148 O O . ALA A 1 946 ? -61.790 -3.729 44.373 1.00 86.81 946 ALA A O 1
ATOM 7149 N N . ASP A 1 947 ? -59.795 -4.622 44.902 1.00 90.62 947 ASP A N 1
ATOM 7150 C CA . ASP A 1 947 ? -58.998 -3.418 44.612 1.00 90.62 947 ASP A CA 1
ATOM 7151 C C . ASP A 1 947 ? -58.405 -3.405 43.194 1.00 90.62 947 ASP A C 1
ATOM 7153 O O . ASP A 1 947 ? -57.856 -2.399 42.748 1.00 90.62 947 ASP A O 1
ATOM 7157 N N . ARG A 1 948 ? -58.542 -4.499 42.431 1.00 88.50 948 ARG A N 1
ATOM 7158 C CA . ARG A 1 948 ? -57.988 -4.613 41.066 1.00 88.50 948 ARG A CA 1
ATOM 7159 C C . ARG A 1 948 ? -58.476 -3.537 40.103 1.00 88.50 948 ARG A C 1
ATOM 7161 O O . ARG A 1 948 ? -57.691 -3.088 39.273 1.00 88.50 948 ARG A O 1
ATOM 7168 N N . ALA A 1 949 ? -59.751 -3.155 40.178 1.00 84.69 949 ALA A N 1
ATOM 7169 C CA . ALA A 1 949 ? -60.307 -2.116 39.310 1.00 84.69 949 ALA A CA 1
ATOM 7170 C C . ALA A 1 949 ? -59.666 -0.752 39.611 1.00 84.69 949 ALA A C 1
ATOM 7172 O O . ALA A 1 949 ? -59.261 -0.044 38.692 1.00 84.69 949 ALA A O 1
ATOM 7173 N N . THR A 1 950 ? -59.499 -0.440 40.896 1.00 85.56 950 THR A N 1
ATOM 7174 C CA . THR A 1 950 ? -58.850 0.781 41.380 1.00 85.56 950 THR A CA 1
ATOM 7175 C C . THR A 1 950 ? -57.369 0.810 41.010 1.00 85.56 950 THR A C 1
ATOM 7177 O O . THR A 1 950 ? -56.898 1.803 40.464 1.00 85.56 950 THR A O 1
ATOM 7180 N N . ALA A 1 951 ? -56.648 -0.297 41.216 1.00 86.19 951 ALA A N 1
ATOM 7181 C CA . ALA A 1 951 ? -55.242 -0.428 40.839 1.00 86.19 951 ALA A CA 1
ATOM 7182 C C . ALA A 1 951 ? -55.029 -0.284 39.323 1.00 86.19 951 ALA A C 1
ATOM 7184 O O . ALA A 1 951 ? -54.083 0.369 38.888 1.00 86.19 951 ALA A O 1
ATOM 7185 N N . PHE A 1 952 ? -55.915 -0.869 38.509 1.00 87.25 952 PHE A N 1
ATOM 7186 C CA . PHE A 1 952 ? -55.850 -0.754 37.053 1.00 87.25 952 PHE A CA 1
ATOM 7187 C C . PHE A 1 952 ? -56.104 0.679 36.580 1.00 87.25 952 PHE A C 1
ATOM 7189 O O . PHE A 1 952 ? -55.373 1.176 35.728 1.00 87.25 952 PHE A O 1
ATOM 7196 N N . GLU A 1 953 ? -57.107 1.356 37.141 1.00 84.19 953 GLU A N 1
ATOM 7197 C CA . GLU A 1 953 ? -57.404 2.748 36.804 1.00 84.19 953 GLU A CA 1
ATOM 7198 C C . GLU A 1 953 ? -56.269 3.686 37.235 1.00 84.19 953 GLU A C 1
ATOM 7200 O O . GLU A 1 953 ? -55.845 4.530 36.450 1.00 84.19 953 GLU A O 1
ATOM 7205 N N . ALA A 1 954 ? -55.720 3.498 38.437 1.00 84.38 954 ALA A N 1
ATOM 7206 C CA . ALA A 1 954 ? -54.576 4.268 38.913 1.00 84.38 954 ALA A CA 1
ATOM 7207 C C . ALA A 1 954 ? -53.350 4.067 38.015 1.00 84.38 954 ALA A C 1
ATOM 7209 O O . ALA A 1 954 ? -52.771 5.045 37.551 1.00 84.38 954 ALA A O 1
ATOM 7210 N N . PHE A 1 955 ? -53.022 2.818 37.669 1.00 86.12 955 PHE A N 1
ATOM 7211 C CA . PHE A 1 955 ? -51.926 2.521 36.749 1.00 86.12 955 PHE A CA 1
ATOM 7212 C C . PHE A 1 955 ? -52.169 3.109 35.351 1.00 86.12 955 PHE A C 1
ATOM 7214 O O . PHE A 1 955 ? -51.255 3.660 34.744 1.00 86.12 955 PHE A O 1
ATOM 7221 N N . ARG A 1 956 ? -53.410 3.067 34.846 1.00 84.62 956 ARG A N 1
ATOM 7222 C CA . ARG A 1 956 ? -53.777 3.700 33.572 1.00 84.62 956 ARG A CA 1
ATOM 7223 C C . ARG A 1 956 ? -53.533 5.210 33.610 1.00 84.62 956 ARG A C 1
ATOM 7225 O O . ARG A 1 956 ? -52.971 5.749 32.661 1.00 84.62 956 ARG A O 1
ATOM 7232 N N . ARG A 1 957 ? -53.909 5.889 34.694 1.00 81.94 957 ARG A N 1
ATOM 7233 C CA . ARG A 1 957 ? -53.650 7.327 34.873 1.00 81.94 957 ARG A CA 1
ATOM 7234 C C . ARG A 1 957 ? -52.152 7.632 34.929 1.00 81.94 957 ARG A C 1
ATOM 7236 O O . ARG A 1 957 ? -51.707 8.530 34.221 1.00 81.94 957 ARG A O 1
ATOM 7243 N N . THR A 1 958 ? -51.368 6.809 35.627 1.00 81.81 958 THR A N 1
ATOM 7244 C CA . THR A 1 958 ? -49.896 6.872 35.595 1.00 81.81 958 THR A CA 1
ATOM 7245 C C . THR A 1 958 ? -49.354 6.733 34.168 1.00 81.81 958 THR A C 1
ATOM 7247 O O . THR A 1 958 ? -48.494 7.503 33.751 1.00 81.81 958 THR A O 1
ATOM 7250 N N . THR A 1 959 ? -49.885 5.803 33.361 1.00 80.69 959 THR A N 1
ATOM 7251 C CA . THR A 1 959 ? -49.442 5.647 31.961 1.00 80.69 959 THR A CA 1
ATOM 7252 C C . THR A 1 959 ? -49.807 6.826 31.059 1.00 80.69 959 THR A C 1
ATOM 7254 O O . THR A 1 959 ? -49.163 7.023 30.031 1.00 80.69 959 THR A O 1
ATOM 7257 N N . LEU A 1 960 ? -50.809 7.620 31.448 1.00 81.38 960 LEU A N 1
ATOM 7258 C CA . LEU A 1 960 ? -51.213 8.854 30.772 1.00 81.38 960 LEU A CA 1
ATOM 7259 C C . LEU A 1 960 ? -50.413 10.082 31.247 1.00 81.38 960 LEU A C 1
ATOM 7261 O O . LEU A 1 960 ? -50.681 11.189 30.787 1.00 81.38 960 LEU A O 1
ATOM 7265 N N . GLY A 1 961 ? -49.424 9.894 32.130 1.00 69.94 961 GLY A N 1
ATOM 7266 C CA . GLY A 1 961 ? -48.573 10.966 32.652 1.00 69.94 961 GLY A CA 1
ATOM 7267 C C . GLY A 1 961 ? -49.207 11.768 33.788 1.00 69.94 961 GLY A C 1
ATOM 7268 O O . GLY A 1 961 ? -48.678 12.808 34.177 1.00 69.94 961 GLY A O 1
ATOM 7269 N N . GLU A 1 962 ? -50.336 11.312 34.331 1.00 75.38 962 GLU A N 1
ATOM 7270 C CA . GLU A 1 962 ? -50.892 11.882 35.554 1.00 75.38 962 GLU A CA 1
ATOM 7271 C C . GLU A 1 962 ? -50.146 11.309 36.763 1.00 75.38 962 GLU A C 1
ATOM 7273 O O . GLU A 1 962 ? -49.809 10.127 36.786 1.00 75.38 962 GLU A O 1
ATOM 7278 N N . VAL A 1 963 ? -49.913 12.126 37.792 1.00 64.88 963 VAL A N 1
ATOM 7279 C CA . VAL A 1 963 ? -49.437 11.642 39.095 1.00 64.88 963 VAL A CA 1
ATOM 7280 C C . VAL A 1 963 ? -50.677 11.352 39.943 1.00 64.88 963 VAL A C 1
ATOM 7282 O O . VAL A 1 963 ? -51.267 12.297 40.480 1.00 64.88 963 VAL A O 1
ATOM 7285 N N . PRO A 1 964 ? -51.162 10.097 40.016 1.00 64.12 964 PRO A N 1
ATOM 7286 C CA . PRO A 1 964 ? -52.259 9.785 40.915 1.00 64.12 964 PRO A CA 1
ATOM 7287 C C . PRO A 1 964 ? -51.818 10.043 42.367 1.00 64.12 964 PRO A C 1
ATOM 7289 O O . PRO A 1 964 ? -50.645 9.849 42.691 1.00 64.12 964 PRO A O 1
ATOM 7292 N N . PRO A 1 965 ? -52.731 10.493 43.247 1.00 63.97 965 PRO A N 1
ATOM 7293 C CA . PRO A 1 965 ? -52.454 10.532 44.681 1.00 63.97 965 PRO A CA 1
ATOM 7294 C C . PRO A 1 965 ? -52.065 9.133 45.179 1.00 63.97 965 PRO A C 1
ATOM 7296 O O . PRO A 1 965 ? -52.448 8.138 44.554 1.00 63.97 965 PRO A O 1
ATOM 7299 N N . SER A 1 966 ? -51.323 9.070 46.291 1.00 73.00 966 SER A N 1
ATOM 7300 C CA . SER A 1 966 ? -50.947 7.797 46.910 1.00 73.00 966 SER A CA 1
ATOM 7301 C C . SER A 1 966 ? -52.195 6.933 47.125 1.00 73.00 966 SER A C 1
ATOM 7303 O O . SER A 1 966 ? -53.273 7.434 47.474 1.00 73.00 966 SER A O 1
ATOM 7305 N N . LEU A 1 967 ? -52.082 5.654 46.768 1.00 84.38 967 LEU A N 1
ATOM 7306 C CA . LEU A 1 967 ? -53.214 4.741 46.706 1.00 84.38 967 LEU A CA 1
ATOM 7307 C C . LEU A 1 967 ? -53.022 3.606 47.696 1.00 84.38 967 LEU A C 1
ATOM 7309 O O . LEU A 1 967 ? -52.063 2.848 47.607 1.00 84.38 967 LEU A O 1
ATOM 7313 N N . GLU A 1 968 ? -54.012 3.405 48.553 1.00 87.38 968 GLU A N 1
ATOM 7314 C CA . GLU A 1 968 ? -54.038 2.250 49.439 1.00 87.38 968 GLU A CA 1
ATOM 7315 C C . GLU A 1 968 ? -54.548 1.016 48.678 1.00 87.38 968 GLU A C 1
ATOM 7317 O O . GLU A 1 968 ? -55.669 0.998 48.160 1.00 87.38 968 GLU A O 1
ATOM 7322 N N . LEU A 1 969 ? -53.717 -0.026 48.596 1.00 88.94 969 LEU A N 1
ATOM 7323 C CA . LEU A 1 969 ? -54.040 -1.296 47.949 1.00 88.94 969 LEU A CA 1
ATOM 7324 C C . LEU A 1 969 ? -53.837 -2.471 48.899 1.00 88.94 969 LEU A C 1
ATOM 7326 O O . LEU A 1 969 ? -52.820 -2.585 49.584 1.00 88.94 969 LEU A O 1
ATOM 7330 N N . ARG A 1 970 ? -54.772 -3.422 48.862 1.00 91.25 970 ARG A N 1
ATOM 7331 C CA . ARG A 1 970 ? -54.601 -4.724 49.506 1.00 91.25 970 ARG A CA 1
ATOM 7332 C C . ARG A 1 970 ? -53.844 -5.684 48.600 1.00 91.25 970 ARG A C 1
ATOM 7334 O O . ARG A 1 970 ? -54.286 -5.979 47.486 1.00 91.25 970 ARG A O 1
ATOM 7341 N N . LEU A 1 971 ? -52.735 -6.227 49.098 1.00 90.88 971 LEU A N 1
ATOM 7342 C CA . LEU A 1 971 ? -51.977 -7.282 48.425 1.00 90.88 971 LEU A CA 1
ATOM 7343 C C . LEU A 1 971 ? -52.155 -8.635 49.111 1.00 90.88 971 LEU A C 1
ATOM 7345 O O . LEU A 1 971 ? -52.259 -8.721 50.332 1.00 90.88 971 LEU A O 1
ATOM 7349 N N . VAL A 1 972 ? -52.148 -9.703 48.313 1.00 89.44 972 VAL A N 1
ATOM 7350 C CA . VAL A 1 972 ? -52.344 -11.084 48.763 1.00 89.44 972 VAL A CA 1
ATOM 7351 C C . VAL A 1 972 ? -51.004 -11.820 48.838 1.00 89.44 972 VAL A C 1
ATOM 7353 O O . VAL A 1 972 ? -50.350 -12.096 47.823 1.00 89.44 972 VAL A O 1
ATOM 7356 N N . CYS A 1 973 ? -50.611 -12.195 50.052 1.00 87.31 973 CYS A N 1
ATOM 7357 C CA . CYS A 1 973 ? -49.435 -13.012 50.337 1.00 87.31 973 CYS A CA 1
ATOM 7358 C C . CYS A 1 973 ? -49.581 -14.441 49.777 1.00 87.31 973 CYS A C 1
ATOM 7360 O O . CYS A 1 973 ? -50.667 -14.905 49.419 1.00 87.31 973 CYS A O 1
ATOM 7362 N N . ARG A 1 974 ? -48.473 -15.192 49.698 1.00 87.06 974 ARG A N 1
ATOM 7363 C CA . ARG A 1 974 ? -48.484 -16.599 49.244 1.00 87.06 974 ARG A CA 1
ATOM 7364 C C . ARG A 1 974 ? -49.374 -17.515 50.101 1.00 87.06 974 ARG A C 1
ATOM 7366 O O . ARG A 1 974 ? -49.916 -18.479 49.571 1.00 87.06 974 ARG A O 1
ATOM 7373 N N . ASP A 1 975 ? -49.506 -17.223 51.389 1.00 84.06 975 ASP A N 1
ATOM 7374 C CA . ASP A 1 975 ? -50.306 -17.971 52.370 1.00 84.06 975 ASP A CA 1
ATOM 7375 C C . ASP A 1 975 ? -51.794 -17.562 52.401 1.00 84.06 975 ASP A C 1
ATOM 7377 O O . ASP A 1 975 ? -52.568 -18.124 53.172 1.00 84.06 975 ASP A O 1
ATOM 7381 N N . GLY A 1 976 ? -52.204 -16.607 51.558 1.00 79.00 976 GLY A N 1
ATOM 7382 C CA . GLY A 1 976 ? -53.575 -16.101 51.486 1.00 79.00 976 GLY A CA 1
ATOM 7383 C C . GLY A 1 976 ? -53.887 -14.953 52.449 1.00 79.00 976 GLY A C 1
ATOM 7384 O O . GLY A 1 976 ? -55.010 -14.453 52.422 1.00 79.00 976 GLY A O 1
ATOM 7385 N N . ARG A 1 977 ? -52.926 -14.501 53.270 1.00 86.62 977 ARG A N 1
ATOM 7386 C CA . ARG A 1 977 ? -53.095 -13.282 54.078 1.00 86.62 977 ARG A CA 1
ATOM 7387 C C . ARG A 1 977 ? -53.163 -12.046 53.184 1.00 86.62 977 ARG A C 1
ATOM 7389 O O . ARG A 1 977 ? -52.529 -11.997 52.131 1.00 86.62 977 ARG A O 1
ATOM 7396 N N . VAL A 1 978 ? -53.920 -11.048 53.631 1.00 86.12 978 VAL A N 1
ATOM 7397 C CA . VAL A 1 978 ? -54.073 -9.759 52.952 1.00 86.12 978 VAL A CA 1
ATOM 7398 C C . VAL A 1 978 ? -53.370 -8.683 53.772 1.00 86.12 978 VAL A C 1
ATOM 7400 O O . VAL A 1 978 ? -53.582 -8.607 54.980 1.00 86.12 978 VAL A O 1
ATOM 7403 N N . VAL A 1 979 ? -52.533 -7.882 53.120 1.00 85.06 979 VAL A N 1
ATOM 7404 C CA . VAL A 1 979 ? -51.695 -6.846 53.742 1.00 85.06 979 VAL A CA 1
ATOM 7405 C C . VAL A 1 979 ? -51.965 -5.514 53.045 1.00 85.06 979 VAL A C 1
ATOM 7407 O O . VAL A 1 979 ? -52.126 -5.486 51.821 1.00 85.06 979 VAL A O 1
ATOM 7410 N N . TRP A 1 980 ? -52.057 -4.433 53.819 1.00 86.06 980 TRP A N 1
ATOM 7411 C CA . TRP A 1 980 ? -52.317 -3.092 53.298 1.00 86.06 980 TRP A CA 1
ATOM 7412 C C . TRP A 1 980 ? -51.014 -2.402 52.923 1.00 86.06 980 TRP A C 1
ATOM 7414 O O . TRP A 1 980 ? -50.079 -2.350 53.721 1.00 86.06 980 TRP A O 1
ATOM 7424 N N . PHE A 1 981 ? -50.975 -1.848 51.717 1.00 87.88 981 PHE A N 1
ATOM 7425 C CA . PHE A 1 981 ? -49.853 -1.061 51.236 1.00 87.88 981 PHE A CA 1
ATOM 7426 C C . PHE A 1 981 ? -50.321 0.307 50.783 1.00 87.88 981 PHE A C 1
ATOM 7428 O O . PHE A 1 981 ? -51.300 0.405 50.044 1.00 87.88 981 PHE A O 1
ATOM 7435 N N . ASP A 1 982 ? -49.575 1.332 51.175 1.00 85.75 982 ASP A N 1
ATOM 7436 C CA . ASP A 1 982 ? -49.591 2.608 50.480 1.00 85.75 982 ASP A CA 1
ATOM 7437 C C . ASP A 1 982 ? -48.707 2.481 49.239 1.00 85.75 982 ASP A C 1
ATOM 7439 O O . ASP A 1 982 ? -47.553 2.036 49.313 1.00 85.75 982 ASP A O 1
ATOM 7443 N N . VAL A 1 983 ? -49.295 2.770 48.085 1.00 86.94 983 VAL A N 1
ATOM 7444 C CA . VAL A 1 983 ? -48.694 2.556 46.775 1.00 86.94 983 VAL A CA 1
ATOM 7445 C C . VAL A 1 983 ? -48.444 3.904 46.141 1.00 86.94 983 VAL A C 1
ATOM 7447 O O . VAL A 1 983 ? -49.367 4.616 45.739 1.00 86.94 983 VAL A O 1
ATOM 7450 N N . GLU A 1 984 ? -47.165 4.215 45.998 1.00 82.44 984 GLU A N 1
ATOM 7451 C CA . GLU A 1 984 ? -46.700 5.379 45.274 1.00 82.44 984 GLU A CA 1
ATOM 7452 C C . GLU A 1 984 ? -46.130 4.918 43.940 1.00 82.44 984 GLU A C 1
ATOM 7454 O O . GLU A 1 984 ? -45.353 3.969 43.841 1.00 82.44 984 GLU A O 1
ATOM 7459 N N . THR A 1 985 ? -46.564 5.567 42.868 1.00 78.75 985 THR A N 1
ATOM 7460 C CA . THR A 1 985 ? -46.026 5.307 41.536 1.00 78.75 985 THR A CA 1
ATOM 7461 C C . THR A 1 985 ? -45.437 6.589 41.001 1.00 78.75 985 THR A C 1
ATOM 7463 O O . THR A 1 985 ? -46.098 7.627 40.995 1.00 78.75 985 THR A O 1
ATOM 7466 N N . GLN A 1 986 ? -44.210 6.517 40.500 1.00 68.38 986 GLN A N 1
ATOM 7467 C CA . GLN A 1 986 ? -43.665 7.626 39.738 1.00 68.38 986 GLN A CA 1
ATOM 7468 C C . GLN A 1 986 ? -44.448 7.732 38.421 1.00 68.38 986 GLN A C 1
ATOM 7470 O O . GLN A 1 986 ? -44.473 6.802 37.616 1.00 68.38 986 GLN A O 1
ATOM 7475 N N . GLY A 1 987 ? -45.124 8.868 38.214 1.00 64.00 987 GLY A N 1
ATOM 7476 C CA . GLY A 1 987 ? -45.982 9.156 37.049 1.00 64.00 987 GLY A CA 1
ATOM 7477 C C . GLY A 1 987 ? -45.257 9.219 35.699 1.00 64.00 987 GLY A C 1
ATOM 7478 O O . GLY A 1 987 ? -45.854 9.591 34.694 1.00 64.00 987 GLY A O 1
ATOM 7479 N N . VAL A 1 988 ? -43.968 8.887 35.667 1.00 71.75 988 VAL A N 1
ATOM 7480 C CA . VAL A 1 988 ? -43.100 8.956 34.496 1.00 71.75 988 VAL A CA 1
ATOM 7481 C C . VAL A 1 988 ? -42.504 7.570 34.289 1.00 71.75 988 VAL A C 1
ATOM 7483 O O . VAL A 1 988 ? -41.975 6.969 35.221 1.00 71.75 988 VAL A O 1
ATOM 7486 N N . PHE A 1 989 ? -42.624 7.049 33.069 1.00 74.06 989 PHE A N 1
ATOM 7487 C CA . PHE A 1 989 ? -41.944 5.817 32.681 1.00 74.06 989 PHE A CA 1
ATOM 7488 C C . PHE A 1 989 ? -40.443 6.073 32.773 1.00 74.06 989 PHE A C 1
ATOM 7490 O O . PHE A 1 989 ? -39.963 6.949 32.058 1.00 74.06 989 PHE A O 1
ATOM 7497 N N . ASP A 1 990 ? -39.738 5.350 33.643 1.00 64.69 990 ASP A N 1
ATOM 7498 C CA . ASP A 1 990 ? -38.288 5.426 33.742 1.00 64.69 990 ASP A CA 1
ATOM 7499 C C . ASP A 1 990 ? -37.697 4.481 32.689 1.00 64.69 990 ASP A C 1
ATOM 7501 O O . ASP A 1 990 ? -37.836 3.254 32.785 1.00 64.69 990 ASP A O 1
ATOM 7505 N N . PRO A 1 991 ? -37.084 5.022 31.637 1.00 52.72 991 PRO A N 1
ATOM 7506 C CA . PRO A 1 991 ? -36.560 4.209 30.557 1.00 52.72 991 PRO A CA 1
ATOM 7507 C C . PRO A 1 991 ? -35.193 3.582 30.867 1.00 52.72 991 PRO A C 1
ATOM 7509 O O . PRO A 1 991 ? -34.866 2.559 30.265 1.00 52.72 991 PRO A O 1
ATOM 7512 N N . VAL A 1 992 ? -34.465 4.095 31.868 1.00 50.16 992 VAL A N 1
ATOM 7513 C CA . VAL A 1 992 ? -33.228 3.485 32.380 1.00 50.16 992 VAL A CA 1
ATOM 7514 C C . VAL A 1 992 ? -33.560 2.172 33.087 1.00 50.16 992 VAL A C 1
ATOM 7516 O O . VAL A 1 992 ? -32.878 1.167 32.888 1.00 50.16 992 VAL A O 1
ATOM 7519 N N . VAL A 1 993 ? -34.644 2.146 33.869 1.00 52.94 993 VAL A N 1
ATOM 7520 C CA . VAL A 1 993 ? -35.116 0.926 34.552 1.00 52.94 993 VAL A CA 1
ATOM 7521 C C . VAL A 1 993 ? -36.113 0.122 33.691 1.00 52.94 993 VAL A C 1
ATOM 7523 O O . VAL A 1 993 ? -36.413 -1.038 33.981 1.00 52.94 993 VAL A O 1
ATOM 7526 N N . GLY A 1 994 ? -36.603 0.700 32.589 1.00 67.94 994 GLY A N 1
ATOM 7527 C CA . GLY A 1 994 ? -37.468 0.047 31.602 1.00 67.94 994 GLY A CA 1
ATOM 7528 C C . GLY A 1 994 ? -38.928 -0.127 32.043 1.00 67.94 994 GLY A C 1
ATOM 7529 O O . GLY A 1 994 ? -39.596 -1.071 31.604 1.00 67.94 994 GLY A O 1
ATOM 7530 N N . GLY A 1 995 ? -39.437 0.750 32.914 1.00 84.50 995 GLY A N 1
ATOM 7531 C CA . GLY A 1 995 ? -40.794 0.664 33.456 1.00 84.50 995 GLY A CA 1
ATOM 7532 C C . GLY A 1 995 ? -41.180 1.803 34.401 1.00 84.50 995 GLY A C 1
ATOM 7533 O O . GLY A 1 995 ? -40.405 2.707 34.680 1.00 84.50 995 GLY A O 1
ATOM 7534 N N . TYR A 1 996 ? -42.407 1.757 34.908 1.00 83.88 996 TYR A N 1
ATOM 7535 C CA . TYR A 1 996 ? -42.887 2.618 35.984 1.00 83.88 996 TYR A CA 1
ATOM 7536 C C . TYR A 1 996 ? -42.419 2.061 37.321 1.00 83.88 996 TYR A C 1
ATOM 7538 O O . TYR A 1 996 ? -42.757 0.923 37.666 1.00 83.88 996 TYR A O 1
ATOM 7546 N N . THR A 1 997 ? -41.671 2.864 38.070 1.00 84.56 997 THR A N 1
ATOM 7547 C CA . THR A 1 997 ? -41.264 2.520 39.431 1.00 84.56 997 THR A CA 1
ATOM 7548 C C . THR A 1 997 ? -42.450 2.691 40.372 1.00 84.56 997 THR A C 1
ATOM 7550 O O . THR A 1 997 ? -43.032 3.773 40.476 1.00 84.56 997 THR A O 1
ATOM 7553 N N . VAL A 1 998 ? -42.803 1.604 41.049 1.00 86.94 998 VAL A N 1
ATOM 7554 C CA . VAL A 1 998 ? -43.840 1.545 42.075 1.00 86.94 998 VAL A CA 1
ATOM 7555 C C . VAL A 1 998 ? -43.164 1.195 43.394 1.00 86.94 998 VAL A C 1
ATOM 7557 O O . VAL A 1 998 ? -42.605 0.102 43.533 1.00 86.94 998 VAL A O 1
ATOM 7560 N N . SER A 1 999 ? -43.212 2.110 44.354 1.00 86.38 999 SER A N 1
ATOM 7561 C CA . SER A 1 999 ? -42.846 1.844 45.741 1.00 86.38 999 SER A CA 1
ATOM 7562 C C . SER A 1 999 ? -44.097 1.467 46.524 1.00 86.38 999 SER A C 1
ATOM 7564 O O . SER A 1 999 ? -45.160 2.074 46.392 1.00 86.38 999 SER A O 1
ATOM 7566 N N . LEU A 1 1000 ? -43.983 0.411 47.322 1.00 87.00 1000 LEU A N 1
ATOM 7567 C CA . LEU A 1 1000 ? -45.031 -0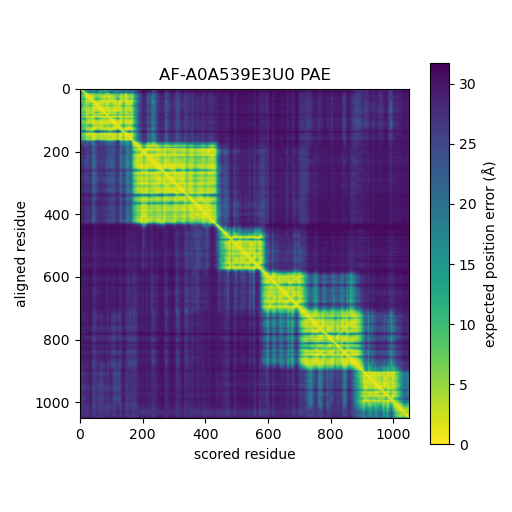.026 48.226 1.00 87.00 1000 LEU A CA 1
ATOM 7568 C C . LEU A 1 1000 ? -44.498 -0.025 49.648 1.00 87.00 1000 LEU A C 1
ATOM 7570 O O . LEU A 1 1000 ? -43.533 -0.725 49.983 1.00 87.00 1000 LEU A O 1
ATOM 7574 N N . ARG A 1 1001 ? -45.182 0.742 50.488 1.00 83.69 1001 ARG A N 1
ATOM 7575 C CA . ARG A 1 1001 ? -44.904 0.853 51.910 1.00 83.69 1001 ARG A CA 1
ATOM 7576 C C . ARG A 1 1001 ? -46.018 0.173 52.691 1.00 83.69 1001 ARG A C 1
ATOM 7578 O O . ARG A 1 1001 ? -47.190 0.425 52.449 1.00 83.69 1001 ARG A O 1
ATOM 7585 N N . ASP A 1 1002 ? -45.655 -0.724 53.600 1.00 81.12 1002 ASP A N 1
ATOM 7586 C CA . ASP A 1 1002 ? -46.630 -1.432 54.439 1.00 81.12 1002 ASP A CA 1
ATOM 7587 C C . ASP A 1 1002 ? -47.311 -0.444 55.404 1.00 81.12 1002 ASP A C 1
ATOM 7589 O O . ASP A 1 1002 ? -46.627 0.197 56.207 1.00 81.12 1002 ASP A O 1
ATOM 7593 N N . ASP A 1 1003 ? -48.639 -0.323 55.314 1.00 78.62 1003 ASP A N 1
ATOM 7594 C CA . ASP A 1 1003 ? -49.472 0.555 56.156 1.00 78.62 1003 ASP A CA 1
ATOM 7595 C C . ASP A 1 1003 ? -50.464 -0.240 57.031 1.00 78.62 1003 ASP A C 1
ATOM 7597 O O . ASP A 1 1003 ? -51.420 0.290 57.602 1.00 78.62 1003 ASP A O 1
ATOM 7601 N N . SER A 1 1004 ? -50.237 -1.549 57.183 1.00 72.88 1004 SER A N 1
ATOM 7602 C CA . SER A 1 1004 ? -51.147 -2.448 57.909 1.00 72.88 1004 SER A CA 1
ATOM 7603 C C . SER A 1 1004 ? -51.368 -2.038 59.370 1.00 72.88 1004 SER A C 1
ATOM 7605 O O . SER A 1 1004 ? -52.475 -2.168 59.893 1.00 72.88 1004 SER A O 1
ATOM 7607 N N . LEU A 1 1005 ? -50.337 -1.488 60.022 1.00 71.75 1005 LEU A N 1
ATOM 7608 C CA . LEU A 1 1005 ? -50.397 -1.019 61.412 1.00 71.75 1005 LEU A CA 1
ATOM 7609 C C . LEU A 1 1005 ? -51.385 0.139 61.607 1.00 71.75 1005 LEU A C 1
ATOM 7611 O O . LEU A 1 1005 ? -52.073 0.193 62.627 1.00 71.75 1005 LEU A O 1
ATOM 7615 N N . ARG A 1 1006 ? -51.469 1.064 60.647 1.00 75.88 1006 ARG A N 1
ATOM 7616 C CA . ARG A 1 1006 ? -52.367 2.220 60.729 1.00 75.88 1006 ARG A CA 1
ATOM 7617 C C . ARG A 1 1006 ? -53.825 1.794 60.590 1.00 75.88 1006 ARG A C 1
ATOM 7619 O O . ARG A 1 1006 ? -54.666 2.234 61.374 1.00 75.88 1006 ARG A O 1
ATOM 7626 N N . HIS A 1 1007 ? -54.109 0.886 59.658 1.00 72.06 1007 HIS A N 1
ATOM 7627 C CA . HIS A 1 1007 ? -55.447 0.320 59.452 1.00 72.06 1007 HIS A CA 1
ATOM 7628 C C . HIS A 1 1007 ? -55.936 -0.490 60.654 1.00 72.06 1007 HIS A C 1
ATOM 7630 O O . HIS A 1 1007 ? -57.086 -0.346 61.072 1.00 72.06 1007 HIS A O 1
ATOM 7636 N N . GLU A 1 1008 ? -55.064 -1.291 61.271 1.00 71.12 1008 GLU A N 1
ATOM 7637 C CA . GLU A 1 1008 ? -55.406 -2.031 62.490 1.00 71.12 1008 GLU A CA 1
ATOM 7638 C C . GLU A 1 1008 ? -55.739 -1.080 63.654 1.00 71.12 1008 GLU A C 1
ATOM 7640 O O . GLU A 1 1008 ? -56.734 -1.273 64.359 1.00 71.12 1008 GLU A O 1
ATOM 7645 N N . GLN A 1 1009 ? -54.969 0.001 63.817 1.00 73.44 1009 GLN A N 1
ATOM 7646 C CA . GLN A 1 1009 ? -55.235 1.030 64.827 1.00 73.44 1009 GLN A CA 1
ATOM 7647 C C . GLN A 1 1009 ? -56.543 1.788 64.571 1.00 73.44 1009 GLN A C 1
ATOM 7649 O O . GLN A 1 1009 ? -57.268 2.078 65.525 1.00 73.44 1009 GLN A O 1
ATOM 7654 N N . GLN A 1 1010 ? -56.872 2.078 63.311 1.00 72.00 1010 GLN A N 1
ATOM 7655 C CA . GLN A 1 1010 ? -58.108 2.766 62.950 1.00 72.00 1010 GLN A CA 1
ATOM 7656 C C . GLN A 1 1010 ? -59.346 1.895 63.199 1.00 72.00 1010 GLN A C 1
ATOM 7658 O O . GLN A 1 1010 ? -60.290 2.356 63.835 1.00 72.00 1010 GLN A O 1
ATOM 7663 N N . LEU A 1 1011 ? -59.311 0.614 62.821 1.00 69.69 1011 LEU A N 1
ATOM 7664 C CA . LEU A 1 1011 ? -60.375 -0.351 63.129 1.00 69.69 1011 LEU A CA 1
ATOM 7665 C C . LEU A 1 1011 ? -60.587 -0.521 64.639 1.00 69.69 1011 LEU A C 1
ATOM 7667 O O . LEU A 1 1011 ? -61.724 -0.586 65.113 1.00 69.69 1011 LEU A O 1
ATOM 7671 N N . LEU A 1 1012 ? -59.501 -0.575 65.415 1.00 71.69 1012 LEU A N 1
ATOM 7672 C CA . LEU A 1 1012 ? -59.578 -0.628 66.876 1.00 71.69 1012 LEU A CA 1
ATOM 7673 C C . LEU A 1 1012 ? -60.160 0.665 67.464 1.00 71.69 1012 LEU A C 1
ATOM 7675 O O . LEU A 1 1012 ? -60.954 0.593 68.403 1.00 71.69 1012 LEU A O 1
ATOM 7679 N N . ALA A 1 1013 ? -59.807 1.828 66.912 1.00 69.69 1013 ALA A N 1
ATOM 7680 C CA . ALA A 1 1013 ? -60.359 3.116 67.319 1.00 69.69 1013 ALA A CA 1
ATOM 7681 C C . ALA A 1 1013 ? -61.857 3.221 66.996 1.00 69.69 1013 ALA A C 1
ATOM 7683 O O . ALA A 1 1013 ? -62.634 3.549 67.887 1.00 69.69 1013 ALA A O 1
ATOM 7684 N N . GLU A 1 1014 ? -62.283 2.861 65.783 1.00 71.31 1014 GLU A N 1
ATOM 7685 C CA . GLU A 1 1014 ? -63.693 2.846 65.370 1.00 71.31 1014 GLU A CA 1
ATOM 7686 C C . GLU A 1 1014 ? -64.520 1.888 66.230 1.00 71.31 1014 GLU A C 1
ATOM 7688 O O . GLU A 1 1014 ? -65.582 2.256 66.739 1.00 71.31 1014 GLU A O 1
ATOM 7693 N N . ARG A 1 1015 ? -64.004 0.679 66.484 1.00 72.00 1015 ARG A N 1
ATOM 7694 C CA . ARG A 1 1015 ? -64.664 -0.302 67.354 1.00 72.00 1015 ARG A CA 1
ATOM 7695 C C . ARG A 1 1015 ? -64.757 0.192 68.796 1.00 72.00 1015 ARG A C 1
ATOM 7697 O O . ARG A 1 1015 ? -65.761 -0.062 69.459 1.00 72.00 1015 ARG A O 1
ATOM 7704 N N . ARG A 1 1016 ? -63.747 0.922 69.278 1.00 70.94 1016 ARG A N 1
ATOM 7705 C CA . ARG A 1 1016 ? -63.760 1.558 70.599 1.00 70.94 1016 ARG A CA 1
ATOM 7706 C C . ARG A 1 1016 ? -64.758 2.712 70.664 1.00 70.94 1016 ARG A C 1
ATOM 7708 O O . ARG A 1 1016 ? -65.519 2.769 71.617 1.00 70.94 1016 ARG A O 1
ATOM 7715 N N . THR A 1 1017 ? -64.834 3.568 69.646 1.00 71.62 1017 THR A N 1
ATOM 7716 C CA . THR A 1 1017 ? -65.834 4.646 69.568 1.00 71.62 1017 THR A CA 1
ATOM 7717 C C . THR A 1 1017 ? -67.258 4.093 69.493 1.00 71.62 1017 THR A C 1
ATOM 7719 O O . THR A 1 1017 ? -68.141 4.587 70.194 1.00 71.62 1017 THR A O 1
ATOM 7722 N N . ALA A 1 1018 ? -67.490 3.040 68.704 1.00 69.62 1018 ALA A N 1
ATOM 7723 C CA . ALA A 1 1018 ? -68.777 2.350 68.647 1.00 69.62 1018 ALA A CA 1
ATOM 7724 C C . ALA A 1 1018 ? -69.145 1.728 70.005 1.00 69.62 1018 ALA A C 1
ATOM 7726 O O . ALA A 1 1018 ? -70.268 1.891 70.483 1.00 69.62 1018 ALA A O 1
ATOM 7727 N N . PHE A 1 1019 ? -68.184 1.077 70.669 1.00 72.81 1019 PHE A N 1
ATOM 7728 C CA . PHE A 1 1019 ? -68.370 0.527 72.011 1.00 72.81 1019 PHE A CA 1
ATOM 7729 C C . PHE A 1 1019 ? -68.681 1.617 73.049 1.00 72.81 1019 PHE A C 1
ATOM 7731 O O . PHE A 1 1019 ? -69.638 1.478 73.809 1.00 72.81 1019 PHE A O 1
ATOM 7738 N N . ASP A 1 1020 ? -67.936 2.725 73.046 1.00 73.31 1020 ASP A N 1
ATOM 7739 C CA . ASP A 1 1020 ? -68.140 3.860 73.952 1.00 73.31 1020 ASP A CA 1
ATOM 7740 C C . ASP A 1 1020 ? -69.516 4.517 73.733 1.00 73.31 1020 ASP A C 1
ATOM 7742 O O . ASP A 1 1020 ? -70.190 4.891 74.697 1.00 73.31 1020 ASP A O 1
ATOM 7746 N N . ALA A 1 1021 ? -69.989 4.607 72.484 1.00 71.56 1021 ALA A N 1
ATOM 7747 C CA . ALA A 1 1021 ? -71.323 5.113 72.160 1.00 71.56 1021 ALA A CA 1
ATOM 7748 C C . ALA A 1 1021 ? -72.440 4.213 72.721 1.00 71.56 1021 ALA A C 1
ATOM 7750 O O . ALA A 1 1021 ? -73.391 4.719 73.329 1.00 71.56 1021 ALA A O 1
ATOM 7751 N N . VAL A 1 1022 ? -72.303 2.889 72.576 1.00 73.25 1022 VAL A N 1
ATOM 7752 C CA . VAL A 1 1022 ? -73.237 1.893 73.132 1.00 73.25 1022 VAL A CA 1
ATOM 7753 C C . VAL A 1 1022 ? -73.219 1.919 74.662 1.00 73.25 1022 VAL A C 1
ATOM 7755 O O . VAL A 1 1022 ? -74.279 1.988 75.289 1.00 73.25 1022 VAL A O 1
ATOM 7758 N N . ALA A 1 1023 ? -72.035 1.948 75.277 1.00 71.12 1023 ALA A N 1
ATOM 7759 C CA . ALA A 1 1023 ? -71.876 2.037 76.727 1.00 71.12 1023 ALA A CA 1
ATOM 7760 C C . ALA A 1 1023 ? -72.503 3.326 77.288 1.00 71.12 1023 ALA A C 1
ATOM 7762 O O . ALA A 1 1023 ? -73.253 3.286 78.263 1.00 71.12 1023 ALA A O 1
ATOM 7763 N N . SER A 1 1024 ? -72.277 4.465 76.627 1.00 74.75 1024 SER A N 1
ATOM 7764 C CA . SER A 1 1024 ? -72.866 5.754 77.002 1.00 74.75 1024 SER A CA 1
ATOM 7765 C C . SER A 1 1024 ? -74.397 5.757 76.879 1.00 74.75 1024 SER A C 1
ATOM 7767 O O . SER A 1 1024 ? -75.089 6.314 77.736 1.00 74.75 1024 SER A O 1
ATOM 7769 N N . ALA A 1 1025 ? -74.951 5.116 75.843 1.00 73.25 1025 ALA A N 1
ATOM 7770 C CA . ALA A 1 1025 ? -76.396 4.958 75.675 1.00 73.25 1025 ALA A CA 1
ATOM 7771 C C . ALA A 1 1025 ? -77.019 4.069 76.768 1.00 73.25 1025 ALA A C 1
ATOM 7773 O O . ALA A 1 1025 ? -78.054 4.438 77.329 1.00 73.25 1025 ALA A O 1
ATOM 7774 N N . LEU A 1 1026 ? -76.362 2.960 77.128 1.00 76.06 1026 LEU A N 1
ATOM 7775 C CA . LEU A 1 1026 ? -76.766 2.081 78.233 1.00 76.06 1026 LEU A CA 1
ATOM 7776 C C . LEU A 1 1026 ? -76.732 2.798 79.585 1.00 76.06 1026 LEU A C 1
ATOM 7778 O O . LEU A 1 1026 ? -77.699 2.711 80.339 1.00 76.06 1026 LEU A O 1
ATOM 7782 N N . SER A 1 1027 ? -75.668 3.550 79.884 1.00 75.50 1027 SER A N 1
ATOM 7783 C CA . SER A 1 1027 ? -75.574 4.317 81.133 1.00 75.50 1027 SER A CA 1
ATOM 7784 C C . SER A 1 1027 ? -76.655 5.395 81.238 1.00 75.50 1027 SER A C 1
ATOM 7786 O O . SER A 1 1027 ? -77.259 5.544 82.298 1.00 75.50 1027 SER A O 1
ATOM 7788 N N . ARG A 1 1028 ? -76.945 6.126 80.149 1.00 77.94 1028 ARG A N 1
ATOM 7789 C CA . ARG A 1 1028 ? -78.041 7.115 80.128 1.00 77.94 1028 ARG A CA 1
ATOM 7790 C C . ARG A 1 1028 ? -79.404 6.472 80.367 1.00 77.94 1028 ARG A C 1
ATOM 7792 O O . ARG A 1 1028 ? -80.206 7.030 81.107 1.00 77.94 1028 ARG A O 1
ATOM 7799 N N . TRP A 1 1029 ? -79.660 5.319 79.756 1.00 83.06 1029 TRP A N 1
ATOM 7800 C CA . TRP A 1 1029 ? -80.900 4.575 79.963 1.00 83.06 1029 TRP A CA 1
ATOM 7801 C C . TRP A 1 1029 ? -81.031 4.080 81.410 1.00 83.06 1029 TRP A C 1
ATOM 7803 O O . TRP A 1 1029 ? -82.052 4.329 82.044 1.00 83.06 1029 TRP A O 1
ATOM 7813 N N . ALA A 1 1030 ? -79.981 3.473 81.969 1.00 73.88 1030 ALA A N 1
ATOM 7814 C CA . ALA A 1 1030 ? -79.997 2.940 83.332 1.00 73.88 1030 ALA A CA 1
ATOM 7815 C C . ALA A 1 1030 ? -80.227 4.024 84.403 1.00 73.88 1030 ALA A C 1
ATOM 7817 O O . ALA A 1 1030 ? -80.810 3.743 85.443 1.00 73.88 1030 ALA A O 1
ATOM 7818 N N . LEU A 1 1031 ? -79.806 5.267 84.143 1.00 80.19 1031 LEU A N 1
ATOM 7819 C CA . LEU A 1 1031 ? -80.068 6.418 85.017 1.00 80.19 1031 LEU A CA 1
ATOM 7820 C C . LEU A 1 1031 ? -81.511 6.949 84.928 1.00 80.19 1031 LEU A C 1
ATOM 7822 O O . LEU A 1 1031 ? -81.940 7.675 85.822 1.00 80.19 1031 LEU A O 1
ATOM 7826 N N . ALA A 1 1032 ? -82.247 6.626 83.862 1.00 77.56 1032 ALA A N 1
ATOM 7827 C CA . ALA A 1 1032 ? -83.606 7.111 83.611 1.00 77.56 1032 ALA A CA 1
ATOM 7828 C C . ALA A 1 1032 ? -84.705 6.106 84.010 1.00 77.56 1032 ALA A C 1
ATOM 7830 O O . ALA A 1 1032 ? -85.885 6.459 83.992 1.00 77.56 1032 ALA A O 1
ATOM 7831 N N . VAL A 1 1033 ? -84.335 4.871 84.362 1.00 77.81 1033 VAL A N 1
ATOM 7832 C CA . VAL A 1 1033 ? -85.257 3.789 84.739 1.00 77.81 1033 VAL A CA 1
ATOM 7833 C C . VAL A 1 1033 ? -85.202 3.561 86.260 1.00 77.81 1033 VAL A C 1
ATOM 7835 O O . VAL A 1 1033 ? -84.109 3.561 86.830 1.00 77.81 1033 VAL A O 1
ATOM 7838 N N . PRO A 1 1034 ? -86.346 3.369 86.948 1.00 76.62 1034 PRO A N 1
ATOM 7839 C CA . PRO A 1 1034 ? -86.372 3.019 88.369 1.00 76.62 1034 PRO A CA 1
ATOM 7840 C C . PRO A 1 1034 ? -85.564 1.749 88.661 1.00 76.62 1034 PRO A C 1
ATOM 7842 O O . PRO A 1 1034 ? -85.590 0.800 87.884 1.00 76.62 1034 PRO A O 1
ATOM 7845 N N . THR A 1 1035 ? -84.860 1.707 89.796 1.00 74.31 1035 THR A N 1
ATOM 7846 C CA . THR A 1 1035 ? -83.867 0.659 90.103 1.00 74.31 1035 THR A CA 1
ATOM 7847 C C . THR A 1 1035 ? -84.428 -0.767 90.048 1.00 74.31 1035 THR A C 1
ATOM 7849 O O . THR A 1 1035 ? -83.727 -1.674 89.600 1.00 74.31 1035 THR A O 1
ATOM 7852 N N . ASP A 1 1036 ? -85.697 -0.952 90.417 1.00 80.06 1036 ASP A N 1
ATOM 7853 C CA . ASP A 1 1036 ? -86.377 -2.255 90.406 1.00 80.06 1036 ASP A CA 1
ATOM 7854 C C . ASP A 1 1036 ? -86.705 -2.756 88.982 1.00 80.06 1036 ASP A C 1
ATOM 7856 O O . ASP A 1 1036 ? -86.849 -3.959 88.762 1.00 80.06 1036 ASP A O 1
ATOM 7860 N N . ASP A 1 1037 ? -86.742 -1.851 87.996 1.00 75.69 1037 ASP A N 1
ATOM 7861 C CA . ASP A 1 1037 ? -87.099 -2.131 86.599 1.00 75.69 1037 ASP A CA 1
ATOM 7862 C C . ASP A 1 1037 ? -85.882 -2.285 85.670 1.00 75.69 1037 ASP A C 1
ATOM 7864 O O . ASP A 1 1037 ? -86.025 -2.731 84.527 1.00 75.69 1037 ASP A O 1
ATOM 7868 N N . ILE A 1 1038 ? -84.668 -1.983 86.149 1.00 76.88 1038 ILE A N 1
ATOM 7869 C CA . ILE A 1 1038 ? -83.434 -2.076 85.350 1.00 76.88 1038 ILE A CA 1
ATOM 7870 C C . ILE A 1 1038 ? -83.180 -3.520 84.901 1.00 76.88 1038 ILE A C 1
ATOM 7872 O O . ILE A 1 1038 ? -82.959 -3.769 83.719 1.00 76.88 1038 ILE A O 1
ATOM 7876 N N . VAL A 1 1039 ? -83.221 -4.492 85.819 1.00 76.19 1039 VAL A N 1
ATOM 7877 C CA . VAL A 1 1039 ? -82.903 -5.899 85.501 1.00 76.19 1039 VAL A CA 1
ATOM 7878 C C . VAL A 1 1039 ? -83.941 -6.533 84.559 1.00 76.19 1039 VAL A C 1
ATOM 7880 O O . VAL A 1 1039 ? -83.524 -7.153 83.578 1.00 76.19 1039 VAL A O 1
ATOM 7883 N N . PRO A 1 1040 ? -85.265 -6.356 84.766 1.00 77.62 1040 PRO A N 1
ATOM 7884 C CA . PRO A 1 1040 ? -86.279 -6.870 83.843 1.00 77.62 1040 PRO A CA 1
ATOM 7885 C C . PRO A 1 1040 ? -86.207 -6.279 82.427 1.00 77.62 1040 PRO A C 1
ATOM 7887 O O . PRO A 1 1040 ? -86.514 -6.978 81.463 1.00 77.62 1040 PRO A O 1
ATOM 7890 N N . GLN A 1 1041 ? -85.818 -5.006 82.282 1.00 77.00 1041 GLN A N 1
ATOM 7891 C CA . GLN A 1 1041 ? -85.838 -4.303 80.991 1.00 77.00 1041 GLN A CA 1
ATOM 7892 C C . GLN A 1 1041 ? -84.488 -4.306 80.251 1.00 77.00 1041 GLN A C 1
ATOM 7894 O O . GLN A 1 1041 ? -84.451 -4.005 79.055 1.00 77.00 1041 GLN A O 1
ATOM 7899 N N . LEU A 1 1042 ? -83.390 -4.691 80.917 1.00 77.75 1042 LEU A N 1
ATOM 7900 C CA . LEU A 1 1042 ? -82.040 -4.717 80.338 1.00 77.75 1042 LEU A CA 1
ATOM 7901 C C . LEU A 1 1042 ? -81.951 -5.599 79.085 1.00 77.75 1042 LEU A C 1
ATOM 7903 O O . LEU A 1 1042 ? -81.289 -5.218 78.124 1.00 77.75 1042 LEU A O 1
ATOM 7907 N N . GLY A 1 1043 ? -82.642 -6.745 79.069 1.00 71.56 1043 GLY A N 1
ATOM 7908 C CA . GLY A 1 1043 ? -82.660 -7.651 77.914 1.00 71.56 1043 GLY A CA 1
ATOM 7909 C C . GLY A 1 1043 ? -83.198 -6.980 76.646 1.00 71.56 1043 GLY A C 1
ATOM 7910 O O . GLY A 1 1043 ? -82.535 -6.995 75.612 1.00 71.56 1043 GLY A O 1
ATOM 7911 N N . ASN A 1 1044 ? -84.339 -6.293 76.754 1.00 75.62 1044 ASN A N 1
ATOM 7912 C CA . ASN A 1 1044 ? -84.953 -5.574 75.632 1.00 75.62 1044 ASN A CA 1
ATOM 7913 C C . ASN A 1 1044 ? -84.089 -4.395 75.158 1.00 75.62 1044 ASN A C 1
ATOM 7915 O O . ASN A 1 1044 ? -84.049 -4.087 73.967 1.00 75.62 1044 ASN A O 1
ATOM 7919 N N . GLN A 1 1045 ? -83.387 -3.731 76.082 1.00 77.19 1045 GLN A N 1
ATOM 7920 C CA . GLN A 1 1045 ? -82.523 -2.604 75.737 1.00 77.19 1045 GLN A CA 1
ATOM 7921 C C . GLN A 1 1045 ? -81.205 -3.043 75.088 1.00 77.19 1045 GLN A C 1
ATOM 7923 O O . GLN A 1 1045 ? -80.697 -2.359 74.204 1.00 77.19 1045 GLN A O 1
ATOM 7928 N N . LEU A 1 1046 ? -80.661 -4.198 75.472 1.00 72.88 1046 LEU A N 1
ATOM 7929 C CA . LEU A 1 1046 ? -79.519 -4.793 74.777 1.00 72.88 1046 LEU A CA 1
ATOM 7930 C C . LEU A 1 1046 ? -79.907 -5.278 73.371 1.00 72.88 1046 LEU A C 1
ATOM 7932 O O . LEU A 1 1046 ? -79.131 -5.094 72.435 1.00 72.88 1046 LEU A O 1
ATOM 7936 N N . GLU A 1 1047 ? -81.117 -5.817 73.188 1.00 72.06 1047 GLU A N 1
ATOM 7937 C CA . GLU A 1 1047 ? -81.630 -6.185 71.860 1.00 72.06 1047 GLU A CA 1
ATOM 7938 C C . GLU A 1 1047 ? -81.860 -4.972 70.944 1.00 72.06 1047 GLU A C 1
ATOM 7940 O O . GLU A 1 1047 ? -81.596 -5.060 69.743 1.00 72.06 1047 GLU A O 1
ATOM 7945 N N . SER A 1 1048 ? -82.296 -3.825 71.482 1.00 68.50 1048 SER A N 1
ATOM 7946 C CA . SER A 1 1048 ? -82.493 -2.598 70.692 1.00 68.50 1048 SER A CA 1
ATOM 7947 C C . SER A 1 1048 ? -81.174 -1.978 70.205 1.00 68.50 1048 SER A C 1
ATOM 7949 O O . SER A 1 1048 ? -81.141 -1.359 69.141 1.00 68.50 1048 SER A O 1
ATOM 7951 N N . LEU A 1 1049 ? -80.079 -2.194 70.942 1.00 67.19 1049 LEU A N 1
ATOM 7952 C CA . LEU A 1 1049 ? -78.727 -1.730 70.607 1.00 67.19 1049 LEU A CA 1
ATOM 7953 C C . LEU A 1 1049 ? -77.954 -2.703 69.692 1.00 67.19 1049 LEU A C 1
ATOM 7955 O O . LEU A 1 1049 ? -76.949 -2.315 69.103 1.00 67.19 1049 LEU A O 1
ATOM 7959 N N . GLY A 1 1050 ? -78.413 -3.952 69.549 1.00 56.59 1050 GLY A N 1
ATOM 7960 C CA . GLY A 1 1050 ? -77.694 -5.053 68.892 1.00 56.59 1050 GLY A CA 1
ATOM 7961 C C . GLY A 1 1050 ? -77.915 -5.244 67.383 1.00 56.59 1050 GLY A C 1
ATOM 7962 O O . GLY A 1 1050 ? -77.713 -6.355 66.897 1.00 56.59 1050 GLY A O 1
ATOM 7963 N N . ARG A 1 1051 ? -78.348 -4.226 66.625 1.00 51.53 1051 ARG A N 1
ATOM 7964 C CA . ARG A 1 1051 ? -78.546 -4.324 65.154 1.00 51.53 1051 ARG A CA 1
ATOM 7965 C C . ARG A 1 1051 ? -77.646 -3.415 64.295 1.00 51.53 1051 ARG A C 1
ATOM 7967 O O . ARG A 1 1051 ? -77.952 -3.235 63.119 1.00 51.53 1051 ARG A O 1
ATOM 7974 N N . GLY A 1 1052 ? -76.580 -2.846 64.859 1.00 43.88 1052 GLY A N 1
ATOM 7975 C CA . GLY A 1 1052 ? -75.594 -2.027 64.134 1.00 43.88 1052 GLY A CA 1
ATOM 7976 C C . GLY A 1 1052 ? -74.378 -2.826 63.708 1.00 43.88 1052 GLY A C 1
ATOM 7977 O O . GLY A 1 1052 ? -73.703 -3.332 64.631 1.00 43.88 1052 GLY A O 1
#

Sequence (1052 aa):
MAEQPLHRTPPTAPRHDAVADRTAARHALRAAHAAGRRPAVIHLDIDRLHEINAAWGQRTGDCLLELIGVRLAEALPSSAMVTAPQGGAFLVVLADESCEGSRASAEVLCAIVSKPVVIEGRSVTVTACAGLACDDGSEGDLDLIEQAFLACRRAKAAGPGTIAAYDDSLEVKVERRRRRADDLRRAIADGQLRLVVQPEVDLRDGQVEGVEALVRWQHPTEGLLAPASFLADVEALGLMIDLGTWVLDESIMLASRWRTTRNGAPMRVWVNLAAQQLVDGERVLDRITSALELDLIEPQSIGFEVTESSLLEDLPNAVGTLSALRALGIEIALDDFGTGYSSLTYLRELPVTAVKIDRKFVAGIGGSLADEAIVEAVIDLAHALGLRVVAEGIEDVAHVDALMRLGADHAQGYHFGMPATPAEVEPLLKLPWCGADPPGPLLSSIDRRADELPGFGSPRARLLLAAFDSVHDAVVVTAAHGGATGAPIVYVNAAFESETGFAAIDVVGNTVEMLLPDEPDPSVMEWFEEVHEARSGATMEMAVARADGSLYLCETTLSPIIDERGVHTHWLHVRRDLTQRRAAEGDRARFEGLIEQTKAFVFLADANGALLYMNAALRAVLGLGGDDRLVDVSARSIFAAEESERIDREVVPALREHRRWSGDGTLVDTTTGARTEVVSDIQLVDDPLHPGVQLIASVSRDVSEVKSLERAERRRRELGSFAALVASRALDVGHDEFFDHIDRLLGEFGSLLGADRVYVDRIDIDSGVIEPLGGWSSARYPAVAEPVSLSIDKVPRWIERLREGGVIVGSPLLGRSPWAGELAAAYQFNPSTARLTASLRVGGELVGALGLASVEAEHIWSSDEIDAVQSVGDILANLLARRSAAEALRTSEATLGAMLANVGELLFVLDRKGIVRYVNARVEAVLGRPPRALIGRPFAVLVDRADRATAFEAFRRTTLGEVPPSLELRLVCRDGRVVWFDVETQGVFDPVVGGYTVSLRDDSLRHEQQLLAERRTAFDAVASALSRWALAVPTDDIVPQLGNQLESLGRG

Radius of gyration: 50.7 Å; Cα contacts (8 Å, |Δi|>4): 1750; chains: 1; bounding box: 146×70×165 Å

Solvent-accessible surface area (backbone atoms only — not comparable to full-atom values): 56513 Å² total; per-residue (Å²): 133,84,86,76,79,79,77,86,56,65,40,54,62,95,73,65,56,36,68,57,38,51,48,51,53,54,51,52,51,52,50,19,50,77,70,74,39,36,33,24,25,38,23,36,34,50,46,66,50,65,57,48,23,70,74,67,34,60,68,53,40,36,55,48,48,29,53,44,31,43,53,52,51,69,74,45,56,90,68,37,43,55,33,44,46,54,97,63,30,38,41,35,40,35,37,68,36,51,68,68,57,46,50,56,49,45,55,53,50,34,54,59,50,40,47,70,40,76,56,98,89,39,82,46,71,43,42,24,15,26,3,28,20,53,56,85,78,70,94,65,98,69,60,43,68,59,40,3,44,51,14,17,52,52,9,50,75,76,33,82,54,28,72,27,69,50,50,82,73,44,59,60,51,48,49,47,52,48,48,50,51,56,48,50,55,43,25,70,74,71,68,30,56,42,66,27,33,28,57,28,30,33,63,86,71,24,36,52,56,32,27,41,55,41,64,29,38,49,40,95,87,79,42,78,38,55,50,92,80,47,49,69,59,33,56,78,68,71,38,49,62,62,50,49,51,51,53,49,55,52,46,50,52,50,27,29,52,45,23,65,77,51,81,64,48,71,41,22,34,31,36,75,54,54,44,72,46,31,66,50,24,66,62,57,50,52,53,51,51,50,37,46,77,68,65,47,42,58,44,67,18,39,31,38,32,35,41,64,70,43,40,66,79,48,45,73,47,29,50,52,36,42,43,54,44,37,74,64,55,31,47,29,32,36,30,59,50,86,79,66,91,82,53,75,75,53,65,76,72,49,65,58,46,29,39,29,40,36,35,80,47,53,69,27,50,96,80,32,76,65,32,40,50,48,52,38,53,52,41,54,50,33,50,75,71,72,27,45,36,34,42,30,57,34,67,49,68,67,53,51,59,48,37,55,72,59,61,46,48,28,38,27,24,60,56,82,37,63,72,33,45,60,78,73,45,57,71,56,59,77,38,62,62,54,104,51,82,69,83,62,72,98,80,76,88,76,74,80,71,57,84,77,47,94,88,47,81,46,77,68,47,52,55,49,53,62,50,46,59,73,38,81,48,23,36,40,31,25,39,61,74,44,66,103,77,49,35,29,26,74,45,64,30,64,34,30,32,71,74,32,61,47,54,60,85,81,43,51,68,39,41,74,70,78,36,40,46,100,77,60,61,67,69,59,57,53,48,54,53,51,39,65,73,67,67,49,65,51,73,49,77,44,68,32,34,29,70,86,68,53,74,47,51,27,40,38,33,41,35,69,38,58,48,101,84,73,47,72,55,27,34,41,35,44,32,38,76,49,68,60,67,63,44,55,66,50,46,54,56,47,51,56,49,48,54,43,68,33,81,47,30,33,37,33,19,39,80,88,34,43,37,77,44,68,24,55,40,35,30,58,61,34,65,48,61,95,82,63,75,53,76,92,40,44,64,68,71,45,37,38,79,82,47,54,65,50,41,66,71,47,46,53,52,30,36,73,78,66,35,39,41,74,49,75,49,42,37,29,13,79,77,81,64,52,75,45,38,28,40,35,45,37,34,55,44,71,38,90,90,42,89,92,43,52,31,34,40,36,46,26,37,82,37,49,68,59,54,49,48,53,51,51,51,52,52,49,51,55,48,54,50,48,42,54,49,54,56,50,51,52,69,77,32,58,76,71,62,35,50,77,51,35,35,61,55,35,41,56,50,16,61,73,70,68,32,28,28,22,36,38,32,39,36,40,76,89,82,38,38,34,39,70,60,39,59,26,65,35,95,89,37,80,84,70,76,83,86,65,72,38,56,42,86,66,33,54,60,42,54,55,56,44,68,76,49,62,71,48,76,42,48,33,90,52,73,80,45,73,36,58,57,29,49,27,67,74,70,72,47,73,69,56,28,13,32,41,33,21,40,9,44,54,99,80,43,68,50,26,36,39,39,38,32,21,82,51,47,82,58,77,84,47,70,67,57,53,53,36,46,42,51,41,23,49,55,51,19,51,52,50,55,53,50,53,52,53,53,52,48,54,53,50,53,53,50,53,57,56,58,62,61,69,51,93,52,38,44,36,23,23,31,100,85,42,27,22,70,43,54,43,67,50,39,29,79,74,37,63,43,56,47,82,79,42,47,79,33,54,52,65,76,40,35,33,82,88,44,39,65,59,54,50,52,48,50,51,40,26,76,72,59,37,69,64,74,76,38,83,42,44,34,50,29,71,88,69,50,74,45,38,24,41,37,43,57,54,29,54,76,37,73,91,81,60,17,30,45,32,42,36,40,83,42,46,70,58,55,54,51,48,54,52,48,53,53,47,53,52,47,51,53,52,52,52,52,50,53,56,49,59,73,73,43,60,81,86,52,44,74,80,45,44,62,63,54,53,58,72,66,67,82,125

pLDDT: mean 78.05, std 14.05, range [28.03, 96.75]

Secondary structure (DSSP, 8-state):
-PPPPP------TTS--HHHHHHHHHHHHHHHHHTT---EEEEEEETTHHHHHHHH-HHHHHHHHHHHHHHHHHHS-TTEEEEEEETTEEEEEESS--HHHHHHHHHHHHHHHTS-EEETTEEE---EEEEEEE--S-SS---HHHHHHHHHHHHHHH-TT-EEE--HHHHHHHHHHHHHHHHHHHHHHTT-EEEEEEEEEETTT--EEEEEEEEEEEETTTEEE-GGGTHHHHHHTT-HHHHHHHHHHHHHHHHHHHHHHTTT---EEEEE--HHHHHTHHHHHHHHHHHHHTTS--GGGEEEEEEHHHHHSSHHHHHHHHHHHHHTT-EEEEEEETSS---HHHHTTS--SEEEEPHHHHTTTTT-HHHHHHHHHHHHHHHHTT-EEEEE---SHHHHHHHHHHT--EEESTTT--SB-HHHHTTGGGS---SS-----SS-SS-SSGGG-TT--SHHHHHHHHHHTT-SSEEEEEES---TT-PBEEEE-HHHHHHH---HHHHTTSBGGGGS-SS--HHHHHHHHHHHHHTS-EEEEEEEE-TTS-EEEEEEEEEEEE-TTS-EEEEEEEEEE-HHHHHHHHHHHHHHHHHHH-SSEEEEEETT-BEEEE-HHHHHHTT--TT---TT-BTTTTB-GGGHHHIIIIIHHHHHHHSEEEEEEEEE-TTT--EEEEEEEEEEEE-SSSTT-EEEEEEEEE-HHHHHHHHHHHHHHHHHHHHHHHHHHHHHS-HHHHHHTHHHHHHHHHHHHT-SEEEEEEEETTTTEEEEEEEEE-TTSPPPS----EEGGGSHHHHHHHHH-SEEEE-GGGTT-HHHHHHHHHHT--TTSEEEEEEEEETTEEEEEEEEEES-TT----HHHHHHHHHHHHHHHHHHHHHHHHHHHHHHHHHHHHHHHT-SSEEEEE-TTSBEEEE-THHHHHHS--HHHHTTSBGGGTB-TTTHHHHHHHHHHHHTT--PPPEEEEEE-TTS-EEEEEEEE-SS-BTTTTBEEEEEEE-HHHHHHHHHHHHHHHHHHHHHHHHHHHHHS-HHHHHHHHHHHHHHHTT-

Foldseek 3Di:
DDDDQLDLDQAQPPPDALVVQVVSLVVLQVVLVVVVAKKKKKKKAWPPLVVVCVPPNPVQSSVLLSVLSVLLSQLDDSQKYWGDSDDRMIMIMRSHADQVRVQVVVLVSQVSQQPWDQDPNDTDGIGMFMFMFIRPPPPDPDPNRVQRVLQSVVSVLVHTNGYGYGDPVSCVVSVVLVCLLVQVVCQLVVVQKAWFWFFKAFLQFLAGQEIETFIWGCRPPPGTHHCVVPVVSCVSSVNLVSVLLSSLVVLLQLQLVVCVVVVNDAYEYEGEDALVCLLVLVVVLVVVVVSVVVVSHQQRNYAYEYEPVSCVVDVVSNQVSLVSSVVSVHAYEYPPPPPDDDDLVCVLVRSHAAYEHDLVLLVCPPPDPVSLVVLLVVCVSCVVSNHAYEYEADDDVSSSVSCVVSPHGMYTHCHQHDRGHSVVCSVVNVDSPDPDDGPDPPPPPPDPLQVPDPPQPDPVSVVVSVVQLVDLWKKWKWWLDDDPQDTFTQDIHPNNCVPQVDDGVRRGRHDPCVFAAPDFDVVVVVVVVVCSVVQAKDWDWGWTAHPVRDIFIKIWIKHFDADPVRHGTMIMITIDTCPCVVCVVVVVVVVLVCQQPDLWWKWKAFPVQQTPDTHPNNCVQLVHDPPDDSPPPGNLVQFDPVCNVVCVPPVNVCCVPVQKDWAKTWGARPPPRDIFIKIKIWGWDADPVDGPTIMIIIIIDGCVVVVVVVVVVVLLVVLVVLLVVLLVLCVVDDLVVCLVPCQVSQVVLCVSQVFQKKFKWFQDVVVQKIHTSYMYGHPVDDDDPDDDIDGCVLQVVLVVVLLVFAKDWQALVNLVDPNLVSVCVGRVDDSLWTKIKGFQDDPSDGGIIMITTHPPNPDDRDPSNSVSRNSNSPSVSVSSVVVVVVVVVVVVVVVVLVVQQPDPWWKFFAALVQQTQFTHQVCCVPQVDGGVVRHRHHPLVFFDPVCSVVVVVCSVCLSVLHQDPFDWTWTAHPVRDTFIWGKGWDSDADVVSNGIMIITDTPRVVVVVVVVVVVVVLVVVLVVVLVVVCVVDPPVCCVVCVVVSVVVSPPD

Nearest PDB structures (foldseek):
  5m3c-assembly1_B  TM=7.726E-01  e=5.809E-33  Pseudomonas aeruginosa
  2r6o-assembly1_A  TM=9.409E-01  e=1.957E-20  Thiobacillus denitrificans ATCC 25259
  3u2e-assembly1_B  TM=9.226E-01  e=2.390E-20  Caulobacter vibrioides CB15
  8pps-assembly1_B  TM=9.005E-01  e=1.173E-16  Pseudomonas aeruginosa PAO1
  8pps-assembly1_A  TM=8.951E-01  e=2.876E-15  Pseudomonas aeruginosa PAO1

Mean predicted aligned error: 23.83 Å